Protein 2MF3 (pdb70)

CATH classification: 4.10.40.60

B-factor: mean 38.75, std 22.85, range [0.02, 75.43]

Organism: Segestria florentina (NCBI:txid31925)

Foldseek 3Di:
DDDADAWPAFDDPPPPHDHPADWDWDPDDDPDCVVPVDTGITGDHDD

Nearest PDB structures (foldseek):
  2mf3-assembly1_A  TM=8.995E-01  e=9.543E-08  Segestria florentina
  2mf3-assembly1_A  TM=8.956E-01  e=1.050E-07  Segestria florentina
  2mf3-assembly1_A  TM=9.643E-01  e=2.597E-08  Segestria florentina
  1h59-assembly1_B  TM=5.552E-01  e=4.720E+00  Homo sapiens
  2mf3-assembly1_A  TM=9.183E-01  e=1.464E-07  Segestria florentina

Solvent-accessible surface area: 4614 Å² total; per-residue (Å²): 175,167,167,55,67,108,93,55,60,78,8,146,154,185,87,186,63,120,26,72,23,63,37,120,85,66,147,28,129,112,92,181,51,240,152,148,142,53,63,74,33,67,8,6,104,166,154

Sequence (47 aa):
SKECMTDGTVCYIHNHNDCCGSCLCSNGPIARPWEMMVGNCMCGPKASKECMTDGTVCYIHNHNDCCGSCLCSNGPIARPWEMMVGNCMCGPKASKECMTDGTVCYIHNHNDCCGSCLCSNGPIARPWEMMVGNCMCGPKASKECMTDGTVCYIHNHNDCCGSCLCSNGPIARPWEMMVGNCMCGPKASKECMTDGTVCYIHNHNDCCGSCLCSNGPIARPWEMMVGNCMCGPKASKECMTDGTVCYIHNHNDCCGSCLCSNGPIARPWEMMVGNCMCGPKASKECMTDGTVCYIHNHNDCCGSCLCSNGPIARPWEMMVGNCMCGPKASKECMTDGTVCYIHNHNDCCGSCLCSNGPIARPWEMMVGNCMCGPKASKECMTDGTVCYIHNHNDCCGSCLCSNGPIARPWEMMVGNCMCGPKASKECMTDGTVCYIHNHNDCCGSCLCSNGPIARPWEMMVGNCMCGPKASKECMTDGTVCYIHNHNDCCGSCLCSNGPIARPWEMMVGNCMCGPKASKECMTDGTVCYIHNHNDCCGSCLCSNGPIARPWEMMVGNCMCGPKASKECMTDGTVCYIHNHNDCCGSCLCSNGPIARPWEMMVGNCMCGPKASKECMTDGTVCYIHNHNDCCGSCLCSNGPIARPWEMMVGNCMCGPKASKECMTDGTVCYIHNHNDCCGSCLCSNGPIARPWEMMVGNCMCGPKASKECMTDGTVCYIHNHNDCCGSCLCSNGPIARPWEMMVGNCMCGPKASKECMTDGTVCYIHNHNDCCGSCLCSNGPIARPWEMMVGNCMCGPKASKECMTDGTVCYIHNHNDCCGSCLCSNGPIARPWEMMVGNCMCGPKASKECMTDGTVCYIHNHNDCCGSCLCSNGPIARPWEMMVGNCMCGPKASKECMTDGTVCYIHNHNDCCGSCLCSNGPIARPWEMMVGNCMCGPKA

Structure (mmCIF, N/CA/C/O backbone):
data_2MF3
#
_entry.id   2MF3
#
loop_
_atom_site.group_PDB
_atom_site.id
_atom_site.type_symbol
_atom_site.label_atom_id
_atom_site.label_alt_id
_atom_site.label_comp_id
_atom_site.label_asym_id
_atom_site.label_entity_id
_atom_site.label_seq_id
_atom_site.pdbx_PDB_ins_code
_atom_site.Cartn_x
_atom_site.Cartn_y
_atom_site.Cartn_z
_atom_site.occupancy
_atom_site.B_iso_or_equiv
_atom_site.auth_seq_id
_atom_site.auth_comp_id
_atom_site.auth_asym_id
_atom_site.auth_atom_id
_atom_site.pdbx_PDB_model_num
ATOM 1 N N . SER A 1 1 ? 1.329 0.000 0.000 1.00 22.32 1 SER A N 1
ATOM 2 C CA . SER A 1 1 ? 2.094 0.002 -1.242 1.00 21.11 1 SER A CA 1
ATOM 3 C C . SER A 1 1 ? 2.490 -1.417 -1.638 1.00 33.33 1 SER A C 1
ATOM 4 O O . SER A 1 1 ? 2.487 -2.329 -0.811 1.00 31.44 1 SER A O 1
ATOM 12 N N . LYS A 1 2 ? 2.831 -1.596 -2.909 1.00 51.12 2 LYS A N 1
ATOM 13 C CA . LYS A 1 2 ? 3.232 -2.903 -3.418 1.00 65.42 2 LYS A CA 1
ATOM 14 C C . LYS A 1 2 ? 4.145 -2.758 -4.631 1.00 22.52 2 LYS A C 1
ATOM 15 O O . LYS A 1 2 ? 3.961 -1.861 -5.453 1.00 2.32 2 LYS A O 1
ATOM 34 N N . GLU A 1 3 ? 5.128 -3.647 -4.736 1.00 43.42 3 GLU A N 1
ATOM 35 C CA . GLU A 1 3 ? 6.068 -3.617 -5.850 1.00 42.31 3 GLU A CA 1
ATOM 36 C C . GLU A 1 3 ? 6.174 -4.989 -6.510 1.00 32.55 3 GLU A C 1
ATOM 37 O O . GLU A 1 3 ? 6.647 -5.949 -5.901 1.00 3.34 3 GLU A O 1
ATOM 49 N N . CYS A 1 4 ? 5.729 -5.074 -7.759 1.00 44.43 4 CYS A N 1
ATOM 50 C CA . CYS A 1 4 ? 5.771 -6.327 -8.503 1.00 43.44 4 CYS A CA 1
ATOM 51 C C . CYS A 1 4 ? 6.263 -6.096 -9.929 1.00 13.12 4 CYS A C 1
ATOM 52 O O . CYS A 1 4 ? 6.668 -4.990 -10.286 1.00 11.42 4 CYS A O 1
ATOM 59 N N . MET A 1 5 ? 6.223 -7.148 -10.740 1.00 53.43 5 MET A N 1
ATOM 60 C CA . MET A 1 5 ? 6.663 -7.060 -12.128 1.00 64.25 5 MET A CA 1
ATOM 61 C C . MET A 1 5 ? 5.514 -7.370 -13.083 1.00 74.04 5 MET A C 1
ATOM 62 O O . MET A 1 5 ? 4.491 -7.924 -12.681 1.00 44.04 5 MET A O 1
ATOM 76 N N . THR A 1 6 ? 5.690 -7.008 -14.350 1.00 41.24 6 THR A N 1
ATOM 77 C CA . THR A 1 6 ? 4.668 -7.245 -15.362 1.00 50.54 6 THR A CA 1
ATOM 78 C C . THR A 1 6 ? 4.952 -8.525 -16.140 1.00 3.51 6 THR A C 1
ATOM 79 O O . THR A 1 6 ? 5.960 -9.193 -15.909 1.00 45.04 6 THR A O 1
ATOM 90 N N . ASP A 1 7 ? 4.058 -8.860 -17.063 1.00 50.52 7 ASP A N 1
ATOM 91 C CA . ASP A 1 7 ? 4.213 -10.060 -17.878 1.00 45.45 7 ASP A CA 1
ATOM 92 C C . ASP A 1 7 ? 5.413 -9.931 -18.811 1.00 74.12 7 ASP A C 1
ATOM 93 O O . ASP A 1 7 ? 5.780 -8.830 -19.219 1.00 42.33 7 ASP A O 1
ATOM 102 N N . GLY A 1 8 ? 6.021 -11.065 -19.145 1.00 25.13 8 GLY A N 1
ATOM 103 C CA . GLY A 1 8 ? 7.174 -11.057 -20.027 1.00 32.31 8 GLY A CA 1
ATOM 104 C C . GLY A 1 8 ? 8.472 -11.307 -19.286 1.00 51.44 8 GLY A C 1
ATOM 105 O O . GLY A 1 8 ? 9.479 -11.680 -19.890 1.00 71.21 8 GLY A O 1
ATOM 109 N N . THR A 1 9 ? 8.452 -11.101 -17.973 1.00 2.55 9 THR A N 1
ATOM 110 C CA . THR A 1 9 ? 9.637 -11.303 -17.149 1.00 54.50 9 THR A CA 1
ATOM 111 C C . THR A 1 9 ? 9.641 -12.694 -16.525 1.00 5.11 9 THR A C 1
ATOM 112 O O . THR A 1 9 ? 8.711 -13.067 -15.810 1.00 64.31 9 THR A O 1
ATOM 123 N N . VAL A 1 10 ? 10.694 -13.458 -16.799 1.00 35.44 10 VAL A N 1
ATOM 124 C CA . VAL A 1 10 ? 10.821 -14.807 -16.263 1.00 45.31 10 VAL A CA 1
ATOM 125 C C . VAL A 1 10 ? 10.629 -14.818 -14.750 1.00 44.22 10 VAL A C 1
ATOM 126 O O . VAL A 1 10 ? 11.099 -13.922 -14.048 1.00 62.21 10 VAL A O 1
ATOM 139 N N . CYS A 1 11 ? 9.937 -15.837 -14.254 1.00 12.15 11 CYS A N 1
ATOM 140 C CA . CYS A 1 11 ? 9.683 -15.966 -12.824 1.00 30.32 11 CYS A CA 1
ATOM 141 C C . CYS A 1 11 ? 9.842 -17.415 -12.371 1.00 10.33 11 CYS A C 1
ATOM 142 O O . CYS A 1 11 ? 9.691 -18.344 -13.164 1.00 15.02 11 CYS A O 1
ATOM 149 N N . TYR A 1 12 ? 10.147 -17.598 -11.091 1.00 44.13 12 TYR A N 1
ATOM 150 C CA . TYR A 1 12 ? 10.328 -18.933 -10.533 1.00 0.11 12 TYR A CA 1
ATOM 151 C C . TYR A 1 12 ? 9.483 -19.117 -9.276 1.00 74.21 12 TYR A C 1
ATOM 152 O O . TYR A 1 12 ? 9.556 -18.318 -8.343 1.00 1.51 12 TYR A O 1
ATOM 170 N N . ILE A 1 13 ? 8.681 -20.177 -9.261 1.00 52.31 13 ILE A N 1
ATOM 171 C CA . ILE A 1 13 ? 7.823 -20.468 -8.120 1.00 74.23 13 ILE A CA 1
ATOM 172 C C . ILE A 1 13 ? 8.649 -20.763 -6.872 1.00 32.24 13 ILE A C 1
ATOM 173 O O . ILE A 1 13 ? 8.168 -20.617 -5.747 1.00 73.10 13 ILE A O 1
ATOM 189 N N . HIS A 1 14 ? 9.895 -21.176 -7.078 1.00 72.23 14 HIS A N 1
ATOM 190 C CA . HIS A 1 14 ? 10.790 -21.489 -5.969 1.00 63.03 14 HIS A CA 1
ATOM 191 C C . HIS A 1 14 ? 11.894 -20.443 -5.851 1.00 52.10 14 HIS A C 1
ATOM 192 O O . HIS A 1 14 ? 13.014 -20.752 -5.446 1.00 74.11 14 HIS A O 1
ATOM 206 N N . ASN A 1 15 ? 11.571 -19.204 -6.208 1.00 40.24 15 ASN A N 1
ATOM 207 C CA . ASN A 1 15 ? 12.536 -18.113 -6.143 1.00 62.35 15 ASN A CA 1
ATOM 208 C C . ASN A 1 15 ? 11.958 -16.920 -5.387 1.00 0.52 15 ASN A C 1
ATOM 209 O O . ASN A 1 15 ? 12.441 -15.795 -5.519 1.00 14.32 15 ASN A O 1
ATOM 220 N N . HIS A 1 16 ? 10.921 -17.174 -4.595 1.00 21.53 16 HIS A N 1
ATOM 221 C CA . HIS A 1 16 ? 10.278 -16.121 -3.817 1.00 5.04 16 HIS A CA 1
ATOM 222 C C . HIS A 1 16 ? 9.903 -14.940 -4.707 1.00 15.21 16 HIS A C 1
ATOM 223 O O . HIS A 1 16 ? 9.874 -13.795 -4.256 1.00 64.14 16 HIS A O 1
ATOM 237 N N . ASN A 1 17 ? 9.616 -15.226 -5.973 1.00 3.14 17 ASN A N 1
ATOM 238 C CA . ASN A 1 17 ? 9.244 -14.187 -6.926 1.00 11.04 17 ASN A CA 1
ATOM 239 C C . ASN A 1 17 ? 7.757 -13.862 -6.824 1.00 52.30 17 ASN A C 1
ATOM 240 O O . ASN A 1 17 ? 6.908 -14.740 -6.972 1.00 63.50 17 ASN A O 1
ATOM 251 N N . ASP A 1 18 ? 7.451 -12.595 -6.570 1.00 51.43 18 ASP A N 1
ATOM 252 C CA . ASP A 1 18 ? 6.066 -12.152 -6.449 1.00 64.53 18 ASP A CA 1
ATOM 253 C C . ASP A 1 18 ? 5.663 -11.297 -7.646 1.00 73.24 18 ASP A C 1
ATOM 254 O O . ASP A 1 18 ? 6.099 -10.154 -7.782 1.00 50.11 18 ASP A O 1
ATOM 263 N N . CYS A 1 19 ? 4.827 -11.860 -8.513 1.00 75.22 19 CYS A N 1
ATOM 264 C CA . CYS A 1 19 ? 4.365 -11.151 -9.701 1.00 73.43 19 CYS A CA 1
ATOM 265 C C . CYS A 1 19 ? 2.869 -10.863 -9.615 1.00 20.43 19 CYS A C 1
ATOM 266 O O . CYS A 1 19 ? 2.073 -11.748 -9.302 1.00 74.30 19 CYS A O 1
ATOM 273 N N . CYS A 1 20 ? 2.494 -9.620 -9.895 1.00 50.11 20 CYS A N 1
ATOM 274 C CA . CYS A 1 20 ? 1.095 -9.214 -9.850 1.00 31.34 20 CYS A CA 1
ATOM 275 C C . CYS A 1 20 ? 0.228 -10.156 -10.680 1.00 20.44 20 CYS A C 1
ATOM 276 O O . CYS A 1 20 ? -0.952 -10.348 -10.390 1.00 3.33 20 CYS A O 1
ATOM 283 N N . GLY A 1 21 ? 0.824 -10.743 -11.714 1.00 4.05 21 GLY A N 1
ATOM 284 C CA . GLY A 1 21 ? 0.092 -11.659 -12.570 1.00 14.51 21 GLY A CA 1
ATOM 285 C C . GLY A 1 21 ? 0.398 -13.111 -12.261 1.00 60.30 21 GLY A C 1
ATOM 286 O O . GLY A 1 21 ? 1.250 -13.408 -11.424 1.00 2.41 21 GLY A O 1
ATOM 290 N N . SER A 1 22 ? -0.301 -14.018 -12.937 1.00 34.21 22 SER A N 1
ATOM 291 C CA . SER A 1 22 ? -0.103 -15.447 -12.726 1.00 13.24 22 SER A CA 1
ATOM 292 C C . SER A 1 22 ? 0.847 -16.024 -13.770 1.00 33.30 22 SER A C 1
ATOM 293 O O . SER A 1 22 ? 0.731 -15.733 -14.961 1.00 11.40 22 SER A O 1
ATOM 301 N N . CYS A 1 23 ? 1.789 -16.844 -13.316 1.00 2.02 23 CYS A N 1
ATOM 302 C CA . CYS A 1 23 ? 2.761 -17.463 -14.208 1.00 53.42 23 CYS A CA 1
ATOM 303 C C . CYS A 1 23 ? 2.094 -18.504 -15.103 1.00 53.25 23 CYS A C 1
ATOM 304 O O . CYS A 1 23 ? 1.375 -19.382 -14.623 1.00 73.54 23 CYS A O 1
ATOM 311 N N . LEU A 1 24 ? 2.335 -18.399 -16.405 1.00 23.14 24 LEU A N 1
ATOM 312 C CA . LEU A 1 24 ? 1.758 -19.331 -17.368 1.00 53.44 24 LEU A CA 1
ATOM 313 C C . LEU A 1 24 ? 2.848 -20.146 -18.057 1.00 2.44 24 LEU A C 1
ATOM 314 O O . LEU A 1 24 ? 3.686 -19.600 -18.775 1.00 53.31 24 LEU A O 1
ATOM 330 N N . CYS A 1 25 ? 2.829 -21.456 -17.836 1.00 10.23 25 CYS A N 1
ATOM 331 C CA . CYS A 1 25 ? 3.813 -22.348 -18.436 1.00 73.45 25 CYS A CA 1
ATOM 332 C C . CYS A 1 25 ? 3.350 -22.823 -19.810 1.00 14.21 25 CYS A C 1
ATOM 333 O O . CYS A 1 25 ? 2.229 -23.308 -19.965 1.00 1.11 25 CYS A O 1
ATOM 340 N N . SER A 1 26 ? 4.221 -22.681 -20.804 1.00 61.13 26 SER A N 1
ATOM 341 C CA . SER A 1 26 ? 3.900 -23.093 -22.166 1.00 53.35 26 SER A CA 1
ATOM 342 C C . SER A 1 26 ? 4.348 -24.529 -22.419 1.00 42.00 26 SER A C 1
ATOM 343 O O . SER A 1 26 ? 5.508 -24.876 -22.204 1.00 34.25 26 SER A O 1
ATOM 351 N N . ASN A 1 27 ? 3.418 -25.360 -22.878 1.00 31.55 27 ASN A N 1
ATOM 352 C CA . ASN A 1 27 ? 3.715 -26.760 -23.160 1.00 65.22 27 ASN A CA 1
ATOM 353 C C . ASN A 1 27 ? 3.827 -27.000 -24.663 1.00 62.51 27 ASN A C 1
ATOM 354 O O . ASN A 1 27 ? 3.579 -28.104 -25.146 1.00 34.41 27 ASN A O 1
ATOM 365 N N . GLY A 1 28 ? 4.203 -25.957 -25.397 1.00 2.33 28 GLY A N 1
ATOM 366 C CA . GLY A 1 28 ? 4.342 -26.074 -26.837 1.00 41.52 28 GLY A CA 1
ATOM 367 C C . GLY A 1 28 ? 5.230 -27.235 -27.241 1.00 61.33 28 GLY A C 1
ATOM 368 O O . GLY A 1 28 ? 5.850 -27.890 -26.403 1.00 15.32 28 GLY A O 1
ATOM 372 N N . PRO A 1 29 ? 5.297 -27.504 -28.553 1.00 41.02 29 PRO A N 1
ATOM 373 C CA . PRO A 1 29 ? 6.112 -28.595 -29.096 1.00 51.22 29 PRO A CA 1
ATOM 374 C C . PRO A 1 29 ? 7.607 -28.317 -28.976 1.00 63.10 29 PRO A C 1
ATOM 375 O O . PRO A 1 29 ? 8.052 -27.183 -29.149 1.00 3.53 29 PRO A O 1
ATOM 386 N N . ILE A 1 30 ? 8.375 -29.360 -28.679 1.00 1.03 30 ILE A N 1
ATOM 387 C CA . ILE A 1 30 ? 9.820 -29.227 -28.538 1.00 72.23 30 ILE A CA 1
ATOM 388 C C . ILE A 1 30 ? 10.553 -30.055 -29.589 1.00 24.03 30 ILE A C 1
ATOM 389 O O . ILE A 1 30 ? 10.707 -31.267 -29.442 1.00 12.53 30 ILE A O 1
ATOM 405 N N . ALA A 1 31 ? 11.006 -29.391 -30.647 1.00 23.24 31 ALA A N 1
ATOM 406 C CA . ALA A 1 31 ? 11.727 -30.064 -31.720 1.00 22.04 31 ALA A CA 1
ATOM 407 C C . ALA A 1 31 ? 13.217 -29.749 -31.663 1.00 72.14 31 ALA A C 1
ATOM 408 O O . ALA A 1 31 ? 14.048 -30.552 -32.086 1.00 23.52 31 ALA A O 1
ATOM 415 N N . ARG A 1 32 ? 13.549 -28.574 -31.137 1.00 62.12 32 ARG A N 1
ATOM 416 C CA . ARG A 1 32 ? 14.940 -28.151 -31.027 1.00 71.31 32 ARG A CA 1
ATOM 417 C C . ARG A 1 32 ? 15.189 -27.444 -29.698 1.00 42.31 32 ARG A C 1
ATOM 418 O O . ARG A 1 32 ? 15.344 -26.224 -29.635 1.00 65.23 32 ARG A O 1
ATOM 439 N N . PRO A 1 33 ? 15.228 -28.227 -28.609 1.00 32.23 33 PRO A N 1
ATOM 440 C CA . PRO A 1 33 ? 15.459 -27.697 -27.262 1.00 2.14 33 PRO A CA 1
ATOM 441 C C . PRO A 1 33 ? 16.886 -27.194 -27.072 1.00 14.55 33 PRO A C 1
ATOM 442 O O . PRO A 1 33 ? 17.178 -26.474 -26.118 1.00 74.31 33 PRO A O 1
ATOM 453 N N . TRP A 1 34 ? 17.769 -27.578 -27.986 1.00 33.05 34 TRP A N 1
ATOM 454 C CA . TRP A 1 34 ? 19.166 -27.165 -27.920 1.00 31.33 34 TRP A CA 1
ATOM 455 C C . TRP A 1 34 ? 19.304 -25.668 -28.169 1.00 21.13 34 TRP A C 1
ATOM 456 O O . TRP A 1 34 ? 20.209 -25.023 -27.641 1.00 23.32 34 TRP A O 1
ATOM 477 N N . GLU A 1 35 ? 18.401 -25.121 -28.978 1.00 40.34 35 GLU A N 1
ATOM 478 C CA . GLU A 1 35 ? 18.424 -23.699 -29.297 1.00 41.11 35 GLU A CA 1
ATOM 479 C C . GLU A 1 35 ? 17.224 -22.984 -28.681 1.00 42.14 35 GLU A C 1
ATOM 480 O O . GLU A 1 35 ? 17.341 -21.858 -28.197 1.00 14.04 35 GLU A O 1
ATOM 492 N N . MET A 1 36 ? 16.072 -23.646 -28.706 1.00 33.20 36 MET A N 1
ATOM 493 C CA . MET A 1 36 ? 14.851 -23.074 -28.150 1.00 3.31 36 MET A CA 1
ATOM 494 C C . MET A 1 36 ? 14.161 -24.066 -27.219 1.00 44.42 36 MET A C 1
ATOM 495 O O . MET A 1 36 ? 13.392 -24.917 -27.664 1.00 13.52 36 MET A O 1
ATOM 509 N N . MET A 1 37 ? 14.442 -23.950 -25.925 1.00 71.20 37 MET A N 1
ATOM 510 C CA . MET A 1 37 ? 13.848 -24.837 -24.932 1.00 3.25 37 MET A CA 1
ATOM 511 C C . MET A 1 37 ? 12.493 -24.307 -24.472 1.00 23.34 37 MET A C 1
ATOM 512 O O . MET A 1 37 ? 12.419 -23.338 -23.716 1.00 74.32 37 MET A O 1
ATOM 526 N N . VAL A 1 38 ? 11.424 -24.948 -24.932 1.00 42.54 38 VAL A N 1
ATOM 527 C CA . VAL A 1 38 ? 10.072 -24.541 -24.567 1.00 13.22 38 VAL A CA 1
ATOM 528 C C . VAL A 1 38 ? 9.620 -25.227 -23.283 1.00 44.13 38 VAL A C 1
ATOM 529 O O . VAL A 1 38 ? 8.733 -26.080 -23.300 1.00 72.31 38 VAL A O 1
ATOM 542 N N . GLY A 1 39 ? 10.237 -24.848 -22.167 1.00 31.04 39 GLY A N 1
ATOM 543 C CA . GLY A 1 39 ? 9.884 -25.437 -20.888 1.00 30.31 39 GLY A CA 1
ATOM 544 C C . GLY A 1 39 ? 10.045 -24.463 -19.738 1.00 42.01 39 GLY A C 1
ATOM 545 O O . GLY A 1 39 ? 10.355 -24.862 -18.616 1.00 72.02 39 GLY A O 1
ATOM 549 N N . ASN A 1 40 ? 9.836 -23.180 -20.017 1.00 11.25 40 ASN A N 1
ATOM 550 C CA . ASN A 1 40 ? 9.962 -22.146 -18.997 1.00 54.44 40 ASN A CA 1
ATOM 551 C C . ASN A 1 40 ? 8.625 -21.450 -18.759 1.00 3.04 40 ASN A C 1
ATOM 552 O O . ASN A 1 40 ? 7.740 -21.472 -19.616 1.00 62.31 40 ASN A O 1
ATOM 563 N N . CYS A 1 41 ? 8.485 -20.833 -17.591 1.00 51.42 41 CYS A N 1
ATOM 564 C CA . CYS A 1 41 ? 7.257 -20.130 -17.239 1.00 20.30 41 CYS A CA 1
ATOM 565 C C . CYS A 1 41 ? 7.536 -18.659 -16.948 1.00 31.30 41 CYS A C 1
ATOM 566 O O . CYS A 1 41 ? 8.493 -18.325 -16.251 1.00 40.32 41 CYS A O 1
ATOM 573 N N . MET A 1 42 ? 6.693 -17.784 -17.487 1.00 53.30 42 MET A N 1
ATOM 574 C CA . MET A 1 42 ? 6.849 -16.348 -17.284 1.00 21.52 42 MET A CA 1
ATOM 575 C C . MET A 1 42 ? 5.578 -15.742 -16.698 1.00 20.43 42 MET A C 1
ATOM 576 O O . MET A 1 42 ? 4.528 -16.385 -16.665 1.00 34.13 42 MET A O 1
ATOM 590 N N . CYS A 1 43 ? 5.679 -14.500 -16.236 1.00 74.21 43 CYS A N 1
ATOM 591 C CA . CYS A 1 43 ? 4.539 -13.806 -15.650 1.00 60.30 43 CYS A CA 1
ATOM 592 C C . CYS A 1 43 ? 3.514 -13.442 -16.721 1.00 73.54 43 CYS A C 1
ATOM 593 O O . CYS A 1 43 ? 3.871 -13.141 -17.859 1.00 71.21 43 CYS A O 1
ATOM 600 N N . GLY A 1 44 ? 2.239 -13.471 -16.347 1.00 14.33 44 GLY A N 1
ATOM 601 C CA . GLY A 1 44 ? 1.183 -13.142 -17.286 1.00 44.32 44 GLY A CA 1
ATOM 602 C C . GLY A 1 44 ? -0.068 -12.634 -16.597 1.00 23.01 44 GLY A C 1
ATOM 603 O O . GLY A 1 44 ? -0.236 -12.773 -15.385 1.00 4.13 44 GLY A O 1
ATOM 607 N N . PRO A 1 45 ? -0.974 -12.027 -17.379 1.00 71.13 45 PRO A N 1
ATOM 608 C CA . PRO A 1 45 ? -2.231 -11.483 -16.858 1.00 61.02 45 PRO A CA 1
ATOM 609 C C . PRO A 1 45 ? -3.199 -12.577 -16.419 1.00 2.25 45 PRO A C 1
ATOM 610 O O . PRO A 1 45 ? -3.337 -13.602 -17.086 1.00 13.31 45 PRO A O 1
ATOM 621 N N . LYS A 1 46 ? -3.867 -12.352 -15.293 1.00 25.15 46 LYS A N 1
ATOM 622 C CA . LYS A 1 46 ? -4.824 -13.317 -14.765 1.00 20.42 46 LYS A CA 1
ATOM 623 C C . LYS A 1 46 ? -6.159 -13.215 -15.495 1.00 33.01 46 LYS A C 1
ATOM 624 O O . LYS A 1 46 ? -6.613 -12.121 -15.828 1.00 11.24 46 LYS A O 1
ATOM 643 N N . ALA A 1 47 ? -6.784 -14.362 -15.739 1.00 22.23 47 ALA A N 1
ATOM 644 C CA . ALA A 1 47 ? -8.069 -14.401 -16.426 1.00 31.14 47 ALA A CA 1
ATOM 645 C C . ALA A 1 47 ? -9.220 -14.524 -15.433 1.00 12.32 47 ALA A C 1
ATOM 646 O O . ALA A 1 47 ? -9.298 -15.493 -14.677 1.00 44.13 47 ALA A O 1
ATOM 653 N N . SER A 1 1 ? 1.324 0.064 -3.229 1.00 22.32 1 SER A N 2
ATOM 654 C CA . SER A 1 1 ? 1.900 -0.357 -1.958 1.00 21.11 1 SER A CA 2
ATOM 655 C C . SER A 1 1 ? 3.147 -1.208 -2.182 1.00 33.33 1 SER A C 2
ATOM 656 O O . SER A 1 1 ? 4.250 -0.832 -1.787 1.00 31.44 1 SER A O 2
ATOM 664 N N . LYS A 1 2 ? 2.962 -2.360 -2.819 1.00 51.12 2 LYS A N 2
ATOM 665 C CA . LYS A 1 2 ? 4.069 -3.266 -3.098 1.00 65.42 2 LYS A CA 2
ATOM 666 C C . LYS A 1 2 ? 4.627 -3.030 -4.498 1.00 22.52 2 LYS A C 2
ATOM 667 O O . LYS A 1 2 ? 4.020 -2.328 -5.306 1.00 2.32 2 LYS A O 2
ATOM 686 N N . GLU A 1 3 ? 5.783 -3.622 -4.778 1.00 43.42 3 GLU A N 2
ATOM 687 C CA . GLU A 1 3 ? 6.421 -3.475 -6.081 1.00 42.31 3 GLU A CA 2
ATOM 688 C C . GLU A 1 3 ? 6.566 -4.828 -6.771 1.00 32.55 3 GLU A C 2
ATOM 689 O O . GLU A 1 3 ? 7.398 -5.649 -6.383 1.00 3.34 3 GLU A O 2
ATOM 701 N N . CYS A 1 4 ? 5.753 -5.054 -7.796 1.00 44.43 4 CYS A N 2
ATOM 702 C CA . CYS A 1 4 ? 5.789 -6.306 -8.541 1.00 43.44 4 CYS A CA 2
ATOM 703 C C . CYS A 1 4 ? 6.281 -6.078 -9.968 1.00 13.12 4 CYS A C 2
ATOM 704 O O . CYS A 1 4 ? 6.693 -4.974 -10.323 1.00 11.42 4 CYS A O 2
ATOM 711 N N . MET A 1 5 ? 6.235 -7.129 -10.779 1.00 53.43 5 MET A N 2
ATOM 712 C CA . MET A 1 5 ? 6.675 -7.042 -12.166 1.00 64.25 5 MET A CA 2
ATOM 713 C C . MET A 1 5 ? 5.523 -7.339 -13.122 1.00 74.04 5 MET A C 2
ATOM 714 O O . MET A 1 5 ? 4.494 -7.886 -12.721 1.00 44.04 5 MET A O 2
ATOM 728 N N . THR A 1 6 ? 5.700 -6.977 -14.389 1.00 41.24 6 THR A N 2
ATOM 729 C CA . THR A 1 6 ? 4.676 -7.203 -15.400 1.00 50.54 6 THR A CA 2
ATOM 730 C C . THR A 1 6 ? 4.944 -8.487 -16.176 1.00 3.51 6 THR A C 2
ATOM 731 O O . THR A 1 6 ? 5.945 -9.167 -15.943 1.00 45.04 6 THR A O 2
ATOM 742 N N . ASP A 1 7 ? 4.046 -8.814 -17.098 1.00 50.52 7 ASP A N 2
ATOM 743 C CA . ASP A 1 7 ? 4.188 -10.016 -17.912 1.00 45.45 7 ASP A CA 2
ATOM 744 C C . ASP A 1 7 ? 5.389 -9.904 -18.845 1.00 74.12 7 ASP A C 2
ATOM 745 O O . ASP A 1 7 ? 5.769 -8.807 -19.255 1.00 42.33 7 ASP A O 2
ATOM 754 N N . GLY A 1 8 ? 5.984 -11.046 -19.177 1.00 25.13 8 GLY A N 2
ATOM 755 C CA . GLY A 1 8 ? 7.136 -11.053 -20.059 1.00 32.31 8 GLY A CA 2
ATOM 756 C C . GLY A 1 8 ? 8.432 -11.319 -19.317 1.00 51.44 8 GLY A C 2
ATOM 757 O O . GLY A 1 8 ? 9.433 -11.708 -19.920 1.00 71.21 8 GLY A O 2
ATOM 761 N N . THR A 1 9 ? 8.414 -11.107 -18.005 1.00 2.55 9 THR A N 2
ATOM 762 C CA . THR A 1 9 ? 9.597 -11.323 -17.181 1.00 54.50 9 THR A CA 2
ATOM 763 C C . THR A 1 9 ? 9.577 -12.706 -16.542 1.00 5.11 9 THR A C 2
ATOM 764 O O . THR A 1 9 ? 8.649 -13.049 -15.810 1.00 64.31 9 THR A O 2
ATOM 775 N N . VAL A 1 10 ? 10.607 -13.497 -16.823 1.00 35.44 10 VAL A N 2
ATOM 776 C CA . VAL A 1 10 ? 10.708 -14.844 -16.273 1.00 45.31 10 VAL A CA 2
ATOM 777 C C . VAL A 1 10 ? 10.538 -14.835 -14.759 1.00 44.22 10 VAL A C 2
ATOM 778 O O . VAL A 1 10 ? 10.980 -13.908 -14.079 1.00 62.21 10 VAL A O 2
ATOM 791 N N . CYS A 1 11 ? 9.893 -15.872 -14.234 1.00 12.15 11 CYS A N 2
ATOM 792 C CA . CYS A 1 11 ? 9.665 -15.983 -12.798 1.00 30.32 11 CYS A CA 2
ATOM 793 C C . CYS A 1 11 ? 9.834 -17.427 -12.332 1.00 10.33 11 CYS A C 2
ATOM 794 O O . CYS A 1 11 ? 9.673 -18.366 -13.111 1.00 15.02 11 CYS A O 2
ATOM 801 N N . TYR A 1 12 ? 10.162 -17.595 -11.055 1.00 44.13 12 TYR A N 2
ATOM 802 C CA . TYR A 1 12 ? 10.355 -18.922 -10.485 1.00 0.11 12 TYR A CA 2
ATOM 803 C C . TYR A 1 12 ? 9.509 -19.104 -9.229 1.00 74.21 12 TYR A C 2
ATOM 804 O O . TYR A 1 12 ? 9.556 -18.285 -8.310 1.00 1.51 12 TYR A O 2
ATOM 822 N N . ILE A 1 13 ? 8.736 -20.185 -9.196 1.00 52.31 13 ILE A N 2
ATOM 823 C CA . ILE A 1 13 ? 7.880 -20.476 -8.053 1.00 74.23 13 ILE A CA 2
ATOM 824 C C . ILE A 1 13 ? 8.708 -20.777 -6.808 1.00 32.24 13 ILE A C 2
ATOM 825 O O . ILE A 1 13 ? 8.227 -20.643 -5.682 1.00 73.10 13 ILE A O 2
ATOM 841 N N . HIS A 1 14 ? 9.956 -21.183 -7.018 1.00 72.23 14 HIS A N 2
ATOM 842 C CA . HIS A 1 14 ? 10.853 -21.501 -5.913 1.00 63.03 14 HIS A CA 2
ATOM 843 C C . HIS A 1 14 ? 11.941 -20.440 -5.773 1.00 52.10 14 HIS A C 2
ATOM 844 O O . HIS A 1 14 ? 13.056 -20.733 -5.346 1.00 74.11 14 HIS A O 2
ATOM 858 N N . ASN A 1 15 ? 11.607 -19.206 -6.137 1.00 40.24 15 ASN A N 2
ATOM 859 C CA . ASN A 1 15 ? 12.555 -18.101 -6.054 1.00 62.35 15 ASN A CA 2
ATOM 860 C C . ASN A 1 15 ? 11.947 -16.916 -5.311 1.00 0.52 15 ASN A C 2
ATOM 861 O O . ASN A 1 15 ? 12.416 -15.784 -5.435 1.00 14.32 15 ASN A O 2
ATOM 872 N N . HIS A 1 16 ? 10.899 -17.184 -4.538 1.00 21.53 16 HIS A N 2
ATOM 873 C CA . HIS A 1 16 ? 10.226 -16.140 -3.774 1.00 5.04 16 HIS A CA 2
ATOM 874 C C . HIS A 1 16 ? 9.853 -14.964 -4.671 1.00 15.21 16 HIS A C 2
ATOM 875 O O . HIS A 1 16 ? 9.805 -13.820 -4.223 1.00 64.14 16 HIS A O 2
ATOM 889 N N . ASN A 1 17 ? 9.593 -15.254 -5.942 1.00 3.14 17 ASN A N 2
ATOM 890 C CA . ASN A 1 17 ? 9.227 -14.220 -6.903 1.00 11.04 17 ASN A CA 2
ATOM 891 C C . ASN A 1 17 ? 7.741 -13.888 -6.805 1.00 52.30 17 ASN A C 2
ATOM 892 O O . ASN A 1 17 ? 6.888 -14.761 -6.960 1.00 63.50 17 ASN A O 2
ATOM 903 N N . ASP A 1 18 ? 7.439 -12.620 -6.547 1.00 51.43 18 ASP A N 2
ATOM 904 C CA . ASP A 1 18 ? 6.057 -12.172 -6.431 1.00 64.53 18 ASP A CA 2
ATOM 905 C C . ASP A 1 18 ? 5.663 -11.309 -7.626 1.00 73.24 18 ASP A C 2
ATOM 906 O O . ASP A 1 18 ? 6.105 -10.168 -7.754 1.00 50.11 18 ASP A O 2
ATOM 915 N N . CYS A 1 19 ? 4.828 -11.864 -8.500 1.00 75.22 19 CYS A N 2
ATOM 916 C CA . CYS A 1 19 ? 4.375 -11.148 -9.686 1.00 73.43 19 CYS A CA 2
ATOM 917 C C . CYS A 1 19 ? 2.879 -10.855 -9.605 1.00 20.43 19 CYS A C 2
ATOM 918 O O . CYS A 1 19 ? 2.080 -11.734 -9.281 1.00 74.30 19 CYS A O 2
ATOM 925 N N . CYS A 1 20 ? 2.510 -9.614 -9.903 1.00 50.11 20 CYS A N 2
ATOM 926 C CA . CYS A 1 20 ? 1.111 -9.203 -9.866 1.00 31.34 20 CYS A CA 2
ATOM 927 C C . CYS A 1 20 ? 0.243 -10.150 -10.690 1.00 20.44 20 CYS A C 2
ATOM 928 O O . CYS A 1 20 ? -0.940 -10.330 -10.405 1.00 3.33 20 CYS A O 2
ATOM 935 N N . GLY A 1 21 ? 0.842 -10.752 -11.713 1.00 4.05 21 GLY A N 2
ATOM 936 C CA . GLY A 1 21 ? 0.109 -11.674 -12.563 1.00 14.51 21 GLY A CA 2
ATOM 937 C C . GLY A 1 21 ? 0.418 -13.123 -12.249 1.00 60.30 21 GLY A C 2
ATOM 938 O O . GLY A 1 21 ? 1.273 -13.416 -11.412 1.00 2.41 21 GLY A O 2
ATOM 942 N N . SER A 1 22 ? -0.280 -14.034 -12.919 1.00 34.21 22 SER A N 2
ATOM 943 C CA . SER A 1 22 ? -0.079 -15.463 -12.702 1.00 13.24 22 SER A CA 2
ATOM 944 C C . SER A 1 22 ? 0.872 -16.042 -13.745 1.00 33.30 22 SER A C 2
ATOM 945 O O . SER A 1 22 ? 0.764 -15.744 -14.934 1.00 11.40 22 SER A O 2
ATOM 953 N N . CYS A 1 23 ? 1.804 -16.873 -13.289 1.00 2.02 23 CYS A N 2
ATOM 954 C CA . CYS A 1 23 ? 2.775 -17.495 -14.180 1.00 53.42 23 CYS A CA 2
ATOM 955 C C . CYS A 1 23 ? 2.105 -18.525 -15.083 1.00 53.25 23 CYS A C 2
ATOM 956 O O . CYS A 1 23 ? 1.382 -19.404 -14.611 1.00 73.54 23 CYS A O 2
ATOM 963 N N . LEU A 1 24 ? 2.347 -18.410 -16.385 1.00 23.14 24 LEU A N 2
ATOM 964 C CA . LEU A 1 24 ? 1.766 -19.332 -17.355 1.00 53.44 24 LEU A CA 2
ATOM 965 C C . LEU A 1 24 ? 2.855 -20.114 -18.082 1.00 2.44 24 LEU A C 2
ATOM 966 O O . LEU A 1 24 ? 3.728 -19.532 -18.728 1.00 53.31 24 LEU A O 2
ATOM 982 N N . CYS A 1 25 ? 2.797 -21.437 -17.974 1.00 10.23 25 CYS A N 2
ATOM 983 C CA . CYS A 1 25 ? 3.777 -22.302 -18.622 1.00 73.45 25 CYS A CA 2
ATOM 984 C C . CYS A 1 25 ? 3.312 -22.697 -20.021 1.00 14.21 25 CYS A C 2
ATOM 985 O O . CYS A 1 25 ? 2.189 -23.164 -20.205 1.00 1.11 25 CYS A O 2
ATOM 992 N N . SER A 1 26 ? 4.186 -22.505 -21.004 1.00 61.13 26 SER A N 2
ATOM 993 C CA . SER A 1 26 ? 3.865 -22.837 -22.387 1.00 53.35 26 SER A CA 2
ATOM 994 C C . SER A 1 26 ? 4.206 -24.293 -22.689 1.00 42.00 26 SER A C 2
ATOM 995 O O . SER A 1 26 ? 5.352 -24.717 -22.544 1.00 34.25 26 SER A O 2
ATOM 1003 N N . ASN A 1 27 ? 3.202 -25.056 -23.111 1.00 31.55 27 ASN A N 2
ATOM 1004 C CA . ASN A 1 27 ? 3.395 -26.465 -23.432 1.00 65.22 27 ASN A CA 2
ATOM 1005 C C . ASN A 1 27 ? 2.971 -26.757 -24.869 1.00 62.51 27 ASN A C 2
ATOM 1006 O O . ASN A 1 27 ? 2.567 -27.872 -25.192 1.00 34.41 27 ASN A O 2
ATOM 1017 N N . GLY A 1 28 ? 3.068 -25.745 -25.726 1.00 2.33 28 GLY A N 2
ATOM 1018 C CA . GLY A 1 28 ? 2.692 -25.914 -27.118 1.00 41.52 28 GLY A CA 2
ATOM 1019 C C . GLY A 1 28 ? 3.411 -27.076 -27.776 1.00 61.33 28 GLY A C 2
ATOM 1020 O O . GLY A 1 28 ? 4.252 -27.737 -27.167 1.00 15.32 28 GLY A O 2
ATOM 1024 N N . PRO A 1 29 ? 3.079 -27.338 -29.048 1.00 41.02 29 PRO A N 2
ATOM 1025 C CA . PRO A 1 29 ? 3.685 -28.428 -29.817 1.00 51.22 29 PRO A CA 2
ATOM 1026 C C . PRO A 1 29 ? 5.148 -28.157 -30.152 1.00 63.10 29 PRO A C 2
ATOM 1027 O O . PRO A 1 29 ? 5.494 -27.076 -30.630 1.00 3.53 29 PRO A O 2
ATOM 1038 N N . ILE A 1 30 ? 6.002 -29.144 -29.900 1.00 1.03 30 ILE A N 2
ATOM 1039 C CA . ILE A 1 30 ? 7.427 -29.011 -30.176 1.00 72.23 30 ILE A CA 2
ATOM 1040 C C . ILE A 1 30 ? 7.909 -30.109 -31.118 1.00 24.03 30 ILE A C 2
ATOM 1041 O O . ILE A 1 30 ? 7.841 -31.294 -30.790 1.00 12.53 30 ILE A O 2
ATOM 1057 N N . ALA A 1 31 ? 8.396 -29.708 -32.286 1.00 23.24 31 ALA A N 2
ATOM 1058 C CA . ALA A 1 31 ? 8.894 -30.658 -33.273 1.00 22.04 31 ALA A CA 2
ATOM 1059 C C . ALA A 1 31 ? 10.404 -30.531 -33.447 1.00 72.14 31 ALA A C 2
ATOM 1060 O O . ALA A 1 31 ? 11.077 -31.485 -33.833 1.00 23.52 31 ALA A O 2
ATOM 1067 N N . ARG A 1 32 ? 10.929 -29.344 -33.159 1.00 62.12 32 ARG A N 2
ATOM 1068 C CA . ARG A 1 32 ? 12.360 -29.091 -33.285 1.00 71.31 32 ARG A CA 2
ATOM 1069 C C . ARG A 1 32 ? 12.903 -28.407 -32.034 1.00 42.31 32 ARG A C 2
ATOM 1070 O O . ARG A 1 32 ? 13.209 -27.215 -32.032 1.00 65.23 32 ARG A O 2
ATOM 1091 N N . PRO A 1 33 ? 13.026 -29.178 -30.944 1.00 32.23 33 PRO A N 2
ATOM 1092 C CA . PRO A 1 33 ? 13.532 -28.668 -29.666 1.00 2.14 33 PRO A CA 2
ATOM 1093 C C . PRO A 1 33 ? 15.020 -28.340 -29.722 1.00 14.55 33 PRO A C 2
ATOM 1094 O O . PRO A 1 33 ? 15.545 -27.645 -28.853 1.00 74.31 33 PRO A O 2
ATOM 1105 N N . TRP A 1 34 ? 15.695 -28.845 -30.749 1.00 33.05 34 TRP A N 2
ATOM 1106 C CA . TRP A 1 34 ? 17.123 -28.605 -30.917 1.00 31.33 34 TRP A CA 2
ATOM 1107 C C . TRP A 1 34 ? 17.395 -27.140 -31.241 1.00 21.13 34 TRP A C 2
ATOM 1108 O O . TRP A 1 34 ? 18.476 -26.624 -30.963 1.00 23.32 34 TRP A O 2
ATOM 1129 N N . GLU A 1 35 ? 16.404 -26.475 -31.829 1.00 40.34 35 GLU A N 2
ATOM 1130 C CA . GLU A 1 35 ? 16.539 -25.069 -32.190 1.00 41.11 35 GLU A CA 2
ATOM 1131 C C . GLU A 1 35 ? 15.594 -24.202 -31.362 1.00 42.14 35 GLU A C 2
ATOM 1132 O O . GLU A 1 35 ? 15.928 -23.073 -30.999 1.00 14.04 35 GLU A O 2
ATOM 1144 N N . MET A 1 36 ? 14.414 -24.737 -31.068 1.00 33.20 36 MET A N 2
ATOM 1145 C CA . MET A 1 36 ? 13.421 -24.013 -30.283 1.00 3.31 36 MET A CA 2
ATOM 1146 C C . MET A 1 36 ? 13.008 -24.818 -29.055 1.00 44.42 36 MET A C 2
ATOM 1147 O O . MET A 1 36 ? 12.122 -25.669 -29.128 1.00 13.52 36 MET A O 2
ATOM 1161 N N . MET A 1 37 ? 13.655 -24.543 -27.927 1.00 71.20 37 MET A N 2
ATOM 1162 C CA . MET A 1 37 ? 13.353 -25.241 -26.683 1.00 3.25 37 MET A CA 2
ATOM 1163 C C . MET A 1 37 ? 12.427 -24.408 -25.803 1.00 23.34 37 MET A C 2
ATOM 1164 O O . MET A 1 37 ? 12.829 -23.376 -25.266 1.00 74.32 37 MET A O 2
ATOM 1178 N N . VAL A 1 38 ? 11.186 -24.862 -25.660 1.00 42.54 38 VAL A N 2
ATOM 1179 C CA . VAL A 1 38 ? 10.204 -24.159 -24.845 1.00 13.22 38 VAL A CA 2
ATOM 1180 C C . VAL A 1 38 ? 9.760 -25.011 -23.660 1.00 44.13 38 VAL A C 2
ATOM 1181 O O . VAL A 1 38 ? 9.668 -26.233 -23.762 1.00 72.31 38 VAL A O 2
ATOM 1194 N N . GLY A 1 39 ? 9.488 -24.356 -22.535 1.00 31.04 39 GLY A N 2
ATOM 1195 C CA . GLY A 1 39 ? 9.056 -25.070 -21.348 1.00 30.31 39 GLY A CA 2
ATOM 1196 C C . GLY A 1 39 ? 9.015 -24.181 -20.120 1.00 42.01 39 GLY A C 2
ATOM 1197 O O . GLY A 1 39 ? 8.209 -24.398 -19.217 1.00 72.02 39 GLY A O 2
ATOM 1201 N N . ASN A 1 40 ? 9.888 -23.179 -20.088 1.00 11.25 40 ASN A N 2
ATOM 1202 C CA . ASN A 1 40 ? 9.948 -22.255 -18.961 1.00 54.44 40 ASN A CA 2
ATOM 1203 C C . ASN A 1 40 ? 8.618 -21.531 -18.778 1.00 3.04 40 ASN A C 2
ATOM 1204 O O . ASN A 1 40 ? 7.753 -21.570 -19.653 1.00 62.31 40 ASN A O 2
ATOM 1215 N N . CYS A 1 41 ? 8.462 -20.871 -17.636 1.00 51.42 41 CYS A N 2
ATOM 1216 C CA . CYS A 1 41 ? 7.238 -20.137 -17.337 1.00 20.30 41 CYS A CA 2
ATOM 1217 C C . CYS A 1 41 ? 7.543 -18.676 -17.024 1.00 31.30 41 CYS A C 2
ATOM 1218 O O . CYS A 1 41 ? 8.535 -18.365 -16.365 1.00 40.32 41 CYS A O 2
ATOM 1225 N N . MET A 1 42 ? 6.682 -17.782 -17.501 1.00 53.30 42 MET A N 2
ATOM 1226 C CA . MET A 1 42 ? 6.858 -16.353 -17.270 1.00 21.52 42 MET A CA 2
ATOM 1227 C C . MET A 1 42 ? 5.594 -15.738 -16.680 1.00 20.43 42 MET A C 2
ATOM 1228 O O . MET A 1 42 ? 4.544 -16.379 -16.629 1.00 34.13 42 MET A O 2
ATOM 1242 N N . CYS A 1 43 ? 5.701 -14.491 -16.232 1.00 74.21 43 CYS A N 2
ATOM 1243 C CA . CYS A 1 43 ? 4.567 -13.789 -15.644 1.00 60.30 43 CYS A CA 2
ATOM 1244 C C . CYS A 1 43 ? 3.543 -13.418 -16.712 1.00 73.54 43 CYS A C 2
ATOM 1245 O O . CYS A 1 43 ? 3.899 -13.110 -17.849 1.00 71.21 43 CYS A O 2
ATOM 1252 N N . GLY A 1 44 ? 2.267 -13.449 -16.338 1.00 14.33 44 GLY A N 2
ATOM 1253 C CA . GLY A 1 44 ? 1.211 -13.115 -17.275 1.00 44.32 44 GLY A CA 2
ATOM 1254 C C . GLY A 1 44 ? -0.049 -12.637 -16.582 1.00 23.01 44 GLY A C 2
ATOM 1255 O O . GLY A 1 44 ? -0.219 -12.802 -15.374 1.00 4.13 44 GLY A O 2
ATOM 1259 N N . PRO A 1 45 ? -0.960 -12.027 -17.355 1.00 71.13 45 PRO A N 2
ATOM 1260 C CA . PRO A 1 45 ? -2.227 -11.511 -16.829 1.00 61.02 45 PRO A CA 2
ATOM 1261 C C . PRO A 1 45 ? -3.181 -12.626 -16.415 1.00 2.25 45 PRO A C 2
ATOM 1262 O O . PRO A 1 45 ? -3.296 -13.644 -17.097 1.00 13.31 45 PRO A O 2
ATOM 1273 N N . LYS A 1 46 ? -3.864 -12.428 -15.293 1.00 25.15 46 LYS A N 2
ATOM 1274 C CA . LYS A 1 46 ? -4.811 -13.416 -14.788 1.00 20.42 46 LYS A CA 2
ATOM 1275 C C . LYS A 1 46 ? -6.160 -13.284 -15.488 1.00 33.01 46 LYS A C 2
ATOM 1276 O O . LYS A 1 46 ? -6.568 -12.187 -15.867 1.00 11.24 46 LYS A O 2
ATOM 1295 N N . ALA A 1 47 ? -6.846 -14.409 -15.655 1.00 22.23 47 ALA A N 2
ATOM 1296 C CA . ALA A 1 47 ? -8.151 -14.418 -16.305 1.00 31.14 47 ALA A CA 2
ATOM 1297 C C . ALA A 1 47 ? -9.277 -14.411 -15.278 1.00 12.32 47 ALA A C 2
ATOM 1298 O O . ALA A 1 47 ? -10.195 -15.231 -15.341 1.00 44.13 47 ALA A O 2
ATOM 1305 N N . SER A 1 1 ? 0.949 0.048 -2.868 1.00 22.32 1 SER A N 3
ATOM 1306 C CA . SER A 1 1 ? 2.286 0.329 -3.378 1.00 21.11 1 SER A CA 3
ATOM 1307 C C . SER A 1 1 ? 3.081 -0.959 -3.560 1.00 33.33 1 SER A C 3
ATOM 1308 O O . SER A 1 1 ? 4.305 -0.971 -3.431 1.00 31.44 1 SER A O 3
ATOM 1316 N N . LYS A 1 2 ? 2.376 -2.045 -3.859 1.00 51.12 2 LYS A N 3
ATOM 1317 C CA . LYS A 1 2 ? 3.013 -3.341 -4.060 1.00 65.42 2 LYS A CA 3
ATOM 1318 C C . LYS A 1 2 ? 4.054 -3.268 -5.173 1.00 22.52 2 LYS A C 3
ATOM 1319 O O . LYS A 1 2 ? 3.768 -2.798 -6.273 1.00 2.32 2 LYS A O 3
ATOM 1338 N N . GLU A 1 3 ? 5.262 -3.738 -4.877 1.00 43.42 3 GLU A N 3
ATOM 1339 C CA . GLU A 1 3 ? 6.345 -3.726 -5.853 1.00 42.31 3 GLU A CA 3
ATOM 1340 C C . GLU A 1 3 ? 6.460 -5.075 -6.555 1.00 32.55 3 GLU A C 3
ATOM 1341 O O . GLU A 1 3 ? 7.117 -5.992 -6.061 1.00 3.34 3 GLU A O 3
ATOM 1353 N N . CYS A 1 4 ? 5.816 -5.191 -7.712 1.00 44.43 4 CYS A N 3
ATOM 1354 C CA . CYS A 1 4 ? 5.843 -6.427 -8.483 1.00 43.44 4 CYS A CA 3
ATOM 1355 C C . CYS A 1 4 ? 6.327 -6.170 -9.907 1.00 13.12 4 CYS A C 3
ATOM 1356 O O . CYS A 1 4 ? 6.757 -5.065 -10.237 1.00 11.42 4 CYS A O 3
ATOM 1363 N N . MET A 1 5 ? 6.253 -7.198 -10.746 1.00 53.43 5 MET A N 3
ATOM 1364 C CA . MET A 1 5 ? 6.683 -7.083 -12.135 1.00 64.25 5 MET A CA 3
ATOM 1365 C C . MET A 1 5 ? 5.529 -7.381 -13.087 1.00 74.04 5 MET A C 3
ATOM 1366 O O . MET A 1 5 ? 4.512 -7.949 -12.688 1.00 44.04 5 MET A O 3
ATOM 1380 N N . THR A 1 6 ? 5.694 -6.996 -14.349 1.00 41.24 6 THR A N 3
ATOM 1381 C CA . THR A 1 6 ? 4.667 -7.221 -15.357 1.00 50.54 6 THR A CA 3
ATOM 1382 C C . THR A 1 6 ? 4.929 -8.507 -16.133 1.00 3.51 6 THR A C 3
ATOM 1383 O O . THR A 1 6 ? 5.927 -9.189 -15.902 1.00 45.04 6 THR A O 3
ATOM 1394 N N . ASP A 1 7 ? 4.028 -8.831 -17.054 1.00 50.52 7 ASP A N 3
ATOM 1395 C CA . ASP A 1 7 ? 4.163 -10.035 -17.865 1.00 45.45 7 ASP A CA 3
ATOM 1396 C C . ASP A 1 7 ? 5.351 -9.919 -18.816 1.00 74.12 7 ASP A C 3
ATOM 1397 O O . ASP A 1 7 ? 5.717 -8.821 -19.235 1.00 42.33 7 ASP A O 3
ATOM 1406 N N . GLY A 1 8 ? 5.946 -11.058 -19.154 1.00 25.13 8 GLY A N 3
ATOM 1407 C CA . GLY A 1 8 ? 7.086 -11.061 -20.053 1.00 32.31 8 GLY A CA 3
ATOM 1408 C C . GLY A 1 8 ? 8.394 -11.313 -19.330 1.00 51.44 8 GLY A C 3
ATOM 1409 O O . GLY A 1 8 ? 9.388 -11.701 -19.944 1.00 71.21 8 GLY A O 3
ATOM 1413 N N . THR A 1 9 ? 8.396 -11.091 -18.019 1.00 2.55 9 THR A N 3
ATOM 1414 C CA . THR A 1 9 ? 9.593 -11.293 -17.212 1.00 54.50 9 THR A CA 3
ATOM 1415 C C . THR A 1 9 ? 9.600 -12.679 -16.577 1.00 5.11 9 THR A C 3
ATOM 1416 O O . THR A 1 9 ? 8.675 -13.046 -15.852 1.00 64.31 9 THR A O 3
ATOM 1427 N N . VAL A 1 10 ? 10.650 -13.447 -16.855 1.00 35.44 10 VAL A N 3
ATOM 1428 C CA . VAL A 1 10 ? 10.778 -14.792 -16.310 1.00 45.31 10 VAL A CA 3
ATOM 1429 C C . VAL A 1 10 ? 10.599 -14.791 -14.796 1.00 44.22 10 VAL A C 3
ATOM 1430 O O . VAL A 1 10 ? 11.053 -13.877 -14.107 1.00 62.21 10 VAL A O 3
ATOM 1443 N N . CYS A 1 11 ? 9.936 -15.823 -14.284 1.00 12.15 11 CYS A N 3
ATOM 1444 C CA . CYS A 1 11 ? 9.697 -15.942 -12.851 1.00 30.32 11 CYS A CA 3
ATOM 1445 C C . CYS A 1 11 ? 9.847 -17.390 -12.393 1.00 10.33 11 CYS A C 3
ATOM 1446 O O . CYS A 1 11 ? 9.678 -18.322 -13.181 1.00 15.02 11 CYS A O 3
ATOM 1453 N N . TYR A 1 12 ? 10.164 -17.572 -11.116 1.00 44.13 12 TYR A N 3
ATOM 1454 C CA . TYR A 1 12 ? 10.339 -18.906 -10.553 1.00 0.11 12 TYR A CA 3
ATOM 1455 C C . TYR A 1 12 ? 9.486 -19.084 -9.301 1.00 74.21 12 TYR A C 3
ATOM 1456 O O . TYR A 1 12 ? 9.529 -18.263 -8.385 1.00 1.51 12 TYR A O 3
ATOM 1474 N N . ILE A 1 13 ? 8.713 -20.165 -9.269 1.00 52.31 13 ILE A N 3
ATOM 1475 C CA . ILE A 1 13 ? 7.852 -20.453 -8.128 1.00 74.23 13 ILE A CA 3
ATOM 1476 C C . ILE A 1 13 ? 8.675 -20.759 -6.883 1.00 32.24 13 ILE A C 3
ATOM 1477 O O . ILE A 1 13 ? 8.195 -20.616 -5.757 1.00 73.10 13 ILE A O 3
ATOM 1493 N N . HIS A 1 14 ? 9.919 -21.181 -7.089 1.00 72.23 14 HIS A N 3
ATOM 1494 C CA . HIS A 1 14 ? 10.810 -21.505 -5.981 1.00 63.03 14 HIS A CA 3
ATOM 1495 C C . HIS A 1 14 ? 11.903 -20.451 -5.837 1.00 52.10 14 HIS A C 3
ATOM 1496 O O . HIS A 1 14 ? 13.019 -20.752 -5.416 1.00 74.11 14 HIS A O 3
ATOM 1510 N N . ASN A 1 15 ? 11.574 -19.212 -6.191 1.00 40.24 15 ASN A N 3
ATOM 1511 C CA . ASN A 1 15 ? 12.528 -18.113 -6.102 1.00 62.35 15 ASN A CA 3
ATOM 1512 C C . ASN A 1 15 ? 11.927 -16.931 -5.347 1.00 0.52 15 ASN A C 3
ATOM 1513 O O . ASN A 1 15 ? 12.402 -15.800 -5.464 1.00 14.32 15 ASN A O 3
ATOM 1524 N N . HIS A 1 16 ? 10.880 -17.199 -4.575 1.00 21.53 16 HIS A N 3
ATOM 1525 C CA . HIS A 1 16 ? 10.214 -16.158 -3.800 1.00 5.04 16 HIS A CA 3
ATOM 1526 C C . HIS A 1 16 ? 9.846 -14.972 -4.687 1.00 15.21 16 HIS A C 3
ATOM 1527 O O . HIS A 1 16 ? 9.802 -13.831 -4.229 1.00 64.14 16 HIS A O 3
ATOM 1541 N N . ASN A 1 17 ? 9.581 -15.252 -5.960 1.00 3.14 17 ASN A N 3
ATOM 1542 C CA . ASN A 1 17 ? 9.218 -14.209 -6.912 1.00 11.04 17 ASN A CA 3
ATOM 1543 C C . ASN A 1 17 ? 7.731 -13.878 -6.815 1.00 52.30 17 ASN A C 3
ATOM 1544 O O . ASN A 1 17 ? 6.879 -14.752 -6.969 1.00 63.50 17 ASN A O 3
ATOM 1555 N N . ASP A 1 18 ? 7.429 -12.610 -6.558 1.00 51.43 18 ASP A N 3
ATOM 1556 C CA . ASP A 1 18 ? 6.046 -12.162 -6.442 1.00 64.53 18 ASP A CA 3
ATOM 1557 C C . ASP A 1 18 ? 5.651 -11.301 -7.639 1.00 73.24 18 ASP A C 3
ATOM 1558 O O . ASP A 1 18 ? 6.093 -10.159 -7.768 1.00 50.11 18 ASP A O 3
ATOM 1567 N N . CYS A 1 19 ? 4.818 -11.857 -8.511 1.00 75.22 19 CYS A N 3
ATOM 1568 C CA . CYS A 1 19 ? 4.364 -11.142 -9.698 1.00 73.43 19 CYS A CA 3
ATOM 1569 C C . CYS A 1 19 ? 2.868 -10.851 -9.618 1.00 20.43 19 CYS A C 3
ATOM 1570 O O . CYS A 1 19 ? 2.067 -11.732 -9.307 1.00 74.30 19 CYS A O 3
ATOM 1577 N N . CYS A 1 20 ? 2.498 -9.605 -9.901 1.00 50.11 20 CYS A N 3
ATOM 1578 C CA . CYS A 1 20 ? 1.100 -9.195 -9.862 1.00 31.34 20 CYS A CA 3
ATOM 1579 C C . CYS A 1 20 ? 0.235 -10.133 -10.698 1.00 20.44 20 CYS A C 3
ATOM 1580 O O . CYS A 1 20 ? -0.949 -10.317 -10.418 1.00 3.33 20 CYS A O 3
ATOM 1587 N N . GLY A 1 21 ? 0.834 -10.723 -11.727 1.00 4.05 21 GLY A N 3
ATOM 1588 C CA . GLY A 1 21 ? 0.104 -11.635 -12.588 1.00 14.51 21 GLY A CA 3
ATOM 1589 C C . GLY A 1 21 ? 0.400 -13.089 -12.279 1.00 60.30 21 GLY A C 3
ATOM 1590 O O . GLY A 1 21 ? 1.244 -13.391 -11.435 1.00 2.41 21 GLY A O 3
ATOM 1594 N N . SER A 1 22 ? -0.297 -13.992 -12.960 1.00 34.21 22 SER A N 3
ATOM 1595 C CA . SER A 1 22 ? -0.108 -15.422 -12.749 1.00 13.24 22 SER A CA 3
ATOM 1596 C C . SER A 1 22 ? 0.850 -16.003 -13.785 1.00 33.30 22 SER A C 3
ATOM 1597 O O . SER A 1 22 ? 0.736 -15.723 -14.979 1.00 11.40 22 SER A O 3
ATOM 1605 N N . CYS A 1 23 ? 1.795 -16.812 -13.319 1.00 2.02 23 CYS A N 3
ATOM 1606 C CA . CYS A 1 23 ? 2.775 -17.432 -14.203 1.00 53.42 23 CYS A CA 3
ATOM 1607 C C . CYS A 1 23 ? 2.117 -18.486 -15.090 1.00 53.25 23 CYS A C 3
ATOM 1608 O O . CYS A 1 23 ? 1.408 -19.368 -14.603 1.00 73.54 23 CYS A O 3
ATOM 1615 N N . LEU A 1 24 ? 2.358 -18.389 -16.392 1.00 23.14 24 LEU A N 3
ATOM 1616 C CA . LEU A 1 24 ? 1.790 -19.333 -17.348 1.00 53.44 24 LEU A CA 3
ATOM 1617 C C . LEU A 1 24 ? 2.887 -20.152 -18.021 1.00 2.44 24 LEU A C 3
ATOM 1618 O O . LEU A 1 24 ? 3.735 -19.609 -18.730 1.00 53.31 24 LEU A O 3
ATOM 1634 N N . CYS A 1 25 ? 2.862 -21.461 -17.797 1.00 10.23 25 CYS A N 3
ATOM 1635 C CA . CYS A 1 25 ? 3.853 -22.357 -18.382 1.00 73.45 25 CYS A CA 3
ATOM 1636 C C . CYS A 1 25 ? 3.411 -22.827 -19.765 1.00 14.21 25 CYS A C 3
ATOM 1637 O O . CYS A 1 25 ? 2.290 -23.306 -19.940 1.00 1.11 25 CYS A O 3
ATOM 1644 N N . SER A 1 26 ? 4.299 -22.686 -20.745 1.00 61.13 26 SER A N 3
ATOM 1645 C CA . SER A 1 26 ? 4.000 -23.093 -22.112 1.00 53.35 26 SER A CA 3
ATOM 1646 C C . SER A 1 26 ? 4.219 -24.592 -22.293 1.00 42.00 26 SER A C 3
ATOM 1647 O O . SER A 1 26 ? 5.342 -25.082 -22.191 1.00 34.25 26 SER A O 3
ATOM 1655 N N . ASN A 1 27 ? 3.136 -25.314 -22.564 1.00 31.55 27 ASN A N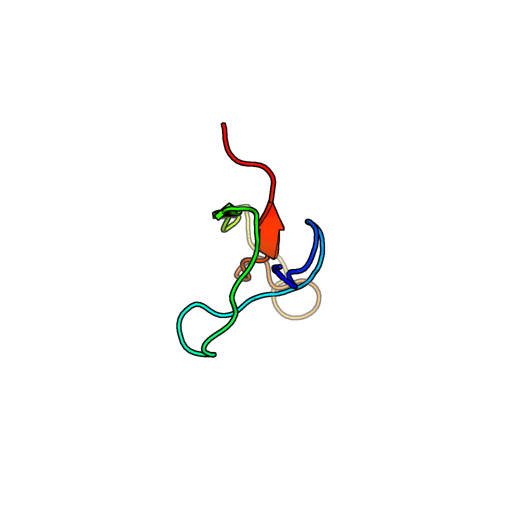 3
ATOM 1656 C CA . ASN A 1 27 ? 3.209 -26.757 -22.760 1.00 65.22 27 ASN A CA 3
ATOM 1657 C C . ASN A 1 27 ? 3.013 -27.117 -24.229 1.00 62.51 27 ASN A C 3
ATOM 1658 O O . ASN A 1 27 ? 2.538 -28.205 -24.554 1.00 34.41 27 ASN A O 3
ATOM 1669 N N . GLY A 1 28 ? 3.383 -26.196 -25.113 1.00 2.33 28 GLY A N 3
ATOM 1670 C CA . GLY A 1 28 ? 3.240 -26.436 -26.538 1.00 41.52 28 GLY A CA 3
ATOM 1671 C C . GLY A 1 28 ? 3.909 -27.723 -26.979 1.00 61.33 28 GLY A C 3
ATOM 1672 O O . GLY A 1 28 ? 4.549 -28.417 -26.189 1.00 15.32 28 GLY A O 3
ATOM 1676 N N . PRO A 1 29 ? 3.760 -28.059 -28.268 1.00 41.02 29 PRO A N 3
ATOM 1677 C CA . PRO A 1 29 ? 4.346 -29.275 -28.842 1.00 51.22 29 PRO A CA 3
ATOM 1678 C C . PRO A 1 29 ? 5.867 -29.197 -28.935 1.00 63.10 29 PRO A C 3
ATOM 1679 O O . PRO A 1 29 ? 6.417 -28.223 -29.450 1.00 3.53 29 PRO A O 3
ATOM 1690 N N . ILE A 1 30 ? 6.539 -30.228 -28.435 1.00 1.03 30 ILE A N 3
ATOM 1691 C CA . ILE A 1 30 ? 7.995 -30.275 -28.464 1.00 72.23 30 ILE A CA 3
ATOM 1692 C C . ILE A 1 30 ? 8.493 -31.170 -29.595 1.00 24.03 30 ILE A C 3
ATOM 1693 O O . ILE A 1 30 ? 8.469 -32.396 -29.488 1.00 12.53 30 ILE A O 3
ATOM 1709 N N . ALA A 1 31 ? 8.946 -30.547 -30.679 1.00 23.24 31 ALA A N 3
ATOM 1710 C CA . ALA A 1 31 ? 9.454 -31.286 -31.828 1.00 22.04 31 ALA A CA 3
ATOM 1711 C C . ALA A 1 31 ? 10.961 -31.102 -31.977 1.00 72.14 31 ALA A C 3
ATOM 1712 O O . ALA A 1 31 ? 11.663 -32.003 -32.433 1.00 23.52 31 ALA A O 3
ATOM 1719 N N . ARG A 1 32 ? 11.449 -29.928 -31.589 1.00 62.12 32 ARG A N 3
ATOM 1720 C CA . ARG A 1 32 ? 12.873 -29.625 -31.682 1.00 71.31 32 ARG A CA 3
ATOM 1721 C C . ARG A 1 32 ? 13.298 -28.666 -30.574 1.00 42.31 32 ARG A C 3
ATOM 1722 O O . ARG A 1 32 ? 13.551 -27.484 -30.805 1.00 65.23 32 ARG A O 3
ATOM 1743 N N . PRO A 1 33 ? 13.377 -29.185 -29.340 1.00 32.23 33 PRO A N 3
ATOM 1744 C CA . PRO A 1 33 ? 13.771 -28.393 -28.171 1.00 2.14 33 PRO A CA 3
ATOM 1745 C C . PRO A 1 33 ? 15.244 -28.000 -28.207 1.00 14.55 33 PRO A C 3
ATOM 1746 O O . PRO A 1 33 ? 15.672 -27.093 -27.492 1.00 74.31 33 PRO A O 3
ATOM 1757 N N . TRP A 1 34 ? 16.014 -28.687 -29.043 1.00 33.05 34 TRP A N 3
ATOM 1758 C CA . TRP A 1 34 ? 17.440 -28.409 -29.172 1.00 31.33 34 TRP A CA 3
ATOM 1759 C C . TRP A 1 34 ? 17.673 -27.045 -29.811 1.00 21.13 34 TRP A C 3
ATOM 1760 O O . TRP A 1 34 ? 18.706 -26.413 -29.588 1.00 23.32 34 TRP A O 3
ATOM 1781 N N . GLU A 1 35 ? 16.707 -26.595 -30.605 1.00 40.34 35 GLU A N 3
ATOM 1782 C CA . GLU A 1 35 ? 16.809 -25.305 -31.278 1.00 41.11 35 GLU A CA 3
ATOM 1783 C C . GLU A 1 35 ? 16.205 -24.197 -30.421 1.00 42.14 35 GLU A C 3
ATOM 1784 O O . GLU A 1 35 ? 16.663 -23.055 -30.451 1.00 14.04 35 GLU A O 3
ATOM 1796 N N . MET A 1 36 ? 15.171 -24.543 -29.660 1.00 33.20 36 MET A N 3
ATOM 1797 C CA . MET A 1 36 ? 14.502 -23.577 -28.795 1.00 3.31 36 MET A CA 3
ATOM 1798 C C . MET A 1 36 ? 13.840 -24.275 -27.611 1.00 44.42 36 MET A C 3
ATOM 1799 O O . MET A 1 36 ? 12.865 -25.007 -27.778 1.00 13.52 36 MET A O 3
ATOM 1813 N N . MET A 1 37 ? 14.376 -24.043 -26.418 1.00 71.20 37 MET A N 3
ATOM 1814 C CA . MET A 1 37 ? 13.835 -24.650 -25.207 1.00 3.25 37 MET A CA 3
ATOM 1815 C C . MET A 1 37 ? 12.675 -23.825 -24.658 1.00 23.34 37 MET A C 3
ATOM 1816 O O . MET A 1 37 ? 12.881 -22.822 -23.975 1.00 74.32 37 MET A O 3
ATOM 1830 N N . VAL A 1 38 ? 11.454 -24.255 -24.960 1.00 42.54 38 VAL A N 3
ATOM 1831 C CA . VAL A 1 38 ? 10.261 -23.557 -24.496 1.00 13.22 38 VAL A CA 3
ATOM 1832 C C . VAL A 1 38 ? 9.678 -24.228 -23.257 1.00 44.13 38 VAL A C 3
ATOM 1833 O O . VAL A 1 38 ? 8.465 -24.401 -23.145 1.00 72.31 38 VAL A O 3
ATOM 1846 N N . GLY A 1 39 ? 10.552 -24.606 -22.329 1.00 31.04 39 GLY A N 3
ATOM 1847 C CA . GLY A 1 39 ? 10.105 -25.254 -21.110 1.00 30.31 39 GLY A CA 3
ATOM 1848 C C . GLY A 1 39 ? 10.255 -24.365 -19.891 1.00 42.01 39 GLY A C 3
ATOM 1849 O O . GLY A 1 39 ? 10.714 -24.811 -18.842 1.00 72.02 39 GLY A O 3
ATOM 1853 N N . ASN A 1 40 ? 9.867 -23.100 -20.032 1.00 11.25 40 ASN A N 3
ATOM 1854 C CA . ASN A 1 40 ? 9.964 -22.145 -18.935 1.00 54.44 40 ASN A CA 3
ATOM 1855 C C . ASN A 1 40 ? 8.624 -21.455 -18.696 1.00 3.04 40 ASN A C 3
ATOM 1856 O O . ASN A 1 40 ? 7.739 -21.481 -19.551 1.00 62.31 40 ASN A O 3
ATOM 1867 N N . CYS A 1 41 ? 8.483 -20.837 -17.528 1.00 51.42 41 CYS A N 3
ATOM 1868 C CA . CYS A 1 41 ? 7.253 -20.138 -17.175 1.00 20.30 41 CYS A CA 3
ATOM 1869 C C . CYS A 1 41 ? 7.529 -18.667 -16.878 1.00 31.30 41 CYS A C 3
ATOM 1870 O O . CYS A 1 41 ? 8.459 -18.335 -16.144 1.00 40.32 41 CYS A O 3
ATOM 1877 N N . MET A 1 42 ? 6.714 -17.790 -17.455 1.00 53.30 42 MET A N 3
ATOM 1878 C CA . MET A 1 42 ? 6.869 -16.355 -17.252 1.00 21.52 42 MET A CA 3
ATOM 1879 C C . MET A 1 42 ? 5.593 -15.745 -16.680 1.00 20.43 42 MET A C 3
ATOM 1880 O O . MET A 1 42 ? 4.539 -16.383 -16.669 1.00 34.13 42 MET A O 3
ATOM 1894 N N . CYS A 1 43 ? 5.693 -14.508 -16.206 1.00 74.21 43 CYS A N 3
ATOM 1895 C CA . CYS A 1 43 ? 4.547 -13.812 -15.633 1.00 60.30 43 CYS A CA 3
ATOM 1896 C C . CYS A 1 43 ? 3.529 -13.459 -16.713 1.00 73.54 43 CYS A C 3
ATOM 1897 O O . CYS A 1 43 ? 3.893 -13.163 -17.850 1.00 71.21 43 CYS A O 3
ATOM 1904 N N . GLY A 1 44 ? 2.251 -13.491 -16.347 1.00 14.33 44 GLY A N 3
ATOM 1905 C CA . GLY A 1 44 ? 1.200 -13.171 -17.295 1.00 44.32 44 GLY A CA 3
ATOM 1906 C C . GLY A 1 44 ? -0.046 -12.633 -16.620 1.00 23.01 44 GLY A C 3
ATOM 1907 O O . GLY A 1 44 ? -0.217 -12.743 -15.407 1.00 4.13 44 GLY A O 3
ATOM 1911 N N . PRO A 1 45 ? -0.943 -12.033 -17.418 1.00 71.13 45 PRO A N 3
ATOM 1912 C CA . PRO A 1 45 ? -2.195 -11.463 -16.911 1.00 61.02 45 PRO A CA 3
ATOM 1913 C C . PRO A 1 45 ? -3.176 -12.536 -16.450 1.00 2.25 45 PRO A C 3
ATOM 1914 O O . PRO A 1 45 ? -3.327 -13.573 -17.096 1.00 13.31 45 PRO A O 3
ATOM 1925 N N . LYS A 1 46 ? -3.842 -12.279 -15.328 1.00 25.15 46 LYS A N 3
ATOM 1926 C CA . LYS A 1 46 ? -4.810 -13.221 -14.780 1.00 20.42 46 LYS A CA 3
ATOM 1927 C C . LYS A 1 46 ? -6.212 -12.926 -15.303 1.00 33.01 46 LYS A C 3
ATOM 1928 O O . LYS A 1 46 ? -6.575 -11.768 -15.513 1.00 11.24 46 LYS A O 3
ATOM 1947 N N . ALA A 1 47 ? -6.996 -13.979 -15.508 1.00 22.23 47 ALA A N 3
ATOM 1948 C CA . ALA A 1 47 ? -8.359 -13.831 -16.002 1.00 31.14 47 ALA A CA 3
ATOM 1949 C C . ALA A 1 47 ? -9.275 -13.259 -14.925 1.00 12.32 47 ALA A C 3
ATOM 1950 O O . ALA A 1 47 ? -9.907 -12.221 -15.122 1.00 44.13 47 ALA A O 3
ATOM 1957 N N . SER A 1 1 ? 0.559 1.043 -4.492 1.00 22.32 1 SER A N 4
ATOM 1958 C CA . SER A 1 1 ? 0.986 0.140 -5.555 1.00 21.11 1 SER A CA 4
ATOM 1959 C C . SER A 1 1 ? 2.004 -0.869 -5.036 1.00 33.33 1 SER A C 4
ATOM 1960 O O . SER A 1 1 ? 2.970 -0.505 -4.364 1.00 31.44 1 SER A O 4
ATOM 1968 N N . LYS A 1 2 ? 1.781 -2.140 -5.350 1.00 51.12 2 LYS A N 4
ATOM 1969 C CA . LYS A 1 2 ? 2.679 -3.205 -4.917 1.00 65.42 2 LYS A CA 4
ATOM 1970 C C . LYS A 1 2 ? 3.928 -3.253 -5.791 1.00 22.52 2 LYS A C 4
ATOM 1971 O O . LYS A 1 2 ? 3.866 -2.987 -6.992 1.00 2.32 2 LYS A O 4
ATOM 1990 N N . GLU A 1 3 ? 5.058 -3.596 -5.183 1.00 43.42 3 GLU A N 4
ATOM 1991 C CA . GLU A 1 3 ? 6.321 -3.679 -5.908 1.00 42.31 3 GLU A CA 4
ATOM 1992 C C . GLU A 1 3 ? 6.460 -5.030 -6.605 1.00 32.55 3 GLU A C 4
ATOM 1993 O O . GLU A 1 3 ? 7.183 -5.911 -6.138 1.00 3.34 3 GLU A O 4
ATOM 2005 N N . CYS A 1 4 ? 5.762 -5.187 -7.723 1.00 44.43 4 CYS A N 4
ATOM 2006 C CA . CYS A 1 4 ? 5.805 -6.429 -8.486 1.00 43.44 4 CYS A CA 4
ATOM 2007 C C . CYS A 1 4 ? 6.290 -6.177 -9.910 1.00 13.12 4 CYS A C 4
ATOM 2008 O O . CYS A 1 4 ? 6.702 -5.068 -10.249 1.00 11.42 4 CYS A O 4
ATOM 2015 N N . MET A 1 5 ? 6.237 -7.214 -10.739 1.00 53.43 5 MET A N 4
ATOM 2016 C CA . MET A 1 5 ? 6.670 -7.105 -12.128 1.00 64.25 5 MET A CA 4
ATOM 2017 C C . MET A 1 5 ? 5.519 -7.408 -13.081 1.00 74.04 5 MET A C 4
ATOM 2018 O O . MET A 1 5 ? 4.499 -7.974 -12.682 1.00 44.04 5 MET A O 4
ATOM 2032 N N . THR A 1 6 ? 5.686 -7.028 -14.345 1.00 41.24 6 THR A N 4
ATOM 2033 C CA . THR A 1 6 ? 4.660 -7.258 -15.354 1.00 50.54 6 THR A CA 4
ATOM 2034 C C . THR A 1 6 ? 4.944 -8.530 -16.146 1.00 3.51 6 THR A C 4
ATOM 2035 O O . THR A 1 6 ? 5.954 -9.198 -15.924 1.00 45.04 6 THR A O 4
ATOM 2046 N N . ASP A 1 7 ? 4.046 -8.858 -17.069 1.00 50.52 7 ASP A N 4
ATOM 2047 C CA . ASP A 1 7 ? 4.202 -10.050 -17.895 1.00 45.45 7 ASP A CA 4
ATOM 2048 C C . ASP A 1 7 ? 5.400 -9.913 -18.828 1.00 74.12 7 ASP A C 4
ATOM 2049 O O . ASP A 1 7 ? 5.767 -8.808 -19.225 1.00 42.33 7 ASP A O 4
ATOM 2058 N N . GLY A 1 8 ? 6.008 -11.044 -19.174 1.00 25.13 8 GLY A N 4
ATOM 2059 C CA . GLY A 1 8 ? 7.160 -11.027 -20.0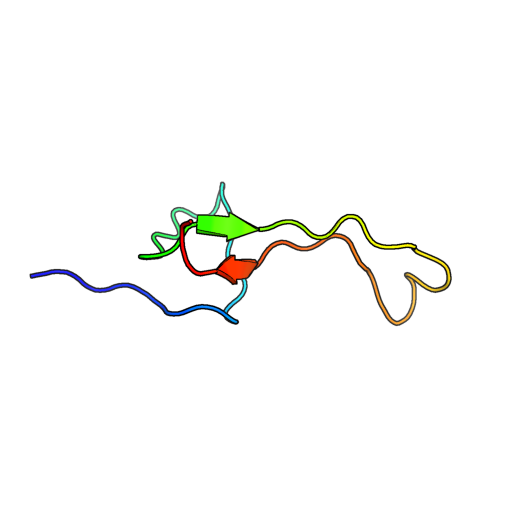56 1.00 32.31 8 GLY A CA 4
ATOM 2060 C C . GLY A 1 8 ? 8.459 -11.287 -19.319 1.00 51.44 8 GLY A C 4
ATOM 2061 O O . GLY A 1 8 ? 9.465 -11.653 -19.928 1.00 71.21 8 GLY A O 4
ATOM 2065 N N . THR A 1 9 ? 8.439 -11.097 -18.004 1.00 2.55 9 THR A N 4
ATOM 2066 C CA . THR A 1 9 ? 9.624 -11.310 -17.184 1.00 54.50 9 THR A CA 4
ATOM 2067 C C . THR A 1 9 ? 9.617 -12.699 -16.556 1.00 5.11 9 THR A C 4
ATOM 2068 O O . THR A 1 9 ? 8.682 -13.065 -15.843 1.00 64.31 9 THR A O 4
ATOM 2079 N N . VAL A 1 10 ? 10.665 -13.471 -16.825 1.00 35.44 10 VAL A N 4
ATOM 2080 C CA . VAL A 1 10 ? 10.779 -14.820 -16.286 1.00 45.31 10 VAL A CA 4
ATOM 2081 C C . VAL A 1 10 ? 10.584 -14.826 -14.773 1.00 44.22 10 VAL A C 4
ATOM 2082 O O . VAL A 1 10 ? 11.004 -13.901 -14.079 1.00 62.21 10 VAL A O 4
ATOM 2095 N N . CYS A 1 11 ? 9.943 -15.876 -14.270 1.00 12.15 11 CYS A N 4
ATOM 2096 C CA . CYS A 1 11 ? 9.691 -16.003 -12.840 1.00 30.32 11 CYS A CA 4
ATOM 2097 C C . CYS A 1 11 ? 9.825 -17.456 -12.391 1.00 10.33 11 CYS A C 4
ATOM 2098 O O . CYS A 1 11 ? 9.731 -18.378 -13.202 1.00 15.02 11 CYS A O 4
ATOM 2105 N N . TYR A 1 12 ? 10.043 -17.652 -11.096 1.00 44.13 12 TYR A N 4
ATOM 2106 C CA . TYR A 1 12 ? 10.192 -18.991 -10.540 1.00 0.11 12 TYR A CA 4
ATOM 2107 C C . TYR A 1 12 ? 9.376 -19.144 -9.259 1.00 74.21 12 TYR A C 4
ATOM 2108 O O . TYR A 1 12 ? 9.512 -18.351 -8.326 1.00 1.51 12 TYR A O 4
ATOM 2126 N N . ILE A 1 13 ? 8.531 -20.167 -9.223 1.00 52.31 13 ILE A N 4
ATOM 2127 C CA . ILE A 1 13 ? 7.693 -20.425 -8.057 1.00 74.23 13 ILE A CA 4
ATOM 2128 C C . ILE A 1 13 ? 8.543 -20.713 -6.824 1.00 32.24 13 ILE A C 4
ATOM 2129 O O . ILE A 1 13 ? 8.086 -20.553 -5.691 1.00 73.10 13 ILE A O 4
ATOM 2145 N N . HIS A 1 14 ? 9.782 -21.136 -7.051 1.00 72.23 14 HIS A N 4
ATOM 2146 C CA . HIS A 1 14 ? 10.698 -21.443 -5.958 1.00 63.03 14 HIS A CA 4
ATOM 2147 C C . HIS A 1 14 ? 11.825 -20.416 -5.887 1.00 52.10 14 HIS A C 4
ATOM 2148 O O . HIS A 1 14 ? 12.954 -20.745 -5.530 1.00 74.11 14 HIS A O 4
ATOM 2162 N N . ASN A 1 15 ? 11.506 -19.172 -6.231 1.00 40.24 15 ASN A N 4
ATOM 2163 C CA . ASN A 1 15 ? 12.492 -18.098 -6.207 1.00 62.35 15 ASN A CA 4
ATOM 2164 C C . ASN A 1 15 ? 11.968 -16.895 -5.428 1.00 0.52 15 ASN A C 4
ATOM 2165 O O . ASN A 1 15 ? 12.475 -15.781 -5.569 1.00 14.32 15 ASN A O 4
ATOM 2176 N N . HIS A 1 16 ? 10.950 -17.127 -4.606 1.00 21.53 16 HIS A N 4
ATOM 2177 C CA . HIS A 1 16 ? 10.357 -16.063 -3.803 1.00 5.04 16 HIS A CA 4
ATOM 2178 C C . HIS A 1 16 ? 9.987 -14.867 -4.675 1.00 15.21 16 HIS A C 4
ATOM 2179 O O . HIS A 1 16 ? 10.000 -13.725 -4.217 1.00 64.14 16 HIS A O 4
ATOM 2193 N N . ASN A 1 17 ? 9.656 -15.139 -5.933 1.00 3.14 17 ASN A N 4
ATOM 2194 C CA . ASN A 1 17 ? 9.284 -14.085 -6.870 1.00 11.04 17 ASN A CA 4
ATOM 2195 C C . ASN A 1 17 ? 7.794 -13.771 -6.772 1.00 52.30 17 ASN A C 4
ATOM 2196 O O . ASN A 1 17 ? 6.952 -14.660 -6.906 1.00 63.50 17 ASN A O 4
ATOM 2207 N N . ASP A 1 18 ? 7.475 -12.504 -6.536 1.00 51.43 18 ASP A N 4
ATOM 2208 C CA . ASP A 1 18 ? 6.086 -12.073 -6.422 1.00 64.53 18 ASP A CA 4
ATOM 2209 C C . ASP A 1 18 ? 5.675 -11.239 -7.632 1.00 73.24 18 ASP A C 4
ATOM 2210 O O . ASP A 1 18 ? 6.102 -10.094 -7.785 1.00 50.11 18 ASP A O 4
ATOM 2219 N N . CYS A 1 19 ? 4.844 -11.821 -8.490 1.00 75.22 19 CYS A N 4
ATOM 2220 C CA . CYS A 1 19 ? 4.375 -11.134 -9.687 1.00 73.43 19 CYS A CA 4
ATOM 2221 C C . CYS A 1 19 ? 2.877 -10.857 -9.604 1.00 20.43 19 CYS A C 4
ATOM 2222 O O . CYS A 1 19 ? 2.087 -11.743 -9.275 1.00 74.30 19 CYS A O 4
ATOM 2229 N N . CYS A 1 20 ? 2.492 -9.620 -9.903 1.00 50.11 20 CYS A N 4
ATOM 2230 C CA . CYS A 1 20 ? 1.090 -9.224 -9.862 1.00 31.34 20 CYS A CA 4
ATOM 2231 C C . CYS A 1 20 ? 0.231 -10.180 -10.686 1.00 20.44 20 CYS A C 4
ATOM 2232 O O . CYS A 1 20 ? -0.953 -10.367 -10.404 1.00 3.33 20 CYS A O 4
ATOM 2239 N N . GLY A 1 21 ? 0.836 -10.782 -11.705 1.00 4.05 21 GLY A N 4
ATOM 2240 C CA . GLY A 1 21 ? 0.112 -11.711 -12.554 1.00 14.51 21 GLY A CA 4
ATOM 2241 C C . GLY A 1 21 ? 0.436 -13.158 -12.240 1.00 60.30 21 GLY A C 4
ATOM 2242 O O . GLY A 1 21 ? 1.295 -13.441 -11.404 1.00 2.41 21 GLY A O 4
ATOM 2246 N N . SER A 1 22 ? -0.254 -14.076 -12.909 1.00 34.21 22 SER A N 4
ATOM 2247 C CA . SER A 1 22 ? -0.038 -15.501 -12.691 1.00 13.24 22 SER A CA 4
ATOM 2248 C C . SER A 1 22 ? 0.915 -16.072 -13.736 1.00 33.30 22 SER A C 4
ATOM 2249 O O . SER A 1 22 ? 0.810 -15.764 -14.925 1.00 11.40 22 SER A O 4
ATOM 2257 N N . CYS A 1 23 ? 1.848 -16.906 -13.286 1.00 2.02 23 CYS A N 4
ATOM 2258 C CA . CYS A 1 23 ? 2.821 -17.521 -14.180 1.00 53.42 23 CYS A CA 4
ATOM 2259 C C . CYS A 1 23 ? 2.152 -18.545 -15.092 1.00 53.25 23 CYS A C 4
ATOM 2260 O O . CYS A 1 23 ? 1.456 -19.448 -14.624 1.00 73.54 23 CYS A O 4
ATOM 2267 N N . LEU A 1 24 ? 2.367 -18.399 -16.394 1.00 23.14 24 LEU A N 4
ATOM 2268 C CA . LEU A 1 24 ? 1.786 -19.311 -17.373 1.00 53.44 24 LEU A CA 4
ATOM 2269 C C . LEU A 1 24 ? 2.872 -20.108 -18.088 1.00 2.44 24 LEU A C 4
ATOM 2270 O O . LEU A 1 24 ? 3.702 -19.544 -18.801 1.00 53.31 24 LEU A O 4
ATOM 2286 N N . CYS A 1 25 ? 2.859 -21.422 -17.893 1.00 10.23 25 CYS A N 4
ATOM 2287 C CA . CYS A 1 25 ? 3.842 -22.299 -18.519 1.00 73.45 25 CYS A CA 4
ATOM 2288 C C . CYS A 1 25 ? 3.390 -22.710 -19.917 1.00 14.21 25 CYS A C 4
ATOM 2289 O O . CYS A 1 25 ? 2.266 -23.176 -20.105 1.00 1.11 25 CYS A O 4
ATOM 2296 N N . SER A 1 26 ? 4.274 -22.536 -20.894 1.00 61.13 26 SER A N 4
ATOM 2297 C CA . SER A 1 26 ? 3.966 -22.885 -22.276 1.00 53.35 26 SER A CA 4
ATOM 2298 C C . SER A 1 26 ? 4.113 -24.388 -22.501 1.00 42.00 26 SER A C 4
ATOM 2299 O O . SER A 1 26 ? 5.173 -24.962 -22.255 1.00 34.25 26 SER A O 4
ATOM 2307 N N . ASN A 1 27 ? 3.041 -25.017 -22.972 1.00 31.55 27 ASN A N 4
ATOM 2308 C CA . ASN A 1 27 ? 3.049 -26.452 -23.231 1.00 65.22 27 ASN A CA 4
ATOM 2309 C C . ASN A 1 27 ? 3.079 -26.734 -24.730 1.00 62.51 27 ASN A C 4
ATOM 2310 O O . ASN A 1 27 ? 2.594 -27.768 -25.188 1.00 34.41 27 ASN A O 4
ATOM 2321 N N . GLY A 1 28 ? 3.652 -25.806 -25.491 1.00 2.33 28 GLY A N 4
ATOM 2322 C CA . GLY A 1 28 ? 3.734 -25.973 -26.929 1.00 41.52 28 GLY A CA 4
ATOM 2323 C C . GLY A 1 28 ? 4.448 -27.251 -27.324 1.00 61.33 28 GLY A C 4
ATOM 2324 O O . GLY A 1 28 ? 4.834 -28.059 -26.480 1.00 15.32 28 GLY A O 4
ATOM 2328 N N . PRO A 1 29 ? 4.633 -27.448 -28.638 1.00 41.02 29 PRO A N 4
ATOM 2329 C CA . PRO A 1 29 ? 5.304 -28.636 -29.174 1.00 51.22 29 PRO A CA 4
ATOM 2330 C C . PRO A 1 29 ? 6.797 -28.646 -28.863 1.00 63.10 29 PRO A C 4
ATOM 2331 O O . PRO A 1 29 ? 7.499 -27.664 -29.108 1.00 3.53 29 PRO A O 4
ATOM 2342 N N . ILE A 1 30 ? 7.276 -29.762 -28.323 1.00 1.03 30 ILE A N 4
ATOM 2343 C CA . ILE A 1 30 ? 8.687 -29.899 -27.982 1.00 72.23 30 ILE A CA 4
ATOM 2344 C C . ILE A 1 30 ? 9.319 -31.074 -28.720 1.00 24.03 30 ILE A C 4
ATOM 2345 O O . ILE A 1 30 ? 9.049 -32.234 -28.410 1.00 12.53 30 ILE A O 4
ATOM 2361 N N . ALA A 1 31 ? 10.164 -30.765 -29.698 1.00 23.24 31 ALA A N 4
ATOM 2362 C CA . ALA A 1 31 ? 10.840 -31.795 -30.478 1.00 22.04 31 ALA A CA 4
ATOM 2363 C C . ALA A 1 31 ? 12.350 -31.729 -30.284 1.00 72.14 31 ALA A C 4
ATOM 2364 O O . ALA A 1 31 ? 13.037 -32.750 -30.333 1.00 23.52 31 ALA A O 4
ATOM 2371 N N . ARG A 1 32 ? 12.862 -30.523 -30.065 1.00 62.12 32 ARG A N 4
ATOM 2372 C CA . ARG A 1 32 ? 14.293 -30.324 -29.865 1.00 71.31 32 ARG A CA 4
ATOM 2373 C C . ARG A 1 32 ? 14.552 -29.297 -28.766 1.00 42.31 32 ARG A C 4
ATOM 2374 O O . ARG A 1 32 ? 14.943 -28.159 -29.024 1.00 65.23 32 ARG A O 4
ATOM 2395 N N . PRO A 1 33 ? 14.327 -29.708 -27.508 1.00 32.23 33 PRO A N 4
ATOM 2396 C CA . PRO A 1 33 ? 14.529 -28.840 -26.345 1.00 2.14 33 PRO A CA 4
ATOM 2397 C C . PRO A 1 33 ? 16.003 -28.545 -26.089 1.00 14.55 33 PRO A C 4
ATOM 2398 O O . PRO A 1 33 ? 16.342 -27.645 -25.322 1.00 74.31 33 PRO A O 4
ATOM 2409 N N . TRP A 1 34 ? 16.874 -29.310 -26.738 1.00 33.05 34 TRP A N 4
ATOM 2410 C CA . TRP A 1 34 ? 18.314 -29.130 -26.582 1.00 31.33 34 TRP A CA 4
ATOM 2411 C C . TRP A 1 34 ? 18.795 -27.903 -27.346 1.00 21.13 34 TRP A C 4
ATOM 2412 O O . TRP A 1 34 ? 19.731 -27.226 -26.924 1.00 23.32 34 TRP A O 4
ATOM 2433 N N . GLU A 1 35 ? 18.149 -27.622 -28.474 1.00 40.34 35 GLU A N 4
ATOM 2434 C CA . GLU A 1 35 ? 18.513 -26.474 -29.297 1.00 41.11 35 GLU A CA 4
ATOM 2435 C C . GLU A 1 35 ? 17.902 -25.190 -28.744 1.00 42.14 35 GLU A C 4
ATOM 2436 O O . GLU A 1 35 ? 18.431 -24.099 -28.950 1.00 14.04 35 GLU A O 4
ATOM 2448 N N . MET A 1 36 ? 16.783 -25.331 -28.039 1.00 33.20 36 MET A N 4
ATOM 2449 C CA . MET A 1 36 ? 16.099 -24.183 -27.455 1.00 3.31 36 MET A CA 4
ATOM 2450 C C . MET A 1 36 ? 15.118 -24.626 -26.374 1.00 44.42 36 MET A C 4
ATOM 2451 O O . MET A 1 36 ? 14.137 -25.313 -26.657 1.00 13.52 36 MET A O 4
ATOM 2465 N N . MET A 1 37 ? 15.392 -24.230 -25.135 1.00 71.20 37 MET A N 4
ATOM 2466 C CA . MET A 1 37 ? 14.532 -24.587 -24.012 1.00 3.25 37 MET A CA 4
ATOM 2467 C C . MET A 1 37 ? 13.219 -23.812 -24.066 1.00 23.34 37 MET A C 4
ATOM 2468 O O . MET A 1 37 ? 13.123 -22.696 -23.555 1.00 74.32 37 MET A O 4
ATOM 2482 N N . VAL A 1 38 ? 12.208 -24.411 -24.687 1.00 42.54 38 VAL A N 4
ATOM 2483 C CA . VAL A 1 38 ? 10.900 -23.778 -24.806 1.00 13.22 38 VAL A CA 4
ATOM 2484 C C . VAL A 1 38 ? 9.923 -24.340 -23.781 1.00 44.13 38 VAL A C 4
ATOM 2485 O O . VAL A 1 38 ? 8.759 -24.593 -24.090 1.00 72.31 38 VAL A O 4
ATOM 2498 N N . GLY A 1 39 ? 10.404 -24.533 -22.555 1.00 31.04 39 GLY A N 4
ATOM 2499 C CA . GLY A 1 39 ? 9.559 -25.062 -21.502 1.00 30.31 39 GLY A CA 4
ATOM 2500 C C . GLY A 1 39 ? 9.656 -24.258 -20.221 1.00 42.01 39 GLY A C 4
ATOM 2501 O O . GLY A 1 39 ? 9.590 -24.813 -19.125 1.00 72.02 39 GLY A O 4
ATOM 2505 N N . ASN A 1 40 ? 9.815 -22.945 -20.359 1.00 11.25 40 ASN A N 4
ATOM 2506 C CA . ASN A 1 40 ? 9.924 -22.063 -19.203 1.00 54.44 40 ASN A CA 4
ATOM 2507 C C . ASN A 1 40 ? 8.591 -21.376 -18.915 1.00 3.04 40 ASN A C 4
ATOM 2508 O O . ASN A 1 40 ? 7.695 -21.357 -19.759 1.00 62.31 40 ASN A O 4
ATOM 2519 N N . CYS A 1 41 ? 8.469 -20.813 -17.718 1.00 51.42 41 CYS A N 4
ATOM 2520 C CA . CYS A 1 41 ? 7.248 -20.124 -17.318 1.00 20.30 41 CYS A CA 4
ATOM 2521 C C . CYS A 1 41 ? 7.533 -18.665 -16.975 1.00 31.30 41 CYS A C 4
ATOM 2522 O O . CYS A 1 41 ? 8.469 -18.362 -16.236 1.00 40.32 41 CYS A O 4
ATOM 2529 N N . MET A 1 42 ? 6.720 -17.765 -17.519 1.00 53.30 42 MET A N 4
ATOM 2530 C CA . MET A 1 42 ? 6.884 -16.338 -17.270 1.00 21.52 42 MET A CA 4
ATOM 2531 C C . MET A 1 42 ? 5.612 -15.740 -16.677 1.00 20.43 42 MET A C 4
ATOM 2532 O O . MET A 1 42 ? 4.567 -16.390 -16.639 1.00 34.13 42 MET A O 4
ATOM 2546 N N . CYS A 1 43 ? 5.707 -14.496 -16.218 1.00 74.21 43 CYS A N 4
ATOM 2547 C CA . CYS A 1 43 ? 4.564 -13.811 -15.627 1.00 60.30 43 CYS A CA 4
ATOM 2548 C C . CYS A 1 43 ? 3.540 -13.440 -16.695 1.00 73.54 43 CYS A C 4
ATOM 2549 O O . CYS A 1 43 ? 3.897 -13.128 -17.831 1.00 71.21 43 CYS A O 4
ATOM 2556 N N . GLY A 1 44 ? 2.264 -13.475 -16.322 1.00 14.33 44 GLY A N 4
ATOM 2557 C CA . GLY A 1 44 ? 1.208 -13.141 -17.260 1.00 44.32 44 GLY A CA 4
ATOM 2558 C C . GLY A 1 44 ? -0.053 -12.664 -16.566 1.00 23.01 44 GLY A C 4
ATOM 2559 O O . GLY A 1 44 ? -0.226 -12.837 -15.360 1.00 4.13 44 GLY A O 4
ATOM 2563 N N . PRO A 1 45 ? -0.960 -12.047 -17.337 1.00 71.13 45 PRO A N 4
ATOM 2564 C CA . PRO A 1 45 ? -2.227 -11.530 -16.811 1.00 61.02 45 PRO A CA 4
ATOM 2565 C C . PRO A 1 45 ? -3.185 -12.645 -16.408 1.00 2.25 45 PRO A C 4
ATOM 2566 O O . PRO A 1 45 ? -3.294 -13.663 -17.093 1.00 13.31 45 PRO A O 4
ATOM 2577 N N . LYS A 1 46 ? -3.879 -12.447 -15.292 1.00 25.15 46 LYS A N 4
ATOM 2578 C CA . LYS A 1 46 ? -4.831 -13.436 -14.798 1.00 20.42 46 LYS A CA 4
ATOM 2579 C C . LYS A 1 46 ? -6.011 -13.580 -15.753 1.00 33.01 46 LYS A C 4
ATOM 2580 O O . LYS A 1 46 ? -6.962 -12.801 -15.703 1.00 11.24 46 LYS A O 4
ATOM 2599 N N . ALA A 1 47 ? -5.943 -14.583 -16.624 1.00 22.23 47 ALA A N 4
ATOM 2600 C CA . ALA A 1 47 ? -7.008 -14.830 -17.587 1.00 31.14 47 ALA A CA 4
ATOM 2601 C C . ALA A 1 47 ? -8.327 -15.130 -16.884 1.00 12.32 47 ALA A C 4
ATOM 2602 O O . ALA A 1 47 ? -9.401 -14.833 -17.407 1.00 44.13 47 ALA A O 4
ATOM 2609 N N . SER A 1 1 ? 0.803 -3.438 -0.217 1.00 22.32 1 SER A N 5
ATOM 2610 C CA . SER A 1 1 ? 1.223 -3.918 -1.529 1.00 21.11 1 SER A CA 5
ATOM 2611 C C . SER A 1 1 ? 2.741 -3.853 -1.670 1.00 33.33 1 SER A C 5
ATOM 2612 O O . SER A 1 1 ? 3.446 -3.444 -0.748 1.00 31.44 1 SER A O 5
ATOM 2620 N N . LYS A 1 2 ? 3.238 -4.261 -2.833 1.00 51.12 2 LYS A N 5
ATOM 2621 C CA . LYS A 1 2 ? 4.672 -4.250 -3.099 1.00 65.42 2 LYS A CA 5
ATOM 2622 C C . LYS A 1 2 ? 4.950 -3.960 -4.571 1.00 22.52 2 LYS A C 5
ATOM 2623 O O . LYS A 1 2 ? 4.030 -3.913 -5.387 1.00 2.32 2 LYS A O 5
ATOM 2642 N N . GLU A 1 3 ? 6.223 -3.769 -4.901 1.00 43.42 3 GLU A N 5
ATOM 2643 C CA . GLU A 1 3 ? 6.621 -3.485 -6.275 1.00 42.31 3 GLU A CA 5
ATOM 2644 C C . GLU A 1 3 ? 6.817 -4.778 -7.062 1.00 32.55 3 GLU A C 5
ATOM 2645 O O . GLU A 1 3 ? 7.927 -5.306 -7.145 1.00 3.34 3 GLU A O 5
ATOM 2657 N N . CYS A 1 4 ? 5.731 -5.284 -7.639 1.00 44.43 4 CYS A N 5
ATOM 2658 C CA . CYS A 1 4 ? 5.783 -6.514 -8.419 1.00 43.44 4 CYS A CA 5
ATOM 2659 C C . CYS A 1 4 ? 6.273 -6.239 -9.838 1.00 13.12 4 CYS A C 5
ATOM 2660 O O . CYS A 1 4 ? 6.670 -5.120 -10.162 1.00 11.42 4 CYS A O 5
ATOM 2667 N N . MET A 1 5 ? 6.241 -7.268 -10.678 1.00 53.43 5 MET A N 5
ATOM 2668 C CA . MET A 1 5 ? 6.681 -7.137 -12.062 1.00 64.25 5 MET A CA 5
ATOM 2669 C C . MET A 1 5 ? 5.546 -7.462 -13.027 1.00 74.04 5 MET A C 5
ATOM 2670 O O . MET A 1 5 ? 4.540 -8.056 -12.640 1.00 44.04 5 MET A O 5
ATOM 2684 N N . THR A 1 6 ? 5.713 -7.068 -14.286 1.00 41.24 6 THR A N 5
ATOM 2685 C CA . THR A 1 6 ? 4.702 -7.316 -15.305 1.00 50.54 6 THR A CA 5
ATOM 2686 C C . THR A 1 6 ? 5.009 -8.589 -16.086 1.00 3.51 6 THR A C 5
ATOM 2687 O O . THR A 1 6 ? 6.024 -9.243 -15.850 1.00 45.04 6 THR A O 5
ATOM 2698 N N . ASP 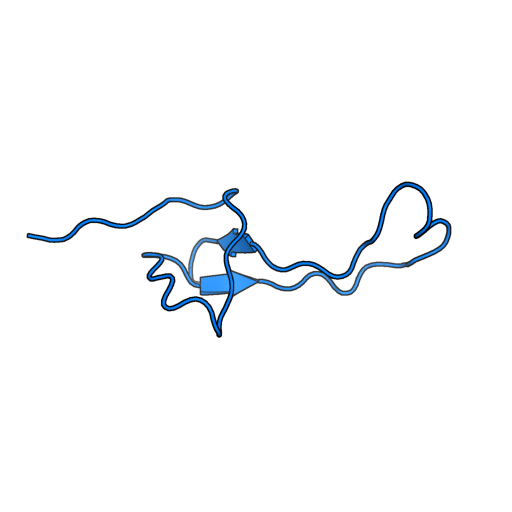A 1 7 ? 4.126 -8.933 -17.017 1.00 50.52 7 ASP A N 5
ATOM 2699 C CA . ASP A 1 7 ? 4.305 -10.128 -17.835 1.00 45.45 7 ASP A CA 5
ATOM 2700 C C . ASP A 1 7 ? 5.501 -9.973 -18.767 1.00 74.12 7 ASP A C 5
ATOM 2701 O O . ASP A 1 7 ? 5.848 -8.864 -19.172 1.00 42.33 7 ASP A O 5
ATOM 2710 N N . GLY A 1 8 ? 6.131 -11.096 -19.104 1.00 25.13 8 GLY A N 5
ATOM 2711 C CA . GLY A 1 8 ? 7.283 -11.063 -19.985 1.00 32.31 8 GLY A CA 5
ATOM 2712 C C . GLY A 1 8 ? 8.586 -11.297 -19.246 1.00 51.44 8 GLY A C 5
ATOM 2713 O O . GLY A 1 8 ? 9.600 -11.647 -19.851 1.00 71.21 8 GLY A O 5
ATOM 2717 N N . THR A 1 9 ? 8.561 -11.101 -17.931 1.00 2.55 9 THR A N 5
ATOM 2718 C CA . THR A 1 9 ? 9.749 -11.289 -17.108 1.00 54.50 9 THR A CA 5
ATOM 2719 C C . THR A 1 9 ? 9.779 -12.686 -16.499 1.00 5.11 9 THR A C 5
ATOM 2720 O O . THR A 1 9 ? 8.840 -13.099 -15.818 1.00 64.31 9 THR A O 5
ATOM 2731 N N . VAL A 1 10 ? 10.865 -13.412 -16.747 1.00 35.44 10 VAL A N 5
ATOM 2732 C CA . VAL A 1 10 ? 11.019 -14.763 -16.221 1.00 45.31 10 VAL A CA 5
ATOM 2733 C C . VAL A 1 10 ? 10.781 -14.797 -14.715 1.00 44.22 10 VAL A C 5
ATOM 2734 O O . VAL A 1 10 ? 11.296 -13.959 -13.975 1.00 62.21 10 VAL A O 5
ATOM 2747 N N . CYS A 1 11 ? 9.997 -15.772 -14.268 1.00 12.15 11 CYS A N 5
ATOM 2748 C CA . CYS A 1 11 ? 9.689 -15.917 -12.851 1.00 30.32 11 CYS A CA 5
ATOM 2749 C C . CYS A 1 11 ? 9.829 -17.372 -12.410 1.00 10.33 11 CYS A C 5
ATOM 2750 O O . CYS A 1 11 ? 9.707 -18.291 -13.219 1.00 15.02 11 CYS A O 5
ATOM 2757 N N . TYR A 1 12 ? 10.086 -17.571 -11.122 1.00 44.13 12 TYR A N 5
ATOM 2758 C CA . TYR A 1 12 ? 10.245 -18.912 -10.573 1.00 0.11 12 TYR A CA 5
ATOM 2759 C C . TYR A 1 12 ? 9.422 -19.081 -9.299 1.00 74.21 12 TYR A C 5
ATOM 2760 O O . TYR A 1 12 ? 9.536 -18.288 -8.363 1.00 1.51 12 TYR A O 5
ATOM 2778 N N . ILE A 1 13 ? 8.593 -20.120 -9.271 1.00 52.31 13 ILE A N 5
ATOM 2779 C CA . ILE A 1 13 ? 7.752 -20.394 -8.113 1.00 74.23 13 ILE A CA 5
ATOM 2780 C C . ILE A 1 13 ? 8.596 -20.691 -6.879 1.00 32.24 13 ILE A C 5
ATOM 2781 O O . ILE A 1 13 ? 8.137 -20.537 -5.747 1.00 73.10 13 ILE A O 5
ATOM 2797 N N . HIS A 1 14 ? 9.835 -21.117 -7.104 1.00 72.23 14 HIS A N 5
ATOM 2798 C CA . HIS A 1 14 ? 10.747 -21.433 -6.010 1.00 63.03 14 HIS A CA 5
ATOM 2799 C C . HIS A 1 14 ? 11.866 -20.400 -5.918 1.00 52.10 14 HIS A C 5
ATOM 2800 O O . HIS A 1 14 ? 12.988 -20.720 -5.531 1.00 74.11 14 HIS A O 5
ATOM 2814 N N . ASN A 1 15 ? 11.551 -19.161 -6.279 1.00 40.24 15 ASN A N 5
ATOM 2815 C CA . ASN A 1 15 ? 12.531 -18.080 -6.239 1.00 62.35 15 ASN A CA 5
ATOM 2816 C C . ASN A 1 15 ? 11.982 -16.875 -5.482 1.00 0.52 15 ASN A C 5
ATOM 2817 O O . ASN A 1 15 ? 12.475 -15.758 -5.632 1.00 14.32 15 ASN A O 5
ATOM 2828 N N . HIS A 1 16 ? 10.957 -17.111 -4.669 1.00 21.53 16 HIS A N 5
ATOM 2829 C CA . HIS A 1 16 ? 10.340 -16.044 -3.887 1.00 5.04 16 HIS A CA 5
ATOM 2830 C C . HIS A 1 16 ? 9.955 -14.869 -4.780 1.00 15.21 16 HIS A C 5
ATOM 2831 O O . HIS A 1 16 ? 9.939 -13.721 -4.339 1.00 64.14 16 HIS A O 5
ATOM 2845 N N . ASN A 1 17 ? 9.645 -15.166 -6.038 1.00 3.14 17 ASN A N 5
ATOM 2846 C CA . ASN A 1 17 ? 9.260 -14.134 -6.994 1.00 11.04 17 ASN A CA 5
ATOM 2847 C C . ASN A 1 17 ? 7.772 -13.814 -6.881 1.00 52.30 17 ASN A C 5
ATOM 2848 O O . ASN A 1 17 ? 6.925 -14.697 -7.017 1.00 63.50 17 ASN A O 5
ATOM 2859 N N . ASP A 1 18 ? 7.463 -12.547 -6.631 1.00 51.43 18 ASP A N 5
ATOM 2860 C CA . ASP A 1 18 ? 6.077 -12.109 -6.501 1.00 64.53 18 ASP A CA 5
ATOM 2861 C C . ASP A 1 18 ? 5.659 -11.264 -7.699 1.00 73.24 18 ASP A C 5
ATOM 2862 O O . ASP A 1 18 ? 6.090 -10.119 -7.845 1.00 50.11 18 ASP A O 5
ATOM 2871 N N . CYS A 1 19 ? 4.819 -11.834 -8.556 1.00 75.22 19 CYS A N 5
ATOM 2872 C CA . CYS A 1 19 ? 4.344 -11.135 -9.743 1.00 73.43 19 CYS A CA 5
ATOM 2873 C C . CYS A 1 19 ? 2.847 -10.854 -9.646 1.00 20.43 19 CYS A C 5
ATOM 2874 O O . CYS A 1 19 ? 2.057 -11.741 -9.322 1.00 74.30 19 CYS A O 5
ATOM 2881 N N . CYS A 1 20 ? 2.464 -9.613 -9.929 1.00 50.11 20 CYS A N 5
ATOM 2882 C CA . CYS A 1 20 ? 1.063 -9.214 -9.874 1.00 31.34 20 CYS A CA 5
ATOM 2883 C C . CYS A 1 20 ? 0.194 -10.165 -10.692 1.00 20.44 20 CYS A C 5
ATOM 2884 O O . CYS A 1 20 ? -0.984 -10.360 -10.392 1.00 3.33 20 CYS A O 5
ATOM 2891 N N . GLY A 1 21 ? 0.783 -10.754 -11.728 1.00 4.05 21 GLY A N 5
ATOM 2892 C CA . GLY A 1 21 ? 0.049 -11.678 -12.573 1.00 14.51 21 GLY A CA 5
ATOM 2893 C C . GLY A 1 21 ? 0.368 -13.127 -12.263 1.00 60.30 21 GLY A C 5
ATOM 2894 O O . GLY A 1 21 ? 1.231 -13.416 -11.434 1.00 2.41 21 GLY A O 5
ATOM 2898 N N . SER A 1 22 ? -0.330 -14.041 -12.929 1.00 34.21 22 SER A N 5
ATOM 2899 C CA . SER A 1 22 ? -0.120 -15.468 -12.717 1.00 13.24 22 SER A CA 5
ATOM 2900 C C . SER A 1 22 ? 0.826 -16.041 -13.768 1.00 33.30 22 SER A C 5
ATOM 2901 O O . SER A 1 22 ? 0.696 -15.754 -14.958 1.00 11.40 22 SER A O 5
ATOM 2909 N N . CYS A 1 23 ? 1.779 -16.850 -13.319 1.00 2.02 23 CYS A N 5
ATOM 2910 C CA . CYS A 1 23 ? 2.748 -17.463 -14.220 1.00 53.42 23 CYS A CA 5
ATOM 2911 C C . CYS A 1 23 ? 2.082 -18.513 -15.104 1.00 53.25 23 CYS A C 5
ATOM 2912 O O . CYS A 1 23 ? 1.378 -19.397 -14.614 1.00 73.54 23 CYS A O 5
ATOM 2919 N N . LEU A 1 24 ? 2.307 -18.408 -16.409 1.00 23.14 24 LEU A N 5
ATOM 2920 C CA . LEU A 1 24 ? 1.729 -19.348 -17.363 1.00 53.44 24 LEU A CA 5
ATOM 2921 C C . LEU A 1 24 ? 2.818 -20.171 -18.046 1.00 2.44 24 LEU A C 5
ATOM 2922 O O . LEU A 1 24 ? 3.643 -19.634 -18.785 1.00 53.31 24 LEU A O 5
ATOM 2938 N N . CYS A 1 25 ? 2.812 -21.476 -17.795 1.00 10.23 25 CYS A N 5
ATOM 2939 C CA . CYS A 1 25 ? 3.797 -22.373 -18.387 1.00 73.45 25 CYS A CA 5
ATOM 2940 C C . CYS A 1 25 ? 3.323 -22.881 -19.745 1.00 14.21 25 CYS A C 5
ATOM 2941 O O . CYS A 1 25 ? 2.204 -23.376 -19.878 1.00 1.11 25 CYS A O 5
ATOM 2948 N N . SER A 1 26 ? 4.184 -22.755 -20.750 1.00 61.13 26 SER A N 5
ATOM 2949 C CA . SER A 1 26 ? 3.853 -23.198 -22.099 1.00 53.35 26 SER A CA 5
ATOM 2950 C C . SER A 1 26 ? 4.377 -24.608 -22.352 1.00 42.00 26 SER A C 5
ATOM 2951 O O . SER A 1 26 ? 5.516 -24.929 -22.012 1.00 34.25 26 SER A O 5
ATOM 2959 N N . ASN A 1 27 ? 3.538 -25.446 -22.952 1.00 31.55 27 ASN A N 5
ATOM 2960 C CA . ASN A 1 27 ? 3.916 -26.824 -23.251 1.00 65.22 27 ASN A CA 5
ATOM 2961 C C . ASN A 1 27 ? 3.786 -27.112 -24.743 1.00 62.51 27 ASN A C 5
ATOM 2962 O O . ASN A 1 27 ? 3.583 -28.254 -25.150 1.00 34.41 27 ASN A O 5
ATOM 2973 N N . GLY A 1 28 ? 3.904 -26.066 -25.556 1.00 2.33 28 GLY A N 5
ATOM 2974 C CA . GLY A 1 28 ? 3.798 -26.227 -26.994 1.00 41.52 28 GLY A CA 5
ATOM 2975 C C . GLY A 1 28 ? 4.722 -27.305 -27.526 1.00 61.33 28 GLY A C 5
ATOM 2976 O O . GLY A 1 28 ? 5.624 -27.776 -26.834 1.00 15.32 28 GLY A O 5
ATOM 2980 N N . PRO A 1 29 ? 4.499 -27.711 -28.785 1.00 41.02 29 PRO A N 5
ATOM 2981 C CA . PRO A 1 29 ? 5.308 -28.745 -29.438 1.00 51.22 29 PRO A CA 5
ATOM 2982 C C . PRO A 1 29 ? 6.725 -28.269 -29.738 1.00 63.10 29 PRO A C 5
ATOM 2983 O O . PRO A 1 29 ? 6.920 -27.208 -30.332 1.00 3.53 29 PRO A O 5
ATOM 2994 N N . ILE A 1 30 ? 7.710 -29.059 -29.325 1.00 1.03 30 ILE A N 5
ATOM 2995 C CA . ILE A 1 30 ? 9.108 -28.719 -29.551 1.00 72.23 30 ILE A CA 5
ATOM 2996 C C . ILE A 1 30 ? 9.703 -29.556 -30.678 1.00 24.03 30 ILE A C 5
ATOM 2997 O O . ILE A 1 30 ? 9.927 -30.756 -30.522 1.00 12.53 30 ILE A O 5
ATOM 3013 N N . ALA A 1 31 ? 9.957 -28.914 -31.815 1.00 23.24 31 ALA A N 5
ATOM 3014 C CA . ALA A 1 31 ? 10.528 -29.600 -32.968 1.00 22.04 31 ALA A CA 5
ATOM 3015 C C . ALA A 1 31 ? 12.030 -29.801 -32.797 1.00 72.14 31 ALA A C 5
ATOM 3016 O O . ALA A 1 31 ? 12.595 -30.777 -33.290 1.00 23.52 31 ALA A O 5
ATOM 3023 N N . ARG A 1 32 ? 12.672 -28.870 -32.097 1.00 62.12 32 ARG A N 5
ATOM 3024 C CA . ARG A 1 32 ? 14.109 -28.945 -31.864 1.00 71.31 32 ARG A CA 5
ATOM 3025 C C . ARG A 1 32 ? 14.440 -28.626 -30.409 1.00 42.31 32 ARG A C 5
ATOM 3026 O O . ARG A 1 32 ? 14.958 -27.557 -30.084 1.00 65.23 32 ARG A O 5
ATOM 3047 N N . PRO A 1 33 ? 14.135 -29.574 -29.510 1.00 32.23 33 PRO A N 5
ATOM 3048 C CA . PRO A 1 33 ? 14.393 -29.417 -28.075 1.00 2.14 33 PRO A CA 5
ATOM 3049 C C . PRO A 1 33 ? 15.882 -29.445 -27.747 1.00 14.55 33 PRO A C 5
ATOM 3050 O O . PRO A 1 33 ? 16.295 -29.033 -26.663 1.00 74.31 33 PRO A O 5
ATOM 3061 N N . TRP A 1 34 ? 16.681 -29.932 -28.688 1.00 33.05 34 TRP A N 5
ATOM 3062 C CA . TRP A 1 34 ? 18.125 -30.015 -28.498 1.00 31.33 34 TRP A CA 5
ATOM 3063 C C . TRP A 1 34 ? 18.757 -28.627 -28.523 1.00 21.13 34 TRP A C 5
ATOM 3064 O O . TRP A 1 34 ? 19.760 -28.381 -27.855 1.00 23.32 34 TRP A O 5
ATOM 3085 N N . GLU A 1 35 ? 18.161 -27.724 -29.296 1.00 40.34 35 GLU A N 5
ATOM 3086 C CA . GLU A 1 35 ? 18.668 -26.361 -29.407 1.00 41.11 35 GLU A CA 5
ATOM 3087 C C . GLU A 1 35 ? 17.741 -25.377 -28.699 1.00 42.14 35 GLU A C 5
ATOM 3088 O O . GLU A 1 35 ? 18.197 -24.430 -28.058 1.00 14.04 35 GLU A O 5
ATOM 3100 N N . MET A 1 36 ? 16.438 -25.608 -28.820 1.00 33.20 36 MET A N 5
ATOM 3101 C CA . MET A 1 36 ? 15.447 -24.743 -28.192 1.00 3.31 36 MET A CA 5
ATOM 3102 C C . MET A 1 36 ? 14.555 -25.537 -27.243 1.00 44.42 36 MET A C 5
ATOM 3103 O O . MET A 1 36 ? 13.562 -26.132 -27.662 1.00 13.52 36 MET A O 5
ATOM 3117 N N . MET A 1 37 ? 14.917 -25.543 -25.964 1.00 71.20 37 MET A N 5
ATOM 3118 C CA . MET A 1 37 ? 14.148 -26.264 -24.956 1.00 3.25 37 MET A CA 5
ATOM 3119 C C . MET A 1 37 ? 13.073 -25.369 -24.347 1.00 23.34 37 MET A C 5
ATOM 3120 O O . MET A 1 37 ? 13.373 -24.472 -23.558 1.00 74.32 37 MET A O 5
ATOM 3134 N N . VAL A 1 38 ? 11.821 -25.616 -24.718 1.00 42.54 38 VAL A N 5
ATOM 3135 C CA . VAL A 1 38 ? 10.704 -24.833 -24.208 1.00 13.22 38 VAL A CA 5
ATOM 3136 C C . VAL A 1 38 ? 10.122 -25.461 -22.946 1.00 44.13 38 VAL A C 5
ATOM 3137 O O . VAL A 1 38 ? 9.291 -26.365 -23.018 1.00 72.31 38 VAL A O 5
ATOM 3150 N N . GLY A 1 39 ? 10.565 -24.974 -21.792 1.00 31.04 39 GLY A N 5
ATOM 3151 C CA . GLY A 1 39 ? 10.077 -25.500 -20.529 1.00 30.31 39 GLY A CA 5
ATOM 3152 C C . GLY A 1 39 ? 10.180 -24.492 -19.403 1.00 42.01 39 GLY A C 5
ATOM 3153 O O . GLY A 1 39 ? 10.465 -24.853 -18.262 1.00 72.02 39 GLY A O 5
ATOM 3157 N N . ASN A 1 40 ? 9.950 -23.223 -19.723 1.00 11.25 40 ASN A N 5
ATOM 3158 C CA . ASN A 1 40 ? 10.021 -22.157 -18.729 1.00 54.44 40 ASN A CA 5
ATOM 3159 C C . ASN A 1 40 ? 8.668 -21.470 -18.572 1.00 3.04 40 ASN A C 5
ATOM 3160 O O . ASN A 1 40 ? 7.816 -21.540 -19.458 1.00 62.31 40 ASN A O 5
ATOM 3171 N N . CYS A 1 41 ? 8.478 -20.804 -17.437 1.00 51.42 41 CYS A N 5
ATOM 3172 C CA . CYS A 1 41 ? 7.230 -20.102 -17.162 1.00 20.30 41 CYS A CA 5
ATOM 3173 C C . CYS A 1 41 ? 7.484 -18.619 -16.912 1.00 31.30 41 CYS A C 5
ATOM 3174 O O . CYS A 1 41 ? 8.410 -18.250 -16.190 1.00 40.32 41 CYS A O 5
ATOM 3181 N N . MET A 1 42 ? 6.654 -17.773 -17.512 1.00 53.30 42 MET A N 5
ATOM 3182 C CA . MET A 1 42 ? 6.787 -16.329 -17.353 1.00 21.52 42 MET A CA 5
ATOM 3183 C C . MET A 1 42 ? 5.520 -15.729 -16.752 1.00 20.43 42 MET A C 5
ATOM 3184 O O . MET A 1 42 ? 4.476 -16.380 -16.703 1.00 34.13 42 MET A O 5
ATOM 3198 N N . CYS A 1 43 ? 5.619 -14.485 -16.295 1.00 74.21 43 CYS A N 5
ATOM 3199 C CA . CYS A 1 43 ? 4.482 -13.797 -15.696 1.00 60.30 43 CYS A CA 5
ATOM 3200 C C . CYS A 1 43 ? 3.447 -13.431 -16.756 1.00 73.54 43 CYS A C 5
ATOM 3201 O O . CYS A 1 43 ? 3.792 -13.135 -17.899 1.00 71.21 43 CYS A O 5
ATOM 3208 N N . GLY A 1 44 ? 2.176 -13.456 -16.367 1.00 14.33 44 GLY A N 5
ATOM 3209 C CA . GLY A 1 44 ? 1.109 -13.126 -17.296 1.00 44.32 44 GLY A CA 5
ATOM 3210 C C . GLY A 1 44 ? -0.143 -12.642 -16.591 1.00 23.01 44 GLY A C 5
ATOM 3211 O O . GLY A 1 44 ? -0.301 -12.802 -15.381 1.00 4.13 44 GLY A O 5
ATOM 3215 N N . PRO A 1 45 ? -1.060 -12.036 -17.359 1.00 71.13 45 PRO A N 5
ATOM 3216 C CA . PRO A 1 45 ? -2.321 -11.514 -16.822 1.00 61.02 45 PRO A CA 5
ATOM 3217 C C . PRO A 1 45 ? -3.272 -12.626 -16.394 1.00 2.25 45 PRO A C 5
ATOM 3218 O O . PRO A 1 45 ? -3.383 -13.655 -17.061 1.00 13.31 45 PRO A O 5
ATOM 3229 N N . LYS A 1 46 ? -3.958 -12.414 -15.276 1.00 25.15 46 LYS A N 5
ATOM 3230 C CA . LYS A 1 46 ? -4.903 -13.396 -14.758 1.00 20.42 46 LYS A CA 5
ATOM 3231 C C . LYS A 1 46 ? -6.148 -13.470 -15.637 1.00 33.01 46 LYS A C 5
ATOM 3232 O O . LYS A 1 46 ? -6.874 -12.488 -15.782 1.00 11.24 46 LYS A O 5
ATOM 3251 N N . ALA A 1 47 ? -6.387 -14.640 -16.218 1.00 22.23 47 ALA A N 5
ATOM 3252 C CA . ALA A 1 47 ? -7.545 -14.843 -17.079 1.00 31.14 47 ALA A CA 5
ATOM 3253 C C . ALA A 1 47 ? -8.810 -15.060 -16.255 1.00 12.32 47 ALA A C 5
ATOM 3254 O O . ALA A 1 47 ? -8.990 -16.112 -15.641 1.00 44.13 47 ALA A O 5
ATOM 3261 N N . SER A 1 1 ? 5.128 -0.069 0.448 1.00 22.32 1 SER A N 6
ATOM 3262 C CA . SER A 1 1 ? 4.465 -0.781 -0.639 1.00 21.11 1 SER A CA 6
ATOM 3263 C C . SER A 1 1 ? 5.481 -1.524 -1.499 1.00 33.33 1 SER A C 6
ATOM 3264 O O . SER A 1 1 ? 6.622 -1.086 -1.653 1.00 31.44 1 SER A O 6
ATOM 3272 N N . LYS A 1 2 ? 5.058 -2.652 -2.061 1.00 51.12 2 LYS A N 6
ATOM 3273 C CA . LYS A 1 2 ? 5.929 -3.458 -2.908 1.00 65.42 2 LYS A CA 6
ATOM 3274 C C . LYS A 1 2 ? 5.671 -3.172 -4.383 1.00 22.52 2 LYS A C 6
ATOM 3275 O O . LYS A 1 2 ? 4.564 -2.792 -4.766 1.00 2.32 2 LYS A O 6
ATOM 3294 N N . GLU A 1 3 ? 6.697 -3.357 -5.207 1.00 43.42 3 GLU A N 6
ATOM 3295 C CA . GLU A 1 3 ? 6.580 -3.117 -6.641 1.00 42.31 3 GLU A CA 6
ATOM 3296 C C . GLU A 1 3 ? 6.787 -4.409 -7.426 1.00 32.55 3 GLU A C 6
ATOM 3297 O O . GLU A 1 3 ? 7.917 -4.777 -7.752 1.00 3.34 3 GLU A O 6
ATOM 3309 N N . CYS A 1 4 ? 5.690 -5.095 -7.728 1.00 44.43 4 CYS A N 6
ATOM 3310 C CA . CYS A 1 4 ? 5.749 -6.345 -8.474 1.00 43.44 4 CYS A CA 6
ATOM 3311 C C . CYS A 1 4 ? 6.243 -6.106 -9.899 1.00 13.12 4 CYS A C 6
ATOM 3312 O O . CYS A 1 4 ? 6.638 -4.995 -10.251 1.00 11.42 4 CYS A O 6
ATOM 3319 N N . MET A 1 5 ? 6.218 -7.156 -10.712 1.00 53.43 5 MET A N 6
ATOM 3320 C CA . MET A 1 5 ? 6.663 -7.060 -12.097 1.00 64.25 5 MET A CA 6
ATOM 3321 C C . MET A 1 5 ? 5.514 -7.355 -13.057 1.00 74.04 5 MET A C 6
ATOM 3322 O O . MET A 1 5 ? 4.486 -7.905 -12.663 1.00 44.04 5 MET A O 6
ATOM 3336 N N . THR A 1 6 ? 5.695 -6.984 -14.321 1.00 41.24 6 THR A N 6
ATOM 3337 C CA . THR A 1 6 ? 4.675 -7.206 -15.338 1.00 50.54 6 THR A CA 6
ATOM 3338 C C . THR A 1 6 ? 4.936 -8.498 -16.105 1.00 3.51 6 THR A C 6
ATOM 3339 O O . THR A 1 6 ? 5.928 -9.185 -15.863 1.00 45.04 6 THR A O 6
ATOM 3350 N N . ASP A 1 7 ? 4.041 -8.820 -17.032 1.00 50.52 7 ASP A N 6
ATOM 3351 C CA . ASP A 1 7 ? 4.175 -10.028 -17.837 1.00 45.45 7 ASP A CA 6
ATOM 3352 C C . ASP A 1 7 ? 5.360 -9.916 -18.793 1.00 74.12 7 ASP A C 6
ATOM 3353 O O . ASP A 1 7 ? 5.725 -8.821 -19.217 1.00 42.33 7 ASP A O 6
ATOM 3362 N N . GLY A 1 8 ? 5.956 -11.057 -19.125 1.00 25.13 8 GLY A N 6
ATOM 3363 C CA . GLY A 1 8 ? 7.094 -11.063 -20.027 1.00 32.31 8 GLY A CA 6
ATOM 3364 C C . GLY A 1 8 ? 8.405 -11.300 -19.304 1.00 51.44 8 GLY A C 6
ATOM 3365 O O . GLY A 1 8 ? 9.401 -11.684 -19.918 1.00 71.21 8 GLY A O 6
ATOM 3369 N N . THR A 1 9 ? 8.407 -11.068 -17.995 1.00 2.55 9 THR A N 6
ATOM 3370 C CA . THR A 1 9 ? 9.606 -11.255 -17.188 1.00 54.50 9 THR A CA 6
ATOM 3371 C C . THR A 1 9 ? 9.643 -12.650 -16.572 1.00 5.11 9 THR A C 6
ATOM 3372 O O . THR A 1 9 ? 8.716 -13.054 -15.870 1.00 64.31 9 THR A O 6
ATOM 3383 N N . VAL A 1 10 ? 10.720 -13.381 -16.840 1.00 35.44 10 VAL A N 6
ATOM 3384 C CA . VAL A 1 10 ? 10.878 -14.730 -16.310 1.00 45.31 10 VAL A CA 6
ATOM 3385 C C . VAL A 1 10 ? 10.671 -14.755 -14.800 1.00 44.22 10 VAL A C 6
ATOM 3386 O O . VAL A 1 10 ? 11.085 -13.839 -14.089 1.00 62.21 10 VAL A O 6
ATOM 3399 N N . CYS A 1 11 ? 10.027 -15.812 -14.314 1.00 12.15 11 CYS A N 6
ATOM 3400 C CA . CYS A 1 11 ? 9.764 -15.959 -12.888 1.00 30.32 11 CYS A CA 6
ATOM 3401 C C . CYS A 1 11 ? 9.894 -17.417 -12.458 1.00 10.33 11 CYS A C 6
ATOM 3402 O O . CYS A 1 11 ? 9.921 -18.322 -13.293 1.00 15.02 11 CYS A O 6
ATOM 3409 N N . TYR A 1 12 ? 9.973 -17.638 -11.150 1.00 44.13 12 TYR A N 6
ATOM 3410 C CA . TYR A 1 12 ? 10.102 -18.985 -10.609 1.00 0.11 12 TYR A CA 6
ATOM 3411 C C . TYR A 1 12 ? 9.299 -19.134 -9.320 1.00 74.21 12 TYR A C 6
ATOM 3412 O O . TYR A 1 12 ? 9.458 -18.352 -8.383 1.00 1.51 12 TYR A O 6
ATOM 3430 N N . ILE A 1 13 ? 8.436 -20.143 -9.282 1.00 52.31 13 ILE A N 6
ATOM 3431 C CA . ILE A 1 13 ? 7.609 -20.396 -8.108 1.00 74.23 13 ILE A CA 6
ATOM 3432 C C . ILE A 1 13 ? 8.467 -20.706 -6.887 1.00 32.24 13 ILE A C 6
ATOM 3433 O O . ILE A 1 13 ? 8.028 -20.544 -5.748 1.00 73.10 13 ILE A O 6
ATOM 3449 N N . HIS A 1 14 ? 9.696 -21.151 -7.132 1.00 72.23 14 HIS A N 6
ATOM 3450 C CA . HIS A 1 14 ? 10.619 -21.480 -6.051 1.00 63.03 14 HIS A CA 6
ATOM 3451 C C . HIS A 1 14 ? 11.762 -20.473 -5.986 1.00 52.10 14 HIS A C 6
ATOM 3452 O O . HIS A 1 14 ? 12.890 -20.821 -5.642 1.00 74.11 14 HIS A O 6
ATOM 3466 N N . ASN A 1 15 ? 11.461 -19.222 -6.319 1.00 40.24 15 ASN A N 6
ATOM 3467 C CA . ASN A 1 15 ? 12.465 -18.163 -6.300 1.00 62.35 15 ASN A CA 6
ATOM 3468 C C . ASN A 1 15 ? 11.968 -16.956 -5.510 1.00 0.52 15 ASN A C 6
ATOM 3469 O O . ASN A 1 15 ? 12.486 -15.849 -5.654 1.00 14.32 15 ASN A O 6
ATOM 3480 N N . HIS A 1 16 ? 10.959 -17.179 -4.672 1.00 21.53 16 HIS A N 6
ATOM 3481 C CA . HIS A 1 16 ? 10.392 -16.110 -3.857 1.00 5.04 16 HIS A CA 6
ATOM 3482 C C . HIS A 1 16 ? 10.024 -14.906 -4.720 1.00 15.21 16 HIS A C 6
ATOM 3483 O O . HIS A 1 16 ? 10.061 -13.767 -4.259 1.00 64.14 16 HIS A O 6
ATOM 3497 N N . ASN A 1 17 ? 9.669 -15.169 -5.973 1.00 3.14 17 ASN A N 6
ATOM 3498 C CA . ASN A 1 17 ? 9.295 -14.107 -6.900 1.00 11.04 17 ASN A CA 6
ATOM 3499 C C . ASN A 1 17 ? 7.805 -13.794 -6.796 1.00 52.30 17 ASN A C 6
ATOM 3500 O O . ASN A 1 17 ? 6.963 -14.682 -6.932 1.00 63.50 17 ASN A O 6
ATOM 3511 N N . ASP A 1 18 ? 7.488 -12.527 -6.555 1.00 51.43 18 ASP A N 6
ATOM 3512 C CA . ASP A 1 18 ? 6.100 -12.096 -6.435 1.00 64.53 18 ASP A CA 6
ATOM 3513 C C . ASP A 1 18 ? 5.686 -11.257 -7.640 1.00 73.24 18 ASP A C 6
ATOM 3514 O O . ASP A 1 18 ? 6.111 -10.111 -7.788 1.00 50.11 18 ASP A O 6
ATOM 3523 N N . CYS A 1 19 ? 4.853 -11.835 -8.499 1.00 75.22 19 CYS A N 6
ATOM 3524 C CA . CYS A 1 19 ? 4.381 -11.142 -9.692 1.00 73.43 19 CYS A CA 6
ATOM 3525 C C . CYS A 1 19 ? 2.882 -10.866 -9.604 1.00 20.43 19 CYS A C 6
ATOM 3526 O O . CYS A 1 19 ? 2.095 -11.756 -9.281 1.00 74.30 19 CYS A O 6
ATOM 3533 N N . CYS A 1 20 ? 2.496 -9.629 -9.894 1.00 50.11 20 CYS A N 6
ATOM 3534 C CA . CYS A 1 20 ? 1.094 -9.235 -9.848 1.00 31.34 20 CYS A CA 6
ATOM 3535 C C . CYS A 1 20 ? 0.234 -10.185 -10.680 1.00 20.44 20 CYS A C 6
ATOM 3536 O O . CYS A 1 20 ? -0.948 -10.375 -10.398 1.00 3.33 20 CYS A O 6
ATOM 3543 N N . GLY A 1 21 ? 0.839 -10.778 -11.703 1.00 4.05 21 GLY A N 6
ATOM 3544 C CA . GLY A 1 21 ? 0.116 -11.700 -12.559 1.00 14.51 21 GLY A CA 6
ATOM 3545 C C . GLY A 1 21 ? 0.436 -13.149 -12.251 1.00 60.30 21 GLY A C 6
ATOM 3546 O O . GLY A 1 21 ? 1.291 -13.438 -11.415 1.00 2.41 21 GLY A O 6
ATOM 3550 N N . SER A 1 22 ? -0.254 -14.062 -12.928 1.00 34.21 22 SER A N 6
ATOM 3551 C CA . SER A 1 22 ? -0.043 -15.490 -12.718 1.00 13.24 22 SER A CA 6
ATOM 3552 C C . SER A 1 22 ? 0.914 -16.057 -13.762 1.00 33.30 22 SER A C 6
ATOM 3553 O O . SER A 1 22 ? 0.793 -15.768 -14.953 1.00 11.40 22 SER A O 6
ATOM 3561 N N . CYS A 1 23 ? 1.865 -16.865 -13.308 1.00 2.02 23 CYS A N 6
ATOM 3562 C CA . CYS A 1 23 ? 2.843 -17.474 -14.200 1.00 53.42 23 CYS A CA 6
ATOM 3563 C C . CYS A 1 23 ? 2.187 -18.524 -15.092 1.00 53.25 23 CYS A C 6
ATOM 3564 O O . CYS A 1 23 ? 1.504 -19.427 -14.607 1.00 73.54 23 CYS A O 6
ATOM 3571 N N . LEU A 1 24 ? 2.400 -18.400 -16.397 1.00 23.14 24 LEU A N 6
ATOM 3572 C CA . LEU A 1 24 ? 1.830 -19.338 -17.358 1.00 53.44 24 LEU A CA 6
ATOM 3573 C C . LEU A 1 24 ? 2.924 -20.167 -18.025 1.00 2.44 24 LEU A C 6
ATOM 3574 O O . LEU A 1 24 ? 3.767 -19.634 -18.748 1.00 53.31 24 LEU A O 6
ATOM 3590 N N . CYS A 1 25 ? 2.903 -21.472 -17.779 1.00 10.23 25 CYS A N 6
ATOM 3591 C CA . CYS A 1 25 ? 3.891 -22.376 -18.357 1.00 73.45 25 CYS A CA 6
ATOM 3592 C C . CYS A 1 25 ? 3.450 -22.853 -19.736 1.00 14.21 25 CYS A C 6
ATOM 3593 O O . CYS A 1 25 ? 2.328 -23.330 -19.911 1.00 1.11 25 CYS A O 6
ATOM 3600 N N . SER A 1 26 ? 4.340 -22.724 -20.715 1.00 61.13 26 SER A N 6
ATOM 3601 C CA . SER A 1 26 ? 4.042 -23.139 -22.080 1.00 53.35 26 SER A CA 6
ATOM 3602 C C . SER A 1 26 ? 4.318 -24.628 -22.267 1.00 42.00 26 SER A C 6
ATOM 3603 O O . SER A 1 26 ? 5.464 -25.071 -22.206 1.00 34.25 26 SER A O 6
ATOM 3611 N N . ASN A 1 27 ? 3.256 -25.395 -22.497 1.00 31.55 27 ASN A N 6
ATOM 3612 C CA . ASN A 1 27 ? 3.382 -26.834 -22.693 1.00 65.22 27 ASN A CA 6
ATOM 3613 C C . ASN A 1 27 ? 2.991 -27.227 -24.114 1.00 62.51 27 ASN A C 6
ATOM 3614 O O . ASN A 1 27 ? 2.542 -28.345 -24.361 1.00 34.41 27 ASN A O 6
ATOM 3625 N N . GLY A 1 28 ? 3.167 -26.296 -25.049 1.00 2.33 28 GLY A N 6
ATOM 3626 C CA . GLY A 1 28 ? 2.830 -26.564 -26.435 1.00 41.52 28 GLY A CA 6
ATOM 3627 C C . GLY A 1 28 ? 3.470 -27.836 -26.953 1.00 61.33 28 GLY A C 6
ATOM 3628 O O . GLY A 1 28 ? 4.347 -28.419 -26.315 1.00 15.32 28 GLY A O 6
ATOM 3632 N N . PRO A 1 29 ? 3.028 -28.286 -28.137 1.00 41.02 29 PRO A N 6
ATOM 3633 C CA . PRO A 1 29 ? 3.549 -29.502 -28.766 1.00 51.22 29 PRO A CA 6
ATOM 3634 C C . PRO A 1 29 ? 4.983 -29.333 -29.256 1.00 63.10 29 PRO A C 6
ATOM 3635 O O . PRO A 1 29 ? 5.327 -28.314 -29.856 1.00 3.53 29 PRO A O 6
ATOM 3646 N N . ILE A 1 30 ? 5.815 -30.337 -28.996 1.00 1.03 30 ILE A N 6
ATOM 3647 C CA . ILE A 1 30 ? 7.212 -30.298 -29.413 1.00 72.23 30 ILE A CA 6
ATOM 3648 C C . ILE A 1 30 ? 7.556 -31.495 -30.293 1.00 24.03 30 ILE A C 6
ATOM 3649 O O . ILE A 1 30 ? 7.466 -32.643 -29.860 1.00 12.53 30 ILE A O 6
ATOM 3665 N N . ALA A 1 31 ? 7.953 -31.217 -31.530 1.00 23.24 31 ALA A N 6
ATOM 3666 C CA . ALA A 1 31 ? 8.316 -32.270 -32.471 1.00 22.04 31 ALA A CA 6
ATOM 3667 C C . ALA A 1 31 ? 9.826 -32.468 -32.519 1.00 72.14 31 ALA A C 6
ATOM 3668 O O . ALA A 1 31 ? 10.311 -33.577 -32.746 1.00 23.52 31 ALA A O 6
ATOM 3675 N N . ARG A 1 32 ? 10.567 -31.385 -32.303 1.00 62.12 32 ARG A N 6
ATOM 3676 C CA . ARG A 1 32 ? 12.024 -31.439 -32.323 1.00 71.31 32 ARG A CA 6
ATOM 3677 C C . ARG A 1 32 ? 12.610 -30.798 -31.070 1.00 42.31 32 ARG A C 6
ATOM 3678 O O . ARG A 1 32 ? 13.158 -29.696 -31.104 1.00 65.23 32 ARG A O 6
ATOM 3699 N N . PRO A 1 33 ? 12.492 -31.502 -29.934 1.00 32.23 33 PRO A N 6
ATOM 3700 C CA . PRO A 1 33 ? 13.003 -31.020 -28.648 1.00 2.14 33 PRO A CA 6
ATOM 3701 C C . PRO A 1 33 ? 14.527 -31.009 -28.597 1.00 14.55 33 PRO A C 6
ATOM 3702 O O . PRO A 1 33 ? 15.124 -30.364 -27.735 1.00 74.31 33 PRO A O 6
ATOM 3713 N N . TRP A 1 34 ? 15.151 -31.725 -29.526 1.00 33.05 34 TRP A N 6
ATOM 3714 C CA . TRP A 1 34 ? 16.606 -31.795 -29.587 1.00 31.33 34 TRP A CA 6
ATOM 3715 C C . TRP A 1 34 ? 17.196 -30.472 -30.059 1.00 21.13 34 TRP A C 6
ATOM 3716 O O . TRP A 1 34 ? 18.293 -30.091 -29.651 1.00 23.32 34 TRP A O 6
ATOM 3737 N N . GLU A 1 35 ? 16.462 -29.773 -30.919 1.00 40.34 35 GLU A N 6
ATOM 3738 C CA . GLU A 1 35 ? 16.914 -28.491 -31.446 1.00 41.11 35 GLU A CA 6
ATOM 3739 C C . GLU A 1 35 ? 16.185 -27.336 -30.767 1.00 42.14 35 GLU A C 6
ATOM 3740 O O . GLU A 1 35 ? 16.754 -26.265 -30.562 1.00 14.04 35 GLU A O 6
ATOM 3752 N N . MET A 1 36 ? 14.922 -27.563 -30.421 1.00 33.20 36 MET A N 6
ATOM 3753 C CA . MET A 1 36 ? 14.115 -26.542 -29.765 1.00 3.31 36 MET A CA 6
ATOM 3754 C C . MET A 1 36 ? 13.485 -27.085 -28.486 1.00 44.42 36 MET A C 6
ATOM 3755 O O . MET A 1 36 ? 12.418 -27.696 -28.520 1.00 13.52 36 MET A O 6
ATOM 3769 N N . MET A 1 37 ? 14.153 -26.857 -27.359 1.00 71.20 37 MET A N 6
ATOM 3770 C CA . MET A 1 37 ? 13.657 -27.324 -26.070 1.00 3.25 37 MET A CA 6
ATOM 3771 C C . MET A 1 37 ? 13.175 -26.154 -25.218 1.00 23.34 37 MET A C 6
ATOM 3772 O O . MET A 1 37 ? 13.973 -25.334 -24.762 1.00 74.32 37 MET A O 6
ATOM 3786 N N . VAL A 1 38 ? 11.864 -26.083 -25.006 1.00 42.54 38 VAL A N 6
ATOM 3787 C CA . VAL A 1 38 ? 11.277 -25.015 -24.207 1.00 13.22 38 VAL A CA 6
ATOM 3788 C C . VAL A 1 38 ? 10.374 -25.577 -23.114 1.00 44.13 38 VAL A C 6
ATOM 3789 O O . VAL A 1 38 ? 9.643 -26.541 -23.334 1.00 72.31 38 VAL A O 6
ATOM 3802 N N . GLY A 1 39 ? 10.432 -24.967 -21.934 1.00 31.04 39 GLY A N 6
ATOM 3803 C CA . GLY A 1 39 ? 9.616 -25.421 -20.823 1.00 30.31 39 GLY A CA 6
ATOM 3804 C C . GLY A 1 39 ? 9.710 -24.503 -19.621 1.00 42.01 39 GLY A C 6
ATOM 3805 O O . GLY A 1 39 ? 9.697 -24.961 -18.480 1.00 72.02 39 GLY A O 6
ATOM 3809 N N . ASN A 1 40 ? 9.806 -23.203 -19.878 1.00 11.25 40 ASN A N 6
ATOM 3810 C CA . ASN A 1 40 ? 9.905 -22.217 -18.807 1.00 54.44 40 ASN A CA 6
ATOM 3811 C C . ASN A 1 40 ? 8.557 -21.548 -18.557 1.00 3.04 40 ASN A C 6
ATOM 3812 O O . ASN A 1 40 ? 7.634 -21.666 -19.363 1.00 62.31 40 ASN A O 6
ATOM 3823 N N . CYS A 1 41 ? 8.452 -20.845 -17.435 1.00 51.42 41 CYS A N 6
ATOM 3824 C CA . CYS A 1 41 ? 7.217 -20.155 -17.077 1.00 20.30 41 CYS A CA 6
ATOM 3825 C C . CYS A 1 41 ? 7.482 -18.680 -16.790 1.00 31.30 41 CYS A C 6
ATOM 3826 O O . CYS A 1 41 ? 8.341 -18.339 -15.978 1.00 40.32 41 CYS A O 6
ATOM 3833 N N . MET A 1 42 ? 6.736 -17.809 -17.463 1.00 53.30 42 MET A N 6
ATOM 3834 C CA . MET A 1 42 ? 6.889 -16.370 -17.280 1.00 21.52 42 MET A CA 6
ATOM 3835 C C . MET A 1 42 ? 5.619 -15.759 -16.697 1.00 20.43 42 MET A C 6
ATOM 3836 O O . MET A 1 42 ? 4.562 -16.391 -16.687 1.00 34.13 42 MET A O 6
ATOM 3850 N N . CYS A 1 43 ? 5.730 -14.527 -16.211 1.00 74.21 43 CYS A N 6
ATOM 3851 C CA . CYS A 1 43 ? 4.591 -13.831 -15.625 1.00 60.30 43 CYS A CA 6
ATOM 3852 C C . CYS A 1 43 ? 3.569 -13.463 -16.697 1.00 73.54 43 CYS A C 6
ATOM 3853 O O . CYS A 1 43 ? 3.928 -13.128 -17.825 1.00 71.21 43 CYS A O 6
ATOM 3860 N N . GLY A 1 44 ? 2.291 -13.526 -16.334 1.00 14.33 44 GLY A N 6
ATOM 3861 C CA . GLY A 1 44 ? 1.236 -13.196 -17.275 1.00 44.32 44 GLY A CA 6
ATOM 3862 C C . GLY A 1 44 ? -0.014 -12.682 -16.588 1.00 23.01 44 GLY A C 6
ATOM 3863 O O . GLY A 1 44 ? -0.184 -12.821 -15.377 1.00 4.13 44 GLY A O 6
ATOM 3867 N N . PRO A 1 45 ? -0.915 -12.070 -17.371 1.00 71.13 45 PRO A N 6
ATOM 3868 C CA . PRO A 1 45 ? -2.170 -11.520 -16.852 1.00 61.02 45 PRO A CA 6
ATOM 3869 C C . PRO A 1 45 ? -3.144 -12.608 -16.415 1.00 2.25 45 PRO A C 6
ATOM 3870 O O . PRO A 1 45 ? -3.281 -13.636 -17.079 1.00 13.31 45 PRO A O 6
ATOM 3881 N N . LYS A 1 46 ? -3.820 -12.377 -15.295 1.00 25.15 46 LYS A N 6
ATOM 3882 C CA . LYS A 1 46 ? -4.783 -13.337 -14.769 1.00 20.42 46 LYS A CA 6
ATOM 3883 C C . LYS A 1 46 ? -6.147 -13.155 -15.428 1.00 33.01 46 LYS A C 6
ATOM 3884 O O . LYS A 1 46 ? -6.544 -12.037 -15.756 1.00 11.24 46 LYS A O 6
ATOM 3903 N N . ALA A 1 47 ? -6.860 -14.261 -15.617 1.00 22.23 47 ALA A N 6
ATOM 3904 C CA . ALA A 1 47 ? -8.180 -14.222 -16.233 1.00 31.14 47 ALA A CA 6
ATOM 3905 C C . ALA A 1 47 ? -9.247 -13.821 -15.221 1.00 12.32 47 ALA A C 6
ATOM 3906 O O . ALA A 1 47 ? -10.111 -12.992 -15.510 1.00 44.13 47 ALA A O 6
ATOM 3913 N N . SER A 1 1 ? -1.272 -3.219 -2.675 1.00 22.32 1 SER A N 7
ATOM 3914 C CA . SER A 1 1 ? -0.364 -3.828 -3.640 1.00 21.11 1 SER A CA 7
ATOM 3915 C C . SER A 1 1 ? 1.088 -3.655 -3.203 1.00 33.33 1 SER A C 7
ATOM 3916 O O . SER A 1 1 ? 1.365 -3.146 -2.117 1.00 31.44 1 SER A O 7
ATOM 3924 N N . LYS A 1 2 ? 2.011 -4.083 -4.058 1.00 51.12 2 LYS A N 7
ATOM 3925 C CA . LYS A 1 2 ? 3.435 -3.977 -3.763 1.00 65.42 2 LYS A CA 7
ATOM 3926 C C . LYS A 1 2 ? 4.251 -3.875 -5.048 1.00 22.52 2 LYS A C 7
ATOM 3927 O O . LYS A 1 2 ? 3.714 -4.016 -6.146 1.00 2.32 2 LYS A O 7
ATOM 3946 N N . GLU A 1 3 ? 5.550 -3.632 -4.902 1.00 43.42 3 GLU A N 7
ATOM 3947 C CA . GLU A 1 3 ? 6.437 -3.513 -6.052 1.00 42.31 3 GLU A CA 7
ATOM 3948 C C . GLU A 1 3 ? 6.600 -4.857 -6.756 1.00 32.55 3 GLU A C 7
ATOM 3949 O O . GLU A 1 3 ? 7.487 -5.643 -6.422 1.00 3.34 3 GLU A O 7
ATOM 3961 N N . CYS A 1 4 ? 5.736 -5.115 -7.732 1.00 44.43 4 CYS A N 7
ATOM 3962 C CA . CYS A 1 4 ? 5.781 -6.364 -8.484 1.00 43.44 4 CYS A CA 7
ATOM 3963 C C . CYS A 1 4 ? 6.276 -6.124 -9.907 1.00 13.12 4 CYS A C 7
ATOM 3964 O O . CYS A 1 4 ? 6.683 -5.017 -10.255 1.00 11.42 4 CYS A O 7
ATOM 3971 N N . MET A 1 5 ? 6.237 -7.172 -10.725 1.00 53.43 5 MET A N 7
ATOM 3972 C CA . MET A 1 5 ? 6.678 -7.076 -12.111 1.00 64.25 5 MET A CA 7
ATOM 3973 C C . MET A 1 5 ? 5.528 -7.362 -13.070 1.00 74.04 5 MET A C 7
ATOM 3974 O O . MET A 1 5 ? 4.498 -7.908 -12.675 1.00 44.04 5 MET A O 7
ATOM 3988 N N . THR A 1 6 ? 5.709 -6.988 -14.333 1.00 41.24 6 THR A N 7
ATOM 3989 C CA . THR A 1 6 ? 4.686 -7.203 -15.348 1.00 50.54 6 THR A CA 7
ATOM 3990 C C . THR A 1 6 ? 4.939 -8.493 -16.120 1.00 3.51 6 THR A C 7
ATOM 3991 O O . THR A 1 6 ? 5.929 -9.186 -15.882 1.00 45.04 6 THR A O 7
ATOM 4002 N N . ASP A 1 7 ? 4.041 -8.809 -17.046 1.00 50.52 7 ASP A N 7
ATOM 4003 C CA . ASP A 1 7 ? 4.168 -10.017 -17.854 1.00 45.45 7 ASP A CA 7
ATOM 4004 C C . ASP A 1 7 ? 5.355 -9.909 -18.807 1.00 74.12 7 ASP A C 7
ATOM 4005 O O . ASP A 1 7 ? 5.730 -8.815 -19.227 1.00 42.33 7 ASP A O 7
ATOM 4014 N N . GLY A 1 8 ? 5.945 -11.053 -19.142 1.00 25.13 8 GLY A N 7
ATOM 4015 C CA . GLY A 1 8 ? 7.083 -11.065 -20.041 1.00 32.31 8 GLY A CA 7
ATOM 4016 C C . GLY A 1 8 ? 8.391 -11.315 -19.316 1.00 51.44 8 GLY A C 7
ATOM 4017 O O . GLY A 1 8 ? 9.386 -11.706 -19.929 1.00 71.21 8 GLY A O 7
ATOM 4021 N N . THR A 1 9 ? 8.394 -11.086 -18.007 1.00 2.55 9 THR A N 7
ATOM 4022 C CA . THR A 1 9 ? 9.589 -11.285 -17.197 1.00 54.50 9 THR A CA 7
ATOM 4023 C C . THR A 1 9 ? 9.600 -12.673 -16.565 1.00 5.11 9 THR A C 7
ATOM 4024 O O . THR A 1 9 ? 8.667 -13.051 -15.857 1.00 64.31 9 THR A O 7
ATOM 4035 N N . VAL A 1 10 ? 10.663 -13.428 -16.824 1.00 35.44 10 VAL A N 7
ATOM 4036 C CA . VAL A 1 10 ? 10.797 -14.773 -16.278 1.00 45.31 10 VAL A CA 7
ATOM 4037 C C . VAL A 1 10 ? 10.590 -14.776 -14.768 1.00 44.22 10 VAL A C 7
ATOM 4038 O O . VAL A 1 10 ? 10.978 -13.835 -14.075 1.00 62.21 10 VAL A O 7
ATOM 4051 N N . CYS A 1 11 ? 9.977 -15.841 -14.262 1.00 12.15 11 CYS A N 7
ATOM 4052 C CA . CYS A 1 11 ? 9.718 -15.968 -12.833 1.00 30.32 11 CYS A CA 7
ATOM 4053 C C . CYS A 1 11 ? 9.864 -17.418 -12.381 1.00 10.33 11 CYS A C 7
ATOM 4054 O O . CYS A 1 11 ? 9.708 -18.346 -13.175 1.00 15.02 11 CYS A O 7
ATOM 4061 N N . TYR A 1 12 ? 10.163 -17.606 -11.100 1.00 44.13 12 TYR A N 7
ATOM 4062 C CA . TYR A 1 12 ? 10.332 -18.941 -10.542 1.00 0.11 12 TYR A CA 7
ATOM 4063 C C . TYR A 1 12 ? 9.486 -19.119 -9.285 1.00 74.21 12 TYR A C 7
ATOM 4064 O O . TYR A 1 12 ? 9.572 -18.323 -8.349 1.00 1.51 12 TYR A O 7
ATOM 4082 N N . ILE A 1 13 ? 8.670 -20.167 -9.272 1.00 52.31 13 ILE A N 7
ATOM 4083 C CA . ILE A 1 13 ? 7.809 -20.449 -8.131 1.00 74.23 13 ILE A CA 7
ATOM 4084 C C . ILE A 1 13 ? 8.632 -20.747 -6.881 1.00 32.24 13 ILE A C 7
ATOM 4085 O O . ILE A 1 13 ? 8.153 -20.588 -5.758 1.00 73.10 13 ILE A O 7
ATOM 4101 N N . HIS A 1 14 ? 9.873 -21.176 -7.086 1.00 72.23 14 HIS A N 7
ATOM 4102 C CA . HIS A 1 14 ? 10.765 -21.492 -5.975 1.00 63.03 14 HIS A CA 7
ATOM 4103 C C . HIS A 1 14 ? 11.874 -20.451 -5.856 1.00 52.10 14 HIS A C 7
ATOM 4104 O O . HIS A 1 14 ? 12.993 -20.766 -5.453 1.00 74.11 14 HIS A O 7
ATOM 4118 N N . ASN A 1 15 ? 11.556 -19.211 -6.210 1.00 40.24 15 ASN A N 7
ATOM 4119 C CA . ASN A 1 15 ? 12.526 -18.124 -6.144 1.00 62.35 15 ASN A CA 7
ATOM 4120 C C . ASN A 1 15 ? 11.954 -16.930 -5.386 1.00 0.52 15 ASN A C 7
ATOM 4121 O O . ASN A 1 15 ? 12.442 -15.806 -5.517 1.00 14.32 15 ASN A O 7
ATOM 4132 N N . HIS A 1 16 ? 10.917 -17.181 -4.592 1.00 21.53 16 HIS A N 7
ATOM 4133 C CA . HIS A 1 16 ? 10.281 -16.127 -3.811 1.00 5.04 16 HIS A CA 7
ATOM 4134 C C . HIS A 1 16 ? 9.908 -14.943 -4.699 1.00 15.21 16 HIS A C 7
ATOM 4135 O O . HIS A 1 16 ? 9.887 -13.798 -4.247 1.00 64.14 16 HIS A O 7
ATOM 4149 N N . ASN A 1 17 ? 9.616 -15.226 -5.964 1.00 3.14 17 ASN A N 7
ATOM 4150 C CA . ASN A 1 17 ? 9.247 -14.185 -6.915 1.00 11.04 17 ASN A CA 7
ATOM 4151 C C . ASN A 1 17 ? 7.759 -13.859 -6.813 1.00 52.30 17 ASN A C 7
ATOM 4152 O O . ASN A 1 17 ? 6.909 -14.738 -6.959 1.00 63.50 17 ASN A O 7
ATOM 4163 N N . ASP A 1 18 ? 7.453 -12.590 -6.564 1.00 51.43 18 ASP A N 7
ATOM 4164 C CA . ASP A 1 18 ? 6.068 -12.147 -6.446 1.00 64.53 18 ASP A CA 7
ATOM 4165 C C . ASP A 1 18 ? 5.665 -11.296 -7.646 1.00 73.24 18 ASP A C 7
ATOM 4166 O O . ASP A 1 18 ? 6.103 -10.154 -7.785 1.00 50.11 18 ASP A O 7
ATOM 4175 N N . CYS A 1 19 ? 4.830 -11.861 -8.511 1.00 75.22 19 CYS A N 7
ATOM 4176 C CA . CYS A 1 19 ? 4.368 -11.156 -9.700 1.00 73.43 19 CYS A CA 7
ATOM 4177 C C . CYS A 1 19 ? 2.873 -10.867 -9.615 1.00 20.43 19 CYS A C 7
ATOM 4178 O O . CYS A 1 19 ? 2.075 -11.751 -9.298 1.00 74.30 19 CYS A O 7
ATOM 4185 N N . CYS A 1 20 ? 2.499 -9.624 -9.901 1.00 50.11 20 CYS A N 7
ATOM 4186 C CA . CYS A 1 20 ? 1.099 -9.217 -9.857 1.00 31.34 20 CYS A CA 7
ATOM 4187 C C . CYS A 1 20 ? 0.233 -10.157 -10.692 1.00 20.44 20 CYS A C 7
ATOM 4188 O O . CYS A 1 20 ? -0.950 -10.342 -10.409 1.00 3.33 20 CYS A O 7
ATOM 4195 N N . GLY A 1 21 ? 0.832 -10.747 -11.721 1.00 4.05 21 GLY A N 7
ATOM 4196 C CA . GLY A 1 21 ? 0.101 -11.660 -12.580 1.00 14.51 21 GLY A CA 7
ATOM 4197 C C . GLY A 1 21 ? 0.408 -13.114 -12.276 1.00 60.30 21 GLY A C 7
ATOM 4198 O O . GLY A 1 21 ? 1.259 -13.413 -11.439 1.00 2.41 21 GLY A O 7
ATOM 4202 N N . SER A 1 22 ? -0.289 -14.018 -12.957 1.00 34.21 22 SER A N 7
ATOM 4203 C CA . SER A 1 22 ? -0.091 -15.448 -12.751 1.00 13.24 22 SER A CA 7
ATOM 4204 C C . SER A 1 22 ? 0.862 -16.021 -13.796 1.00 33.30 22 SER A C 7
ATOM 4205 O O . SER A 1 22 ? 0.741 -15.733 -14.987 1.00 11.40 22 SER A O 7
ATOM 4213 N N . CYS A 1 23 ? 1.811 -16.832 -13.340 1.00 2.02 23 CYS A N 7
ATOM 4214 C CA . CYS A 1 23 ? 2.786 -17.445 -14.233 1.00 53.42 23 CYS A CA 7
ATOM 4215 C C . CYS A 1 23 ? 2.125 -18.494 -15.124 1.00 53.25 23 CYS A C 7
ATOM 4216 O O . CYS A 1 23 ? 1.420 -19.380 -14.639 1.00 73.54 23 CYS A O 7
ATOM 4223 N N . LEU A 1 24 ? 2.358 -18.387 -16.427 1.00 23.14 24 LEU A N 7
ATOM 4224 C CA . LEU A 1 24 ? 1.785 -19.326 -17.386 1.00 53.44 24 LEU A CA 7
ATOM 4225 C C . LEU A 1 24 ? 2.877 -20.156 -18.052 1.00 2.44 24 LEU A C 7
ATOM 4226 O O . LEU A 1 24 ? 3.724 -19.626 -18.772 1.00 53.31 24 LEU A O 7
ATOM 4242 N N . CYS A 1 25 ? 2.850 -21.462 -17.811 1.00 10.23 25 CYS A N 7
ATOM 4243 C CA . CYS A 1 25 ? 3.836 -22.368 -18.389 1.00 73.45 25 CYS A CA 7
ATOM 4244 C C . CYS A 1 25 ? 3.392 -22.847 -19.769 1.00 14.21 25 CYS A C 7
ATOM 4245 O O . CYS A 1 25 ? 2.269 -23.322 -19.941 1.00 1.11 25 CYS A O 7
ATOM 4252 N N . SER A 1 26 ? 4.281 -22.720 -20.748 1.00 61.13 26 SER A N 7
ATOM 4253 C CA . SER A 1 26 ? 3.979 -23.136 -22.113 1.00 53.35 26 SER A CA 7
ATOM 4254 C C . SER A 1 26 ? 4.332 -24.606 -22.323 1.00 42.00 26 SER A C 7
ATOM 4255 O O . SER A 1 26 ? 5.504 -24.978 -22.336 1.00 34.25 26 SER A O 7
ATOM 4263 N N . ASN A 1 27 ? 3.307 -25.436 -22.486 1.00 31.55 27 ASN A N 7
ATOM 4264 C CA . ASN A 1 27 ? 3.506 -26.866 -22.695 1.00 65.22 27 ASN A CA 7
ATOM 4265 C C . ASN A 1 27 ? 3.090 -27.273 -24.105 1.00 62.51 27 ASN A C 7
ATOM 4266 O O . ASN A 1 27 ? 2.699 -28.415 -24.342 1.00 34.41 27 ASN A O 7
ATOM 4277 N N . GLY A 1 28 ? 3.178 -26.330 -25.038 1.00 2.33 28 GLY A N 7
ATOM 4278 C CA . GLY A 1 28 ? 2.808 -26.610 -26.413 1.00 41.52 28 GLY A CA 7
ATOM 4279 C C . GLY A 1 28 ? 3.548 -27.804 -26.981 1.00 61.33 28 GLY A C 7
ATOM 4280 O O . GLY A 1 28 ? 4.421 -28.385 -26.335 1.00 15.32 28 GLY A O 7
ATOM 4284 N N . PRO A 1 29 ? 3.200 -28.188 -28.218 1.00 41.02 29 PRO A N 7
ATOM 4285 C CA . PRO A 1 29 ? 3.825 -29.325 -28.900 1.00 51.22 29 PRO A CA 7
ATOM 4286 C C . PRO A 1 29 ? 5.271 -29.043 -29.290 1.00 63.10 29 PRO A C 7
ATOM 4287 O O . PRO A 1 29 ? 5.704 -27.890 -29.314 1.00 3.53 29 PRO A O 7
ATOM 4298 N N . ILE A 1 30 ? 6.015 -30.102 -29.594 1.00 1.03 30 ILE A N 7
ATOM 4299 C CA . ILE A 1 30 ? 7.412 -29.966 -29.985 1.00 72.23 30 ILE A CA 7
ATOM 4300 C C . ILE A 1 30 ? 7.663 -30.585 -31.356 1.00 24.03 30 ILE A C 7
ATOM 4301 O O . ILE A 1 30 ? 7.477 -31.787 -31.549 1.00 12.53 30 ILE A O 7
ATOM 4317 N N . ALA A 1 31 ? 8.086 -29.757 -32.305 1.00 23.24 31 ALA A N 7
ATOM 4318 C CA . ALA A 1 31 ? 8.366 -30.223 -33.657 1.00 22.04 31 ALA A CA 7
ATOM 4319 C C . ALA A 1 31 ? 9.867 -30.356 -33.892 1.00 72.14 31 ALA A C 7
ATOM 4320 O O . ALA A 1 31 ? 10.306 -31.143 -34.731 1.00 23.52 31 ALA A O 7
ATOM 4327 N N . ARG A 1 32 ? 10.649 -29.579 -33.149 1.00 62.12 32 ARG A N 7
ATOM 4328 C CA . ARG A 1 32 ? 12.100 -29.608 -33.279 1.00 71.31 32 ARG A CA 7
ATOM 4329 C C . ARG A 1 32 ? 12.770 -29.098 -32.007 1.00 42.31 32 ARG A C 7
ATOM 4330 O O . ARG A 1 32 ? 13.389 -28.034 -31.986 1.00 65.23 32 ARG A O 7
ATOM 4351 N N . PRO A 1 33 ? 12.645 -29.873 -30.920 1.00 32.23 33 PRO A N 7
ATOM 4352 C CA . PRO A 1 33 ? 13.231 -29.519 -29.623 1.00 2.14 33 PRO A CA 7
ATOM 4353 C C . PRO A 1 33 ? 14.754 -29.610 -29.631 1.00 14.55 33 PRO A C 7
ATOM 4354 O O . PRO A 1 33 ? 15.419 -29.110 -28.725 1.00 74.31 33 PRO A O 7
ATOM 4365 N N . TRP A 1 34 ? 15.298 -30.249 -30.660 1.00 33.05 34 TRP A N 7
ATOM 4366 C CA . TRP A 1 34 ? 16.743 -30.404 -30.787 1.00 31.33 34 TRP A CA 7
ATOM 4367 C C . TRP A 1 34 ? 17.413 -29.060 -31.049 1.00 21.13 34 TRP A C 7
ATOM 4368 O O . TRP A 1 34 ? 18.581 -28.864 -30.714 1.00 23.32 34 TRP A O 7
ATOM 4389 N N . GLU A 1 35 ? 16.666 -28.137 -31.649 1.00 40.34 35 GLU A N 7
ATOM 4390 C CA . GLU A 1 35 ? 17.191 -26.812 -31.955 1.00 41.11 35 GLU A CA 7
ATOM 4391 C C . GLU A 1 35 ? 16.844 -25.819 -30.849 1.00 42.14 35 GLU A C 7
ATOM 4392 O O . GLU A 1 35 ? 17.552 -24.835 -30.639 1.00 14.04 35 GLU A O 7
ATOM 4404 N N . MET A 1 36 ? 15.748 -26.087 -30.146 1.00 33.20 36 MET A N 7
ATOM 4405 C CA . MET A 1 36 ? 15.307 -25.217 -29.060 1.00 3.31 36 MET A CA 7
ATOM 4406 C C . MET A 1 36 ? 14.096 -25.811 -28.347 1.00 44.42 36 MET A C 7
ATOM 4407 O O . MET A 1 36 ? 13.047 -26.019 -28.955 1.00 13.52 36 MET A O 7
ATOM 4421 N N . MET A 1 37 ? 14.250 -26.081 -27.056 1.00 71.20 37 MET A N 7
ATOM 4422 C CA . MET A 1 37 ? 13.168 -26.650 -26.260 1.00 3.25 37 MET A CA 7
ATOM 4423 C C . MET A 1 37 ? 12.623 -25.624 -25.272 1.00 23.34 37 MET A C 7
ATOM 4424 O O . MET A 1 37 ? 13.329 -25.189 -24.361 1.00 74.32 37 MET A O 7
ATOM 4438 N N . VAL A 1 38 ? 11.363 -25.242 -25.456 1.00 42.54 38 VAL A N 7
ATOM 4439 C CA . VAL A 1 38 ? 10.724 -24.268 -24.579 1.00 13.22 38 VAL A CA 7
ATOM 4440 C C . VAL A 1 38 ? 9.990 -24.958 -23.434 1.00 44.13 38 VAL A C 7
ATOM 4441 O O . VAL A 1 38 ? 9.030 -25.695 -23.653 1.00 72.31 38 VAL A O 7
ATOM 4454 N N . GLY A 1 39 ? 10.450 -24.712 -22.211 1.00 31.04 39 GLY A N 7
ATOM 4455 C CA . GLY A 1 39 ? 9.826 -25.317 -21.049 1.00 30.31 39 GLY A CA 7
ATOM 4456 C C . GLY A 1 39 ? 9.941 -24.449 -19.811 1.00 42.01 39 GLY A C 7
ATOM 4457 O O . GLY A 1 39 ? 10.156 -24.952 -18.710 1.00 72.02 39 GLY A O 7
ATOM 4461 N N . ASN A 1 40 ? 9.798 -23.140 -19.994 1.00 11.25 40 ASN A N 7
ATOM 4462 C CA . ASN A 1 40 ? 9.890 -22.199 -18.883 1.00 54.44 40 ASN A CA 7
ATOM 4463 C C . ASN A 1 40 ? 8.548 -21.517 -18.635 1.00 3.04 40 ASN A C 7
ATOM 4464 O O . ASN A 1 40 ? 7.639 -21.593 -19.462 1.00 62.31 40 ASN A O 7
ATOM 4475 N N . CYS A 1 41 ? 8.431 -20.852 -17.491 1.00 51.42 41 CYS A N 7
ATOM 4476 C CA . CYS A 1 41 ? 7.202 -20.156 -17.133 1.00 20.30 41 CYS A CA 7
ATOM 4477 C C . CYS A 1 41 ? 7.474 -18.682 -16.845 1.00 31.30 41 CYS A C 7
ATOM 4478 O O . CYS A 1 41 ? 8.363 -18.346 -16.063 1.00 40.32 41 CYS A O 7
ATOM 4485 N N . MET A 1 42 ? 6.703 -17.808 -17.484 1.00 53.30 42 MET A N 7
ATOM 4486 C CA . MET A 1 42 ? 6.860 -16.370 -17.295 1.00 21.52 42 MET A CA 7
ATOM 4487 C C . MET A 1 42 ? 5.590 -15.756 -16.715 1.00 20.43 42 MET A C 7
ATOM 4488 O O . MET A 1 42 ? 4.532 -16.385 -16.707 1.00 34.13 42 MET A O 7
ATOM 4502 N N . CYS A 1 43 ? 5.702 -14.524 -16.229 1.00 74.21 43 CYS A N 7
ATOM 4503 C CA . CYS A 1 43 ? 4.564 -13.825 -15.646 1.00 60.30 43 CYS A CA 7
ATOM 4504 C C . CYS A 1 43 ? 3.546 -13.452 -16.719 1.00 73.54 43 CYS A C 7
ATOM 4505 O O . CYS A 1 43 ? 3.909 -13.130 -17.849 1.00 71.21 43 CYS A O 7
ATOM 4512 N N . GLY A 1 44 ? 2.267 -13.500 -16.357 1.00 14.33 44 GLY A N 7
ATOM 4513 C CA . GLY A 1 44 ? 1.216 -13.165 -17.300 1.00 44.32 44 GLY A CA 7
ATOM 4514 C C . GLY A 1 44 ? -0.030 -12.639 -16.616 1.00 23.01 44 GLY A C 7
ATOM 4515 O O . GLY A 1 44 ? -0.200 -12.770 -15.403 1.00 4.13 44 GLY A O 7
ATOM 4519 N N . PRO A 1 45 ? -0.926 -12.025 -17.402 1.00 71.13 45 PRO A N 7
ATOM 4520 C CA . PRO A 1 45 ? -2.177 -11.462 -16.886 1.00 61.02 45 PRO A CA 7
ATOM 4521 C C . PRO A 1 45 ? -3.160 -12.541 -16.443 1.00 2.25 45 PRO A C 7
ATOM 4522 O O . PRO A 1 45 ? -3.274 -13.590 -17.079 1.00 13.31 45 PRO A O 7
ATOM 4533 N N . LYS A 1 46 ? -3.868 -12.279 -15.350 1.00 25.15 46 LYS A N 7
ATOM 4534 C CA . LYS A 1 46 ? -4.842 -13.227 -14.823 1.00 20.42 46 LYS A CA 7
ATOM 4535 C C . LYS A 1 46 ? -6.096 -13.257 -15.689 1.00 33.01 46 LYS A C 7
ATOM 4536 O O . LYS A 1 46 ? -6.446 -12.263 -16.325 1.00 11.24 46 LYS A O 7
ATOM 4555 N N . ALA A 1 47 ? -6.770 -14.403 -15.707 1.00 22.23 47 ALA A N 7
ATOM 4556 C CA . ALA A 1 47 ? -7.988 -14.560 -16.493 1.00 31.14 47 ALA A CA 7
ATOM 4557 C C . ALA A 1 47 ? -9.227 -14.348 -15.632 1.00 12.32 47 ALA A C 7
ATOM 4558 O O . ALA A 1 47 ? -10.311 -14.065 -16.145 1.00 44.13 47 ALA A O 7
ATOM 4565 N N . SER A 1 1 ? 0.971 0.777 -2.693 1.00 22.32 1 SER A N 8
ATOM 4566 C CA . SER A 1 1 ? 1.122 0.011 -3.924 1.00 21.11 1 SER A CA 8
ATOM 4567 C C . SER A 1 1 ? 2.020 -1.202 -3.703 1.00 33.33 1 SER A C 8
ATOM 4568 O O . SER A 1 1 ? 2.805 -1.244 -2.755 1.00 31.44 1 SER A O 8
ATOM 4576 N N . LYS A 1 2 ? 1.897 -2.189 -4.583 1.00 51.12 2 LYS A N 8
ATOM 4577 C CA . LYS A 1 2 ? 2.697 -3.404 -4.487 1.00 65.42 2 LYS A CA 8
ATOM 4578 C C . LYS A 1 2 ? 3.863 -3.368 -5.471 1.00 22.52 2 LYS A C 8
ATOM 4579 O O . LYS A 1 2 ? 3.696 -2.993 -6.630 1.00 2.32 2 LYS A O 8
ATOM 4598 N N . GLU A 1 3 ? 5.042 -3.761 -4.998 1.00 43.42 3 GLU A N 8
ATOM 4599 C CA . GLU A 1 3 ? 6.235 -3.773 -5.838 1.00 42.31 3 GLU A CA 8
ATOM 4600 C C . GLU A 1 3 ? 6.361 -5.099 -6.583 1.00 32.55 3 GLU A C 8
ATOM 4601 O O . GLU A 1 3 ? 7.137 -5.972 -6.193 1.00 3.34 3 GLU A O 8
ATOM 4613 N N . CYS A 1 4 ? 5.593 -5.242 -7.658 1.00 44.43 4 CYS A N 8
ATOM 4614 C CA . CYS A 1 4 ? 5.617 -6.461 -8.459 1.00 43.44 4 CYS A CA 8
ATOM 4615 C C . CYS A 1 4 ? 6.175 -6.184 -9.852 1.00 13.12 4 CYS A C 8
ATOM 4616 O O . CYS A 1 4 ? 6.538 -5.053 -10.174 1.00 11.42 4 CYS A O 8
ATOM 4623 N N . MET A 1 5 ? 6.239 -7.225 -10.675 1.00 53.43 5 MET A N 8
ATOM 4624 C CA . MET A 1 5 ? 6.750 -7.095 -12.035 1.00 64.25 5 MET A CA 8
ATOM 4625 C C . MET A 1 5 ? 5.650 -7.364 -13.057 1.00 74.04 5 MET A C 8
ATOM 4626 O O . MET A 1 5 ? 4.619 -7.953 -12.735 1.00 44.04 5 MET A O 8
ATOM 4640 N N . THR A 1 6 ? 5.877 -6.927 -14.292 1.00 41.24 6 THR A N 8
ATOM 4641 C CA . THR A 1 6 ? 4.905 -7.118 -15.361 1.00 50.54 6 THR A CA 8
ATOM 4642 C C . THR A 1 6 ? 5.135 -8.442 -16.082 1.00 3.51 6 THR A C 8
ATOM 4643 O O . THR A 1 6 ? 6.070 -9.177 -15.766 1.00 45.04 6 THR A O 8
ATOM 4654 N N . ASP A 1 7 ? 4.277 -8.739 -17.051 1.00 50.52 7 ASP A N 8
ATOM 4655 C CA . ASP A 1 7 ? 4.387 -9.974 -17.818 1.00 45.45 7 ASP A CA 8
ATOM 4656 C C . ASP A 1 7 ? 5.616 -9.944 -18.722 1.00 74.12 7 ASP A C 8
ATOM 4657 O O . ASP A 1 7 ? 6.050 -8.880 -19.161 1.00 42.33 7 ASP A O 8
ATOM 4666 N N . GLY A 1 8 ? 6.171 -11.120 -18.997 1.00 25.13 8 GLY A N 8
ATOM 4667 C CA . GLY A 1 8 ? 7.345 -11.206 -19.846 1.00 32.31 8 GLY A CA 8
ATOM 4668 C C . GLY A 1 8 ? 8.614 -11.462 -19.057 1.00 51.44 8 GLY A C 8
ATOM 4669 O O . GLY A 1 8 ? 9.619 -11.910 -19.611 1.00 71.21 8 GLY A O 8
ATOM 4673 N N . THR A 1 9 ? 8.571 -11.175 -17.760 1.00 2.55 9 THR A N 8
ATOM 4674 C CA . THR A 1 9 ? 9.727 -11.373 -16.894 1.00 54.50 9 THR A CA 8
ATOM 4675 C C . THR A 1 9 ? 9.810 -12.817 -16.411 1.00 5.11 9 THR A C 8
ATOM 4676 O O . THR A 1 9 ? 8.890 -13.322 -15.769 1.00 64.31 9 THR A O 8
ATOM 4687 N N . VAL A 1 10 ? 10.920 -13.477 -16.726 1.00 35.44 10 VAL A N 8
ATOM 4688 C CA . VAL A 1 10 ? 11.125 -14.864 -16.323 1.00 45.31 10 VAL A CA 8
ATOM 4689 C C . VAL A 1 10 ? 10.898 -15.040 -14.825 1.00 44.22 10 VAL A C 8
ATOM 4690 O O . VAL A 1 10 ? 11.593 -14.440 -14.006 1.00 62.21 10 VAL A O 8
ATOM 4703 N N . CYS A 1 11 ? 9.919 -15.867 -14.475 1.00 12.15 11 CYS A N 8
ATOM 4704 C CA . CYS A 1 11 ? 9.598 -16.124 -13.076 1.00 30.32 11 CYS A CA 8
ATOM 4705 C C . CYS A 1 11 ? 9.659 -17.617 -12.769 1.00 10.33 11 CYS A C 8
ATOM 4706 O O . CYS A 1 11 ? 9.492 -18.451 -13.658 1.00 15.02 11 CYS A O 8
ATOM 4713 N N . TYR A 1 12 ? 9.898 -17.945 -11.504 1.00 44.13 12 TYR A N 8
ATOM 4714 C CA . TYR A 1 12 ? 9.984 -19.338 -11.079 1.00 0.11 12 TYR A CA 8
ATOM 4715 C C . TYR A 1 12 ? 9.236 -19.554 -9.767 1.00 74.21 12 TYR A C 8
ATOM 4716 O O . TYR A 1 12 ? 9.292 -18.720 -8.863 1.00 1.51 12 TYR A O 8
ATOM 4734 N N . ILE A 1 13 ? 8.535 -20.679 -9.672 1.00 52.31 13 ILE A N 8
ATOM 4735 C CA . ILE A 1 13 ? 7.776 -21.007 -8.471 1.00 74.23 13 ILE A CA 8
ATOM 4736 C C . ILE A 1 13 ? 8.687 -21.084 -7.250 1.00 32.24 13 ILE A C 8
ATOM 4737 O O . ILE A 1 13 ? 8.238 -20.914 -6.116 1.00 73.10 13 ILE A O 8
ATOM 4753 N N . HIS A 1 14 ? 9.970 -21.340 -7.490 1.00 72.23 14 HIS A N 8
ATOM 4754 C CA . HIS A 1 14 ? 10.945 -21.438 -6.409 1.00 63.03 14 HIS A CA 8
ATOM 4755 C C . HIS A 1 14 ? 11.865 -20.222 -6.397 1.00 52.10 14 HIS A C 8
ATOM 4756 O O . HIS A 1 14 ? 13.034 -20.318 -6.027 1.00 74.11 14 HIS A O 8
ATOM 4770 N N . ASN A 1 15 ? 11.328 -19.076 -6.805 1.00 40.24 15 ASN A N 8
ATOM 4771 C CA . ASN A 1 15 ? 12.101 -17.840 -6.842 1.00 62.35 15 ASN A CA 8
ATOM 4772 C C . ASN A 1 15 ? 11.649 -16.882 -5.743 1.00 0.52 15 ASN A C 8
ATOM 4773 O O . ASN A 1 15 ? 12.350 -15.925 -5.412 1.00 14.32 15 ASN A O 8
ATOM 4784 N N . HIS A 1 16 ? 10.473 -17.146 -5.182 1.00 21.53 16 HIS A N 8
ATOM 4785 C CA . HIS A 1 16 ? 9.928 -16.308 -4.121 1.00 5.04 16 HIS A CA 8
ATOM 4786 C C . HIS A 1 16 ? 9.651 -14.897 -4.629 1.00 15.21 16 HIS A C 8
ATOM 4787 O O . HIS A 1 16 ? 9.648 -13.939 -3.858 1.00 64.14 16 HIS A O 8
ATOM 4801 N N . ASN A 1 17 ? 9.420 -14.778 -5.933 1.00 3.14 17 ASN A N 8
ATOM 4802 C CA . ASN A 1 17 ? 9.144 -13.484 -6.545 1.00 11.04 17 ASN A CA 8
ATOM 4803 C C . ASN A 1 17 ? 7.652 -13.166 -6.498 1.00 52.30 17 ASN A C 8
ATOM 4804 O O . ASN A 1 17 ? 6.814 -14.065 -6.560 1.00 63.50 17 ASN A O 8
ATOM 4815 N N . ASP A 1 18 ? 7.330 -11.882 -6.388 1.00 51.43 18 ASP A N 8
ATOM 4816 C CA . ASP A 1 18 ? 5.940 -11.445 -6.334 1.00 64.53 18 ASP A CA 8
ATOM 4817 C C . ASP A 1 18 ? 5.544 -10.732 -7.623 1.00 73.24 18 ASP A C 8
ATOM 4818 O O . ASP A 1 18 ? 5.970 -9.605 -7.877 1.00 50.11 18 ASP A O 8
ATOM 4827 N N . CYS A 1 19 ? 4.727 -11.396 -8.434 1.00 75.22 19 CYS A N 8
ATOM 4828 C CA . CYS A 1 19 ? 4.275 -10.827 -9.697 1.00 73.43 19 CYS A CA 8
ATOM 4829 C C . CYS A 1 19 ? 2.773 -10.551 -9.663 1.00 20.43 19 CYS A C 8
ATOM 4830 O O . CYS A 1 19 ? 1.986 -11.394 -9.231 1.00 74.30 19 CYS A O 8
ATOM 4837 N N . CYS A 1 20 ? 2.385 -9.366 -10.121 1.00 50.11 20 CYS A N 8
ATOM 4838 C CA . CYS A 1 20 ? 0.981 -8.977 -10.143 1.00 31.34 20 CYS A CA 8
ATOM 4839 C C . CYS A 1 20 ? 0.141 -10.017 -10.881 1.00 20.44 20 CYS A C 8
ATOM 4840 O O . CYS A 1 20 ? -1.055 -10.158 -10.626 1.00 3.33 20 CYS A O 8
ATOM 4847 N N . GLY A 1 21 ? 0.775 -10.741 -11.797 1.00 4.05 21 GLY A N 8
ATOM 4848 C CA . GLY A 1 21 ? 0.072 -11.758 -12.556 1.00 14.51 21 GLY A CA 8
ATOM 4849 C C . GLY A 1 21 ? 0.470 -13.163 -12.151 1.00 60.30 21 GLY A C 8
ATOM 4850 O O . GLY A 1 21 ? 1.365 -13.349 -11.327 1.00 2.41 21 GLY A O 8
ATOM 4854 N N . SER A 1 22 ? -0.197 -14.156 -12.731 1.00 34.21 22 SER A N 8
ATOM 4855 C CA . SER A 1 22 ? 0.088 -15.552 -12.422 1.00 13.24 22 SER A CA 8
ATOM 4856 C C . SER A 1 22 ? 1.032 -16.155 -13.457 1.00 33.30 22 SER A C 8
ATOM 4857 O O . SER A 1 22 ? 0.970 -15.823 -14.642 1.00 11.40 22 SER A O 8
ATOM 4865 N N . CYS A 1 23 ? 1.909 -17.046 -13.003 1.00 2.02 23 CYS A N 8
ATOM 4866 C CA . CYS A 1 23 ? 2.867 -17.696 -13.887 1.00 53.42 23 CYS A CA 8
ATOM 4867 C C . CYS A 1 23 ? 2.164 -18.668 -14.831 1.00 53.25 23 CYS A C 8
ATOM 4868 O O . CYS A 1 23 ? 1.399 -19.529 -14.396 1.00 73.54 23 CYS A O 8
ATOM 4875 N N . LEU A 1 24 ? 2.430 -18.523 -16.125 1.00 23.14 24 LEU A N 8
ATOM 4876 C CA . LEU A 1 24 ? 1.823 -19.387 -17.131 1.00 53.44 24 LEU A CA 8
ATOM 4877 C C . LEU A 1 24 ? 2.891 -20.159 -17.900 1.00 2.44 24 LEU A C 8
ATOM 4878 O O . LEU A 1 24 ? 3.643 -19.584 -18.687 1.00 53.31 24 LEU A O 8
ATOM 4894 N N . CYS A 1 25 ? 2.950 -21.466 -17.669 1.00 10.23 25 CYS A N 8
ATOM 4895 C CA . CYS A 1 25 ? 3.924 -22.319 -18.341 1.00 73.45 25 CYS A CA 8
ATOM 4896 C C . CYS A 1 25 ? 3.433 -22.715 -19.730 1.00 14.21 25 CYS A C 8
ATOM 4897 O O . CYS A 1 25 ? 2.309 -23.192 -19.890 1.00 1.11 25 CYS A O 8
ATOM 4904 N N . SER A 1 26 ? 4.283 -22.513 -20.731 1.00 61.13 26 SER A N 8
ATOM 4905 C CA . SER A 1 26 ? 3.935 -22.846 -22.108 1.00 53.35 26 SER A CA 8
ATOM 4906 C C . SER A 1 26 ? 4.163 -24.329 -22.384 1.00 42.00 26 SER A C 8
ATOM 4907 O O . SER A 1 26 ? 5.253 -24.852 -22.158 1.00 34.25 26 SER A O 8
ATOM 4915 N N . ASN A 1 27 ? 3.125 -24.999 -22.873 1.00 31.55 27 ASN A N 8
ATOM 4916 C CA . ASN A 1 27 ? 3.212 -26.423 -23.179 1.00 65.22 27 ASN A CA 8
ATOM 4917 C C . ASN A 1 27 ? 3.110 -26.663 -24.681 1.00 62.51 27 ASN A C 8
ATOM 4918 O O . ASN A 1 27 ? 2.657 -27.719 -25.122 1.00 34.41 27 ASN A O 8
ATOM 4929 N N . GLY A 1 28 ? 3.534 -25.675 -25.464 1.00 2.33 28 GLY A N 8
ATOM 4930 C CA . GLY A 1 28 ? 3.483 -25.799 -26.909 1.00 41.52 28 GLY A CA 8
ATOM 4931 C C . GLY A 1 28 ? 4.177 -27.050 -27.408 1.00 61.33 28 GLY A C 8
ATOM 4932 O O . GLY A 1 28 ? 4.768 -27.808 -26.639 1.00 15.32 28 GLY A O 8
ATOM 4936 N N . PRO A 1 29 ? 4.110 -27.282 -28.728 1.00 41.02 29 PRO A N 8
ATOM 4937 C CA . PRO A 1 29 ? 4.730 -28.451 -29.359 1.00 51.22 29 PRO A CA 8
ATOM 4938 C C . PRO A 1 29 ? 6.254 -28.372 -29.352 1.00 63.10 29 PRO A C 8
ATOM 4939 O O . PRO A 1 29 ? 6.831 -27.316 -29.606 1.00 3.53 29 PRO A O 8
ATOM 4950 N N . ILE A 1 30 ? 6.898 -29.498 -29.059 1.00 1.03 30 ILE A N 8
ATOM 4951 C CA . ILE A 1 30 ? 8.353 -29.557 -29.020 1.00 72.23 30 ILE A CA 8
ATOM 4952 C C . ILE A 1 30 ? 8.886 -30.619 -29.975 1.00 24.03 30 ILE A C 8
ATOM 4953 O O . ILE A 1 30 ? 8.645 -31.811 -29.791 1.00 12.53 30 ILE A O 8
ATOM 4969 N N . ALA A 1 31 ? 9.613 -30.178 -30.997 1.00 23.24 31 ALA A N 8
ATOM 4970 C CA . ALA A 1 31 ? 10.185 -31.091 -31.979 1.00 22.04 31 ALA A CA 8
ATOM 4971 C C . ALA A 1 31 ? 11.664 -31.336 -31.705 1.00 72.14 31 ALA A C 8
ATOM 4972 O O . ALA A 1 31 ? 12.187 -32.416 -31.985 1.00 23.52 31 ALA A O 8
ATOM 4979 N N . ARG A 1 32 ? 12.335 -30.329 -31.156 1.00 62.12 32 ARG A N 8
ATOM 4980 C CA . ARG A 1 32 ? 13.756 -30.435 -30.846 1.00 71.31 32 ARG A CA 8
ATOM 4981 C C . ARG A 1 32 ? 14.037 -29.971 -29.420 1.00 42.31 32 ARG A C 8
ATOM 4982 O O . ARG A 1 32 ? 14.572 -28.887 -29.188 1.00 65.23 32 ARG A O 8
ATOM 5003 N N . PRO A 1 33 ? 13.670 -30.811 -28.441 1.00 32.23 33 PRO A N 8
ATOM 5004 C CA . PRO A 1 33 ? 13.872 -30.508 -27.021 1.00 2.14 33 PRO A CA 8
ATOM 5005 C C . PRO A 1 33 ? 15.345 -30.539 -26.627 1.00 14.55 33 PRO A C 8
ATOM 5006 O O . PRO A 1 33 ? 15.707 -30.156 -25.514 1.00 74.31 33 PRO A O 8
ATOM 5017 N N . TRP A 1 34 ? 16.189 -30.995 -27.545 1.00 33.05 34 TRP A N 8
ATOM 5018 C CA . TRP A 1 34 ? 17.624 -31.074 -27.293 1.00 31.33 34 TRP A CA 8
ATOM 5019 C C . TRP A 1 34 ? 18.314 -29.765 -27.661 1.00 21.13 34 TRP A C 8
ATOM 5020 O O . TRP A 1 34 ? 19.336 -29.408 -27.078 1.00 23.32 34 TRP A O 8
ATOM 5041 N N . GLU A 1 35 ? 17.748 -29.056 -28.633 1.00 40.34 35 GLU A N 8
ATOM 5042 C CA . GLU A 1 35 ? 18.312 -27.787 -29.078 1.00 41.11 35 GLU A CA 8
ATOM 5043 C C . GLU A 1 35 ? 17.514 -26.612 -28.521 1.00 42.14 35 GLU A C 8
ATOM 5044 O O . GLU A 1 35 ? 18.071 -25.559 -28.214 1.00 14.04 35 GLU A O 8
ATOM 5056 N N . MET A 1 36 ? 16.204 -26.800 -28.395 1.00 33.20 36 MET A N 8
ATOM 5057 C CA . MET A 1 36 ? 15.329 -25.757 -27.875 1.00 3.31 36 MET A CA 8
ATOM 5058 C C . MET A 1 36 ? 14.405 -26.310 -26.795 1.00 44.42 36 MET A C 8
ATOM 5059 O O . MET A 1 36 ? 13.386 -26.933 -27.097 1.00 13.52 36 MET A O 8
ATOM 5073 N N . MET A 1 37 ? 14.766 -26.079 -25.538 1.00 71.20 37 MET A N 8
ATOM 5074 C CA . MET A 1 37 ? 13.968 -26.554 -24.414 1.00 3.25 37 MET A CA 8
ATOM 5075 C C . MET A 1 37 ? 12.830 -25.586 -24.107 1.00 23.34 37 MET A C 8
ATOM 5076 O O . MET A 1 37 ? 13.049 -24.512 -23.547 1.00 74.32 37 MET A O 8
ATOM 5090 N N . VAL A 1 38 ? 11.613 -25.972 -24.478 1.00 42.54 38 VAL A N 8
ATOM 5091 C CA . VAL A 1 38 ? 10.440 -25.139 -24.241 1.00 13.22 38 VAL A CA 8
ATOM 5092 C C . VAL A 1 38 ? 9.753 -25.515 -22.934 1.00 44.13 38 VAL A C 8
ATOM 5093 O O . VAL A 1 38 ? 8.654 -26.066 -22.933 1.00 72.31 38 VAL A O 8
ATOM 5106 N N . GLY A 1 39 ? 10.411 -25.212 -21.818 1.00 31.04 39 GLY A N 8
ATOM 5107 C CA . GLY A 1 39 ? 9.848 -25.524 -20.517 1.00 30.31 39 GLY A CA 8
ATOM 5108 C C . GLY A 1 39 ? 10.081 -24.421 -19.504 1.00 42.01 39 GLY A C 8
ATOM 5109 O O . GLY A 1 39 ? 10.471 -24.685 -18.368 1.00 72.02 39 GLY A O 8
ATOM 5113 N N . ASN A 1 40 ? 9.844 -23.180 -19.917 1.00 11.25 40 ASN A N 8
ATOM 5114 C CA . ASN A 1 40 ? 10.032 -22.032 -19.038 1.00 54.44 40 ASN A CA 8
ATOM 5115 C C . ASN A 1 40 ? 8.699 -21.358 -18.729 1.00 3.04 40 ASN A C 8
ATOM 5116 O O . ASN A 1 40 ? 7.788 -21.350 -19.557 1.00 62.31 40 ASN A O 8
ATOM 5127 N N . CYS A 1 41 ? 8.592 -20.793 -17.531 1.00 51.42 41 CYS A N 8
ATOM 5128 C CA . CYS A 1 41 ? 7.370 -20.116 -17.111 1.00 20.30 41 CYS A CA 8
ATOM 5129 C C . CYS A 1 41 ? 7.645 -18.650 -16.787 1.00 31.30 41 CYS A C 8
ATOM 5130 O O . CYS A 1 41 ? 8.616 -18.327 -16.103 1.00 40.32 41 CYS A O 8
ATOM 5137 N N . MET A 1 42 ? 6.783 -17.769 -17.283 1.00 53.30 42 MET A N 8
ATOM 5138 C CA . MET A 1 42 ? 6.932 -16.338 -17.045 1.00 21.52 42 MET A CA 8
ATOM 5139 C C . MET A 1 42 ? 5.659 -15.751 -16.443 1.00 20.43 42 MET A C 8
ATOM 5140 O O . MET A 1 42 ? 4.650 -16.444 -16.303 1.00 34.13 42 MET A O 8
ATOM 5154 N N . CYS A 1 43 ? 5.713 -14.473 -16.087 1.00 74.21 43 CYS A N 8
ATOM 5155 C CA . CYS A 1 43 ? 4.565 -13.793 -15.497 1.00 60.30 43 CYS A CA 8
ATOM 5156 C C . CYS A 1 43 ? 3.543 -13.424 -16.570 1.00 73.54 43 CYS A C 8
ATOM 5157 O O . CYS A 1 43 ? 3.901 -13.141 -17.712 1.00 71.21 43 CYS A O 8
ATOM 5164 N N . GLY A 1 44 ? 2.269 -13.429 -16.190 1.00 14.33 44 GLY A N 8
ATOM 5165 C CA . GLY A 1 44 ? 1.214 -13.092 -17.129 1.00 44.32 44 GLY A CA 8
ATOM 5166 C C . GLY A 1 44 ? -0.103 -12.795 -16.441 1.00 23.01 44 GLY A C 8
ATOM 5167 O O . GLY A 1 44 ? -0.293 -13.097 -15.262 1.00 4.13 44 GLY A O 8
ATOM 5171 N N . PRO A 1 45 ? -1.039 -12.187 -17.183 1.00 71.13 45 PRO A N 8
ATOM 5172 C CA . PRO A 1 45 ? -2.361 -11.834 -16.657 1.00 61.02 45 PRO A CA 8
ATOM 5173 C C . PRO A 1 45 ? -3.227 -13.062 -16.394 1.00 2.25 45 PRO A C 8
ATOM 5174 O O . PRO A 1 45 ? -3.297 -13.973 -17.219 1.00 13.31 45 PRO A O 8
ATOM 5185 N N . LYS A 1 46 ? -3.886 -13.080 -15.240 1.00 25.15 46 LYS A N 8
ATOM 5186 C CA . LYS A 1 46 ? -4.748 -14.195 -14.869 1.00 20.42 46 LYS A CA 8
ATOM 5187 C C . LYS A 1 46 ? -6.037 -14.180 -15.684 1.00 33.01 46 LYS A C 8
ATOM 5188 O O . LYS A 1 46 ? -6.559 -13.117 -16.019 1.00 11.24 46 LYS A O 8
ATOM 5207 N N . ALA A 1 47 ? -6.546 -15.366 -15.999 1.00 22.23 47 ALA A N 8
ATOM 5208 C CA . ALA A 1 47 ? -7.776 -15.490 -16.773 1.00 31.14 47 ALA A CA 8
ATOM 5209 C C . ALA A 1 47 ? -8.997 -15.526 -15.860 1.00 12.32 47 ALA A C 8
ATOM 5210 O O . ALA A 1 47 ? -10.087 -15.103 -16.248 1.00 44.13 47 ALA A O 8
ATOM 5217 N N . SER A 1 1 ? -0.879 0.391 -3.650 1.00 22.32 1 SER A N 9
ATOM 5218 C CA . SER A 1 1 ? 0.376 0.278 -4.384 1.00 21.11 1 SER A CA 9
ATOM 5219 C C . SER A 1 1 ? 1.111 -1.005 -4.006 1.00 33.33 1 SER A C 9
ATOM 5220 O O . SER A 1 1 ? 1.034 -1.467 -2.868 1.00 31.44 1 SER A O 9
ATOM 5228 N N . LYS A 1 2 ? 1.827 -1.574 -4.970 1.00 51.12 2 LYS A N 9
ATOM 5229 C CA . LYS A 1 2 ? 2.580 -2.802 -4.741 1.00 65.42 2 LYS A CA 9
ATOM 5230 C C . LYS A 1 2 ? 3.837 -2.839 -5.604 1.00 22.52 2 LYS A C 9
ATOM 5231 O O . LYS A 1 2 ? 3.890 -2.217 -6.665 1.00 2.32 2 LYS A O 9
ATOM 5250 N N . GLU A 1 3 ? 4.845 -3.572 -5.143 1.00 43.42 3 GLU A N 9
ATOM 5251 C CA . GLU A 1 3 ? 6.101 -3.690 -5.874 1.00 42.31 3 GLU A CA 9
ATOM 5252 C C . GLU A 1 3 ? 6.210 -5.052 -6.553 1.00 32.55 3 GLU A C 9
ATOM 5253 O O . GLU A 1 3 ? 6.774 -5.993 -5.994 1.00 3.34 3 GLU A O 9
ATOM 5265 N N . CYS A 1 4 ? 5.666 -5.149 -7.761 1.00 44.43 4 CYS A N 9
ATOM 5266 C CA . CYS A 1 4 ? 5.700 -6.396 -8.517 1.00 43.44 4 CYS A CA 9
ATOM 5267 C C . CYS A 1 4 ? 6.222 -6.160 -9.932 1.00 13.12 4 CYS A C 9
ATOM 5268 O O . CYS A 1 4 ? 6.635 -5.052 -10.275 1.00 11.42 4 CYS A O 9
ATOM 5275 N N . MET A 1 5 ? 6.199 -7.208 -10.748 1.00 53.43 5 MET A N 9
ATOM 5276 C CA . MET A 1 5 ? 6.669 -7.115 -12.125 1.00 64.25 5 MET A CA 9
ATOM 5277 C C . MET A 1 5 ? 5.552 -7.462 -13.104 1.00 74.04 5 MET A C 9
ATOM 5278 O O . MET A 1 5 ? 4.569 -8.106 -12.738 1.00 44.04 5 MET A O 9
ATOM 5292 N N . THR A 1 6 ? 5.710 -7.031 -14.352 1.00 41.24 6 THR A N 9
ATOM 5293 C CA . THR A 1 6 ? 4.715 -7.295 -15.384 1.00 50.54 6 THR A CA 9
ATOM 5294 C C . THR A 1 6 ? 5.042 -8.572 -16.150 1.00 3.51 6 THR A C 9
ATOM 5295 O O . THR A 1 6 ? 6.059 -9.217 -15.894 1.00 45.04 6 THR A O 9
ATOM 5306 N N . ASP A 1 7 ? 4.175 -8.931 -17.089 1.00 50.52 7 ASP A N 9
ATOM 5307 C CA . ASP A 1 7 ? 4.373 -10.130 -17.894 1.00 45.45 7 ASP A CA 9
ATOM 5308 C C . ASP A 1 7 ? 5.597 -9.987 -18.793 1.00 74.12 7 ASP A C 9
ATOM 5309 O O . ASP A 1 7 ? 5.958 -8.881 -19.194 1.00 42.33 7 ASP A O 9
ATOM 5318 N N . GLY A 1 8 ? 6.233 -11.112 -19.104 1.00 25.13 8 GLY A N 9
ATOM 5319 C CA . GLY A 1 8 ? 7.410 -11.089 -19.951 1.00 32.31 8 GLY A CA 9
ATOM 5320 C C . GLY A 1 8 ? 8.688 -11.339 -19.175 1.00 51.44 8 GLY A C 9
ATOM 5321 O O . GLY A 1 8 ? 9.715 -11.700 -19.752 1.00 71.21 8 GLY A O 9
ATOM 5325 N N . THR A 1 9 ? 8.628 -11.143 -17.862 1.00 2.55 9 THR A N 9
ATOM 5326 C CA . THR A 1 9 ? 9.791 -11.346 -17.005 1.00 54.50 9 THR A CA 9
ATOM 5327 C C . THR A 1 9 ? 9.845 -12.777 -16.482 1.00 5.11 9 THR A C 9
ATOM 5328 O O . THR A 1 9 ? 8.900 -13.256 -15.854 1.00 64.31 9 THR A O 9
ATOM 5339 N N . VAL A 1 10 ? 10.957 -13.456 -16.744 1.00 35.44 10 VAL A N 9
ATOM 5340 C CA . VAL A 1 10 ? 11.136 -14.833 -16.297 1.00 45.31 10 VAL A CA 9
ATOM 5341 C C . VAL A 1 10 ? 10.859 -14.967 -14.805 1.00 44.22 10 VAL A C 9
ATOM 5342 O O . VAL A 1 10 ? 11.449 -14.262 -13.987 1.00 62.21 10 VAL A O 9
ATOM 5355 N N . CYS A 1 11 ? 9.956 -15.877 -14.455 1.00 12.15 11 CYS A N 9
ATOM 5356 C CA . CYS A 1 11 ? 9.599 -16.105 -13.060 1.00 30.32 11 CYS A CA 9
ATOM 5357 C C . CYS A 1 11 ? 9.664 -17.591 -12.718 1.00 10.33 11 CYS A C 9
ATOM 5358 O O . CYS A 1 11 ? 9.527 -18.447 -13.593 1.00 15.02 11 CYS A O 9
ATOM 5365 N N . TYR A 1 12 ? 9.872 -17.890 -11.440 1.00 44.13 12 TYR A N 9
ATOM 5366 C CA . TYR A 1 12 ? 9.956 -19.271 -10.983 1.00 0.11 12 TYR A CA 9
ATOM 5367 C C . TYR A 1 12 ? 9.184 -19.462 -9.681 1.00 74.21 12 TYR A C 9
ATOM 5368 O O . TYR A 1 12 ? 9.157 -18.575 -8.827 1.00 1.51 12 TYR A O 9
ATOM 5386 N N . ILE A 1 13 ? 8.559 -20.625 -9.536 1.00 52.31 13 ILE A N 9
ATOM 5387 C CA . ILE A 1 13 ? 7.788 -20.934 -8.339 1.00 74.23 13 ILE A CA 9
ATOM 5388 C C . ILE A 1 13 ? 8.692 -21.049 -7.117 1.00 32.24 13 ILE A C 9
ATOM 5389 O O . ILE A 1 13 ? 8.247 -20.872 -5.983 1.00 73.10 13 ILE A O 9
ATOM 5405 N N . HIS A 1 14 ? 9.966 -21.344 -7.356 1.00 72.23 14 HIS A N 9
ATOM 5406 C CA . HIS A 1 14 ? 10.935 -21.479 -6.275 1.00 63.03 14 HIS A CA 9
ATOM 5407 C C . HIS A 1 14 ? 11.907 -20.303 -6.265 1.00 52.10 14 HIS A C 9
ATOM 5408 O O . HIS A 1 14 ? 13.080 -20.456 -5.927 1.00 74.11 14 HIS A O 9
ATOM 5422 N N . ASN A 1 15 ? 11.410 -19.128 -6.639 1.00 40.24 15 ASN A N 9
ATOM 5423 C CA . ASN A 1 15 ? 12.234 -17.925 -6.673 1.00 62.35 15 ASN A CA 9
ATOM 5424 C C . ASN A 1 15 ? 11.767 -16.915 -5.631 1.00 0.52 15 ASN A C 9
ATOM 5425 O O . ASN A 1 15 ? 12.455 -15.932 -5.352 1.00 14.32 15 ASN A O 9
ATOM 5436 N N . HIS A 1 16 ? 10.594 -17.164 -5.057 1.00 21.53 16 HIS A N 9
ATOM 5437 C CA . HIS A 1 16 ? 10.036 -16.276 -4.042 1.00 5.04 16 HIS A CA 9
ATOM 5438 C C . HIS A 1 16 ? 9.743 -14.898 -4.628 1.00 15.21 16 HIS A C 9
ATOM 5439 O O . HIS A 1 16 ? 9.772 -13.893 -3.920 1.00 64.14 16 HIS A O 9
ATOM 5453 N N . ASN A 1 17 ? 9.460 -14.860 -5.927 1.00 3.14 17 ASN A N 9
ATOM 5454 C CA . ASN A 1 17 ? 9.163 -13.605 -6.609 1.00 11.04 17 ASN A CA 9
ATOM 5455 C C . ASN A 1 17 ? 7.671 -13.293 -6.547 1.00 52.30 17 ASN A C 9
ATOM 5456 O O . ASN A 1 17 ? 6.834 -14.191 -6.648 1.00 63.50 17 ASN A O 9
ATOM 5467 N N . ASP A 1 18 ? 7.346 -12.016 -6.382 1.00 51.43 18 ASP A N 9
ATOM 5468 C CA . ASP A 1 18 ? 5.955 -11.584 -6.310 1.00 64.53 18 ASP A CA 9
ATOM 5469 C C . ASP A 1 18 ? 5.549 -10.841 -7.579 1.00 73.24 18 ASP A C 9
ATOM 5470 O O . ASP A 1 18 ? 5.971 -9.708 -7.808 1.00 50.11 18 ASP A O 9
ATOM 5479 N N . CYS A 1 19 ? 4.729 -11.488 -8.400 1.00 75.22 19 CYS A N 9
ATOM 5480 C CA . CYS A 1 19 ? 4.267 -10.890 -9.647 1.00 73.43 19 CYS A CA 9
ATOM 5481 C C . CYS A 1 19 ? 2.767 -10.619 -9.597 1.00 20.43 19 CYS A C 9
ATOM 5482 O O . CYS A 1 19 ? 1.982 -11.477 -9.187 1.00 74.30 19 CYS A O 9
ATOM 5489 N N . CYS A 1 20 ? 2.372 -9.422 -10.017 1.00 50.11 20 CYS A N 9
ATOM 5490 C CA . CYS A 1 20 ? 0.966 -9.037 -10.021 1.00 31.34 20 CYS A CA 9
ATOM 5491 C C . CYS A 1 20 ? 0.125 -10.052 -10.788 1.00 20.44 20 CYS A C 9
ATOM 5492 O O . CYS A 1 20 ? -1.068 -10.206 -10.532 1.00 3.33 20 CYS A O 9
ATOM 5499 N N . GLY A 1 21 ? 0.758 -10.746 -11.730 1.00 4.05 21 GLY A N 9
ATOM 5500 C CA . GLY A 1 21 ? 0.055 -11.739 -12.520 1.00 14.51 21 GLY A CA 9
ATOM 5501 C C . GLY A 1 21 ? 0.436 -13.156 -12.143 1.00 60.30 21 GLY A C 9
ATOM 5502 O O . GLY A 1 21 ? 1.321 -13.369 -11.314 1.00 2.41 21 GLY A O 9
ATOM 5506 N N . SER A 1 22 ? -0.234 -14.130 -12.752 1.00 34.21 22 SER A N 9
ATOM 5507 C CA . SER A 1 22 ? 0.036 -15.536 -12.471 1.00 13.24 22 SER A CA 9
ATOM 5508 C C . SER A 1 22 ? 0.985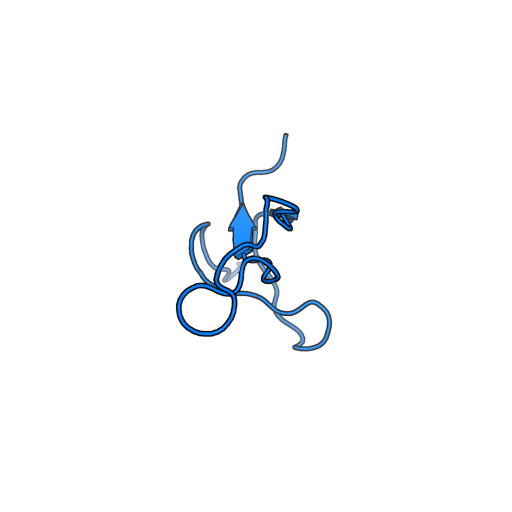 -16.124 -13.511 1.00 33.30 22 SER A C 9
ATOM 5509 O O . SER A 1 22 ? 0.919 -15.784 -14.693 1.00 11.40 22 SER A O 9
ATOM 5517 N N . CYS A 1 23 ? 1.868 -17.010 -13.062 1.00 2.02 23 CYS A N 9
ATOM 5518 C CA . CYS A 1 23 ? 2.831 -17.647 -13.952 1.00 53.42 23 CYS A CA 9
ATOM 5519 C C . CYS A 1 23 ? 2.136 -18.618 -14.902 1.00 53.25 23 CYS A C 9
ATOM 5520 O O . CYS A 1 23 ? 1.371 -19.484 -14.474 1.00 73.54 23 CYS A O 9
ATOM 5527 N N . LEU A 1 24 ? 2.406 -18.467 -16.194 1.00 23.14 24 LEU A N 9
ATOM 5528 C CA . LEU A 1 24 ? 1.807 -19.331 -17.206 1.00 53.44 24 LEU A CA 9
ATOM 5529 C C . LEU A 1 24 ? 2.879 -20.107 -17.964 1.00 2.44 24 LEU A C 9
ATOM 5530 O O . LEU A 1 24 ? 3.643 -19.533 -18.741 1.00 53.31 24 LEU A O 9
ATOM 5546 N N . CYS A 1 25 ? 2.929 -21.415 -17.735 1.00 10.23 25 CYS A N 9
ATOM 5547 C CA . CYS A 1 25 ? 3.906 -22.270 -18.397 1.00 73.45 25 CYS A CA 9
ATOM 5548 C C . CYS A 1 25 ? 3.429 -22.663 -19.792 1.00 14.21 25 CYS A C 9
ATOM 5549 O O . CYS A 1 25 ? 2.305 -23.135 -19.965 1.00 1.11 25 CYS A O 9
ATOM 5556 N N . SER A 1 26 ? 4.291 -22.463 -20.784 1.00 61.13 26 SER A N 9
ATOM 5557 C CA . SER A 1 26 ? 3.958 -22.792 -22.165 1.00 53.35 26 SER A CA 9
ATOM 5558 C C . SER A 1 26 ? 4.220 -24.268 -22.450 1.00 42.00 26 SER A C 9
ATOM 5559 O O . SER A 1 26 ? 5.248 -24.815 -22.052 1.00 34.25 26 SER A O 9
ATOM 5567 N N . ASN A 1 27 ? 3.283 -24.906 -23.143 1.00 31.55 27 ASN A N 9
ATOM 5568 C CA . ASN A 1 27 ? 3.412 -26.319 -23.482 1.00 65.22 27 ASN A CA 9
ATOM 5569 C C . ASN A 1 27 ? 3.332 -26.525 -24.992 1.00 62.51 27 ASN A C 9
ATOM 5570 O O . ASN A 1 27 ? 2.914 -27.581 -25.463 1.00 34.41 27 ASN A O 9
ATOM 5581 N N . GLY A 1 28 ? 3.735 -25.507 -25.746 1.00 2.33 28 GLY A N 9
ATOM 5582 C CA . GLY A 1 28 ? 3.702 -25.596 -27.194 1.00 41.52 28 GLY A CA 9
ATOM 5583 C C . GLY A 1 28 ? 4.402 -26.835 -27.714 1.00 61.33 28 GLY A C 9
ATOM 5584 O O . GLY A 1 28 ? 5.046 -27.571 -26.966 1.00 15.32 28 GLY A O 9
ATOM 5588 N N . PRO A 1 29 ? 4.278 -27.083 -29.026 1.00 41.02 29 PRO A N 9
ATOM 5589 C CA . PRO A 1 29 ? 4.896 -28.243 -29.675 1.00 51.22 29 PRO A CA 9
ATOM 5590 C C . PRO A 1 29 ? 6.415 -28.130 -29.741 1.00 63.10 29 PRO A C 9
ATOM 5591 O O . PRO A 1 29 ? 6.954 -27.080 -30.093 1.00 3.53 29 PRO A O 9
ATOM 5602 N N . ILE A 1 30 ? 7.100 -29.216 -29.399 1.00 1.03 30 ILE A N 9
ATOM 5603 C CA . ILE A 1 30 ? 8.557 -29.237 -29.420 1.00 72.23 30 ILE A CA 9
ATOM 5604 C C . ILE A 1 30 ? 9.078 -30.353 -30.320 1.00 24.03 30 ILE A C 9
ATOM 5605 O O . ILE A 1 30 ? 8.827 -31.531 -30.073 1.00 12.53 30 ILE A O 9
ATOM 5621 N N . ALA A 1 31 ? 9.804 -29.971 -31.365 1.00 23.24 31 ALA A N 9
ATOM 5622 C CA . ALA A 1 31 ? 10.363 -30.940 -32.301 1.00 22.04 31 ALA A CA 9
ATOM 5623 C C . ALA A 1 31 ? 11.862 -31.115 -32.079 1.00 72.14 31 ALA A C 9
ATOM 5624 O O . ALA A 1 31 ? 12.415 -32.184 -32.334 1.00 23.52 31 ALA A O 9
ATOM 5631 N N . ARG A 1 32 ? 12.512 -30.058 -31.605 1.00 62.12 32 ARG A N 9
ATOM 5632 C CA . ARG A 1 32 ? 13.948 -30.095 -31.351 1.00 71.31 32 ARG A CA 9
ATOM 5633 C C . ARG A 1 32 ? 14.263 -29.613 -29.938 1.00 42.31 32 ARG A C 9
ATOM 5634 O O . ARG A 1 32 ? 14.767 -28.509 -29.730 1.00 65.23 32 ARG A O 9
ATOM 5655 N N . PRO A 1 33 ? 13.958 -30.459 -28.942 1.00 32.23 33 PRO A N 9
ATOM 5656 C CA . PRO A 1 33 ? 14.200 -30.141 -27.531 1.00 2.14 33 PRO A CA 9
ATOM 5657 C C . PRO A 1 33 ? 15.686 -30.117 -27.189 1.00 14.55 33 PRO A C 9
ATOM 5658 O O . PRO A 1 33 ? 16.083 -29.610 -26.140 1.00 74.31 33 PRO A O 9
ATOM 5669 N N . TRP A 1 34 ? 16.503 -30.669 -28.079 1.00 33.05 34 TRP A N 9
ATOM 5670 C CA . TRP A 1 34 ? 17.945 -30.711 -27.870 1.00 31.33 34 TRP A CA 9
ATOM 5671 C C . TRP A 1 34 ? 18.569 -29.340 -28.109 1.00 21.13 34 TRP A C 9
ATOM 5672 O O . TRP A 1 34 ? 19.557 -28.980 -27.470 1.00 23.32 34 TRP A O 9
ATOM 5693 N N . GLU A 1 35 ? 17.986 -28.582 -29.031 1.00 40.34 35 GLU A N 9
ATOM 5694 C CA . GLU A 1 35 ? 18.488 -27.250 -29.353 1.00 41.11 35 GLU A CA 9
ATOM 5695 C C . GLU A 1 35 ? 17.591 -26.172 -28.754 1.00 42.14 35 GLU A C 9
ATOM 5696 O O . GLU A 1 35 ? 18.069 -25.130 -28.307 1.00 14.04 35 GLU A O 9
ATOM 5708 N N . MET A 1 36 ? 16.287 -26.429 -28.748 1.00 33.20 36 MET A N 9
ATOM 5709 C CA . MET A 1 36 ? 15.323 -25.481 -28.204 1.00 3.31 36 MET A CA 9
ATOM 5710 C C . MET A 1 36 ? 14.337 -26.182 -27.274 1.00 44.42 36 MET A C 9
ATOM 5711 O O . MET A 1 36 ? 13.284 -26.647 -27.708 1.00 13.52 36 MET A O 9
ATOM 5725 N N . MET A 1 37 ? 14.686 -26.253 -25.994 1.00 71.20 37 MET A N 9
ATOM 5726 C CA . MET A 1 37 ? 13.831 -26.896 -25.003 1.00 3.25 37 MET A CA 9
ATOM 5727 C C . MET A 1 37 ? 12.838 -25.900 -24.413 1.00 23.34 37 MET A C 9
ATOM 5728 O O . MET A 1 37 ? 13.206 -25.044 -23.610 1.00 74.32 37 MET A O 9
ATOM 5742 N N . VAL A 1 38 ? 11.577 -26.019 -24.817 1.00 42.54 38 VAL A N 9
ATOM 5743 C CA . VAL A 1 38 ? 10.530 -25.130 -24.327 1.00 13.22 38 VAL A CA 9
ATOM 5744 C C . VAL A 1 38 ? 9.935 -25.647 -23.024 1.00 44.13 38 VAL A C 9
ATOM 5745 O O . VAL A 1 38 ? 9.121 -26.570 -23.024 1.00 72.31 38 VAL A O 9
ATOM 5758 N N . GLY A 1 39 ? 10.345 -25.045 -21.911 1.00 31.04 39 GLY A N 9
ATOM 5759 C CA . GLY A 1 39 ? 9.841 -25.459 -20.615 1.00 30.31 39 GLY A CA 9
ATOM 5760 C C . GLY A 1 39 ? 10.033 -24.396 -19.552 1.00 42.01 39 GLY A C 9
ATOM 5761 O O . GLY A 1 39 ? 10.313 -24.709 -18.395 1.00 72.02 39 GLY A O 9
ATOM 5765 N N . ASN A 1 40 ? 9.883 -23.135 -19.944 1.00 11.25 40 ASN A N 9
ATOM 5766 C CA . ASN A 1 40 ? 10.045 -22.021 -19.017 1.00 54.44 40 ASN A CA 9
ATOM 5767 C C . ASN A 1 40 ? 8.708 -21.337 -18.750 1.00 3.04 40 ASN A C 9
ATOM 5768 O O . ASN A 1 40 ? 7.824 -21.322 -19.607 1.00 62.31 40 ASN A O 9
ATOM 5779 N N . CYS A 1 41 ? 8.566 -20.772 -17.556 1.00 51.42 41 CYS A N 9
ATOM 5780 C CA . CYS A 1 41 ? 7.338 -20.086 -17.174 1.00 20.30 41 CYS A CA 9
ATOM 5781 C C . CYS A 1 41 ? 7.616 -18.627 -16.826 1.00 31.30 41 CYS A C 9
ATOM 5782 O O . CYS A 1 41 ? 8.571 -18.319 -16.114 1.00 40.32 41 CYS A O 9
ATOM 5789 N N . MET A 1 42 ? 6.772 -17.733 -17.331 1.00 53.30 42 MET A N 9
ATOM 5790 C CA . MET A 1 42 ? 6.926 -16.306 -17.071 1.00 21.52 42 MET A CA 9
ATOM 5791 C C . MET A 1 42 ? 5.652 -15.723 -16.469 1.00 20.43 42 MET A C 9
ATOM 5792 O O . MET A 1 42 ? 4.638 -16.411 -16.350 1.00 34.13 42 MET A O 9
ATOM 5806 N N . CYS A 1 43 ? 5.710 -14.450 -16.091 1.00 74.21 43 CYS A N 9
ATOM 5807 C CA . CYS A 1 43 ? 4.561 -13.773 -15.501 1.00 60.30 43 CYS A CA 9
ATOM 5808 C C . CYS A 1 43 ? 3.542 -13.398 -16.572 1.00 73.54 43 CYS A C 9
ATOM 5809 O O . CYS A 1 43 ? 3.901 -13.115 -17.714 1.00 71.21 43 CYS A O 9
ATOM 5816 N N . GLY A 1 44 ? 2.267 -13.396 -16.194 1.00 14.33 44 GLY A N 9
ATOM 5817 C CA . GLY A 1 44 ? 1.215 -13.052 -17.133 1.00 44.32 44 GLY A CA 9
ATOM 5818 C C . GLY A 1 44 ? -0.095 -12.728 -16.443 1.00 23.01 44 GLY A C 9
ATOM 5819 O O . GLY A 1 44 ? -0.287 -13.016 -15.261 1.00 4.13 44 GLY A O 9
ATOM 5823 N N . PRO A 1 45 ? -1.024 -12.113 -17.189 1.00 71.13 45 PRO A N 9
ATOM 5824 C CA . PRO A 1 45 ? -2.339 -11.735 -16.662 1.00 61.02 45 PRO A CA 9
ATOM 5825 C C . PRO A 1 45 ? -3.223 -12.946 -16.384 1.00 2.25 45 PRO A C 9
ATOM 5826 O O . PRO A 1 45 ? -3.284 -13.880 -17.183 1.00 13.31 45 PRO A O 9
ATOM 5837 N N . LYS A 1 46 ? -3.908 -12.924 -15.246 1.00 25.15 46 LYS A N 9
ATOM 5838 C CA . LYS A 1 46 ? -4.790 -14.019 -14.862 1.00 20.42 46 LYS A CA 9
ATOM 5839 C C . LYS A 1 46 ? -6.055 -14.024 -15.715 1.00 33.01 46 LYS A C 9
ATOM 5840 O O . LYS A 1 46 ? -6.550 -12.969 -16.112 1.00 11.24 46 LYS A O 9
ATOM 5859 N N . ALA A 1 47 ? -6.573 -15.216 -15.991 1.00 22.23 47 ALA A N 9
ATOM 5860 C CA . ALA A 1 47 ? -7.782 -15.356 -16.794 1.00 31.14 47 ALA A CA 9
ATOM 5861 C C . ALA A 1 47 ? -8.566 -16.601 -16.392 1.00 12.32 47 ALA A C 9
ATOM 5862 O O . ALA A 1 47 ? -8.008 -17.542 -15.827 1.00 44.13 47 ALA A O 9
ATOM 5869 N N . SER A 1 1 ? 6.018 -1.560 1.278 1.00 22.32 1 SER A N 10
ATOM 5870 C CA . SER A 1 1 ? 6.404 -0.885 0.045 1.00 21.11 1 SER A CA 10
ATOM 5871 C C . SER A 1 1 ? 7.120 -1.845 -0.901 1.00 33.33 1 SER A C 10
ATOM 5872 O O . SER A 1 1 ? 8.262 -2.236 -0.660 1.00 31.44 1 SER A O 10
ATOM 5880 N N . LYS A 1 2 ? 6.438 -2.221 -1.978 1.00 51.12 2 LYS A N 10
ATOM 5881 C CA . LYS A 1 2 ? 7.006 -3.135 -2.962 1.00 65.42 2 LYS A CA 10
ATOM 5882 C C . LYS A 1 2 ? 6.349 -2.944 -4.325 1.00 22.52 2 LYS A C 10
ATOM 5883 O O . LYS A 1 2 ? 5.182 -2.564 -4.413 1.00 2.32 2 LYS A O 10
ATOM 5902 N N . GLU A 1 3 ? 7.107 -3.211 -5.384 1.00 43.42 3 GLU A N 10
ATOM 5903 C CA . GLU A 1 3 ? 6.597 -3.068 -6.743 1.00 42.31 3 GLU A CA 10
ATOM 5904 C C . GLU A 1 3 ? 6.796 -4.355 -7.537 1.00 32.55 3 GLU A C 10
ATOM 5905 O O . GLU A 1 3 ? 7.918 -4.697 -7.913 1.00 3.34 3 GLU A O 10
ATOM 5917 N N . CYS A 1 4 ? 5.702 -5.065 -7.790 1.00 44.43 4 CYS A N 10
ATOM 5918 C CA . CYS A 1 4 ? 5.756 -6.314 -8.538 1.00 43.44 4 CYS A CA 10
ATOM 5919 C C . CYS A 1 4 ? 6.262 -6.077 -9.958 1.00 13.12 4 CYS A C 10
ATOM 5920 O O . CYS A 1 4 ? 6.674 -4.970 -10.304 1.00 11.42 4 CYS A O 10
ATOM 5927 N N . MET A 1 5 ? 6.227 -7.123 -10.776 1.00 53.43 5 MET A N 10
ATOM 5928 C CA . MET A 1 5 ? 6.680 -7.029 -12.159 1.00 64.25 5 MET A CA 10
ATOM 5929 C C . MET A 1 5 ? 5.540 -7.326 -13.127 1.00 74.04 5 MET A C 10
ATOM 5930 O O . MET A 1 5 ? 4.510 -7.880 -12.739 1.00 44.04 5 MET A O 10
ATOM 5944 N N . THR A 1 6 ? 5.729 -6.956 -14.389 1.00 41.24 6 THR A N 10
ATOM 5945 C CA . THR A 1 6 ? 4.717 -7.182 -15.413 1.00 50.54 6 THR A CA 10
ATOM 5946 C C . THR A 1 6 ? 4.978 -8.480 -16.167 1.00 3.51 6 THR A C 10
ATOM 5947 O O . THR A 1 6 ? 5.965 -9.170 -15.911 1.00 45.04 6 THR A O 10
ATOM 5958 N N . ASP A 1 7 ? 4.089 -8.806 -17.099 1.00 50.52 7 ASP A N 10
ATOM 5959 C CA . ASP A 1 7 ? 4.225 -10.022 -17.893 1.00 45.45 7 ASP A CA 10
ATOM 5960 C C . ASP A 1 7 ? 5.429 -9.931 -18.825 1.00 74.12 7 ASP A C 10
ATOM 5961 O O . ASP A 1 7 ? 5.817 -8.843 -19.249 1.00 42.33 7 ASP A O 10
ATOM 5970 N N . GLY A 1 8 ? 6.017 -11.081 -19.138 1.00 25.13 8 GLY A N 10
ATOM 5971 C CA . GLY A 1 8 ? 7.173 -11.109 -20.015 1.00 32.31 8 GLY A CA 10
ATOM 5972 C C . GLY A 1 8 ? 8.465 -11.367 -19.266 1.00 51.44 8 GLY A C 10
ATOM 5973 O O . GLY A 1 8 ? 9.467 -11.767 -19.859 1.00 71.21 8 GLY A O 10
ATOM 5977 N N . THR A 1 9 ? 8.444 -11.137 -17.957 1.00 2.55 9 THR A N 10
ATOM 5978 C CA . THR A 1 9 ? 9.623 -11.345 -17.125 1.00 54.50 9 THR A CA 10
ATOM 5979 C C . THR A 1 9 ? 9.616 -12.736 -16.500 1.00 5.11 9 THR A C 10
ATOM 5980 O O . THR A 1 9 ? 8.698 -13.091 -15.761 1.00 64.31 9 THR A O 10
ATOM 5991 N N . VAL A 1 10 ? 10.647 -13.519 -16.800 1.00 35.44 10 VAL A N 10
ATOM 5992 C CA . VAL A 1 10 ? 10.761 -14.871 -16.265 1.00 45.31 10 VAL A CA 10
ATOM 5993 C C . VAL A 1 10 ? 10.608 -14.876 -14.748 1.00 44.22 10 VAL A C 10
ATOM 5994 O O . VAL A 1 10 ? 11.144 -14.010 -14.056 1.00 62.21 10 VAL A O 10
ATOM 6007 N N . CYS A 1 11 ? 9.875 -15.860 -14.237 1.00 12.15 11 CYS A N 10
ATOM 6008 C CA . CYS A 1 11 ? 9.651 -15.980 -12.802 1.00 30.32 11 CYS A CA 10
ATOM 6009 C C . CYS A 1 11 ? 9.836 -17.423 -12.341 1.00 10.33 11 CYS A C 10
ATOM 6010 O O . CYS A 1 11 ? 9.679 -18.360 -13.124 1.00 15.02 11 CYS A O 10
ATOM 6017 N N . TYR A 1 12 ? 10.167 -17.593 -11.066 1.00 44.13 12 TYR A N 10
ATOM 6018 C CA . TYR A 1 12 ? 10.375 -18.922 -10.502 1.00 0.11 12 TYR A CA 10
ATOM 6019 C C . TYR A 1 12 ? 9.543 -19.112 -9.237 1.00 74.21 12 TYR A C 10
ATOM 6020 O O . TYR A 1 12 ? 9.611 -18.305 -8.309 1.00 1.51 12 TYR A O 10
ATOM 6038 N N . ILE A 1 13 ? 8.760 -20.185 -9.208 1.00 52.31 13 ILE A N 10
ATOM 6039 C CA . ILE A 1 13 ? 7.916 -20.483 -8.058 1.00 74.23 13 ILE A CA 10
ATOM 6040 C C . ILE A 1 13 ? 8.758 -20.791 -6.825 1.00 32.24 13 ILE A C 10
ATOM 6041 O O . ILE A 1 13 ? 8.286 -20.673 -5.692 1.00 73.10 13 ILE A O 10
ATOM 6057 N N . HIS A 1 14 ? 10.006 -21.186 -7.050 1.00 72.23 14 HIS A N 10
ATOM 6058 C CA . HIS A 1 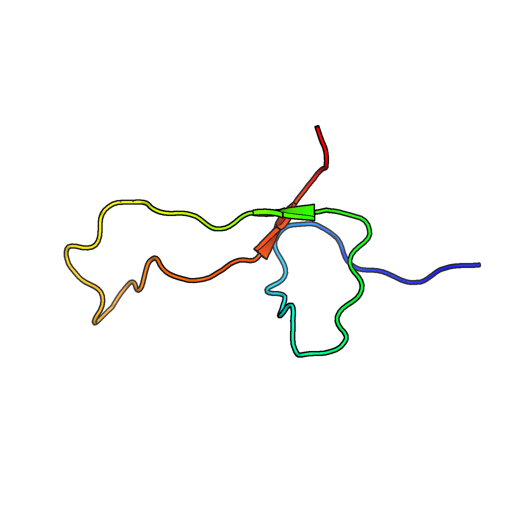14 ? 10.916 -21.509 -5.956 1.00 63.03 14 HIS A CA 10
ATOM 6059 C C . HIS A 1 14 ? 11.997 -20.441 -5.815 1.00 52.10 14 HIS A C 10
ATOM 6060 O O . HIS A 1 14 ? 13.117 -20.731 -5.397 1.00 74.11 14 HIS A O 10
ATOM 6074 N N . ASN A 1 15 ? 11.653 -19.207 -6.167 1.00 40.24 15 ASN A N 10
ATOM 6075 C CA . ASN A 1 15 ? 12.594 -18.097 -6.081 1.00 62.35 15 ASN A CA 10
ATOM 6076 C C . ASN A 1 15 ? 11.982 -16.922 -5.326 1.00 0.52 15 ASN A C 10
ATOM 6077 O O . ASN A 1 15 ? 12.462 -15.791 -5.419 1.00 14.32 15 ASN A O 10
ATOM 6088 N N . HIS A 1 16 ? 10.919 -17.196 -4.577 1.00 21.53 16 HIS A N 10
ATOM 6089 C CA . HIS A 1 16 ? 10.241 -16.162 -3.803 1.00 5.04 16 HIS A CA 10
ATOM 6090 C C . HIS A 1 16 ? 9.896 -14.964 -4.683 1.00 15.21 16 HIS A C 10
ATOM 6091 O O . HIS A 1 16 ? 9.959 -13.818 -4.240 1.00 64.14 16 HIS A O 10
ATOM 6105 N N . ASN A 1 17 ? 9.533 -15.238 -5.932 1.00 3.14 17 ASN A N 10
ATOM 6106 C CA . ASN A 1 17 ? 9.179 -14.183 -6.873 1.00 11.04 17 ASN A CA 10
ATOM 6107 C C . ASN A 1 17 ? 7.693 -13.850 -6.786 1.00 52.30 17 ASN A C 10
ATOM 6108 O O . ASN A 1 17 ? 6.840 -14.725 -6.945 1.00 63.50 17 ASN A O 10
ATOM 6119 N N . ASP A 1 18 ? 7.390 -12.582 -6.533 1.00 51.43 18 ASP A N 10
ATOM 6120 C CA . ASP A 1 18 ? 6.006 -12.133 -6.425 1.00 64.53 18 ASP A CA 10
ATOM 6121 C C . ASP A 1 18 ? 5.620 -11.274 -7.625 1.00 73.24 18 ASP A C 10
ATOM 6122 O O . ASP A 1 18 ? 6.063 -10.131 -7.753 1.00 50.11 18 ASP A O 10
ATOM 6131 N N . CYS A 1 19 ? 4.791 -11.828 -8.502 1.00 75.22 19 CYS A N 10
ATOM 6132 C CA . CYS A 1 19 ? 4.346 -11.114 -9.692 1.00 73.43 19 CYS A CA 10
ATOM 6133 C C . CYS A 1 19 ? 2.850 -10.820 -9.622 1.00 20.43 19 CYS A C 10
ATOM 6134 O O . CYS A 1 19 ? 2.049 -11.694 -9.290 1.00 74.30 19 CYS A O 10
ATOM 6141 N N . CYS A 1 20 ? 2.480 -9.584 -9.938 1.00 50.11 20 CYS A N 10
ATOM 6142 C CA . CYS A 1 20 ? 1.081 -9.172 -9.911 1.00 31.34 20 CYS A CA 10
ATOM 6143 C C . CYS A 1 20 ? 0.217 -10.129 -10.727 1.00 20.44 20 CYS A C 10
ATOM 6144 O O . CYS A 1 20 ? -0.967 -10.306 -10.446 1.00 3.33 20 CYS A O 10
ATOM 6151 N N . GLY A 1 21 ? 0.821 -10.746 -11.739 1.00 4.05 21 GLY A N 10
ATOM 6152 C CA . GLY A 1 21 ? 0.092 -11.677 -12.581 1.00 14.51 21 GLY A CA 10
ATOM 6153 C C . GLY A 1 21 ? 0.407 -13.123 -12.253 1.00 60.30 21 GLY A C 10
ATOM 6154 O O . GLY A 1 21 ? 1.262 -13.404 -11.413 1.00 2.41 21 GLY A O 10
ATOM 6158 N N . SER A 1 22 ? -0.287 -14.044 -12.916 1.00 34.21 22 SER A N 10
ATOM 6159 C CA . SER A 1 22 ? -0.080 -15.468 -12.686 1.00 13.24 22 SER A CA 10
ATOM 6160 C C . SER A 1 22 ? 0.876 -16.052 -13.722 1.00 33.30 22 SER A C 10
ATOM 6161 O O . SER A 1 22 ? 0.780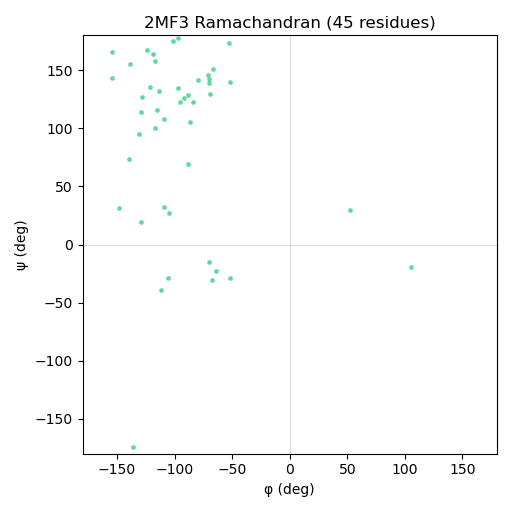 -15.751 -14.912 1.00 11.40 22 SER A O 10
ATOM 6169 N N . CYS A 1 23 ? 1.798 -16.891 -13.261 1.00 2.02 23 CYS A N 10
ATOM 6170 C CA . CYS A 1 23 ? 2.772 -17.518 -14.144 1.00 53.42 23 CYS A CA 10
ATOM 6171 C C . CYS A 1 23 ? 2.101 -18.542 -15.055 1.00 53.25 23 CYS A C 10
ATOM 6172 O O . CYS A 1 23 ? 1.383 -19.427 -14.589 1.00 73.54 23 CYS A O 10
ATOM 6179 N N . LEU A 1 24 ? 2.340 -18.415 -16.356 1.00 23.14 24 LEU A N 10
ATOM 6180 C CA . LEU A 1 24 ? 1.759 -19.329 -17.333 1.00 53.44 24 LEU A CA 10
ATOM 6181 C C . LEU A 1 24 ? 2.848 -20.100 -18.072 1.00 2.44 24 LEU A C 10
ATOM 6182 O O . LEU A 1 24 ? 3.731 -19.507 -18.693 1.00 53.31 24 LEU A O 10
ATOM 6198 N N . CYS A 1 25 ? 2.777 -21.425 -18.003 1.00 10.23 25 CYS A N 10
ATOM 6199 C CA . CYS A 1 25 ? 3.755 -22.279 -18.667 1.00 73.45 25 CYS A CA 10
ATOM 6200 C C . CYS A 1 25 ? 3.306 -22.620 -20.085 1.00 14.21 25 CYS A C 10
ATOM 6201 O O . CYS A 1 25 ? 2.180 -23.067 -20.300 1.00 1.11 25 CYS A O 10
ATOM 6208 N N . SER A 1 26 ? 4.196 -22.404 -21.050 1.00 61.13 26 SER A N 10
ATOM 6209 C CA . SER A 1 26 ? 3.891 -22.686 -22.447 1.00 53.35 26 SER A CA 10
ATOM 6210 C C . SER A 1 26 ? 3.917 -24.187 -22.718 1.00 42.00 26 SER A C 10
ATOM 6211 O O . SER A 1 26 ? 4.956 -24.833 -22.596 1.00 34.25 26 SER A O 10
ATOM 6219 N N . ASN A 1 27 ? 2.763 -24.735 -23.086 1.00 31.55 27 ASN A N 10
ATOM 6220 C CA . ASN A 1 27 ? 2.652 -26.161 -23.373 1.00 65.22 27 ASN A CA 10
ATOM 6221 C C . ASN A 1 27 ? 2.136 -26.391 -24.790 1.00 62.51 27 ASN A C 10
ATOM 6222 O O . ASN A 1 27 ? 1.510 -27.411 -25.076 1.00 34.41 27 ASN A O 10
ATOM 6233 N N . GLY A 1 28 ? 2.405 -25.436 -25.675 1.00 2.33 28 GLY A N 10
ATOM 6234 C CA . GLY A 1 28 ? 1.962 -25.554 -27.052 1.00 41.52 28 GLY A CA 10
ATOM 6235 C C . GLY A 1 28 ? 2.529 -26.779 -27.741 1.00 61.33 28 GLY A C 10
ATOM 6236 O O . GLY A 1 28 ? 3.114 -27.658 -27.108 1.00 15.32 28 GLY A O 10
ATOM 6240 N N . PRO A 1 29 ? 2.357 -26.848 -29.069 1.00 41.02 29 PRO A N 10
ATOM 6241 C CA . PRO A 1 29 ? 2.848 -27.971 -29.873 1.00 51.22 29 PRO A CA 10
ATOM 6242 C C . PRO A 1 29 ? 4.370 -27.993 -29.971 1.00 63.10 29 PRO A C 10
ATOM 6243 O O . PRO A 1 29 ? 4.998 -26.969 -30.243 1.00 3.53 29 PRO A O 10
ATOM 6254 N N . ILE A 1 30 ? 4.956 -29.164 -29.749 1.00 1.03 30 ILE A N 10
ATOM 6255 C CA . ILE A 1 30 ? 6.404 -29.317 -29.814 1.00 72.23 30 ILE A CA 10
ATOM 6256 C C . ILE A 1 30 ? 6.799 -30.383 -30.831 1.00 24.03 30 ILE A C 10
ATOM 6257 O O . ILE A 1 30 ? 6.445 -31.552 -30.688 1.00 12.53 30 ILE A O 10
ATOM 6273 N N . ALA A 1 31 ? 7.537 -29.970 -31.856 1.00 23.24 31 ALA A N 10
ATOM 6274 C CA . ALA A 1 31 ? 7.984 -30.889 -32.896 1.00 22.04 31 ALA A CA 10
ATOM 6275 C C . ALA A 1 31 ? 9.452 -31.256 -32.709 1.00 72.14 31 ALA A C 10
ATOM 6276 O O . ALA A 1 31 ? 9.867 -32.371 -33.024 1.00 23.52 31 ALA A O 10
ATOM 6283 N N . ARG A 1 32 ? 10.233 -30.311 -32.196 1.00 62.12 32 ARG A N 10
ATOM 6284 C CA . ARG A 1 32 ? 11.656 -30.534 -31.970 1.00 71.31 32 ARG A CA 10
ATOM 6285 C C . ARG A 1 32 ? 12.096 -29.935 -30.638 1.00 42.31 32 ARG A C 10
ATOM 6286 O O . ARG A 1 32 ? 12.772 -28.907 -30.586 1.00 65.23 32 ARG A O 10
ATOM 6307 N N . PRO A 1 33 ? 11.703 -30.589 -29.535 1.00 32.23 33 PRO A N 10
ATOM 6308 C CA . PRO A 1 33 ? 12.045 -30.138 -28.183 1.00 2.14 33 PRO A CA 10
ATOM 6309 C C . PRO A 1 33 ? 13.528 -30.307 -27.874 1.00 14.55 33 PRO A C 10
ATOM 6310 O O . PRO A 1 33 ? 14.045 -29.718 -26.925 1.00 74.31 33 PRO A O 10
ATOM 6321 N N . TRP A 1 34 ? 14.208 -31.114 -28.680 1.00 33.05 34 TRP A N 10
ATOM 6322 C CA . TRP A 1 34 ? 15.634 -31.361 -28.492 1.00 31.33 34 TRP A CA 10
ATOM 6323 C C . TRP A 1 34 ? 16.446 -30.105 -28.787 1.00 21.13 34 TRP A C 10
ATOM 6324 O O . TRP A 1 34 ? 17.536 -29.920 -28.246 1.00 23.32 34 TRP A O 10
ATOM 6345 N N . GLU A 1 35 ? 15.908 -29.245 -29.647 1.00 40.34 35 GLU A N 10
ATOM 6346 C CA . GLU A 1 35 ? 16.586 -28.007 -30.012 1.00 41.11 35 GLU A CA 10
ATOM 6347 C C . GLU A 1 35 ? 15.775 -26.792 -29.570 1.00 42.14 35 GLU A C 10
ATOM 6348 O O . GLU A 1 35 ? 16.335 -25.771 -29.171 1.00 14.04 35 GLU A O 10
ATOM 6360 N N . MET A 1 36 ? 14.454 -26.911 -29.644 1.00 33.20 36 MET A N 10
ATOM 6361 C CA . MET A 1 36 ? 13.566 -25.823 -29.249 1.00 3.31 36 MET A CA 10
ATOM 6362 C C . MET A 1 36 ? 13.023 -26.047 -27.842 1.00 44.42 36 MET A C 10
ATOM 6363 O O . MET A 1 36 ? 11.812 -26.054 -27.628 1.00 13.52 36 MET A O 10
ATOM 6377 N N . MET A 1 37 ? 13.928 -26.229 -26.886 1.00 71.20 37 MET A N 10
ATOM 6378 C CA . MET A 1 37 ? 13.539 -26.451 -25.498 1.00 3.25 37 MET A CA 10
ATOM 6379 C C . MET A 1 37 ? 13.092 -25.148 -24.843 1.00 23.34 37 MET A C 10
ATOM 6380 O O . MET A 1 37 ? 13.886 -24.460 -24.201 1.00 74.32 37 MET A O 10
ATOM 6394 N N . VAL A 1 38 ? 11.815 -24.816 -25.008 1.00 42.54 38 VAL A N 10
ATOM 6395 C CA . VAL A 1 38 ? 11.263 -23.595 -24.432 1.00 13.22 38 VAL A CA 10
ATOM 6396 C C . VAL A 1 38 ? 10.329 -23.911 -23.270 1.00 44.13 38 VAL A C 10
ATOM 6397 O O . VAL A 1 38 ? 9.314 -23.242 -23.076 1.00 72.31 38 VAL A O 10
ATOM 6410 N N . GLY A 1 39 ? 10.679 -24.935 -22.497 1.00 31.04 39 GLY A N 10
ATOM 6411 C CA . GLY A 1 39 ? 9.861 -25.321 -21.361 1.00 30.31 39 GLY A CA 10
ATOM 6412 C C . GLY A 1 39 ? 10.082 -24.427 -20.158 1.00 42.01 39 GLY A C 10
ATOM 6413 O O . GLY A 1 39 ? 10.684 -24.845 -19.169 1.00 72.02 39 GLY A O 10
ATOM 6417 N N . ASN A 1 40 ? 9.594 -23.194 -20.241 1.00 11.25 40 ASN A N 10
ATOM 6418 C CA . ASN A 1 40 ? 9.744 -22.238 -19.149 1.00 54.44 40 ASN A CA 10
ATOM 6419 C C . ASN A 1 40 ? 8.421 -21.533 -18.859 1.00 3.04 40 ASN A C 10
ATOM 6420 O O . ASN A 1 40 ? 7.485 -21.593 -19.656 1.00 62.31 40 ASN A O 10
ATOM 6431 N N . CYS A 1 41 ? 8.353 -20.867 -17.711 1.00 51.42 41 CYS A N 10
ATOM 6432 C CA . CYS A 1 41 ? 7.146 -20.151 -17.314 1.00 20.30 41 CYS A CA 10
ATOM 6433 C C . CYS A 1 41 ? 7.464 -18.697 -16.975 1.00 31.30 41 CYS A C 10
ATOM 6434 O O . CYS A 1 41 ? 8.422 -18.411 -16.258 1.00 40.32 41 CYS A O 10
ATOM 6441 N N . MET A 1 42 ? 6.651 -17.783 -17.494 1.00 53.30 42 MET A N 10
ATOM 6442 C CA . MET A 1 42 ? 6.845 -16.359 -17.246 1.00 21.52 42 MET A CA 10
ATOM 6443 C C . MET A 1 42 ? 5.584 -15.734 -16.656 1.00 20.43 42 MET A C 10
ATOM 6444 O O . MET A 1 42 ? 4.532 -16.372 -16.596 1.00 34.13 42 MET A O 10
ATOM 6458 N N . CYS A 1 43 ? 5.696 -14.483 -16.223 1.00 74.21 43 CYS A N 10
ATOM 6459 C CA . CYS A 1 43 ? 4.566 -13.772 -15.638 1.00 60.30 43 CYS A CA 10
ATOM 6460 C C . CYS A 1 43 ? 3.543 -13.400 -16.708 1.00 73.54 43 CYS A C 10
ATOM 6461 O O . CYS A 1 43 ? 3.902 -13.081 -17.840 1.00 71.21 43 CYS A O 10
ATOM 6468 N N . GLY A 1 44 ? 2.266 -13.445 -16.340 1.00 14.33 44 GLY A N 10
ATOM 6469 C CA . GLY A 1 44 ? 1.211 -13.112 -17.279 1.00 44.32 44 GLY A CA 10
ATOM 6470 C C . GLY A 1 44 ? -0.057 -12.654 -16.586 1.00 23.01 44 GLY A C 10
ATOM 6471 O O . GLY A 1 44 ? -0.232 -12.834 -15.381 1.00 4.13 44 GLY A O 10
ATOM 6475 N N . PRO A 1 45 ? -0.970 -12.044 -17.359 1.00 71.13 45 PRO A N 10
ATOM 6476 C CA . PRO A 1 45 ? -2.244 -11.546 -16.833 1.00 61.02 45 PRO A CA 10
ATOM 6477 C C . PRO A 1 45 ? -3.189 -12.675 -16.437 1.00 2.25 45 PRO A C 10
ATOM 6478 O O . PRO A 1 45 ? -3.324 -13.667 -17.153 1.00 13.31 45 PRO A O 10
ATOM 6489 N N . LYS A 1 46 ? -3.844 -12.518 -15.291 1.00 25.15 46 LYS A N 10
ATOM 6490 C CA . LYS A 1 46 ? -4.778 -13.523 -14.799 1.00 20.42 46 LYS A CA 10
ATOM 6491 C C . LYS A 1 46 ? -6.208 -13.181 -15.205 1.00 33.01 46 LYS A C 10
ATOM 6492 O O . LYS A 1 46 ? -6.510 -12.039 -15.550 1.00 11.24 46 LYS A O 10
ATOM 6511 N N . ALA A 1 47 ? -7.086 -14.177 -15.159 1.00 22.23 47 ALA A N 10
ATOM 6512 C CA . ALA A 1 47 ? -8.485 -13.981 -15.518 1.00 31.14 47 ALA A CA 10
ATOM 6513 C C . ALA A 1 47 ? -9.395 -14.173 -14.310 1.00 12.32 47 ALA A C 10
ATOM 6514 O O . ALA A 1 47 ? -10.369 -13.440 -14.131 1.00 44.13 47 ALA A O 10
ATOM 6521 N N . SER A 1 1 ? 2.730 -3.687 -0.002 1.00 22.32 1 SER A N 11
ATO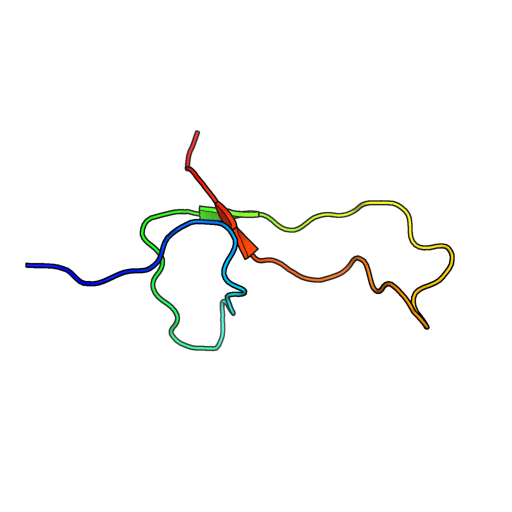M 6522 C CA . SER A 1 1 ? 2.788 -2.929 -1.246 1.00 21.11 1 SER A CA 11
ATOM 6523 C C . SER A 1 1 ? 4.172 -3.033 -1.881 1.00 33.33 1 SER A C 11
ATOM 6524 O O . SER A 1 1 ? 4.956 -2.084 -1.849 1.00 31.44 1 SER A O 11
ATOM 6532 N N . LYS A 1 2 ? 4.466 -4.193 -2.458 1.00 51.12 2 LYS A N 11
ATOM 6533 C CA . LYS A 1 2 ? 5.753 -4.424 -3.102 1.00 65.42 2 LYS A CA 11
ATOM 6534 C C . LYS A 1 2 ? 5.655 -4.204 -4.609 1.00 22.52 2 LYS A C 11
ATOM 6535 O O . LYS A 1 2 ? 4.686 -4.619 -5.243 1.00 2.32 2 LYS A O 11
ATOM 6554 N N . GLU A 1 3 ? 6.665 -3.551 -5.173 1.00 43.42 3 GLU A N 11
ATOM 6555 C CA . GLU A 1 3 ? 6.691 -3.277 -6.606 1.00 42.31 3 GLU A CA 11
ATOM 6556 C C . GLU A 1 3 ? 6.853 -4.568 -7.403 1.00 32.55 3 GLU A C 11
ATOM 6557 O O . GLU A 1 3 ? 7.971 -5.002 -7.684 1.00 3.34 3 GLU A O 11
ATOM 6569 N N . CYS A 1 4 ? 5.730 -5.178 -7.765 1.00 44.43 4 CYS A N 11
ATOM 6570 C CA . CYS A 1 4 ? 5.745 -6.420 -8.529 1.00 43.44 4 CYS A CA 11
ATOM 6571 C C . CYS A 1 4 ? 6.267 -6.182 -9.942 1.00 13.12 4 CYS A C 11
ATOM 6572 O O . CYS A 1 4 ? 6.696 -5.080 -10.279 1.00 11.42 4 CYS A O 11
ATOM 6579 N N . MET A 1 5 ? 6.229 -7.226 -10.764 1.00 53.43 5 MET A N 11
ATOM 6580 C CA . MET A 1 5 ? 6.698 -7.130 -12.142 1.00 64.25 5 MET A CA 11
ATOM 6581 C C . MET A 1 5 ? 5.574 -7.453 -13.122 1.00 74.04 5 MET A C 11
ATOM 6582 O O . MET A 1 5 ? 4.564 -8.050 -12.749 1.00 44.04 5 MET A O 11
ATOM 6596 N N . THR A 1 6 ? 5.757 -7.053 -14.377 1.00 41.24 6 THR A N 11
ATOM 6597 C CA . THR A 1 6 ? 4.758 -7.299 -15.410 1.00 50.54 6 THR A CA 11
ATOM 6598 C C . THR A 1 6 ? 5.061 -8.582 -16.174 1.00 3.51 6 THR A C 11
ATOM 6599 O O . THR A 1 6 ? 6.065 -9.247 -15.916 1.00 45.04 6 THR A O 11
ATOM 6610 N N . ASP A 1 7 ? 4.189 -8.926 -17.116 1.00 50.52 7 ASP A N 11
ATOM 6611 C CA . ASP A 1 7 ? 4.365 -10.130 -17.919 1.00 45.45 7 ASP A CA 11
ATOM 6612 C C . ASP A 1 7 ? 5.578 -10.000 -18.834 1.00 74.12 7 ASP A C 11
ATOM 6613 O O . ASP A 1 7 ? 5.943 -8.899 -19.245 1.00 42.33 7 ASP A O 11
ATOM 6622 N N . GLY A 1 8 ? 6.199 -11.132 -19.150 1.00 25.13 8 GLY A N 11
ATOM 6623 C CA . GLY A 1 8 ? 7.366 -11.123 -20.013 1.00 32.31 8 GLY A CA 11
ATOM 6624 C C . GLY A 1 8 ? 8.654 -11.364 -19.251 1.00 51.44 8 GLY A C 11
ATOM 6625 O O . GLY A 1 8 ? 9.672 -11.733 -19.837 1.00 71.21 8 GLY A O 11
ATOM 6629 N N . THR A 1 9 ? 8.610 -11.155 -17.938 1.00 2.55 9 THR A N 11
ATOM 6630 C CA . THR A 1 9 ? 9.783 -11.348 -17.095 1.00 54.50 9 THR A CA 11
ATOM 6631 C C . THR A 1 9 ? 9.840 -12.771 -16.552 1.00 5.11 9 THR A C 11
ATOM 6632 O O . THR A 1 9 ? 8.891 -13.247 -15.927 1.00 64.31 9 THR A O 11
ATOM 6643 N N . VAL A 1 10 ? 10.959 -13.449 -16.793 1.00 35.44 10 VAL A N 11
ATOM 6644 C CA . VAL A 1 10 ? 11.140 -14.817 -16.326 1.00 45.31 10 VAL A CA 11
ATOM 6645 C C . VAL A 1 10 ? 10.848 -14.932 -14.833 1.00 44.22 10 VAL A C 11
ATOM 6646 O O . VAL A 1 10 ? 11.404 -14.191 -14.022 1.00 62.21 10 VAL A O 11
ATOM 6659 N N . CYS A 1 11 ? 9.972 -15.866 -14.477 1.00 12.15 11 CYS A N 11
ATOM 6660 C CA . CYS A 1 11 ? 9.605 -16.079 -13.083 1.00 30.32 11 CYS A CA 11
ATOM 6661 C C . CYS A 1 11 ? 9.791 -17.541 -12.689 1.00 10.33 11 CYS A C 11
ATOM 6662 O O . CYS A 1 11 ? 9.751 -18.434 -13.536 1.00 15.02 11 CYS A O 11
ATOM 6669 N N . TYR A 1 12 ? 9.995 -17.779 -11.398 1.00 44.13 12 TYR A N 11
ATOM 6670 C CA . TYR A 1 12 ? 10.191 -19.132 -10.891 1.00 0.11 12 TYR A CA 11
ATOM 6671 C C . TYR A 1 12 ? 9.402 -19.350 -9.603 1.00 74.21 12 TYR A C 11
ATOM 6672 O O . TYR A 1 12 ? 9.389 -18.494 -8.718 1.00 1.51 12 TYR A O 11
ATOM 6690 N N . ILE A 1 13 ? 8.747 -20.502 -9.505 1.00 52.31 13 ILE A N 11
ATOM 6691 C CA . ILE A 1 13 ? 7.958 -20.835 -8.326 1.00 74.23 13 ILE A CA 11
ATOM 6692 C C . ILE A 1 13 ? 8.848 -21.005 -7.100 1.00 32.24 13 ILE A C 11
ATOM 6693 O O . ILE A 1 13 ? 8.398 -20.844 -5.965 1.00 73.10 13 ILE A O 11
ATOM 6709 N N . HIS A 1 14 ? 10.116 -21.331 -7.335 1.00 72.23 14 HIS A N 11
ATOM 6710 C CA . HIS A 1 14 ? 11.071 -21.522 -6.250 1.00 63.03 14 HIS A CA 11
ATOM 6711 C C . HIS A 1 14 ? 11.990 -20.311 -6.116 1.00 52.10 14 HIS A C 11
ATOM 6712 O O . HIS A 1 14 ? 13.111 -20.423 -5.623 1.00 74.11 14 HIS A O 11
ATOM 6726 N N . ASN A 1 15 ? 11.507 -19.155 -6.561 1.00 40.24 15 ASN A N 11
ATOM 6727 C CA . ASN A 1 15 ? 12.285 -17.924 -6.492 1.00 62.35 15 ASN A CA 11
ATOM 6728 C C . ASN A 1 15 ? 11.695 -16.964 -5.466 1.00 0.52 15 ASN A C 11
ATOM 6729 O O . ASN A 1 15 ? 12.319 -15.967 -5.100 1.00 14.32 15 ASN A O 11
ATOM 6740 N N . HIS A 1 16 ? 10.487 -17.270 -5.002 1.00 21.53 16 HIS A N 11
ATOM 6741 C CA . HIS A 1 16 ? 9.812 -16.434 -4.016 1.00 5.04 16 HIS A CA 11
ATOM 6742 C C . HIS A 1 16 ? 9.521 -15.049 -4.585 1.00 15.21 16 HIS A C 11
ATOM 6743 O O . HIS A 1 16 ? 9.426 -14.071 -3.845 1.00 64.14 16 HIS A O 11
ATOM 6757 N N . ASN A 1 17 ? 9.382 -14.975 -5.905 1.00 3.14 17 ASN A N 11
ATOM 6758 C CA . ASN A 1 17 ? 9.103 -13.708 -6.574 1.00 11.04 17 ASN A CA 11
ATOM 6759 C C . ASN A 1 17 ? 7.615 -13.379 -6.518 1.00 52.30 17 ASN A C 11
ATOM 6760 O O . ASN A 1 17 ? 6.768 -14.268 -6.609 1.00 63.50 17 ASN A O 11
ATOM 6771 N N . ASP A 1 18 ? 7.303 -12.096 -6.366 1.00 51.43 18 ASP A N 11
ATOM 6772 C CA . ASP A 1 18 ? 5.917 -11.649 -6.299 1.00 64.53 18 ASP A CA 11
ATOM 6773 C C . ASP A 1 18 ? 5.529 -10.890 -7.564 1.00 73.24 18 ASP A C 11
ATOM 6774 O O . ASP A 1 18 ? 5.965 -9.759 -7.781 1.00 50.11 18 ASP A O 11
ATOM 6783 N N . CYS A 1 19 ? 4.707 -11.520 -8.397 1.00 75.22 19 CYS A N 11
ATOM 6784 C CA . CYS A 1 19 ? 4.261 -10.908 -9.641 1.00 73.43 19 CYS A CA 11
ATOM 6785 C C . CYS A 1 19 ? 2.763 -10.619 -9.599 1.00 20.43 19 CYS A C 11
ATOM 6786 O O . CYS A 1 19 ? 1.968 -11.465 -9.189 1.00 74.30 19 CYS A O 11
ATOM 6793 N N . CYS A 1 20 ? 2.385 -9.419 -10.027 1.00 50.11 20 CYS A N 11
ATOM 6794 C CA . CYS A 1 20 ? 0.983 -9.017 -10.039 1.00 31.34 20 CYS A CA 11
ATOM 6795 C C . CYS A 1 20 ? 0.135 -10.026 -10.808 1.00 20.44 20 CYS A C 11
ATOM 6796 O O . CYS A 1 20 ? -1.062 -10.162 -10.562 1.00 3.33 20 CYS A O 11
ATOM 6803 N N . GLY A 1 21 ? 0.766 -10.731 -11.744 1.00 4.05 21 GLY A N 11
ATOM 6804 C CA . GLY A 1 21 ? 0.054 -11.717 -12.535 1.00 14.51 21 GLY A CA 11
ATOM 6805 C C . GLY A 1 21 ? 0.423 -13.138 -12.158 1.00 60.30 21 GLY A C 11
ATOM 6806 O O . GLY A 1 21 ? 1.304 -13.358 -11.326 1.00 2.41 21 GLY A O 11
ATOM 6810 N N . SER A 1 22 ? -0.254 -14.106 -12.768 1.00 34.21 22 SER A N 11
ATOM 6811 C CA . SER A 1 22 ? 0.004 -15.513 -12.487 1.00 13.24 22 SER A CA 11
ATOM 6812 C C . SER A 1 22 ? 0.951 -16.109 -13.524 1.00 33.30 22 SER A C 11
ATOM 6813 O O . SER A 1 22 ? 0.891 -15.769 -14.706 1.00 11.40 22 SER A O 11
ATOM 6821 N N . CYS A 1 23 ? 1.825 -17.002 -13.073 1.00 2.02 23 CYS A N 11
ATOM 6822 C CA . CYS A 1 23 ? 2.787 -17.647 -13.959 1.00 53.42 23 CYS A CA 11
ATOM 6823 C C . CYS A 1 23 ? 2.086 -18.612 -14.912 1.00 53.25 23 CYS A C 11
ATOM 6824 O O . CYS A 1 23 ? 1.316 -19.473 -14.486 1.00 73.54 23 CYS A O 11
ATOM 6831 N N . LEU A 1 24 ? 2.359 -18.461 -16.203 1.00 23.14 24 LEU A N 11
ATOM 6832 C CA . LEU A 1 24 ? 1.756 -19.319 -17.218 1.00 53.44 24 LEU A CA 11
ATOM 6833 C C . LEU A 1 24 ? 2.824 -20.097 -17.978 1.00 2.44 24 LEU A C 11
ATOM 6834 O O . LEU A 1 24 ? 3.588 -19.525 -18.757 1.00 53.31 24 LEU A O 11
ATOM 6850 N N . CYS A 1 25 ? 2.872 -21.405 -17.749 1.00 10.23 25 CYS A N 11
ATOM 6851 C CA . CYS A 1 25 ? 3.846 -22.263 -18.414 1.00 73.45 25 CYS A CA 11
ATOM 6852 C C . CYS A 1 25 ? 3.347 -22.685 -19.793 1.00 14.21 25 CYS A C 11
ATOM 6853 O O . CYS A 1 25 ? 2.226 -23.172 -19.937 1.00 1.11 25 CYS A O 11
ATOM 6860 N N . SER A 1 26 ? 4.188 -22.495 -20.805 1.00 61.13 26 SER A N 11
ATOM 6861 C CA . SER A 1 26 ? 3.832 -22.852 -22.173 1.00 53.35 26 SER A CA 11
ATOM 6862 C C . SER A 1 26 ? 4.861 -23.807 -22.769 1.00 42.00 26 SER A C 11
ATOM 6863 O O . SER A 1 26 ? 6.033 -23.463 -22.915 1.00 34.25 26 SER A O 11
ATOM 6871 N N . ASN A 1 27 ? 4.412 -25.010 -23.114 1.00 31.55 27 ASN A N 11
ATOM 6872 C CA . ASN A 1 27 ? 5.292 -26.017 -23.695 1.00 65.22 27 ASN A CA 11
ATOM 6873 C C . ASN A 1 27 ? 5.484 -25.775 -25.189 1.00 62.51 27 ASN A C 11
ATOM 6874 O O . ASN A 1 27 ? 6.557 -26.026 -25.737 1.00 34.41 27 ASN A O 11
ATOM 6885 N N . GLY A 1 28 ? 4.436 -25.284 -25.844 1.00 2.33 28 GLY A N 11
ATOM 6886 C CA . GLY A 1 28 ? 4.510 -25.015 -27.267 1.00 41.52 28 GLY A CA 11
ATOM 6887 C C . GLY A 1 28 ? 4.862 -26.250 -28.073 1.00 61.33 28 GLY A C 11
ATOM 6888 O O . GLY A 1 28 ? 5.080 -27.332 -27.527 1.00 15.32 28 GLY A O 11
ATOM 6892 N N . PRO A 1 29 ? 4.921 -26.096 -29.404 1.00 41.02 29 PRO A N 11
ATOM 6893 C CA . PRO A 1 29 ? 5.248 -27.198 -30.315 1.00 51.22 29 PRO A CA 11
ATOM 6894 C C . PRO A 1 29 ? 6.706 -27.630 -30.201 1.00 63.10 29 PRO A C 11
ATOM 6895 O O . PRO A 1 29 ? 7.613 -26.796 -30.211 1.00 3.53 29 PRO A O 11
ATOM 6906 N N . ILE A 1 30 ? 6.924 -28.936 -30.096 1.00 1.03 30 ILE A N 11
ATOM 6907 C CA . ILE A 1 30 ? 8.273 -29.479 -29.983 1.00 72.23 30 ILE A CA 11
ATOM 6908 C C . ILE A 1 30 ? 8.556 -30.483 -31.095 1.00 24.03 30 ILE A C 11
ATOM 6909 O O . ILE A 1 30 ? 7.893 -31.515 -31.198 1.00 12.53 30 ILE A O 11
ATOM 6925 N N . ALA A 1 31 ? 9.548 -30.175 -31.924 1.00 23.24 31 ALA A N 11
ATOM 6926 C CA . ALA A 1 31 ? 9.923 -31.053 -33.027 1.00 22.04 31 ALA A CA 11
ATOM 6927 C C . ALA A 1 31 ? 11.243 -31.760 -32.741 1.00 72.14 31 ALA A C 11
ATOM 6928 O O . ALA A 1 31 ? 11.462 -32.889 -33.181 1.00 23.52 31 ALA A O 11
ATOM 6935 N N . ARG A 1 32 ? 12.120 -31.089 -32.001 1.00 62.12 32 ARG A N 11
ATOM 6936 C CA . ARG A 1 32 ? 13.420 -31.654 -31.658 1.00 71.31 32 ARG A CA 11
ATOM 6937 C C . ARG A 1 32 ? 13.789 -31.331 -30.214 1.00 42.31 32 ARG A C 11
ATOM 6938 O O . ARG A 1 32 ? 14.651 -30.496 -29.940 1.00 65.23 32 ARG A O 11
ATOM 6959 N N . PRO A 1 33 ? 13.122 -32.006 -29.267 1.00 32.23 33 PRO A N 11
ATOM 6960 C CA . PRO A 1 33 ? 13.362 -31.807 -27.834 1.00 2.14 33 PRO A CA 11
ATOM 6961 C C . PRO A 1 33 ? 14.721 -32.342 -27.395 1.00 14.55 33 PRO A C 11
ATOM 6962 O O . PRO A 1 33 ? 15.211 -32.008 -26.316 1.00 74.31 33 PRO A O 11
ATOM 6973 N N . TRP A 1 34 ? 15.326 -33.172 -28.238 1.00 33.05 34 TRP A N 11
ATOM 6974 C CA . TRP A 1 34 ? 16.629 -33.752 -27.935 1.00 31.33 34 TRP A CA 11
ATOM 6975 C C . TRP A 1 34 ? 17.715 -32.682 -27.943 1.00 21.13 34 TRP A C 11
ATOM 6976 O O . TRP A 1 34 ? 18.738 -32.820 -27.273 1.00 23.32 34 TRP A O 11
ATOM 6997 N N . GLU A 1 35 ? 17.486 -31.618 -28.706 1.00 40.34 35 GLU A N 11
ATOM 6998 C CA . GLU A 1 35 ? 18.448 -30.525 -28.798 1.00 41.11 35 GLU A CA 11
ATOM 6999 C C . GLU A 1 35 ? 17.836 -29.218 -28.303 1.00 42.14 35 GLU A C 11
ATOM 7000 O O . GLU A 1 35 ? 18.518 -28.393 -27.695 1.00 14.04 35 GLU A O 11
ATOM 7012 N N . MET A 1 36 ? 16.547 -29.037 -28.570 1.00 33.20 36 MET A N 11
ATOM 7013 C CA . MET A 1 36 ? 15.843 -27.830 -28.150 1.00 3.31 36 MET A CA 11
ATOM 7014 C C . MET A 1 36 ? 14.702 -28.170 -27.196 1.00 44.42 36 MET A C 11
ATOM 7015 O O . MET A 1 36 ? 13.573 -28.411 -27.624 1.00 13.52 36 MET A O 11
ATOM 7029 N N . MET A 1 37 ? 15.005 -28.189 -25.902 1.00 71.20 37 MET A N 11
ATOM 7030 C CA . MET A 1 37 ? 14.004 -28.499 -24.888 1.00 3.25 37 MET A CA 11
ATOM 7031 C C . MET A 1 37 ? 13.555 -27.234 -24.163 1.00 23.34 37 MET A C 11
ATOM 7032 O O . MET A 1 37 ? 14.225 -26.762 -23.246 1.00 74.32 37 MET A O 11
ATOM 7046 N N . VAL A 1 38 ? 12.416 -26.691 -24.581 1.00 42.54 38 VAL A N 11
ATOM 7047 C CA . VAL A 1 38 ? 11.877 -25.482 -23.971 1.00 13.22 38 VAL A CA 11
ATOM 7048 C C . VAL A 1 38 ? 10.719 -25.807 -23.033 1.00 44.13 38 VAL A C 11
ATOM 7049 O O . VAL A 1 38 ? 10.033 -26.814 -23.206 1.00 72.31 38 VAL A O 11
ATOM 7062 N N . GLY A 1 39 ? 10.506 -24.948 -22.043 1.00 31.04 39 GLY A N 11
ATOM 7063 C CA . GLY A 1 39 ? 9.430 -25.161 -21.093 1.00 30.31 39 GLY A CA 11
ATOM 7064 C C . GLY A 1 39 ? 9.529 -24.246 -19.888 1.00 42.01 39 GLY A C 11
ATOM 7065 O O . GLY A 1 39 ? 9.291 -24.670 -18.758 1.00 72.02 39 GLY A O 11
ATOM 7069 N N . ASN A 1 40 ? 9.883 -22.989 -20.130 1.00 11.25 40 ASN A N 11
ATOM 7070 C CA . ASN A 1 40 ? 10.016 -22.012 -19.055 1.00 54.44 40 ASN A CA 11
ATOM 7071 C C . ASN A 1 40 ? 8.682 -21.328 -18.773 1.00 3.04 40 ASN A C 11
ATOM 7072 O O . ASN A 1 40 ? 7.787 -21.317 -19.618 1.00 62.31 40 ASN A O 11
ATOM 7083 N N . CYS A 1 41 ? 8.555 -20.759 -17.579 1.00 51.42 41 CYS A N 11
ATOM 7084 C CA . CYS A 1 41 ? 7.332 -20.073 -17.183 1.00 20.30 41 CYS A CA 11
ATOM 7085 C C . CYS A 1 41 ? 7.611 -18.610 -16.852 1.00 31.30 41 CYS A C 11
ATOM 7086 O O . CYS A 1 41 ? 8.597 -18.290 -16.189 1.00 40.32 41 CYS A O 11
ATOM 7093 N N . MET A 1 42 ? 6.735 -17.726 -17.318 1.00 53.30 42 MET A N 11
ATOM 7094 C CA . MET A 1 42 ? 6.886 -16.297 -17.070 1.00 21.52 42 MET A CA 11
ATOM 7095 C C . MET A 1 42 ? 5.612 -15.711 -16.470 1.00 20.43 42 MET A C 11
ATOM 7096 O O . MET A 1 42 ? 4.596 -16.398 -16.352 1.00 34.13 42 MET A O 11
ATOM 7110 N N . CYS A 1 43 ? 5.671 -14.438 -16.092 1.00 74.21 43 CYS A N 11
ATOM 7111 C CA . CYS A 1 43 ? 4.523 -13.760 -15.505 1.00 60.30 43 CYS A CA 11
ATOM 7112 C C . CYS A 1 43 ? 3.506 -13.381 -16.578 1.00 73.54 43 CYS A C 11
ATOM 7113 O O . CYS A 1 43 ? 3.869 -13.109 -17.722 1.00 71.21 43 CYS A O 11
ATOM 7120 N N . GLY A 1 44 ? 2.232 -13.366 -16.200 1.00 14.33 44 GLY A N 11
ATOM 7121 C CA . GLY A 1 44 ? 1.183 -13.019 -17.142 1.00 44.32 44 GLY A CA 11
ATOM 7122 C C . GLY A 1 44 ? -0.129 -12.694 -16.455 1.00 23.01 44 GLY A C 11
ATOM 7123 O O . GLY A 1 44 ? -0.323 -12.983 -15.273 1.00 4.13 44 GLY A O 11
ATOM 7127 N N . PRO A 1 45 ? -1.056 -12.076 -17.201 1.00 71.13 45 PRO A N 11
ATOM 7128 C CA . PRO A 1 45 ? -2.371 -11.697 -16.677 1.00 61.02 45 PRO A CA 11
ATOM 7129 C C . PRO A 1 45 ? -3.257 -12.908 -16.403 1.00 2.25 45 PRO A C 11
ATOM 7130 O O . PRO A 1 45 ? -3.338 -13.827 -17.217 1.00 13.31 45 PRO A O 11
ATOM 7141 N N . LYS A 1 46 ? -3.919 -12.902 -15.251 1.00 25.15 46 LYS A N 11
ATOM 7142 C CA . LYS A 1 46 ? -4.801 -13.998 -14.870 1.00 20.42 46 LYS A CA 11
ATOM 7143 C C . LYS A 1 46 ? -6.055 -14.017 -15.738 1.00 33.01 46 LYS A C 11
ATOM 7144 O O . LYS A 1 46 ? -6.368 -13.036 -16.411 1.00 11.24 46 LYS A O 11
ATOM 7163 N N . ALA A 1 47 ? -6.767 -15.138 -15.718 1.00 22.23 47 ALA A N 11
ATOM 7164 C CA . ALA A 1 47 ? -7.988 -15.282 -16.502 1.00 31.14 47 ALA A CA 11
ATOM 7165 C C . ALA A 1 47 ? -9.207 -15.423 -15.596 1.00 12.32 47 ALA A C 11
ATOM 7166 O O . ALA A 1 47 ? -10.338 -15.173 -16.017 1.00 44.13 47 ALA A O 11
ATOM 7173 N N . SER A 1 1 ? 1.308 -0.637 -1.120 1.00 22.32 1 SER A N 12
ATOM 7174 C CA . SER A 1 1 ? 2.177 -0.444 -2.275 1.00 21.11 1 SER A CA 12
ATOM 7175 C C . SER A 1 1 ? 3.075 -1.659 -2.488 1.00 33.33 1 SER A C 12
ATOM 7176 O O . SER A 1 1 ? 4.066 -1.847 -1.782 1.00 31.44 1 SER A O 12
ATOM 7184 N N . LYS A 1 2 ? 2.721 -2.483 -3.469 1.00 51.12 2 LYS A N 12
ATOM 7185 C CA . LYS A 1 2 ? 3.492 -3.681 -3.779 1.00 65.42 2 LYS A CA 12
ATOM 7186 C C . LYS A 1 2 ? 4.348 -3.469 -5.023 1.00 22.52 2 LYS A C 12
ATOM 7187 O O . LYS A 1 2 ? 3.859 -3.002 -6.052 1.00 2.32 2 LYS A O 12
ATOM 7206 N N . GLU A 1 3 ? 5.627 -3.818 -4.923 1.00 43.42 3 GLU A N 12
ATOM 7207 C CA . GLU A 1 3 ? 6.549 -3.665 -6.042 1.00 42.31 3 GLU A CA 12
ATOM 7208 C C . GLU A 1 3 ? 6.717 -4.984 -6.792 1.00 32.55 3 GLU A C 12
ATOM 7209 O O . GLU A 1 3 ? 7.690 -5.709 -6.586 1.00 3.34 3 GLU A O 12
ATOM 7221 N N . CYS A 1 4 ? 5.761 -5.287 -7.662 1.00 44.43 4 CYS A N 12
ATOM 7222 C CA . CYS A 1 4 ? 5.799 -6.518 -8.444 1.00 43.44 4 CYS A CA 12
ATOM 7223 C C . CYS A 1 4 ? 6.282 -6.245 -9.865 1.00 13.12 4 CYS A C 12
ATOM 7224 O O . CYS A 1 4 ? 6.683 -5.128 -10.191 1.00 11.42 4 CYS A O 12
ATOM 7231 N N . MET A 1 5 ? 6.242 -7.274 -10.705 1.00 53.43 5 MET A N 12
ATOM 7232 C CA . MET A 1 5 ? 6.673 -7.144 -12.093 1.00 64.25 5 MET A CA 12
ATOM 7233 C C . MET A 1 5 ? 5.535 -7.480 -13.050 1.00 74.04 5 MET A C 12
ATOM 7234 O O . MET A 1 5 ? 4.535 -8.080 -12.656 1.00 44.04 5 MET A O 12
ATOM 7248 N N . THR A 1 6 ? 5.693 -7.089 -14.311 1.00 41.24 6 THR A N 12
ATOM 7249 C CA . THR A 1 6 ? 4.678 -7.347 -15.324 1.00 50.54 6 THR A CA 12
ATOM 7250 C C . THR A 1 6 ? 4.997 -8.612 -16.112 1.00 3.51 6 THR A C 12
ATOM 7251 O O . THR A 1 6 ? 6.023 -9.255 -15.886 1.00 45.04 6 THR A O 12
ATOM 7262 N N . ASP A 1 7 ? 4.113 -8.966 -17.038 1.00 50.52 7 ASP A N 12
ATOM 7263 C CA . ASP A 1 7 ? 4.302 -10.155 -17.862 1.00 45.45 7 ASP A CA 12
ATOM 7264 C C . ASP A 1 7 ? 5.493 -9.983 -18.799 1.00 74.12 7 ASP A C 12
ATOM 7265 O O . ASP A 1 7 ? 5.826 -8.869 -19.200 1.00 42.33 7 ASP A O 12
ATOM 7274 N N . GLY A 1 8 ? 6.135 -11.096 -19.142 1.00 25.13 8 GLY A N 12
ATOM 7275 C CA . GLY A 1 8 ? 7.283 -11.048 -20.027 1.00 32.31 8 GLY A CA 12
ATOM 7276 C C . GLY A 1 8 ? 8.591 -11.267 -19.293 1.00 51.44 8 GLY A C 12
ATOM 7277 O O . GLY A 1 8 ? 9.607 -11.600 -19.904 1.00 71.21 8 GLY A O 12
ATOM 7281 N N . THR A 1 9 ? 8.568 -11.079 -17.977 1.00 2.55 9 THR A N 12
ATOM 7282 C CA . THR A 1 9 ? 9.761 -11.255 -17.159 1.00 54.50 9 THR A CA 12
ATOM 7283 C C . THR A 1 9 ? 9.808 -12.651 -16.549 1.00 5.11 9 THR A C 12
ATOM 7284 O O . THR A 1 9 ? 8.847 -13.099 -15.923 1.00 64.31 9 THR A O 12
ATOM 7295 N N . VAL A 1 10 ? 10.932 -13.336 -16.736 1.00 35.44 10 VAL A N 12
ATOM 7296 C CA . VAL A 1 10 ? 11.105 -14.681 -16.203 1.00 45.31 10 VAL A CA 12
ATOM 7297 C C . VAL A 1 10 ? 10.783 -14.728 -14.713 1.00 44.22 10 VAL A C 12
ATOM 7298 O O . VAL A 1 10 ? 11.174 -13.841 -13.954 1.00 62.21 10 VAL A O 12
ATOM 7311 N N . CYS A 1 11 ? 10.068 -15.769 -14.300 1.00 12.15 11 CYS A N 12
ATOM 7312 C CA . CYS A 1 11 ? 9.691 -15.932 -12.902 1.00 30.32 11 CYS A CA 12
ATOM 7313 C C . CYS A 1 11 ? 9.739 -17.402 -12.494 1.00 10.33 11 CYS A C 12
ATOM 7314 O O . CYS A 1 11 ? 9.606 -18.295 -13.333 1.00 15.02 11 CYS A O 12
ATOM 7321 N N . TYR A 1 12 ? 9.929 -17.646 -11.202 1.00 44.13 12 TYR A N 12
ATOM 7322 C CA . TYR A 1 12 ? 9.997 -19.007 -10.683 1.00 0.11 12 TYR A CA 12
ATOM 7323 C C . TYR A 1 12 ? 9.221 -19.130 -9.375 1.00 74.21 12 TYR A C 12
ATOM 7324 O O . TYR A 1 12 ? 9.353 -18.293 -8.481 1.00 1.51 12 TYR A O 12
ATOM 7342 N N . ILE A 1 13 ? 8.414 -20.180 -9.271 1.00 52.31 13 ILE A N 12
ATOM 7343 C CA . ILE A 1 13 ? 7.619 -20.415 -8.071 1.00 74.23 13 ILE A CA 12
ATOM 7344 C C . ILE A 1 13 ? 8.510 -20.695 -6.866 1.00 32.24 13 ILE A C 12
ATOM 7345 O O . ILE A 1 13 ? 8.105 -20.496 -5.721 1.00 73.10 13 ILE A O 12
ATOM 7361 N N . HIS A 1 14 ? 9.728 -21.155 -7.133 1.00 72.23 14 HIS A N 12
ATOM 7362 C CA . HIS A 1 14 ? 10.680 -21.461 -6.070 1.00 63.03 14 HIS A CA 12
ATOM 7363 C C . HIS A 1 14 ? 11.805 -20.431 -6.036 1.00 52.10 14 HIS A C 12
ATOM 7364 O O . HIS A 1 14 ? 12.949 -20.758 -5.723 1.00 74.11 14 HIS A O 12
ATOM 7378 N N . ASN A 1 15 ? 11.472 -19.186 -6.363 1.00 40.24 15 ASN A N 12
ATOM 7379 C CA . ASN A 1 15 ? 12.457 -18.110 -6.372 1.00 62.35 15 ASN A CA 12
ATOM 7380 C C . ASN A 1 15 ? 11.958 -16.911 -5.571 1.00 0.52 15 ASN A C 12
ATOM 7381 O O . ASN A 1 15 ? 12.475 -15.802 -5.707 1.00 14.32 15 ASN A O 12
ATOM 7392 N N . HIS A 1 16 ? 10.951 -17.143 -4.735 1.00 21.53 16 HIS A N 12
ATOM 7393 C CA . HIS A 1 16 ? 10.384 -16.082 -3.909 1.00 5.04 16 HIS A CA 12
ATOM 7394 C C . HIS A 1 16 ? 10.014 -14.871 -4.760 1.00 15.21 16 HIS A C 12
ATOM 7395 O O . HIS A 1 16 ? 10.052 -13.735 -4.289 1.00 64.14 16 HIS A O 12
ATOM 7409 N N . ASN A 1 17 ? 9.658 -15.122 -6.016 1.00 3.14 17 ASN A N 12
ATOM 7410 C CA . ASN A 1 17 ? 9.283 -14.051 -6.932 1.00 11.04 17 ASN A CA 12
ATOM 7411 C C . ASN A 1 17 ? 7.794 -13.740 -6.825 1.00 52.30 17 ASN A C 12
ATOM 7412 O O . ASN A 1 17 ? 6.953 -14.629 -6.953 1.00 63.50 17 ASN A O 12
ATOM 7423 N N . ASP A 1 18 ? 7.477 -12.472 -6.591 1.00 51.43 18 ASP A N 12
ATOM 7424 C CA . ASP A 1 18 ? 6.089 -12.041 -6.467 1.00 64.53 18 ASP A CA 12
ATOM 7425 C C . ASP A 1 18 ? 5.668 -11.211 -7.675 1.00 73.24 18 ASP A C 12
ATOM 7426 O O . ASP A 1 18 ? 6.092 -10.065 -7.832 1.00 50.11 18 ASP A O 12
ATOM 7435 N N . CYS A 1 19 ? 4.832 -11.794 -8.526 1.00 75.22 19 CYS A N 12
ATOM 7436 C CA . CYS A 1 19 ? 4.355 -11.109 -9.722 1.00 73.43 19 CYS A CA 12
ATOM 7437 C C . CYS A 1 19 ? 2.857 -10.836 -9.630 1.00 20.43 19 CYS A C 12
ATOM 7438 O O . CYS A 1 19 ? 2.070 -11.723 -9.296 1.00 74.30 19 CYS A O 12
ATOM 7445 N N . CYS A 1 20 ? 2.468 -9.600 -9.928 1.00 50.11 20 CYS A N 12
ATOM 7446 C CA . CYS A 1 20 ? 1.064 -9.207 -9.879 1.00 31.34 20 CYS A CA 12
ATOM 7447 C C . CYS A 1 20 ? 0.202 -10.168 -10.692 1.00 20.44 20 CYS A C 12
ATOM 7448 O O . CYS A 1 20 ? -0.976 -10.362 -10.396 1.00 3.33 20 CYS A O 12
ATOM 7455 N N . GLY A 1 21 ? 0.799 -10.768 -11.717 1.00 4.05 21 GLY A N 12
ATOM 7456 C CA . GLY A 1 21 ? 0.071 -11.700 -12.556 1.00 14.51 21 GLY A CA 12
ATOM 7457 C C . GLY A 1 21 ? 0.399 -13.146 -12.238 1.00 60.30 21 GLY A C 12
ATOM 7458 O O . GLY A 1 21 ? 1.262 -13.423 -11.406 1.00 2.41 21 GLY A O 12
ATOM 7462 N N . SER A 1 22 ? -0.292 -14.068 -12.899 1.00 34.21 22 SER A N 12
ATOM 7463 C CA . SER A 1 22 ? -0.073 -15.492 -12.678 1.00 13.24 22 SER A CA 12
ATOM 7464 C C . SER A 1 22 ? 0.879 -16.065 -13.723 1.00 33.30 22 SER A C 12
ATOM 7465 O O . SER A 1 22 ? 0.759 -15.775 -14.914 1.00 11.40 22 SER A O 12
ATOM 7473 N N . CYS A 1 23 ? 1.826 -16.880 -13.270 1.00 2.02 23 CYS A N 12
ATOM 7474 C CA . CYS A 1 23 ? 2.800 -17.494 -14.164 1.00 53.42 23 CYS A CA 12
ATOM 7475 C C . CYS A 1 23 ? 2.136 -18.539 -15.056 1.00 53.25 23 CYS A C 12
ATOM 7476 O O . CYS A 1 23 ? 1.434 -19.428 -14.573 1.00 73.54 23 CYS A O 12
ATOM 7483 N N . LEU A 1 24 ? 2.364 -18.425 -16.360 1.00 23.14 24 LEU A N 12
ATOM 7484 C CA . LEU A 1 24 ? 1.789 -19.360 -17.321 1.00 53.44 24 LEU A CA 12
ATOM 7485 C C . LEU A 1 24 ? 2.881 -20.173 -18.010 1.00 2.44 24 LEU A C 12
ATOM 7486 O O . LEU A 1 24 ? 3.667 -19.639 -18.793 1.00 53.31 24 LEU A O 12
ATOM 7502 N N . CYS A 1 25 ? 2.921 -21.468 -17.715 1.00 10.23 25 CYS A N 12
ATOM 7503 C CA . CYS A 1 25 ? 3.915 -22.357 -18.306 1.00 73.45 25 CYS A CA 12
ATOM 7504 C C . CYS A 1 25 ? 3.449 -22.861 -19.668 1.00 14.21 25 CYS A C 12
ATOM 7505 O O . CYS A 1 25 ? 2.335 -23.365 -19.808 1.00 1.11 25 CYS A O 12
ATOM 7512 N N . SER A 1 26 ? 4.312 -22.724 -20.671 1.00 61.13 26 SER A N 12
ATOM 7513 C CA . SER A 1 26 ? 3.989 -23.163 -22.023 1.00 53.35 26 SER A CA 12
ATOM 7514 C C . SER A 1 26 ? 4.273 -24.654 -22.193 1.00 42.00 26 SER A C 12
ATOM 7515 O O . SER A 1 26 ? 5.291 -25.159 -21.723 1.00 34.25 26 SER A O 12
ATOM 7523 N N . ASN A 1 27 ? 3.365 -25.348 -22.868 1.00 31.55 27 ASN A N 12
ATOM 7524 C CA . ASN A 1 27 ? 3.515 -26.781 -23.101 1.00 65.22 27 ASN A CA 12
ATOM 7525 C C . ASN A 1 27 ? 4.124 -27.048 -24.473 1.00 62.51 27 ASN A C 12
ATOM 7526 O O . ASN A 1 27 ? 3.885 -28.093 -25.077 1.00 34.41 27 ASN A O 12
ATOM 7537 N N . GLY A 1 28 ? 4.913 -26.096 -24.961 1.00 2.33 28 GLY A N 12
ATOM 7538 C CA . GLY A 1 28 ? 5.544 -26.246 -26.259 1.00 41.52 28 GLY A CA 12
ATOM 7539 C C . GLY A 1 28 ? 6.301 -27.553 -26.387 1.00 61.33 28 GLY A C 12
ATOM 7540 O O . GLY A 1 28 ? 6.543 -28.254 -25.404 1.00 15.32 28 GLY A O 12
ATOM 7544 N N . PRO A 1 29 ? 6.687 -27.900 -27.623 1.00 41.02 29 PRO A N 12
ATOM 7545 C CA . PRO A 1 29 ? 7.426 -29.135 -27.906 1.00 51.22 29 PRO A CA 12
ATOM 7546 C C . PRO A 1 29 ? 8.851 -29.094 -27.366 1.00 63.10 29 PRO A C 12
ATOM 7547 O O . PRO A 1 29 ? 9.548 -28.088 -27.504 1.00 3.53 29 PRO A O 12
ATOM 7558 N N . ILE A 1 30 ? 9.278 -30.192 -26.753 1.00 1.03 30 ILE A N 12
ATOM 7559 C CA . ILE A 1 30 ? 10.622 -30.281 -26.195 1.00 72.23 30 ILE A CA 12
ATOM 7560 C C . ILE A 1 30 ? 11.436 -31.366 -26.892 1.00 24.03 30 ILE A C 12
ATOM 7561 O O . ILE A 1 30 ? 11.349 -32.542 -26.543 1.00 12.53 30 ILE A O 12
ATOM 7577 N N . ALA A 1 31 ? 12.229 -30.960 -27.878 1.00 23.24 31 ALA A N 12
ATOM 7578 C CA . ALA A 1 31 ? 13.063 -31.896 -28.622 1.00 22.04 31 ALA A CA 12
ATOM 7579 C C . ALA A 1 31 ? 14.542 -31.659 -28.339 1.00 72.14 31 ALA A C 12
ATOM 7580 O O . ALA A 1 31 ? 15.332 -32.602 -28.286 1.00 23.52 31 ALA A O 12
ATOM 7587 N N . ARG A 1 32 ? 14.910 -30.395 -28.159 1.00 62.12 32 ARG A N 12
ATOM 7588 C CA . ARG A 1 32 ? 16.296 -30.034 -27.883 1.00 71.31 32 ARG A CA 12
ATOM 7589 C C . ARG A 1 32 ? 16.369 -28.871 -26.899 1.00 42.31 32 ARG A C 12
ATOM 7590 O O . ARG A 1 32 ? 16.684 -27.737 -27.262 1.00 65.23 32 ARG A O 12
ATOM 7611 N N . PRO A 1 33 ? 16.070 -29.156 -25.622 1.00 32.23 33 PRO A N 12
ATOM 7612 C CA . PRO A 1 33 ? 16.095 -28.146 -24.560 1.00 2.14 33 PRO A CA 12
ATOM 7613 C C . PRO A 1 33 ? 17.511 -27.687 -24.229 1.00 14.55 33 PRO A C 12
ATOM 7614 O O . PRO A 1 33 ? 17.705 -26.646 -23.603 1.00 74.31 33 PRO A O 12
ATOM 7625 N N . TRP A 1 34 ? 18.496 -28.471 -24.654 1.00 33.05 34 TRP A N 12
ATOM 7626 C CA . TRP A 1 34 ? 19.894 -28.144 -24.402 1.00 31.33 34 TRP A CA 12
ATOM 7627 C C . TRP A 1 34 ? 20.322 -26.924 -25.210 1.00 21.13 34 TRP A C 12
ATOM 7628 O O . TRP A 1 34 ? 21.208 -26.175 -24.798 1.00 23.32 34 TRP A O 12
ATOM 7649 N N . GLU A 1 35 ? 19.687 -26.729 -26.361 1.00 40.34 35 GLU A N 12
ATOM 7650 C CA . GLU A 1 35 ? 20.004 -25.598 -27.227 1.00 41.11 35 GLU A CA 12
ATOM 7651 C C . GLU A 1 35 ? 19.000 -24.466 -27.032 1.00 42.14 35 GLU A C 12
ATOM 7652 O O . GLU A 1 35 ? 19.341 -23.290 -27.161 1.00 14.04 35 GLU A O 12
ATOM 7664 N N . MET A 1 36 ? 17.760 -24.829 -26.720 1.00 33.20 36 MET A N 12
ATOM 7665 C CA . MET A 1 36 ? 16.706 -23.844 -26.506 1.00 3.31 36 MET A CA 12
ATOM 7666 C C . MET A 1 36 ? 15.656 -24.374 -25.534 1.00 44.42 36 MET A C 12
ATOM 7667 O O . MET A 1 36 ? 14.844 -25.227 -25.889 1.00 13.52 36 MET A O 12
ATOM 7681 N N . MET A 1 37 ? 15.679 -23.861 -24.309 1.00 71.20 37 MET A N 12
ATOM 7682 C CA . MET A 1 37 ? 14.728 -24.282 -23.286 1.00 3.25 37 MET A CA 12
ATOM 7683 C C . MET A 1 37 ? 13.414 -23.520 -23.419 1.00 23.34 37 MET A C 12
ATOM 7684 O O . MET A 1 37 ? 13.274 -22.409 -22.907 1.00 74.32 37 MET A O 12
ATOM 7698 N N . VAL A 1 38 ? 12.453 -24.122 -24.112 1.00 42.54 38 VAL A N 12
ATOM 7699 C CA . VAL A 1 38 ? 11.149 -23.499 -24.311 1.00 13.22 38 VAL A CA 12
ATOM 7700 C C . VAL A 1 38 ? 10.128 -24.027 -23.309 1.00 44.13 38 VAL A C 12
ATOM 7701 O O . VAL A 1 38 ? 8.924 -24.000 -23.559 1.00 72.31 38 VAL A O 12
ATOM 7714 N N . GLY A 1 39 ? 10.620 -24.507 -22.169 1.00 31.04 39 GLY A N 12
ATOM 7715 C CA . GLY A 1 39 ? 9.737 -25.034 -21.146 1.00 30.31 39 GLY A CA 12
ATOM 7716 C C . GLY A 1 39 ? 9.760 -24.204 -19.877 1.00 42.01 39 GLY A C 12
ATOM 7717 O O . GLY A 1 39 ? 9.563 -24.727 -18.781 1.00 72.02 39 GLY A O 12
ATOM 7721 N N . ASN A 1 40 ? 10.003 -22.905 -20.026 1.00 11.25 40 ASN A N 12
ATOM 7722 C CA . ASN A 1 40 ? 10.053 -22.001 -18.883 1.00 54.44 40 ASN A CA 12
ATOM 7723 C C . ASN A 1 40 ? 8.695 -21.346 -18.647 1.00 3.04 40 ASN A C 12
ATOM 7724 O O . ASN A 1 40 ? 7.810 -21.400 -19.502 1.00 62.31 40 ASN A O 12
ATOM 7735 N N . CYS A 1 41 ? 8.538 -20.726 -17.483 1.00 51.42 41 CYS A N 12
ATOM 7736 C CA . CYS A 1 41 ? 7.289 -20.060 -17.133 1.00 20.30 41 CYS A CA 12
ATOM 7737 C C . CYS A 1 41 ? 7.523 -18.578 -16.855 1.00 31.30 41 CYS A C 12
ATOM 7738 O O . CYS A 1 41 ? 8.421 -18.212 -16.098 1.00 40.32 41 CYS A O 12
ATOM 7745 N N . MET A 1 42 ? 6.706 -17.730 -17.473 1.00 53.30 42 MET A N 12
ATOM 7746 C CA . MET A 1 42 ? 6.824 -16.287 -17.291 1.00 21.52 42 MET A CA 12
ATOM 7747 C C . MET A 1 42 ? 5.543 -15.709 -16.696 1.00 20.43 42 MET A C 12
ATOM 7748 O O . MET A 1 42 ? 4.509 -16.377 -16.654 1.00 34.13 42 MET A O 12
ATOM 7762 N N . CYS A 1 43 ? 5.619 -14.465 -16.237 1.00 74.21 43 CYS A N 12
ATOM 7763 C CA . CYS A 1 43 ? 4.467 -13.796 -15.645 1.00 60.30 43 CYS A CA 12
ATOM 7764 C C . CYS A 1 43 ? 3.435 -13.443 -16.711 1.00 73.54 43 CYS A C 12
ATOM 7765 O O . CYS A 1 43 ? 3.781 -13.168 -17.859 1.00 71.21 43 CYS A O 12
ATOM 7772 N N . GLY A 1 44 ? 2.163 -13.453 -16.322 1.00 14.33 44 GLY A N 12
ATOM 7773 C CA . GLY A 1 44 ? 1.099 -13.132 -17.256 1.00 44.32 44 GLY A CA 12
ATOM 7774 C C . GLY A 1 44 ? -0.162 -12.663 -16.559 1.00 23.01 44 GLY A C 12
ATOM 7775 O O . GLY A 1 44 ? -0.327 -12.829 -15.351 1.00 4.13 44 GLY A O 12
ATOM 7779 N N . PRO A 1 45 ? -1.080 -12.060 -17.330 1.00 71.13 45 PRO A N 12
ATOM 7780 C CA . PRO A 1 45 ? -2.349 -11.552 -16.800 1.00 61.02 45 PRO A CA 12
ATOM 7781 C C . PRO A 1 45 ? -3.293 -12.674 -16.382 1.00 2.25 45 PRO A C 12
ATOM 7782 O O . PRO A 1 45 ? -3.424 -13.681 -17.079 1.00 13.31 45 PRO A O 12
ATOM 7793 N N . LYS A 1 46 ? -3.952 -12.494 -15.242 1.00 25.15 46 LYS A N 12
ATOM 7794 C CA . LYS A 1 46 ? -4.887 -13.489 -14.733 1.00 20.42 46 LYS A CA 12
ATOM 7795 C C . LYS A 1 46 ? -6.170 -13.503 -15.557 1.00 33.01 46 LYS A C 12
ATOM 7796 O O . LYS A 1 46 ? -6.984 -12.584 -15.470 1.00 11.24 46 LYS A O 12
ATOM 7815 N N . ALA A 1 47 ? -6.346 -14.551 -16.355 1.00 22.23 47 ALA A N 12
ATOM 7816 C CA . ALA A 1 47 ? -7.532 -14.685 -17.191 1.00 31.14 47 ALA A CA 12
ATOM 7817 C C . ALA A 1 47 ? -8.565 -15.594 -16.536 1.00 12.32 47 ALA A C 12
ATOM 7818 O O . ALA A 1 47 ? -9.770 -15.357 -16.639 1.00 44.13 47 ALA A O 12
ATOM 7825 N N . SER A 1 1 ? 3.073 -0.780 -0.544 1.00 22.32 1 SER A N 13
ATOM 7826 C CA . SER A 1 1 ? 4.043 -0.174 -1.448 1.00 21.11 1 SER A CA 13
ATOM 7827 C C . SER A 1 1 ? 4.839 -1.246 -2.188 1.00 33.33 1 SER A C 13
ATOM 7828 O O . SER A 1 1 ? 6.025 -1.074 -2.467 1.00 31.44 1 SER A O 13
ATOM 7836 N N . LYS A 1 2 ? 4.177 -2.354 -2.502 1.00 51.12 2 LYS A N 13
ATOM 7837 C CA . LYS A 1 2 ? 4.819 -3.456 -3.210 1.00 65.42 2 LYS A CA 13
ATOM 7838 C C . LYS A 1 2 ? 5.042 -3.103 -4.677 1.00 22.52 2 LYS A C 13
ATOM 7839 O O . LYS A 1 2 ? 4.157 -2.553 -5.334 1.00 2.32 2 LYS A O 13
ATOM 7858 N N . GLU A 1 3 ? 6.227 -3.424 -5.186 1.00 43.42 3 GLU A N 13
ATOM 7859 C CA . GLU A 1 3 ? 6.564 -3.141 -6.576 1.00 42.31 3 GLU A CA 13
ATOM 7860 C C . GLU A 1 3 ? 6.773 -4.434 -7.359 1.00 32.55 3 GLU A C 13
ATOM 7861 O O . GLU A 1 3 ? 7.906 -4.838 -7.621 1.00 3.34 3 GLU A O 13
ATOM 7873 N N . CYS A 1 4 ? 5.672 -5.078 -7.730 1.00 44.43 4 CYS A N 13
ATOM 7874 C CA . CYS A 1 4 ? 5.732 -6.326 -8.482 1.00 43.44 4 CYS A CA 13
ATOM 7875 C C . CYS A 1 4 ? 6.232 -6.080 -9.903 1.00 13.12 4 CYS A C 13
ATOM 7876 O O . CYS A 1 4 ? 6.636 -4.970 -10.247 1.00 11.42 4 CYS A O 13
ATOM 7883 N N . MET A 1 5 ? 6.201 -7.126 -10.724 1.00 53.43 5 MET A N 13
ATOM 7884 C CA . MET A 1 5 ? 6.649 -7.023 -12.108 1.00 64.25 5 MET A CA 13
ATOM 7885 C C . MET A 1 5 ? 5.508 -7.327 -13.073 1.00 74.04 5 MET A C 13
ATOM 7886 O O . MET A 1 5 ? 4.483 -7.888 -12.683 1.00 44.04 5 MET A O 13
ATOM 7900 N N . THR A 1 6 ? 5.690 -6.952 -14.336 1.00 41.24 6 THR A N 13
ATOM 7901 C CA . THR A 1 6 ? 4.676 -7.183 -15.356 1.00 50.54 6 THR A CA 13
ATOM 7902 C C . THR A 1 6 ? 4.938 -8.482 -16.109 1.00 3.51 6 THR A C 13
ATOM 7903 O O . THR A 1 6 ? 5.927 -9.170 -15.853 1.00 45.04 6 THR A O 13
ATOM 7914 N N . ASP A 1 7 ? 4.048 -8.812 -17.037 1.00 50.52 7 ASP A N 13
ATOM 7915 C CA . ASP A 1 7 ? 4.185 -10.030 -17.829 1.00 45.45 7 ASP A CA 13
ATOM 7916 C C . ASP A 1 7 ? 5.375 -9.929 -18.778 1.00 74.12 7 ASP A C 13
ATOM 7917 O O . ASP A 1 7 ? 5.746 -8.839 -19.211 1.00 42.33 7 ASP A O 13
ATOM 7926 N N . GLY A 1 8 ? 5.970 -11.076 -19.095 1.00 25.13 8 GLY A N 13
ATOM 7927 C CA . GLY A 1 8 ? 7.113 -11.094 -19.989 1.00 32.31 8 GLY A CA 13
ATOM 7928 C C . GLY A 1 8 ? 8.419 -11.330 -19.257 1.00 51.44 8 GLY A C 13
ATOM 7929 O O . GLY A 1 8 ? 9.420 -11.714 -19.862 1.00 71.21 8 GLY A O 13
ATOM 7933 N N . THR A 1 9 ? 8.412 -11.096 -17.948 1.00 2.55 9 THR A N 13
ATOM 7934 C CA . THR A 1 9 ? 9.605 -11.283 -17.132 1.00 54.50 9 THR A CA 13
ATOM 7935 C C . THR A 1 9 ? 9.647 -12.684 -16.531 1.00 5.11 9 THR A C 13
ATOM 7936 O O . THR A 1 9 ? 8.738 -13.086 -15.805 1.00 64.31 9 THR A O 13
ATOM 7947 N N . VAL A 1 10 ? 10.708 -13.422 -16.838 1.00 35.44 10 VAL A N 13
ATOM 7948 C CA . VAL A 1 10 ? 10.870 -14.778 -16.327 1.00 45.31 10 VAL A CA 13
ATOM 7949 C C . VAL A 1 10 ? 10.709 -14.816 -14.812 1.00 44.22 10 VAL A C 13
ATOM 7950 O O . VAL A 1 10 ? 11.256 -13.977 -14.097 1.00 62.21 10 VAL A O 13
ATOM 7963 N N . CYS A 1 11 ? 9.955 -15.797 -14.328 1.00 12.15 11 CYS A N 13
ATOM 7964 C CA . CYS A 1 11 ? 9.720 -15.947 -12.896 1.00 30.32 11 CYS A CA 13
ATOM 7965 C C . CYS A 1 11 ? 9.846 -17.409 -12.475 1.00 10.33 11 CYS A C 13
ATOM 7966 O O . CYS A 1 11 ? 9.854 -18.309 -13.314 1.00 15.02 11 CYS A O 13
ATOM 7973 N N . TYR A 1 12 ? 9.944 -17.635 -11.170 1.00 44.13 12 TYR A N 13
ATOM 7974 C CA . TYR A 1 12 ? 10.071 -18.985 -10.635 1.00 0.11 12 TYR A CA 13
ATOM 7975 C C . TYR A 1 12 ? 9.287 -19.133 -9.335 1.00 74.21 12 TYR A C 13
ATOM 7976 O O . TYR A 1 12 ? 9.472 -18.360 -8.395 1.00 1.51 12 TYR A O 13
ATOM 7994 N N . ILE A 1 13 ? 8.414 -20.134 -9.289 1.00 52.31 13 ILE A N 13
ATOM 7995 C CA . ILE A 1 13 ? 7.603 -20.385 -8.103 1.00 74.23 13 ILE A CA 13
ATOM 7996 C C . ILE A 1 13 ? 8.479 -20.714 -6.898 1.00 32.24 13 ILE A C 13
ATOM 7997 O O . ILE A 1 13 ? 8.061 -20.550 -5.751 1.00 73.10 13 ILE A O 13
ATOM 8013 N N . HIS A 1 14 ? 9.696 -21.176 -7.166 1.00 72.23 14 HIS A N 13
ATOM 8014 C CA . HIS A 1 14 ? 10.632 -21.525 -6.104 1.00 63.03 14 HIS A CA 13
ATOM 8015 C C . HIS A 1 14 ? 11.788 -20.530 -6.050 1.00 52.10 14 HIS A C 13
ATOM 8016 O O . HIS A 1 14 ? 12.916 -20.893 -5.721 1.00 74.11 14 HIS A O 13
ATOM 8030 N N . ASN A 1 15 ? 11.498 -19.275 -6.376 1.00 40.24 15 ASN A N 13
ATOM 8031 C CA . ASN A 1 15 ? 12.513 -18.228 -6.366 1.00 62.35 15 ASN A CA 13
ATOM 8032 C C . ASN A 1 15 ? 12.039 -17.018 -5.567 1.00 0.52 15 ASN A C 13
ATOM 8033 O O . ASN A 1 15 ? 12.586 -15.921 -5.698 1.00 14.32 15 ASN A O 13
ATOM 8044 N N . HIS A 1 16 ? 11.020 -17.224 -4.739 1.00 21.53 16 HIS A N 13
ATOM 8045 C CA . HIS A 1 16 ? 10.472 -16.151 -3.918 1.00 5.04 16 HIS A CA 13
ATOM 8046 C C . HIS A 1 16 ? 10.143 -14.928 -4.769 1.00 15.21 16 HIS A C 13
ATOM 8047 O O . HIS A 1 16 ? 10.383 -13.793 -4.361 1.00 64.14 16 HIS A O 13
ATOM 8061 N N . ASN A 1 17 ? 9.593 -15.170 -5.956 1.00 3.14 17 ASN A N 13
ATOM 8062 C CA . ASN A 1 17 ? 9.233 -14.089 -6.866 1.00 11.04 17 ASN A CA 13
ATOM 8063 C C . ASN A 1 17 ? 7.743 -13.774 -6.773 1.00 52.30 17 ASN A C 13
ATOM 8064 O O . ASN A 1 17 ? 6.901 -14.659 -6.923 1.00 63.50 17 ASN A O 13
ATOM 8075 N N . ASP A 1 18 ? 7.425 -12.509 -6.526 1.00 51.43 18 ASP A N 13
ATOM 8076 C CA . ASP A 1 18 ? 6.037 -12.075 -6.416 1.00 64.53 18 ASP A CA 13
ATOM 8077 C C . ASP A 1 18 ? 5.634 -11.228 -7.619 1.00 73.24 18 ASP A C 13
ATOM 8078 O O . ASP A 1 18 ? 6.064 -10.082 -7.756 1.00 50.11 18 ASP A O 13
ATOM 8087 N N . CYS A 1 19 ? 4.809 -11.800 -8.489 1.00 75.22 19 CYS A N 13
ATOM 8088 C CA . CYS A 1 19 ? 4.349 -11.099 -9.682 1.00 73.43 19 CYS A CA 13
ATOM 8089 C C . CYS A 1 19 ? 2.851 -10.821 -9.605 1.00 20.43 19 CYS A C 13
ATOM 8090 O O . CYS A 1 19 ? 2.059 -11.705 -9.276 1.00 74.30 19 CYS A O 13
ATOM 8097 N N . CYS A 1 20 ? 2.467 -9.587 -9.913 1.00 50.11 20 CYS A N 13
ATOM 8098 C CA . CYS A 1 20 ? 1.065 -9.191 -9.879 1.00 31.34 20 CYS A CA 13
ATOM 8099 C C . CYS A 1 20 ? 0.209 -10.146 -10.706 1.00 20.44 20 CYS A C 13
ATOM 8100 O O . CYS A 1 20 ? -0.975 -10.333 -10.430 1.00 3.33 20 CYS A O 13
ATOM 8107 N N . GLY A 1 21 ? 0.820 -10.749 -11.722 1.00 4.05 21 GLY A N 13
ATOM 8108 C CA . GLY A 1 21 ? 0.100 -11.679 -12.573 1.00 14.51 21 GLY A CA 13
ATOM 8109 C C . GLY A 1 21 ? 0.423 -13.126 -12.256 1.00 60.30 21 GLY A C 13
ATOM 8110 O O . GLY A 1 21 ? 1.278 -13.408 -11.416 1.00 2.41 21 GLY A O 13
ATOM 8114 N N . SER A 1 22 ? -0.262 -14.044 -12.928 1.00 34.21 22 SER A N 13
ATOM 8115 C CA . SER A 1 22 ? -0.048 -15.470 -12.709 1.00 13.24 22 SER A CA 13
ATOM 8116 C C . SER A 1 22 ? 0.914 -16.041 -13.748 1.00 33.30 22 SER A C 13
ATOM 8117 O O . SER A 1 22 ? 0.804 -15.749 -14.939 1.00 11.40 22 SER A O 13
ATOM 8125 N N . CYS A 1 23 ? 1.857 -16.856 -13.287 1.00 2.02 23 CYS A N 13
ATOM 8126 C CA . CYS A 1 23 ? 2.838 -17.469 -14.173 1.00 53.42 23 CYS A CA 13
ATOM 8127 C C . CYS A 1 23 ? 2.183 -18.512 -15.074 1.00 53.25 23 CYS A C 13
ATOM 8128 O O . CYS A 1 23 ? 1.501 -19.419 -14.596 1.00 73.54 23 CYS A O 13
ATOM 8135 N N . LEU A 1 24 ? 2.395 -18.376 -16.378 1.00 23.14 24 LEU A N 13
ATOM 8136 C CA . LEU A 1 24 ? 1.825 -19.307 -17.346 1.00 53.44 24 LEU A CA 13
ATOM 8137 C C . LEU A 1 24 ? 2.917 -20.143 -18.006 1.00 2.44 24 LEU A C 13
ATOM 8138 O O . LEU A 1 24 ? 3.761 -19.620 -18.734 1.00 53.31 24 LEU A O 13
ATOM 8154 N N . CYS A 1 25 ? 2.895 -21.447 -17.746 1.00 10.23 25 CYS A N 13
ATOM 8155 C CA . CYS A 1 25 ? 3.882 -22.357 -18.315 1.00 73.45 25 CYS A CA 13
ATOM 8156 C C . CYS A 1 25 ? 3.434 -22.858 -19.685 1.00 14.21 25 CYS A C 13
ATOM 8157 O O . CYS A 1 25 ? 2.313 -23.339 -19.845 1.00 1.11 25 CYS A O 13
ATOM 8164 N N . SER A 1 26 ? 4.319 -22.741 -20.670 1.00 61.13 26 SER A N 13
ATOM 8165 C CA . SER A 1 26 ? 4.013 -23.178 -22.027 1.00 53.35 26 SER A CA 13
ATOM 8166 C C . SER A 1 26 ? 4.356 -24.653 -22.213 1.00 42.00 26 SER A C 13
ATOM 8167 O O . SER A 1 26 ? 5.527 -25.029 -22.252 1.00 34.25 26 SER A O 13
ATOM 8175 N N . ASN A 1 27 ? 3.324 -25.485 -22.325 1.00 31.55 27 ASN A N 13
ATOM 8176 C CA . ASN A 1 27 ? 3.516 -26.919 -22.505 1.00 65.22 27 ASN A CA 13
ATOM 8177 C C . ASN A 1 27 ? 2.948 -27.379 -23.845 1.00 62.51 27 ASN A C 13
ATOM 8178 O O . ASN A 1 27 ? 2.548 -28.533 -23.998 1.00 34.41 27 ASN A O 13
ATOM 8189 N N . GLY A 1 28 ? 2.917 -26.468 -24.812 1.00 2.33 28 GLY A N 13
ATOM 8190 C CA . GLY A 1 28 ? 2.397 -26.800 -26.126 1.00 41.52 28 GLY A CA 13
ATOM 8191 C C . GLY A 1 28 ? 3.053 -28.032 -26.716 1.00 61.33 28 GLY A C 13
ATOM 8192 O O . GLY A 1 28 ? 4.005 -28.581 -26.159 1.00 15.32 28 GLY A O 13
ATOM 8196 N N . PRO A 1 29 ? 2.540 -28.486 -27.869 1.00 41.02 29 PRO A N 13
ATOM 8197 C CA . PRO A 1 29 ? 3.067 -29.667 -28.558 1.00 51.22 29 PRO A CA 13
ATOM 8198 C C . PRO A 1 29 ? 4.448 -29.421 -29.157 1.00 63.10 29 PRO A C 13
ATOM 8199 O O . PRO A 1 29 ? 4.818 -28.282 -29.439 1.00 3.53 29 PRO A O 13
ATOM 8210 N N . ILE A 1 30 ? 5.205 -30.497 -29.347 1.00 1.03 30 ILE A N 13
ATOM 8211 C CA . ILE A 1 30 ? 6.544 -30.397 -29.912 1.00 72.23 30 ILE A CA 13
ATOM 8212 C C . ILE A 1 30 ? 6.676 -31.253 -31.168 1.00 24.03 30 ILE A C 13
ATOM 8213 O O . ILE A 1 30 ? 6.526 -32.473 -31.119 1.00 12.53 30 ILE A O 13
ATOM 8229 N N . ALA A 1 31 ? 6.959 -30.603 -32.292 1.00 23.24 31 ALA A N 13
ATOM 8230 C CA . ALA A 1 31 ? 7.115 -31.304 -33.561 1.00 22.04 31 ALA A CA 13
ATOM 8231 C C . ALA A 1 31 ? 8.587 -31.438 -33.937 1.00 72.14 31 ALA A C 13
ATOM 8232 O O . ALA A 1 31 ? 8.981 -32.390 -34.611 1.00 23.52 31 ALA A O 13
ATOM 8239 N N . ARG A 1 32 ? 9.395 -30.478 -33.497 1.00 62.12 32 ARG A N 13
ATOM 8240 C CA . ARG A 1 32 ? 10.823 -30.489 -33.789 1.00 71.31 32 ARG A CA 13
ATOM 8241 C C . ARG A 1 32 ? 11.611 -29.804 -32.677 1.00 42.31 32 ARG A C 13
ATOM 8242 O O . ARG A 1 32 ? 12.124 -28.696 -32.838 1.00 65.23 32 ARG A O 13
ATOM 8263 N N . PRO A 1 33 ? 11.710 -30.477 -31.520 1.00 32.23 33 PRO A N 13
ATOM 8264 C CA . PRO A 1 33 ? 12.433 -29.952 -30.359 1.00 2.14 33 PRO A CA 13
ATOM 8265 C C . PRO A 1 33 ? 13.941 -29.918 -30.582 1.00 14.55 33 PRO A C 13
ATOM 8266 O O . PRO A 1 33 ? 14.682 -29.339 -29.788 1.00 74.31 33 PRO A O 13
ATOM 8277 N N . TRP A 1 34 ? 14.388 -30.543 -31.666 1.00 33.05 34 TRP A N 13
ATOM 8278 C CA . TRP A 1 34 ? 15.809 -30.583 -31.992 1.00 31.33 34 TRP A CA 13
ATOM 8279 C C . TRP A 1 34 ? 16.321 -29.198 -32.371 1.00 21.13 34 TRP A C 13
ATOM 8280 O O . TRP A 1 34 ? 17.502 -28.897 -32.208 1.00 23.32 34 TRP A O 13
ATOM 8301 N N . GLU A 1 35 ? 15.423 -28.358 -32.877 1.00 40.34 35 GLU A N 13
ATOM 8302 C CA . GLU A 1 35 ? 15.785 -27.005 -33.279 1.00 41.11 35 GLU A CA 13
ATOM 8303 C C . GLU A 1 35 ? 15.763 -26.057 -32.084 1.00 42.14 35 GLU A C 13
ATOM 8304 O O . GLU A 1 35 ? 16.539 -25.103 -32.019 1.00 14.04 35 GLU A O 13
ATOM 8316 N N . MET A 1 36 ? 14.869 -26.327 -31.139 1.00 33.20 36 MET A N 13
ATOM 8317 C CA . MET A 1 36 ? 14.746 -25.499 -29.944 1.00 3.31 36 MET A CA 13
ATOM 8318 C C . MET A 1 36 ? 13.718 -26.086 -28.980 1.00 44.42 36 MET A C 13
ATOM 8319 O O . MET A 1 36 ? 12.539 -26.203 -29.311 1.00 13.52 36 MET A O 13
ATOM 8333 N N . MET A 1 37 ? 14.175 -26.452 -27.787 1.00 71.20 37 MET A N 13
ATOM 8334 C CA . MET A 1 37 ? 13.295 -27.024 -26.776 1.00 3.25 37 MET A CA 13
ATOM 8335 C C . MET A 1 37 ? 13.093 -26.053 -25.617 1.00 23.34 37 MET A C 13
ATOM 8336 O O . MET A 1 37 ? 14.016 -25.792 -24.845 1.00 74.32 37 MET A O 13
ATOM 8350 N N . VAL A 1 38 ? 11.881 -25.519 -25.501 1.00 42.54 38 VAL A N 13
ATOM 8351 C CA . VAL A 1 38 ? 11.559 -24.577 -24.437 1.00 13.22 38 VAL A CA 13
ATOM 8352 C C . VAL A 1 38 ? 10.743 -25.248 -23.338 1.00 44.13 38 VAL A C 13
ATOM 8353 O O . VAL A 1 38 ? 10.058 -26.242 -23.577 1.00 72.31 38 VAL A O 13
ATOM 8366 N N . GLY A 1 39 ? 10.821 -24.698 -22.130 1.00 31.04 39 GLY A N 13
ATOM 8367 C CA . GLY A 1 39 ? 10.084 -25.256 -21.011 1.00 30.31 39 GLY A CA 13
ATOM 8368 C C . GLY A 1 39 ? 10.193 -24.404 -19.762 1.00 42.01 39 GLY A C 13
ATOM 8369 O O . GLY A 1 39 ? 10.514 -24.906 -18.686 1.00 72.02 39 GLY A O 13
ATOM 8373 N N . ASN A 1 40 ? 9.927 -23.109 -19.906 1.00 11.25 40 ASN A N 13
ATOM 8374 C CA . ASN A 1 40 ? 9.999 -22.185 -18.781 1.00 54.44 40 ASN A CA 13
ATOM 8375 C C . ASN A 1 40 ? 8.656 -21.496 -18.556 1.00 3.04 40 ASN A C 13
ATOM 8376 O O . ASN A 1 40 ? 7.766 -21.553 -19.406 1.00 62.31 40 ASN A O 13
ATOM 8387 N N . CYS A 1 41 ? 8.518 -20.843 -17.407 1.00 51.42 41 CYS A N 13
ATOM 8388 C CA . CYS A 1 41 ? 7.284 -20.143 -17.070 1.00 20.30 41 CYS A CA 13
ATOM 8389 C C . CYS A 1 41 ? 7.556 -18.667 -16.788 1.00 31.30 41 CYS A C 13
ATOM 8390 O O . CYS A 1 41 ? 8.459 -18.327 -16.026 1.00 40.32 41 CYS A O 13
ATOM 8397 N N . MET A 1 42 ? 6.769 -17.797 -17.412 1.00 53.30 42 MET A N 13
ATOM 8398 C CA . MET A 1 42 ? 6.923 -16.358 -17.228 1.00 21.52 42 MET A CA 13
ATOM 8399 C C . MET A 1 42 ? 5.652 -15.743 -16.653 1.00 20.43 42 MET A C 13
ATOM 8400 O O . MET A 1 42 ? 4.597 -16.380 -16.630 1.00 34.13 42 MET A O 13
ATOM 8414 N N . CYS A 1 43 ? 5.757 -14.503 -16.188 1.00 74.21 43 CYS A N 13
ATOM 8415 C CA . CYS A 1 43 ? 4.616 -13.803 -15.612 1.00 60.30 43 CYS A CA 13
ATOM 8416 C C . CYS A 1 43 ? 3.596 -13.446 -16.688 1.00 73.54 43 CYS A C 13
ATOM 8417 O O . CYS A 1 43 ? 3.959 -13.104 -17.813 1.00 71.21 43 CYS A O 13
ATOM 8424 N N . GLY A 1 44 ? 2.317 -13.531 -16.335 1.00 14.33 44 GLY A N 13
ATOM 8425 C CA . GLY A 1 44 ? 1.263 -13.214 -17.282 1.00 44.32 44 GLY A CA 13
ATOM 8426 C C . GLY A 1 44 ? 0.005 -12.711 -16.602 1.00 23.01 44 GLY A C 13
ATOM 8427 O O . GLY A 1 44 ? -0.158 -12.825 -15.387 1.00 4.13 44 GLY A O 13
ATOM 8431 N N . PRO A 1 45 ? -0.912 -12.137 -17.396 1.00 71.13 45 PRO A N 13
ATOM 8432 C CA . PRO A 1 45 ? -2.178 -11.602 -16.885 1.00 61.02 45 PRO A CA 13
ATOM 8433 C C . PRO A 1 45 ? -3.126 -12.702 -16.419 1.00 2.25 45 PRO A C 13
ATOM 8434 O O . PRO A 1 45 ? -3.306 -13.711 -17.101 1.00 13.31 45 PRO A O 13
ATOM 8445 N N . LYS A 1 46 ? -3.730 -12.501 -15.254 1.00 25.15 46 LYS A N 13
ATOM 8446 C CA . LYS A 1 46 ? -4.663 -13.474 -14.696 1.00 20.42 46 LYS A CA 13
ATOM 8447 C C . LYS A 1 46 ? -6.105 -13.012 -14.878 1.00 33.01 46 LYS A C 13
ATOM 8448 O O . LYS A 1 46 ? -6.392 -11.816 -14.850 1.00 11.24 46 LYS A O 13
ATOM 8467 N N . ALA A 1 47 ? -7.009 -13.969 -15.065 1.00 22.23 47 ALA A N 13
ATOM 8468 C CA . ALA A 1 47 ? -8.421 -13.660 -15.248 1.00 31.14 47 ALA A CA 13
ATOM 8469 C C . ALA A 1 47 ? -9.040 -13.137 -13.957 1.00 12.32 47 ALA A C 13
ATOM 8470 O O . ALA A 1 47 ? -10.209 -12.750 -13.931 1.00 44.13 47 ALA A O 13
ATOM 8477 N N . SER A 1 1 ? 1.971 -2.428 0.039 1.00 22.32 1 SER A N 14
ATOM 8478 C CA . SER A 1 1 ? 2.090 -3.117 -1.241 1.00 21.11 1 SER A CA 14
ATOM 8479 C C . SER A 1 1 ? 3.555 -3.284 -1.634 1.00 33.33 1 SER A C 14
ATOM 8480 O O . SER A 1 1 ? 4.426 -2.558 -1.156 1.00 31.44 1 SER A O 14
ATOM 8488 N N . LYS A 1 2 ? 3.820 -4.247 -2.511 1.00 51.12 2 LYS A N 14
ATOM 8489 C CA . LYS A 1 2 ? 5.177 -4.512 -2.971 1.00 65.42 2 LYS A CA 14
ATOM 8490 C C . LYS A 1 2 ? 5.308 -4.239 -4.466 1.00 22.52 2 LYS A C 14
ATOM 8491 O O . LYS A 1 2 ? 4.347 -4.391 -5.219 1.00 2.32 2 LYS A O 14
ATOM 8510 N N . GLU A 1 3 ? 6.503 -3.838 -4.888 1.00 43.42 3 GLU A N 14
ATOM 8511 C CA . GLU A 1 3 ? 6.757 -3.546 -6.294 1.00 42.31 3 GLU A CA 14
ATOM 8512 C C . GLU A 1 3 ? 6.930 -4.833 -7.094 1.00 32.55 3 GLU A C 14
ATOM 8513 O O . GLU A 1 3 ? 8.033 -5.372 -7.195 1.00 3.34 3 GLU A O 14
ATOM 8525 N N . CYS A 1 4 ? 5.832 -5.321 -7.662 1.00 44.43 4 CYS A N 14
ATOM 8526 C CA . CYS A 1 4 ? 5.860 -6.546 -8.453 1.00 43.44 4 CYS A CA 14
ATOM 8527 C C . CYS A 1 4 ? 6.343 -6.265 -9.873 1.00 13.12 4 CYS A C 14
ATOM 8528 O O . CYS A 1 4 ? 6.770 -5.154 -10.186 1.00 11.42 4 CYS A O 14
ATOM 8535 N N . MET A 1 5 ? 6.272 -7.281 -10.727 1.00 53.43 5 MET A N 14
ATOM 8536 C CA . MET A 1 5 ? 6.702 -7.143 -12.115 1.00 64.25 5 MET A CA 14
ATOM 8537 C C . MET A 1 5 ? 5.549 -7.430 -13.071 1.00 74.04 5 MET A C 14
ATOM 8538 O O . MET A 1 5 ? 4.532 -8.005 -12.680 1.00 44.04 5 MET A O 14
ATOM 8552 N N . THR A 1 6 ? 5.713 -7.025 -14.327 1.00 41.24 6 THR A N 14
ATOM 8553 C CA . THR A 1 6 ? 4.686 -7.237 -15.339 1.00 50.54 6 THR A CA 14
ATOM 8554 C C . THR A 1 6 ? 4.947 -8.515 -16.128 1.00 3.51 6 THR A C 14
ATOM 8555 O O . THR A 1 6 ? 5.943 -9.202 -15.902 1.00 45.04 6 THR A O 14
ATOM 8566 N N . ASP A 1 7 ? 4.046 -8.828 -17.053 1.00 50.52 7 ASP A N 14
ATOM 8567 C CA . ASP A 1 7 ? 4.180 -10.023 -17.876 1.00 45.45 7 ASP A CA 14
ATOM 8568 C C . ASP A 1 7 ? 5.368 -9.898 -18.826 1.00 74.12 7 ASP A C 14
ATOM 8569 O O . ASP A 1 7 ? 5.738 -8.797 -19.232 1.00 42.33 7 ASP A O 14
ATOM 8578 N N . GLY A 1 8 ? 5.962 -11.035 -19.176 1.00 25.13 8 GLY A N 14
ATOM 8579 C CA . GLY A 1 8 ? 7.102 -11.030 -20.075 1.00 32.31 8 GLY A CA 14
ATOM 8580 C C . GLY A 1 8 ? 8.410 -11.285 -19.352 1.00 51.44 8 GLY A C 14
ATOM 8581 O O . GLY A 1 8 ? 9.408 -11.655 -19.971 1.00 71.21 8 GLY A O 14
ATOM 8585 N N . THR A 1 9 ? 8.407 -11.085 -18.038 1.00 2.55 9 THR A N 14
ATOM 8586 C CA . THR A 1 9 ? 9.603 -11.292 -17.231 1.00 54.50 9 THR A CA 14
ATOM 8587 C C . THR A 1 9 ? 9.609 -12.680 -16.602 1.00 5.11 9 THR A C 14
ATOM 8588 O O . THR A 1 9 ? 8.670 -13.058 -15.900 1.00 64.31 9 THR A O 14
ATOM 8599 N N . VAL A 1 10 ? 10.671 -13.437 -16.857 1.00 35.44 10 VAL A N 14
ATOM 8600 C CA . VAL A 1 10 ? 10.799 -14.783 -16.314 1.00 45.31 10 VAL A CA 14
ATOM 8601 C C . VAL A 1 10 ? 10.584 -14.790 -14.804 1.00 44.22 10 VAL A C 14
ATOM 8602 O O . VAL A 1 10 ? 10.956 -13.844 -14.109 1.00 62.21 10 VAL A O 14
ATOM 8615 N N . CYS A 1 11 ? 9.981 -15.863 -14.302 1.00 12.15 11 CYS A N 14
ATOM 8616 C CA . CYS A 1 11 ? 9.717 -15.994 -12.875 1.00 30.32 11 CYS A CA 14
ATOM 8617 C C . CYS A 1 11 ? 9.840 -17.449 -12.430 1.00 10.33 11 CYS A C 14
ATOM 8618 O O . CYS A 1 11 ? 9.789 -18.365 -13.250 1.00 15.02 11 CYS A O 14
ATOM 8625 N N . TYR A 1 12 ? 10.001 -17.652 -11.127 1.00 44.13 12 TYR A N 14
ATOM 8626 C CA . TYR A 1 12 ? 10.134 -18.994 -10.573 1.00 0.11 12 TYR A CA 14
ATOM 8627 C C . TYR A 1 12 ? 9.325 -19.134 -9.287 1.00 74.21 12 TYR A C 14
ATOM 8628 O O . TYR A 1 12 ? 9.448 -18.320 -8.372 1.00 1.51 12 TYR A O 14
ATOM 8646 N N . ILE A 1 13 ? 8.499 -20.174 -9.227 1.00 52.31 13 ILE A N 14
ATOM 8647 C CA . ILE A 1 13 ? 7.672 -20.423 -8.053 1.00 74.23 13 ILE A CA 14
ATOM 8648 C C . ILE A 1 13 ? 8.530 -20.730 -6.830 1.00 32.24 13 ILE A C 14
ATOM 8649 O O . ILE A 1 13 ? 8.072 -20.615 -5.693 1.00 73.10 13 ILE A O 14
ATOM 8665 N N . HIS A 1 14 ? 9.778 -21.119 -7.072 1.00 72.23 14 HIS A N 14
ATOM 8666 C CA . HIS A 1 14 ? 10.701 -21.441 -5.990 1.00 63.03 14 HIS A CA 14
ATOM 8667 C C . HIS A 1 14 ? 11.823 -20.410 -5.910 1.00 52.10 14 HIS A C 14
ATOM 8668 O O . HIS A 1 14 ? 12.954 -20.735 -5.553 1.00 74.11 14 HIS A O 14
ATOM 8682 N N . ASN A 1 15 ? 11.500 -19.164 -6.244 1.00 40.24 15 ASN A N 14
ATOM 8683 C CA . ASN A 1 15 ? 12.482 -18.086 -6.211 1.00 62.35 15 ASN A CA 14
ATOM 8684 C C . ASN A 1 15 ? 11.951 -16.891 -5.423 1.00 0.52 15 ASN A C 14
ATOM 8685 O O . ASN A 1 15 ? 12.457 -15.775 -5.550 1.00 14.32 15 ASN A O 14
ATOM 8696 N N . HIS A 1 16 ? 10.927 -17.133 -4.611 1.00 21.53 16 HIS A N 14
ATOM 8697 C CA . HIS A 1 16 ? 10.328 -16.078 -3.802 1.00 5.04 16 HIS A CA 14
ATOM 8698 C C . HIS A 1 16 ? 9.964 -14.873 -4.664 1.00 15.21 16 HIS A C 14
ATOM 8699 O O . HIS A 1 16 ? 9.974 -13.736 -4.195 1.00 64.14 16 HIS A O 14
ATOM 8713 N N . ASN A 1 17 ? 9.642 -15.130 -5.927 1.00 3.14 17 ASN A N 14
ATOM 8714 C CA . ASN A 1 17 ? 9.275 -14.067 -6.856 1.00 11.04 17 ASN A CA 14
ATOM 8715 C C . ASN A 1 17 ? 7.785 -13.755 -6.765 1.00 52.30 17 ASN A C 14
ATOM 8716 O O . ASN A 1 17 ? 6.944 -14.645 -6.900 1.00 63.50 17 ASN A O 14
ATOM 8727 N N . ASP A 1 18 ? 7.464 -12.486 -6.536 1.00 51.43 18 ASP A N 14
ATOM 8728 C CA . ASP A 1 18 ? 6.075 -12.056 -6.428 1.00 64.53 18 ASP A CA 14
ATOM 8729 C C . ASP A 1 18 ? 5.668 -11.226 -7.642 1.00 73.24 18 ASP A C 14
ATOM 8730 O O . ASP A 1 18 ? 6.095 -10.081 -7.797 1.00 50.11 18 ASP A O 14
ATOM 8739 N N . CYS A 1 19 ? 4.840 -11.811 -8.502 1.00 75.22 19 CYS A N 14
ATOM 8740 C CA . CYS A 1 19 ? 4.376 -11.127 -9.703 1.00 73.43 19 CYS A CA 14
ATOM 8741 C C . CYS A 1 19 ? 2.877 -10.849 -9.625 1.00 20.43 19 CYS A C 14
ATOM 8742 O O . CYS A 1 19 ? 2.086 -11.735 -9.303 1.00 74.30 19 CYS A O 14
ATOM 8749 N N . CYS A 1 20 ? 2.496 -9.611 -9.923 1.00 50.11 20 CYS A N 14
ATOM 8750 C CA . CYS A 1 20 ? 1.094 -9.213 -9.888 1.00 31.34 20 CYS A CA 14
ATOM 8751 C C . CYS A 1 20 ? 0.235 -10.172 -10.708 1.00 20.44 20 CYS A C 14
ATOM 8752 O O . CYS A 1 20 ? -0.946 -10.362 -10.424 1.00 3.33 20 CYS A O 14
ATOM 8759 N N . GLY A 1 21 ? 0.840 -10.773 -11.729 1.00 4.05 21 GLY A N 14
ATOM 8760 C CA . GLY A 1 21 ? 0.118 -11.703 -12.576 1.00 14.51 21 GLY A CA 14
ATOM 8761 C C . GLY A 1 21 ? 0.439 -13.150 -12.254 1.00 60.30 21 GLY A C 14
ATOM 8762 O O . GLY A 1 21 ? 1.295 -13.430 -11.416 1.00 2.41 21 GLY A O 14
ATOM 8766 N N . SER A 1 22 ? -0.249 -14.069 -12.922 1.00 34.21 22 SER A N 14
ATOM 8767 C CA . SER A 1 22 ? -0.036 -15.494 -12.699 1.00 13.24 22 SER A CA 14
ATOM 8768 C C . SER A 1 22 ? 0.920 -16.070 -13.739 1.00 33.30 22 SER A C 14
ATOM 8769 O O . SER A 1 22 ? 0.814 -15.772 -14.929 1.00 11.40 22 SER A O 14
ATOM 8777 N N . CYS A 1 23 ? 1.854 -16.897 -13.281 1.00 2.02 23 CYS A N 14
ATOM 8778 C CA . CYS A 1 23 ? 2.830 -17.516 -14.170 1.00 53.42 23 CYS A CA 14
ATOM 8779 C C . CYS A 1 23 ? 2.165 -18.549 -15.074 1.00 53.25 23 CYS A C 14
ATOM 8780 O O . CYS A 1 23 ? 1.470 -19.448 -14.601 1.00 73.54 23 CYS A O 14
ATOM 8787 N N . LEU A 1 24 ? 2.384 -18.414 -16.378 1.00 23.14 24 LEU A N 14
ATOM 8788 C CA . LEU A 1 24 ? 1.805 -19.336 -17.350 1.00 53.44 24 LEU A CA 14
ATOM 8789 C C . LEU A 1 24 ? 2.895 -20.133 -18.059 1.00 2.44 24 LEU A C 14
ATOM 8790 O O . LEU A 1 24 ? 3.723 -19.572 -18.778 1.00 53.31 24 LEU A O 14
ATOM 8806 N N . CYS A 1 25 ? 2.890 -21.446 -17.853 1.00 10.23 25 CYS A N 14
ATOM 8807 C CA . CYS A 1 25 ? 3.876 -22.322 -18.474 1.00 73.45 25 CYS A CA 14
ATOM 8808 C C . CYS A 1 25 ? 3.426 -22.747 -19.867 1.00 14.21 25 CYS A C 14
ATOM 8809 O O . CYS A 1 25 ? 2.304 -23.220 -20.052 1.00 1.11 25 CYS A O 14
ATOM 8816 N N . SER A 1 26 ? 4.309 -22.575 -20.846 1.00 61.13 26 SER A N 14
ATOM 8817 C CA . SER A 1 26 ? 4.001 -22.938 -22.225 1.00 53.35 26 SER A CA 14
ATOM 8818 C C . SER A 1 26 ? 4.117 -24.445 -22.430 1.00 42.00 26 SER A C 14
ATOM 8819 O O . SER A 1 26 ? 5.206 -25.012 -22.343 1.00 34.25 26 SER A O 14
ATOM 8827 N N . ASN A 1 27 ? 2.987 -25.088 -22.701 1.00 31.55 27 ASN A N 14
ATOM 8828 C CA . ASN A 1 27 ? 2.960 -26.530 -22.918 1.00 65.22 27 ASN A CA 14
ATOM 8829 C C . ASN A 1 27 ? 3.018 -26.858 -24.407 1.00 62.51 27 ASN A C 14
ATOM 8830 O O . ASN A 1 27 ? 2.519 -27.893 -24.846 1.00 34.41 27 ASN A O 14
ATOM 8841 N N . GLY A 1 28 ? 3.633 -25.967 -25.180 1.00 2.33 28 GLY A N 14
ATOM 8842 C CA . GLY A 1 28 ? 3.746 -26.180 -26.611 1.00 41.52 28 GLY A CA 14
ATOM 8843 C C . GLY A 1 28 ? 4.342 -27.532 -26.951 1.00 61.33 28 GLY A C 14
ATOM 8844 O O . GLY A 1 28 ? 4.781 -28.278 -26.076 1.00 15.32 28 GLY A O 14
ATOM 8848 N N . PRO A 1 29 ? 4.362 -27.864 -28.251 1.00 41.02 29 PRO A N 14
ATOM 8849 C CA . PRO A 1 29 ? 4.905 -29.136 -28.734 1.00 51.22 29 PRO A CA 14
ATOM 8850 C C . PRO A 1 29 ? 6.421 -29.211 -28.591 1.00 63.10 29 PRO A C 14
ATOM 8851 O O . PRO A 1 29 ? 7.137 -28.291 -28.987 1.00 3.53 29 PRO A O 14
ATOM 8862 N N . ILE A 1 30 ? 6.904 -30.312 -28.024 1.00 1.03 30 ILE A N 14
ATOM 8863 C CA . ILE A 1 30 ? 8.336 -30.506 -27.831 1.00 72.23 30 ILE A CA 14
ATOM 8864 C C . ILE A 1 30 ? 8.813 -31.789 -28.503 1.00 24.03 30 ILE A C 14
ATOM 8865 O O . ILE A 1 30 ? 8.364 -32.883 -28.164 1.00 12.53 30 ILE A O 14
ATOM 8881 N N . ALA A 1 31 ? 9.725 -31.645 -29.459 1.00 23.24 31 ALA A N 14
ATOM 8882 C CA . ALA A 1 31 ? 10.266 -32.793 -30.177 1.00 22.04 31 ALA A CA 14
ATOM 8883 C C . ALA A 1 31 ? 11.652 -33.161 -29.658 1.00 72.14 31 ALA A C 14
ATOM 8884 O O . ALA A 1 31 ? 12.045 -34.328 -29.687 1.00 23.52 31 ALA A O 14
ATOM 8891 N N . ARG A 1 32 ? 12.388 -32.160 -29.187 1.00 62.12 32 ARG A N 14
ATOM 8892 C CA . ARG A 1 32 ? 13.731 -32.380 -28.664 1.00 71.31 32 ARG A CA 14
ATOM 8893 C C . ARG A 1 32 ? 14.101 -31.305 -27.646 1.00 42.31 32 ARG A C 14
ATOM 8894 O O . ARG A 1 32 ? 14.900 -30.409 -27.914 1.00 65.23 32 ARG A O 14
ATOM 8915 N N . PRO A 1 33 ? 13.504 -31.395 -26.448 1.00 32.23 33 PRO A N 14
ATOM 8916 C CA . PRO A 1 33 ? 13.754 -30.440 -25.365 1.00 2.14 33 PRO A CA 14
ATOM 8917 C C . PRO A 1 33 ? 15.157 -30.576 -24.784 1.00 14.55 33 PRO A C 14
ATOM 8918 O O . PRO A 1 33 ? 15.624 -29.703 -24.053 1.00 74.31 33 PRO A O 14
ATOM 8929 N N . TRP A 1 34 ? 15.826 -31.674 -25.117 1.00 33.05 34 TRP A N 14
ATOM 8930 C CA . TRP A 1 34 ? 17.178 -31.924 -24.628 1.00 31.33 34 TRP A CA 14
ATOM 8931 C C . TRP A 1 34 ? 18.166 -30.933 -25.236 1.00 21.13 34 TRP A C 14
ATOM 8932 O O . TRP A 1 34 ? 19.210 -30.648 -24.649 1.00 23.32 34 TRP A O 14
ATOM 8953 N N . GLU A 1 35 ? 17.830 -30.413 -26.412 1.00 40.34 35 GLU A N 14
ATOM 8954 C CA . GLU A 1 35 ? 18.690 -29.455 -27.096 1.00 41.11 35 GLU A CA 14
ATOM 8955 C C . GLU A 1 35 ? 18.173 -28.032 -26.914 1.00 42.14 35 GLU A C 14
ATOM 8956 O O . GLU A 1 35 ? 18.952 -27.087 -26.801 1.00 14.04 35 GLU A O 14
ATOM 8968 N N . MET A 1 36 ? 16.851 -27.888 -26.888 1.00 33.20 36 MET A N 14
ATOM 8969 C CA . MET A 1 36 ? 16.229 -26.580 -26.720 1.00 3.31 36 MET A CA 14
ATOM 8970 C C . MET A 1 36 ? 15.134 -26.632 -25.658 1.00 44.42 36 MET A C 14
ATOM 8971 O O . MET A 1 36 ? 13.945 -26.605 -25.978 1.00 13.52 36 MET A O 14
ATOM 8985 N N . MET A 1 37 ? 15.543 -26.707 -24.396 1.00 71.20 37 MET A N 14
ATOM 8986 C CA . MET A 1 37 ? 14.595 -26.761 -23.288 1.00 3.25 37 MET A CA 14
ATOM 8987 C C . MET A 1 37 ? 13.652 -25.565 -23.321 1.00 23.34 37 MET A C 14
ATOM 8988 O O . MET A 1 37 ? 14.016 -24.462 -22.911 1.00 74.32 37 MET A O 14
ATOM 9002 N N . VAL A 1 38 ? 12.437 -25.788 -23.811 1.00 42.54 38 VAL A N 14
ATOM 9003 C CA . VAL A 1 38 ? 11.440 -24.727 -23.896 1.00 13.22 38 VAL A CA 14
ATOM 9004 C C . VAL A 1 38 ? 10.354 -24.908 -22.842 1.00 44.13 38 VAL A C 14
ATOM 9005 O O . VAL A 1 38 ? 9.173 -24.685 -23.107 1.00 72.31 38 VAL A O 14
ATOM 9018 N N . GLY A 1 39 ? 10.762 -25.312 -21.643 1.00 31.04 39 GLY A N 14
ATOM 9019 C CA . GLY A 1 39 ? 9.812 -25.515 -20.565 1.00 30.31 39 GLY A CA 14
ATOM 9020 C C . GLY A 1 39 ? 9.938 -24.468 -19.476 1.00 42.01 39 GLY A C 14
ATOM 9021 O O . GLY A 1 39 ? 10.032 -24.798 -18.295 1.00 72.02 39 GLY A O 14
ATOM 9025 N N . ASN A 1 40 ? 9.941 -23.200 -19.874 1.00 11.25 40 ASN A N 14
ATOM 9026 C CA . ASN A 1 40 ? 10.058 -22.100 -18.924 1.00 54.44 40 ASN A CA 14
ATOM 9027 C C . ASN A 1 40 ? 8.715 -21.403 -18.729 1.00 3.04 40 ASN A C 14
ATOM 9028 O O . ASN A 1 40 ? 7.868 -21.403 -19.624 1.00 62.31 40 ASN A O 14
ATOM 9039 N N . CYS A 1 41 ? 8.528 -20.809 -17.556 1.00 51.42 41 CYS A N 14
ATOM 9040 C CA . CYS A 1 41 ? 7.288 -20.108 -17.242 1.00 20.30 41 CYS A CA 14
ATOM 9041 C C . CYS A 1 41 ? 7.558 -18.640 -16.929 1.00 31.30 41 CYS A C 14
ATOM 9042 O O . CYS A 1 41 ? 8.496 -18.311 -16.202 1.00 40.32 41 CYS A O 14
ATOM 9049 N N . MET A 1 42 ? 6.731 -17.760 -17.484 1.00 53.30 42 MET A N 14
ATOM 9050 C CA . MET A 1 42 ? 6.879 -16.326 -17.261 1.00 21.52 42 MET A CA 14
ATOM 9051 C C . MET A 1 42 ? 5.603 -15.732 -16.675 1.00 20.43 42 MET A C 14
ATOM 9052 O O . MET A 1 42 ? 4.559 -16.384 -16.646 1.00 34.13 42 MET A O 14
ATOM 9066 N N . CYS A 1 43 ? 5.693 -14.490 -16.208 1.00 74.21 43 CYS A N 14
ATOM 9067 C CA . CYS A 1 43 ? 4.547 -13.808 -15.622 1.00 60.30 43 CYS A CA 14
ATOM 9068 C C . CYS A 1 43 ? 3.527 -13.438 -16.694 1.00 73.54 43 CYS A C 14
ATOM 9069 O O . CYS A 1 43 ? 3.887 -13.129 -17.829 1.00 71.21 43 CYS A O 14
ATOM 9076 N N . GLY A 1 44 ? 2.249 -13.472 -16.326 1.00 14.33 44 GLY A N 14
ATOM 9077 C CA . GLY A 1 44 ? 1.196 -13.138 -17.268 1.00 44.32 44 GLY A CA 14
ATOM 9078 C C . GLY A 1 44 ? -0.066 -12.660 -16.579 1.00 23.01 44 GLY A C 14
ATOM 9079 O O . GLY A 1 44 ? -0.245 -12.832 -15.373 1.00 4.13 44 GLY A O 14
ATOM 9083 N N . PRO A 1 45 ? -0.970 -12.043 -17.354 1.00 71.13 45 PRO A N 14
ATOM 9084 C CA . PRO A 1 45 ? -2.239 -11.525 -16.832 1.00 61.02 45 PRO A CA 14
ATOM 9085 C C . PRO A 1 45 ? -3.199 -12.639 -16.432 1.00 2.25 45 PRO A C 14
ATOM 9086 O O . PRO A 1 45 ? -3.319 -13.649 -17.126 1.00 13.31 45 PRO A O 14
ATOM 9097 N N . LYS A 1 46 ? -3.882 -12.449 -15.309 1.00 25.15 46 LYS A N 14
ATOM 9098 C CA . LYS A 1 46 ? -4.834 -13.438 -14.816 1.00 20.42 46 LYS A CA 14
ATOM 9099 C C . LYS A 1 46 ? -6.142 -13.371 -15.598 1.00 33.01 46 LYS A C 14
ATOM 9100 O O . LYS A 1 46 ? -6.687 -12.292 -15.824 1.00 11.24 46 LYS A O 14
ATOM 9119 N N . ALA A 1 47 ? -6.641 -14.533 -16.008 1.00 22.23 47 ALA A N 14
ATOM 9120 C CA . ALA A 1 47 ? -7.885 -14.607 -16.763 1.00 31.14 47 ALA A CA 14
ATOM 9121 C C . ALA A 1 47 ? -8.599 -15.931 -16.517 1.00 12.32 47 ALA A C 14
ATOM 9122 O O . ALA A 1 47 ? -7.974 -16.923 -16.137 1.00 44.13 47 ALA A O 14
ATOM 9129 N N . SER A 1 1 ? 1.204 -0.435 -0.043 1.00 22.32 1 SER A N 15
ATOM 9130 C CA . SER A 1 1 ? 1.686 -0.488 -1.418 1.00 21.11 1 SER A CA 15
ATOM 9131 C C . SER A 1 1 ? 2.557 -1.720 -1.642 1.00 33.33 1 SER A C 15
ATOM 9132 O O . SER A 1 1 ? 3.035 -2.338 -0.691 1.00 31.44 1 SER A O 15
ATOM 9140 N N . LYS A 1 2 ? 2.760 -2.071 -2.907 1.00 51.12 2 LYS A N 15
ATOM 9141 C CA . LYS A 1 2 ? 3.574 -3.228 -3.259 1.00 65.42 2 LYS A CA 15
ATOM 9142 C C . LYS A 1 2 ? 4.359 -2.971 -4.542 1.00 22.52 2 LYS A C 15
ATOM 9143 O O . LYS A 1 2 ? 4.014 -2.085 -5.324 1.00 2.32 2 LYS A O 15
ATOM 9162 N N . GLU A 1 3 ? 5.414 -3.752 -4.751 1.00 43.42 3 GLU A N 15
ATOM 9163 C CA . GLU A 1 3 ? 6.246 -3.608 -5.940 1.00 42.31 3 GLU A CA 15
ATOM 9164 C C . GLU A 1 3 ? 6.423 -4.949 -6.646 1.00 32.55 3 GLU A C 15
ATOM 9165 O O . GLU A 1 3 ? 7.214 -5.789 -6.219 1.00 3.34 3 GLU A O 15
ATOM 9177 N N . CYS A 1 4 ? 5.679 -5.142 -7.731 1.00 44.43 4 CYS A N 15
ATOM 9178 C CA . CYS A 1 4 ? 5.751 -6.380 -8.497 1.00 43.44 4 CYS A CA 15
ATOM 9179 C C . CYS A 1 4 ? 6.253 -6.115 -9.913 1.00 13.12 4 CYS A C 15
ATOM 9180 O O . CYS A 1 4 ? 6.656 -4.999 -10.240 1.00 11.42 4 CYS A O 15
ATOM 9187 N N . MET A 1 5 ? 6.225 -7.148 -10.749 1.00 53.43 5 MET A N 15
ATOM 9188 C CA . MET A 1 5 ? 6.676 -7.026 -12.129 1.00 64.25 5 MET A CA 15
ATOM 9189 C C . MET A 1 5 ? 5.538 -7.320 -13.102 1.00 74.04 5 MET A C 15
ATOM 9190 O O . MET A 1 5 ? 4.515 -7.889 -12.722 1.00 44.04 5 MET A O 15
ATOM 9204 N N . THR A 1 6 ? 5.722 -6.925 -14.358 1.00 41.24 6 THR A N 15
ATOM 9205 C CA . THR A 1 6 ? 4.710 -7.144 -15.383 1.00 50.54 6 THR A CA 15
ATOM 9206 C C . THR A 1 6 ? 4.969 -8.440 -16.144 1.00 3.51 6 THR A C 15
ATOM 9207 O O . THR A 1 6 ? 5.954 -9.134 -15.889 1.00 45.04 6 THR A O 15
ATOM 9218 N N . ASP A 1 7 ? 4.081 -8.759 -17.079 1.00 50.52 7 ASP A N 15
ATOM 9219 C CA . ASP A 1 7 ? 4.215 -9.972 -17.879 1.00 45.45 7 ASP A CA 15
ATOM 9220 C C . ASP A 1 7 ? 5.420 -9.877 -18.810 1.00 74.12 7 ASP A C 15
ATOM 9221 O O . ASP A 1 7 ? 5.808 -8.788 -19.230 1.00 42.33 7 ASP A O 15
ATOM 9230 N N . GLY A 1 8 ? 6.006 -11.028 -19.129 1.00 25.13 8 GLY A N 15
ATOM 9231 C CA . GLY A 1 8 ? 7.162 -11.052 -20.007 1.00 32.31 8 GLY A CA 15
ATOM 9232 C C . GLY A 1 8 ? 8.453 -11.317 -19.260 1.00 51.44 8 GLY A C 15
ATOM 9233 O O . GLY A 1 8 ? 9.452 -11.722 -19.854 1.00 71.21 8 GLY A O 15
ATOM 9237 N N . THR A 1 9 ? 8.435 -11.087 -17.951 1.00 2.55 9 THR A N 15
ATOM 9238 C CA . THR A 1 9 ? 9.614 -11.301 -17.121 1.00 54.50 9 THR A CA 15
ATOM 9239 C C . THR A 1 9 ? 9.619 -12.702 -16.522 1.00 5.11 9 THR A C 15
ATOM 9240 O O . THR A 1 9 ? 8.680 -13.096 -15.830 1.00 64.31 9 THR A O 15
ATOM 9251 N N . VAL A 1 10 ? 10.682 -13.453 -16.791 1.00 35.44 10 VAL A N 15
ATOM 9252 C CA . VAL A 1 10 ? 10.809 -14.812 -16.277 1.00 45.31 10 VAL A CA 15
ATOM 9253 C C . VAL A 1 10 ? 10.592 -14.850 -14.769 1.00 44.22 10 VAL A C 15
ATOM 9254 O O . VAL A 1 10 ? 11.011 -13.946 -14.046 1.00 62.21 10 VAL A O 15
ATOM 9267 N N . CYS A 1 11 ? 9.934 -15.905 -14.299 1.00 12.15 11 CYS A N 15
ATOM 9268 C CA . CYS A 1 11 ? 9.659 -16.064 -12.875 1.00 30.32 11 CYS A CA 15
ATOM 9269 C C . CYS A 1 11 ? 9.745 -17.531 -12.465 1.00 10.33 11 CYS A C 15
ATOM 9270 O O . CYS A 1 11 ? 9.558 -18.428 -13.288 1.00 15.02 11 CYS A O 15
ATOM 9277 N N . TYR A 1 12 ? 10.027 -17.767 -11.190 1.00 44.13 12 TYR A N 15
ATOM 9278 C CA . TYR A 1 12 ? 10.139 -19.125 -10.671 1.00 0.11 12 TYR A CA 15
ATOM 9279 C C . TYR A 1 12 ? 9.340 -19.283 -9.380 1.00 74.21 12 TYR A C 15
ATOM 9280 O O . TYR A 1 12 ? 9.464 -18.478 -8.457 1.00 1.51 12 TYR A O 15
ATOM 9298 N N . ILE A 1 13 ? 8.519 -20.326 -9.324 1.00 52.31 13 ILE A N 15
ATOM 9299 C CA . ILE A 1 13 ? 7.700 -20.592 -8.148 1.00 74.23 13 ILE A CA 15
ATOM 9300 C C . ILE A 1 13 ? 8.567 -20.827 -6.916 1.00 32.24 13 ILE A C 15
ATOM 9301 O O . ILE A 1 13 ? 8.113 -20.666 -5.784 1.00 73.10 13 ILE A O 15
ATOM 9317 N N . HIS A 1 14 ? 9.820 -21.208 -7.146 1.00 72.23 14 HIS A N 15
ATOM 9318 C CA . HIS A 1 14 ? 10.753 -21.464 -6.054 1.00 63.03 14 HIS A CA 15
ATOM 9319 C C . HIS A 1 14 ? 11.845 -20.398 -6.012 1.00 52.10 14 HIS A C 15
ATOM 9320 O O . HIS A 1 14 ? 12.990 -20.684 -5.665 1.00 74.11 14 HIS A O 15
ATOM 9334 N N . ASN A 1 15 ? 11.481 -19.170 -6.369 1.00 40.24 15 ASN A N 15
ATOM 9335 C CA . ASN A 1 15 ? 12.431 -18.064 -6.374 1.00 62.35 15 ASN A CA 15
ATOM 9336 C C . ASN A 1 15 ? 11.912 -16.899 -5.536 1.00 0.52 15 ASN A C 15
ATOM 9337 O O . ASN A 1 15 ? 12.429 -15.784 -5.616 1.00 14.32 15 ASN A O 15
ATOM 9348 N N . HIS A 1 16 ? 10.886 -17.165 -4.733 1.00 21.53 16 HIS A N 15
ATOM 9349 C CA . HIS A 1 16 ? 10.298 -16.139 -3.879 1.00 5.04 16 HIS A CA 15
ATOM 9350 C C . HIS A 1 16 ? 9.947 -14.894 -4.688 1.00 15.21 16 HIS A C 15
ATOM 9351 O O . HIS A 1 16 ? 9.972 -13.779 -4.171 1.00 64.14 16 HIS A O 15
ATOM 9365 N N . ASN A 1 17 ? 9.620 -15.095 -5.961 1.00 3.14 17 ASN A N 15
ATOM 9366 C CA . ASN A 1 17 ? 9.265 -13.988 -6.842 1.00 11.04 17 ASN A CA 15
ATOM 9367 C C . ASN A 1 17 ? 7.773 -13.680 -6.755 1.00 52.30 17 ASN A C 15
ATOM 9368 O O . ASN A 1 17 ? 6.935 -14.572 -6.890 1.00 63.50 17 ASN A O 15
ATOM 9379 N N . ASP A 1 18 ? 7.449 -12.412 -6.528 1.00 51.43 18 ASP A N 15
ATOM 9380 C CA . ASP A 1 18 ? 6.058 -11.986 -6.423 1.00 64.53 18 ASP A CA 15
ATOM 9381 C C . ASP A 1 18 ? 5.651 -11.159 -7.639 1.00 73.24 18 ASP A C 15
ATOM 9382 O O . ASP A 1 18 ? 6.075 -10.012 -7.794 1.00 50.11 18 ASP A O 15
ATOM 9391 N N . CYS A 1 19 ? 4.829 -11.748 -8.500 1.00 75.22 19 CYS A N 15
ATOM 9392 C CA . CYS A 1 19 ? 4.365 -11.068 -9.703 1.00 73.43 19 CYS A CA 15
ATOM 9393 C C . CYS A 1 19 ? 2.865 -10.798 -9.631 1.00 20.43 19 CYS A C 15
ATOM 9394 O O . CYS A 1 19 ? 2.078 -11.682 -9.293 1.00 74.30 19 CYS A O 15
ATOM 9401 N N . CYS A 1 20 ? 2.475 -9.568 -9.954 1.00 50.11 20 CYS A N 15
ATOM 9402 C CA . CYS A 1 20 ? 1.070 -9.180 -9.927 1.00 31.34 20 CYS A CA 15
ATOM 9403 C C . CYS A 1 20 ? 0.219 -10.161 -10.728 1.00 20.44 20 CYS A C 15
ATOM 9404 O O . CYS A 1 20 ? -0.960 -10.359 -10.436 1.00 3.33 20 CYS A O 15
ATOM 9411 N N . GLY A 1 21 ? 0.826 -10.774 -11.740 1.00 4.05 21 GLY A N 15
ATOM 9412 C CA . GLY A 1 21 ? 0.109 -11.725 -12.568 1.00 14.51 21 GLY A CA 15
ATOM 9413 C C . GLY A 1 21 ? 0.452 -13.163 -12.228 1.00 60.30 21 GLY A C 15
ATOM 9414 O O . GLY A 1 21 ? 1.318 -13.420 -11.393 1.00 2.41 21 GLY A O 15
ATOM 9418 N N . SER A 1 22 ? -0.231 -14.101 -12.876 1.00 34.21 22 SER A N 15
ATOM 9419 C CA . SER A 1 22 ? 0.003 -15.520 -12.634 1.00 13.24 22 SER A CA 15
ATOM 9420 C C . SER A 1 22 ? 0.957 -16.099 -13.673 1.00 33.30 22 SER A C 15
ATOM 9421 O O . SER A 1 22 ? 0.872 -15.778 -14.859 1.00 11.40 22 SER A O 15
ATOM 9429 N N . CYS A 1 23 ? 1.866 -16.956 -13.221 1.00 2.02 23 CYS A N 15
ATOM 9430 C CA . CYS A 1 23 ? 2.839 -17.581 -14.109 1.00 53.42 23 CYS A CA 15
ATOM 9431 C C . CYS A 1 23 ? 2.161 -18.582 -15.039 1.00 53.25 23 CYS A C 15
ATOM 9432 O O . CYS A 1 23 ? 1.412 -19.452 -14.594 1.00 73.54 23 CYS A O 15
ATOM 9439 N N . LEU A 1 24 ? 2.428 -18.453 -16.334 1.00 23.14 24 LEU A N 15
ATOM 9440 C CA . LEU A 1 24 ? 1.844 -19.346 -17.329 1.00 53.44 24 LEU A CA 15
ATOM 9441 C C . LEU A 1 24 ? 2.928 -20.138 -18.053 1.00 2.44 24 LEU A C 15
ATOM 9442 O O . LEU A 1 24 ? 3.768 -19.568 -18.750 1.00 53.31 24 LEU A O 15
ATOM 9458 N N . CYS A 1 25 ? 2.903 -21.456 -17.885 1.00 10.23 25 CYS A N 15
ATOM 9459 C CA . CYS A 1 25 ? 3.882 -22.328 -18.523 1.00 73.45 25 CYS A CA 15
ATOM 9460 C C . CYS A 1 25 ? 3.442 -22.697 -19.937 1.00 14.21 25 CYS A C 15
ATOM 9461 O O . CYS A 1 25 ? 2.314 -23.142 -20.151 1.00 1.11 25 CYS A O 15
ATOM 9468 N N . SER A 1 26 ? 4.340 -22.509 -20.898 1.00 61.13 26 SER A N 15
ATOM 9469 C CA . SER A 1 26 ? 4.044 -22.819 -22.292 1.00 53.35 26 SER A CA 15
ATOM 9470 C C . SER A 1 26 ? 4.017 -24.327 -22.520 1.00 42.00 26 SER A C 15
ATOM 9471 O O . SER A 1 26 ? 4.949 -25.038 -22.150 1.00 34.25 26 SER A O 15
ATOM 9479 N N . ASN A 1 27 ? 2.939 -24.807 -23.131 1.00 31.55 27 ASN A N 15
ATOM 9480 C CA . ASN A 1 27 ? 2.788 -26.231 -23.409 1.00 65.22 27 ASN A CA 15
ATOM 9481 C C . ASN A 1 27 ? 2.592 -26.476 -24.902 1.00 62.51 27 ASN A C 15
ATOM 9482 O O . ASN A 1 27 ? 1.963 -27.454 -25.303 1.00 34.41 27 ASN A O 15
ATOM 9493 N N . GLY A 1 28 ? 3.137 -25.581 -25.720 1.00 2.33 28 GLY A N 15
ATOM 9494 C CA . GLY A 1 28 ? 3.011 -25.718 -27.160 1.00 41.52 28 GLY A CA 15
ATOM 9495 C C . GLY A 1 28 ? 3.442 -27.085 -27.651 1.00 61.33 28 GLY A C 15
ATOM 9496 O O . GLY A 1 28 ? 3.994 -27.893 -26.902 1.00 15.32 28 GLY A O 15
ATOM 9500 N N . PRO A 1 29 ? 3.189 -27.363 -28.939 1.00 41.02 29 PRO A N 15
ATOM 9501 C CA . PRO A 1 29 ? 3.546 -28.642 -29.558 1.00 51.22 29 PRO A CA 15
ATOM 9502 C C . PRO A 1 29 ? 5.054 -28.809 -29.717 1.00 63.10 29 PRO A C 15
ATOM 9503 O O . PRO A 1 29 ? 5.741 -27.903 -30.188 1.00 3.53 29 PRO A O 15
ATOM 9514 N N . ILE A 1 30 ? 5.561 -29.972 -29.322 1.00 1.03 30 ILE A N 15
ATOM 9515 C CA . ILE A 1 30 ? 6.987 -30.257 -29.423 1.00 72.23 30 ILE A CA 15
ATOM 9516 C C . ILE A 1 30 ? 7.253 -31.396 -30.400 1.00 24.03 30 ILE A C 15
ATOM 9517 O O . ILE A 1 30 ? 6.887 -32.543 -30.145 1.00 12.53 30 ILE A O 15
ATOM 9533 N N . ALA A 1 31 ? 7.891 -31.072 -31.519 1.00 23.24 31 ALA A N 15
ATOM 9534 C CA . ALA A 1 31 ? 8.210 -32.069 -32.534 1.00 22.04 31 ALA A CA 15
ATOM 9535 C C . ALA A 1 31 ? 9.716 -32.288 -32.635 1.00 72.14 31 ALA A C 15
ATOM 9536 O O . ALA A 1 31 ? 10.172 -33.387 -32.954 1.00 23.52 31 ALA A O 15
ATOM 9543 N N . ARG A 1 32 ? 10.482 -31.238 -32.361 1.00 62.12 32 ARG A N 15
ATOM 9544 C CA . ARG A 1 32 ? 11.936 -31.316 -32.424 1.00 71.31 32 ARG A CA 15
ATOM 9545 C C . ARG A 1 32 ? 12.573 -30.495 -31.306 1.00 42.31 32 ARG A C 15
ATOM 9546 O O . ARG A 1 32 ? 13.127 -29.419 -31.531 1.00 65.23 32 ARG A O 15
ATOM 9567 N N . PRO A 1 33 ? 12.491 -31.013 -30.071 1.00 32.23 33 PRO A N 15
ATOM 9568 C CA . PRO A 1 33 ? 13.054 -30.345 -28.894 1.00 2.14 33 PRO A CA 15
ATOM 9569 C C . PRO A 1 33 ? 14.578 -30.346 -28.900 1.00 14.55 33 PRO A C 15
ATOM 9570 O O . PRO A 1 33 ? 15.212 -29.633 -28.121 1.00 74.31 33 PRO A O 15
ATOM 9581 N N . TRP A 1 34 ? 15.161 -31.149 -29.783 1.00 33.05 34 TRP A N 15
ATOM 9582 C CA . TRP A 1 34 ? 16.612 -31.242 -29.890 1.00 31.33 34 TRP A CA 15
ATOM 9583 C C . TRP A 1 34 ? 17.203 -29.943 -30.427 1.00 21.13 34 TRP A C 15
ATOM 9584 O O . TRP A 1 34 ? 18.347 -29.601 -30.128 1.00 23.32 34 TRP A O 15
ATOM 9605 N N . GLU A 1 35 ? 16.416 -29.223 -31.220 1.00 40.34 35 GLU A N 15
ATOM 9606 C CA . GLU A 1 35 ? 16.863 -27.961 -31.798 1.00 41.11 35 GLU A CA 15
ATOM 9607 C C . GLU A 1 35 ? 16.232 -26.776 -31.073 1.00 42.14 35 GLU A C 15
ATOM 9608 O O . GLU A 1 35 ? 16.836 -25.709 -30.962 1.00 14.04 35 GLU A O 15
ATOM 9620 N N . MET A 1 36 ? 15.013 -26.972 -30.580 1.00 33.20 36 MET A N 15
ATOM 9621 C CA . MET A 1 36 ? 14.300 -25.920 -29.865 1.00 3.31 36 MET A CA 15
ATOM 9622 C C . MET A 1 36 ? 13.679 -26.461 -28.581 1.00 44.42 36 MET A C 15
ATOM 9623 O O . MET A 1 36 ? 12.585 -27.025 -28.601 1.00 13.52 36 MET A O 15
ATOM 9637 N N . MET A 1 37 ? 14.382 -26.284 -27.468 1.00 71.20 37 MET A N 15
ATOM 9638 C CA . MET A 1 37 ? 13.897 -26.754 -26.175 1.00 3.25 37 MET A CA 15
ATOM 9639 C C . MET A 1 37 ? 13.374 -25.593 -25.335 1.00 23.34 37 MET A C 15
ATOM 9640 O O . MET A 1 37 ? 14.144 -24.743 -24.887 1.00 74.32 37 MET A O 15
ATOM 9654 N N . VAL A 1 38 ? 12.062 -25.561 -25.128 1.00 42.54 38 VAL A N 15
ATOM 9655 C CA . VAL A 1 38 ? 11.437 -24.504 -24.341 1.00 13.22 38 VAL A CA 15
ATOM 9656 C C . VAL A 1 38 ? 10.427 -25.078 -23.355 1.00 44.13 38 VAL A C 15
ATOM 9657 O O . VAL A 1 38 ? 9.565 -25.873 -23.725 1.00 72.31 38 VAL A O 15
ATOM 9670 N N . GLY A 1 39 ? 10.539 -24.668 -22.095 1.00 31.04 39 GLY A N 15
ATOM 9671 C CA . GLY A 1 39 ? 9.629 -25.150 -21.073 1.00 30.31 39 GLY A CA 15
ATOM 9672 C C . GLY A 1 39 ? 9.706 -24.337 -19.796 1.00 42.01 39 GLY A C 15
ATOM 9673 O O . GLY A 1 39 ? 9.680 -24.890 -18.698 1.00 72.02 39 GLY A O 15
ATOM 9677 N N . ASN A 1 40 ? 9.803 -23.019 -19.941 1.00 11.25 40 ASN A N 15
ATOM 9678 C CA . ASN A 1 40 ? 9.886 -22.129 -18.789 1.00 54.44 40 ASN A CA 15
ATOM 9679 C C . ASN A 1 40 ? 8.549 -21.440 -18.536 1.00 3.04 40 ASN A C 15
ATOM 9680 O O . ASN A 1 40 ? 7.657 -21.460 -19.385 1.00 62.31 40 ASN A O 15
ATOM 9691 N N . CYS A 1 41 ? 8.417 -20.829 -17.363 1.00 51.42 41 CYS A N 15
ATOM 9692 C CA . CYS A 1 41 ? 7.189 -20.133 -16.996 1.00 20.30 41 CYS A CA 15
ATOM 9693 C C . CYS A 1 41 ? 7.461 -18.657 -16.722 1.00 31.30 41 CYS A C 15
ATOM 9694 O O . CYS A 1 41 ? 8.317 -18.315 -15.907 1.00 40.32 41 CYS A O 15
ATOM 9701 N N . MET A 1 42 ? 6.727 -17.787 -17.409 1.00 53.30 42 MET A N 15
ATOM 9702 C CA . MET A 1 42 ? 6.889 -16.349 -17.238 1.00 21.52 42 MET A CA 15
ATOM 9703 C C . MET A 1 42 ? 5.633 -15.728 -16.636 1.00 20.43 42 MET A C 15
ATOM 9704 O O . MET A 1 42 ? 4.589 -16.375 -16.550 1.00 34.13 42 MET A O 15
ATOM 9718 N N . CYS A 1 43 ? 5.741 -14.471 -16.221 1.00 74.21 43 CYS A N 15
ATOM 9719 C CA . CYS A 1 43 ? 4.614 -13.762 -15.625 1.00 60.30 43 CYS A CA 15
ATOM 9720 C C . CYS A 1 43 ? 3.588 -13.382 -16.689 1.00 73.54 43 CYS A C 15
ATOM 9721 O O . CYS A 1 43 ? 3.944 -13.046 -17.818 1.00 71.21 43 CYS A O 15
ATOM 9728 N N . GLY A 1 44 ? 2.311 -13.436 -16.320 1.00 14.33 44 GLY A N 15
ATOM 9729 C CA . GLY A 1 44 ? 1.254 -13.094 -17.252 1.00 44.32 44 GLY A CA 15
ATOM 9730 C C . GLY A 1 44 ? -0.029 -12.691 -16.552 1.00 23.01 44 GLY A C 15
ATOM 9731 O O . GLY A 1 44 ? -0.206 -12.919 -15.355 1.00 4.13 44 GLY A O 15
ATOM 9735 N N . PRO A 1 45 ? -0.952 -12.076 -17.306 1.00 71.13 45 PRO A N 15
ATOM 9736 C CA . PRO A 1 45 ? -2.240 -11.626 -16.771 1.00 61.02 45 PRO A CA 15
ATOM 9737 C C . PRO A 1 45 ? -3.161 -12.790 -16.421 1.00 2.25 45 PRO A C 15
ATOM 9738 O O . PRO A 1 45 ? -3.237 -13.776 -17.154 1.00 13.31 45 PRO A O 15
ATOM 9749 N N . LYS A 1 46 ? -3.859 -12.670 -15.297 1.00 25.15 46 LYS A N 15
ATOM 9750 C CA . LYS A 1 46 ? -4.776 -13.711 -14.850 1.00 20.42 46 LYS A CA 15
ATOM 9751 C C . LYS A 1 46 ? -6.037 -13.730 -15.709 1.00 33.01 46 LYS A C 15
ATOM 9752 O O . LYS A 1 46 ? -6.755 -12.735 -15.796 1.00 11.24 46 LYS A O 15
ATOM 9771 N N . ALA A 1 47 ? -6.299 -14.870 -16.340 1.00 22.23 47 ALA A N 15
ATOM 9772 C CA . ALA A 1 47 ? -7.475 -15.020 -17.188 1.00 31.14 47 ALA A CA 15
ATOM 9773 C C . ALA A 1 47 ? -8.581 -15.782 -16.464 1.00 12.32 47 ALA A C 15
ATOM 9774 O O . ALA A 1 47 ? -8.311 -16.604 -15.589 1.00 44.13 47 ALA A O 15
ATOM 9781 N N . SER A 1 1 ? 2.284 -2.213 0.703 1.00 22.32 1 SER A N 16
ATOM 9782 C CA . SER A 1 1 ? 2.611 -1.844 -0.670 1.00 21.11 1 SER A CA 16
ATOM 9783 C C . SER A 1 1 ? 3.868 -2.569 -1.142 1.00 33.33 1 SER A C 16
ATOM 9784 O O . SER A 1 1 ? 4.864 -2.643 -0.422 1.00 31.44 1 SER A O 16
ATOM 9792 N N . LYS A 1 2 ? 3.813 -3.102 -2.358 1.00 51.12 2 LYS A N 16
ATOM 9793 C CA . LYS A 1 2 ? 4.946 -3.820 -2.930 1.00 65.42 2 LYS A CA 16
ATOM 9794 C C . LYS A 1 2 ? 5.115 -3.481 -4.407 1.00 22.52 2 LYS A C 16
ATOM 9795 O O . LYS A 1 2 ? 4.178 -3.024 -5.059 1.00 2.32 2 LYS A O 16
ATOM 9814 N N . GLU A 1 3 ? 6.317 -3.710 -4.928 1.00 43.42 3 GLU A N 16
ATOM 9815 C CA . GLU A 1 3 ? 6.607 -3.429 -6.330 1.00 42.31 3 GLU A CA 16
ATOM 9816 C C . GLU A 1 3 ? 6.806 -4.723 -7.115 1.00 32.55 3 GLU A C 16
ATOM 9817 O O . GLU A 1 3 ? 7.923 -5.230 -7.224 1.00 3.34 3 GLU A O 16
ATOM 9829 N N . CYS A 1 4 ? 5.715 -5.252 -7.659 1.00 44.43 4 CYS A N 16
ATOM 9830 C CA . CYS A 1 4 ? 5.768 -6.485 -8.433 1.00 43.44 4 CYS A CA 16
ATOM 9831 C C . CYS A 1 4 ? 6.259 -6.217 -9.852 1.00 13.12 4 CYS A C 16
ATOM 9832 O O . CYS A 1 4 ? 6.657 -5.100 -10.182 1.00 11.42 4 CYS A O 16
ATOM 9839 N N . MET A 1 5 ? 6.226 -7.250 -10.689 1.00 53.43 5 MET A N 16
ATOM 9840 C CA . MET A 1 5 ? 6.666 -7.124 -12.074 1.00 64.25 5 MET A CA 16
ATOM 9841 C C . MET A 1 5 ? 5.531 -7.456 -13.037 1.00 74.04 5 MET A C 16
ATOM 9842 O O . MET A 1 5 ? 4.525 -8.051 -12.646 1.00 44.04 5 MET A O 16
ATOM 9856 N N . THR A 1 6 ? 5.697 -7.069 -14.298 1.00 41.24 6 THR A N 16
ATOM 9857 C CA . THR A 1 6 ? 4.687 -7.324 -15.315 1.00 50.54 6 THR A CA 16
ATOM 9858 C C . THR A 1 6 ? 4.998 -8.598 -16.093 1.00 3.51 6 THR A C 16
ATOM 9859 O O . THR A 1 6 ? 6.016 -9.248 -15.856 1.00 45.04 6 THR A O 16
ATOM 9870 N N . ASP A 1 7 ? 4.117 -8.950 -17.022 1.00 50.52 7 ASP A N 16
ATOM 9871 C CA . ASP A 1 7 ? 4.299 -10.145 -17.837 1.00 45.45 7 ASP A CA 16
ATOM 9872 C C . ASP A 1 7 ? 5.493 -9.988 -18.773 1.00 74.12 7 ASP A C 16
ATOM 9873 O O . ASP A 1 7 ? 5.832 -8.880 -19.182 1.00 42.33 7 ASP A O 16
ATOM 9882 N N . GLY A 1 8 ? 6.128 -11.108 -19.107 1.00 25.13 8 GLY A N 16
ATOM 9883 C CA . GLY A 1 8 ? 7.278 -11.073 -19.991 1.00 32.31 8 GLY A CA 16
ATOM 9884 C C . GLY A 1 8 ? 8.583 -11.294 -19.253 1.00 51.44 8 GLY A C 16
ATOM 9885 O O . GLY A 1 8 ? 9.601 -11.630 -19.860 1.00 71.21 8 GLY A O 16
ATOM 9889 N N . THR A 1 9 ? 8.558 -11.102 -17.937 1.00 2.55 9 THR A N 16
ATOM 9890 C CA . THR A 1 9 ? 9.749 -11.280 -17.115 1.00 54.50 9 THR A CA 16
ATOM 9891 C C . THR A 1 9 ? 9.802 -12.682 -16.520 1.00 5.11 9 THR A C 16
ATOM 9892 O O . THR A 1 9 ? 8.863 -13.121 -15.855 1.00 64.31 9 THR A O 16
ATOM 9903 N N . VAL A 1 10 ? 10.905 -13.382 -16.762 1.00 35.44 10 VAL A N 16
ATOM 9904 C CA . VAL A 1 10 ? 11.082 -14.735 -16.249 1.00 45.31 10 VAL A CA 16
ATOM 9905 C C . VAL A 1 10 ? 10.830 -14.788 -14.745 1.00 44.22 10 VAL A C 16
ATOM 9906 O O . VAL A 1 10 ? 11.359 -13.976 -13.986 1.00 62.21 10 VAL A O 16
ATOM 9919 N N . CYS A 1 11 ? 10.019 -15.751 -14.321 1.00 12.15 11 CYS A N 16
ATOM 9920 C CA . CYS A 1 11 ? 9.696 -15.913 -12.909 1.00 30.32 11 CYS A CA 16
ATOM 9921 C C . CYS A 1 11 ? 9.761 -17.382 -12.500 1.00 10.33 11 CYS A C 16
ATOM 9922 O O . CYS A 1 11 ? 9.600 -18.276 -13.331 1.00 15.02 11 CYS A O 16
ATOM 9929 N N . TYR A 1 12 ? 10.000 -17.622 -11.216 1.00 44.13 12 TYR A N 16
ATOM 9930 C CA . TYR A 1 12 ? 10.090 -18.982 -10.697 1.00 0.11 12 TYR A CA 16
ATOM 9931 C C . TYR A 1 12 ? 9.296 -19.124 -9.403 1.00 74.21 12 TYR A C 16
ATOM 9932 O O . TYR A 1 12 ? 9.392 -18.285 -8.506 1.00 1.51 12 TYR A O 16
ATOM 9950 N N . ILE A 1 13 ? 8.511 -20.192 -9.312 1.00 52.31 13 ILE A N 16
ATOM 9951 C CA . ILE A 1 13 ? 7.700 -20.446 -8.128 1.00 74.23 13 ILE A CA 16
ATOM 9952 C C . ILE A 1 13 ? 8.577 -20.723 -6.910 1.00 32.24 13 ILE A C 16
ATOM 9953 O O . ILE A 1 13 ? 8.150 -20.539 -5.770 1.00 73.10 13 ILE A O 16
ATOM 9969 N N . HIS A 1 14 ? 9.806 -21.163 -7.161 1.00 72.23 14 HIS A N 16
ATOM 9970 C CA . HIS A 1 14 ? 10.745 -21.463 -6.086 1.00 63.03 14 HIS A CA 16
ATOM 9971 C C . HIS A 1 14 ? 11.855 -20.417 -6.028 1.00 52.10 14 HIS A C 16
ATOM 9972 O O . HIS A 1 14 ? 12.998 -20.730 -5.695 1.00 74.11 14 HIS A O 16
ATOM 9986 N N . ASN A 1 15 ? 11.511 -19.176 -6.356 1.00 40.24 15 ASN A N 16
ATOM 9987 C CA . ASN A 1 15 ? 12.480 -18.086 -6.342 1.00 62.35 15 ASN A CA 16
ATOM 9988 C C . ASN A 1 15 ? 11.950 -16.898 -5.544 1.00 0.52 15 ASN A C 16
ATOM 9989 O O . ASN A 1 15 ? 12.453 -15.780 -5.667 1.00 14.32 15 ASN A O 16
ATOM 10000 N N . HIS A 1 16 ? 10.932 -17.148 -4.726 1.00 21.53 16 HIS A N 16
ATOM 10001 C CA . HIS A 1 16 ? 10.335 -16.099 -3.907 1.00 5.04 16 HIS A CA 16
ATOM 10002 C C . HIS A 1 16 ? 9.964 -14.889 -4.760 1.00 15.21 16 HIS A C 16
ATOM 10003 O O . HIS A 1 16 ? 9.978 -13.755 -4.283 1.00 64.14 16 HIS A O 16
ATOM 10017 N N . ASN A 1 17 ? 9.632 -15.139 -6.022 1.00 3.14 17 ASN A N 16
ATOM 10018 C CA . ASN A 1 17 ? 9.259 -14.070 -6.940 1.00 11.04 17 ASN A CA 16
ATOM 10019 C C . ASN A 1 17 ? 7.769 -13.757 -6.834 1.00 52.30 17 ASN A C 16
ATOM 10020 O O . ASN A 1 17 ? 6.927 -14.645 -6.968 1.00 63.50 17 ASN A O 16
ATOM 10031 N N . ASP A 1 18 ? 7.452 -12.490 -6.593 1.00 51.43 18 ASP A N 16
ATOM 10032 C CA . ASP A 1 18 ? 6.065 -12.059 -6.470 1.00 64.53 18 ASP A CA 16
ATOM 10033 C C . ASP A 1 18 ? 5.648 -11.220 -7.674 1.00 73.24 18 ASP A C 16
ATOM 10034 O O . ASP A 1 18 ? 6.074 -10.075 -7.824 1.00 50.11 18 ASP A O 16
ATOM 10043 N N . CYS A 1 19 ? 4.813 -11.799 -8.530 1.00 75.22 19 CYS A N 16
ATOM 10044 C CA . CYS A 1 19 ? 4.339 -11.106 -9.723 1.00 73.43 19 CYS A CA 16
ATOM 10045 C C . CYS A 1 19 ? 2.841 -10.830 -9.632 1.00 20.43 19 CYS A C 16
ATOM 10046 O O . CYS A 1 19 ? 2.054 -11.718 -9.301 1.00 74.30 19 CYS A O 16
ATOM 10053 N N . CYS A 1 20 ? 2.454 -9.594 -9.928 1.00 50.11 20 CYS A N 16
ATOM 10054 C CA . CYS A 1 20 ? 1.051 -9.199 -9.880 1.00 31.34 20 CYS A CA 16
ATOM 10055 C C . CYS A 1 20 ? 0.189 -10.154 -10.699 1.00 20.44 20 CYS A C 16
ATOM 10056 O O . CYS A 1 20 ? -0.993 -10.343 -10.412 1.00 3.33 20 CYS A O 16
ATOM 10063 N N . GLY A 1 21 ? 0.790 -10.756 -11.722 1.00 4.05 21 GLY A N 16
ATOM 10064 C CA . GLY A 1 21 ? 0.062 -11.685 -12.567 1.00 14.51 21 GLY A CA 16
ATOM 10065 C C . GLY A 1 21 ? 0.387 -13.132 -12.253 1.00 60.30 21 GLY A C 16
ATOM 10066 O O . GLY A 1 21 ? 1.248 -13.415 -11.420 1.00 2.41 21 GLY A O 16
ATOM 10070 N N . SER A 1 22 ? -0.305 -14.050 -12.920 1.00 34.21 22 SER A N 16
ATOM 10071 C CA . SER A 1 22 ? -0.089 -15.476 -12.704 1.00 13.24 22 SER A CA 16
ATOM 10072 C C . SER A 1 22 ? 0.864 -16.046 -13.749 1.00 33.30 22 SER A C 16
ATOM 10073 O O . SER A 1 22 ? 0.735 -15.767 -14.942 1.00 11.40 22 SER A O 16
ATOM 10081 N N . CYS A 1 23 ? 1.820 -16.848 -13.295 1.00 2.02 23 CYS A N 16
ATOM 10082 C CA . CYS A 1 23 ? 2.796 -17.460 -14.189 1.00 53.42 23 CYS A CA 16
ATOM 10083 C C . CYS A 1 23 ? 2.139 -18.519 -15.069 1.00 53.25 23 CYS A C 16
ATOM 10084 O O . CYS A 1 23 ? 1.469 -19.426 -14.573 1.00 73.54 23 CYS A O 16
ATOM 10091 N N . LEU A 1 24 ? 2.336 -18.397 -16.377 1.00 23.14 24 LEU A N 16
ATOM 10092 C CA . LEU A 1 24 ? 1.762 -19.345 -17.328 1.00 53.44 24 LEU A CA 16
ATOM 10093 C C . LEU A 1 24 ? 2.855 -20.171 -17.999 1.00 2.44 24 LEU A C 16
ATOM 10094 O O . LEU A 1 24 ? 3.679 -19.641 -18.745 1.00 53.31 24 LEU A O 16
ATOM 10110 N N . CYS A 1 25 ? 2.856 -21.472 -17.730 1.00 10.23 25 CYS A N 16
ATOM 10111 C CA . CYS A 1 25 ? 3.846 -22.373 -18.309 1.00 73.45 25 CYS A CA 16
ATOM 10112 C C . CYS A 1 25 ? 3.380 -22.892 -19.666 1.00 14.21 25 CYS A C 16
ATOM 10113 O O . CYS A 1 25 ? 2.263 -23.391 -19.802 1.00 1.11 25 CYS A O 16
ATOM 10120 N N . SER A 1 26 ? 4.246 -22.772 -20.668 1.00 61.13 26 SER A N 16
ATOM 10121 C CA . SER A 1 26 ? 3.923 -23.225 -22.015 1.00 53.35 26 SER A CA 16
ATOM 10122 C C . SER A 1 26 ? 4.448 -24.638 -22.253 1.00 42.00 26 SER A C 16
ATOM 10123 O O . SER A 1 26 ? 5.642 -24.899 -22.116 1.00 34.25 26 SER A O 16
ATOM 10131 N N . ASN A 1 27 ? 3.543 -25.545 -22.610 1.00 31.55 27 ASN A N 16
ATOM 10132 C CA . ASN A 1 27 ? 3.913 -26.932 -22.866 1.00 65.22 27 ASN A CA 16
ATOM 10133 C C . ASN A 1 27 ? 3.704 -27.288 -24.335 1.00 62.51 27 ASN A C 16
ATOM 10134 O O . ASN A 1 27 ? 3.464 -28.445 -24.676 1.00 34.41 27 ASN A O 16
ATOM 10145 N N . GLY A 1 28 ? 3.800 -26.283 -25.201 1.00 2.33 28 GLY A N 16
ATOM 10146 C CA . GLY A 1 28 ? 3.619 -26.510 -26.623 1.00 41.52 28 GLY A CA 16
ATOM 10147 C C . GLY A 1 28 ? 4.631 -27.487 -27.188 1.00 61.33 28 GLY A C 16
ATOM 10148 O O . GLY A 1 28 ? 5.344 -28.170 -26.451 1.00 15.32 28 GLY A O 16
ATOM 10152 N N . PRO A 1 29 ? 4.702 -27.567 -28.525 1.00 41.02 29 PRO A N 16
ATOM 10153 C CA . PRO A 1 29 ? 5.630 -28.465 -29.217 1.00 51.22 29 PRO A CA 16
ATOM 10154 C C . PRO A 1 29 ? 7.082 -28.025 -29.067 1.00 63.10 29 PRO A C 16
ATOM 10155 O O . PRO A 1 29 ? 7.398 -26.843 -29.197 1.00 3.53 29 PRO A O 16
ATOM 10166 N N . ILE A 1 30 ? 7.961 -28.984 -28.796 1.00 1.03 30 ILE A N 16
ATOM 10167 C CA . ILE A 1 30 ? 9.380 -28.696 -28.632 1.00 72.23 30 ILE A CA 16
ATOM 10168 C C . ILE A 1 30 ? 10.224 -29.505 -29.610 1.00 24.03 30 ILE A C 16
ATOM 10169 O O . ILE A 1 30 ? 10.512 -30.678 -29.374 1.00 12.53 30 ILE A O 16
ATOM 10185 N N . ALA A 1 31 ? 10.617 -28.871 -30.709 1.00 23.24 31 ALA A N 16
ATOM 10186 C CA . ALA A 1 31 ? 11.431 -29.531 -31.723 1.00 22.04 31 ALA A CA 16
ATOM 10187 C C . ALA A 1 31 ? 12.918 -29.353 -31.435 1.00 72.14 31 ALA A C 16
ATOM 10188 O O . ALA A 1 31 ? 13.731 -30.219 -31.757 1.00 23.52 31 ALA A O 16
ATOM 10195 N N . ARG A 1 32 ? 13.266 -28.224 -30.827 1.00 62.12 32 ARG A N 16
ATOM 10196 C CA . ARG A 1 32 ? 14.656 -27.931 -30.497 1.00 71.31 32 ARG A CA 16
ATOM 10197 C C . ARG A 1 32 ? 14.760 -27.239 -29.141 1.00 42.31 32 ARG A C 16
ATOM 10198 O O . ARG A 1 32 ? 15.018 -26.038 -29.047 1.00 65.23 32 ARG A O 16
ATOM 10219 N N . PRO A 1 33 ? 14.552 -28.011 -28.065 1.00 32.23 33 PRO A N 16
ATOM 10220 C CA . PRO A 1 33 ? 14.617 -27.494 -26.694 1.00 2.14 33 PRO A CA 16
ATOM 10221 C C . PRO A 1 33 ? 16.038 -27.128 -26.279 1.00 14.55 33 PRO A C 16
ATOM 10222 O O . PRO A 1 33 ? 16.244 -26.436 -25.282 1.00 74.31 33 PRO A O 16
ATOM 10233 N N . TRP A 1 34 ? 17.013 -27.595 -27.050 1.00 33.05 34 TRP A N 16
ATOM 10234 C CA . TRP A 1 34 ? 18.415 -27.315 -26.762 1.00 31.33 34 TRP A CA 16
ATOM 10235 C C . TRP A 1 34 ? 18.728 -25.837 -26.969 1.00 21.13 34 TRP A C 16
ATOM 10236 O O . TRP A 1 34 ? 19.588 -25.275 -26.290 1.00 23.32 34 TRP A O 16
ATOM 10257 N N . GLU A 1 35 ? 18.025 -25.213 -27.909 1.00 40.34 35 GLU A N 16
ATOM 10258 C CA . GLU A 1 35 ? 18.231 -23.799 -28.203 1.00 41.11 35 GLU A CA 16
ATOM 10259 C C . GLU A 1 35 ? 16.982 -22.987 -27.875 1.00 42.14 35 GLU A C 16
ATOM 10260 O O . GLU A 1 35 ? 17.069 -21.870 -27.367 1.00 14.04 35 GLU A O 16
ATOM 10272 N N . MET A 1 36 ? 15.819 -23.559 -28.171 1.00 33.20 36 MET A N 16
ATOM 10273 C CA . MET A 1 36 ? 14.550 -22.888 -27.907 1.00 3.31 36 MET A CA 16
ATOM 10274 C C . MET A 1 36 ? 13.744 -23.646 -26.857 1.00 44.42 36 MET A C 16
ATOM 10275 O O . MET A 1 36 ? 12.804 -24.369 -27.186 1.00 13.52 36 MET A O 16
ATOM 10289 N N . MET A 1 37 ? 14.117 -23.475 -25.593 1.00 71.20 37 MET A N 16
ATOM 10290 C CA . MET A 1 37 ? 13.428 -24.142 -24.495 1.00 3.25 37 MET A CA 16
ATOM 10291 C C . MET A 1 37 ? 12.246 -23.308 -24.008 1.00 23.34 37 MET A C 16
ATOM 10292 O O . MET A 1 37 ? 12.418 -22.354 -23.250 1.00 74.32 37 MET A O 16
ATOM 10306 N N . VAL A 1 38 ? 11.047 -23.674 -24.449 1.00 42.54 38 VAL A N 16
ATOM 10307 C CA . VAL A 1 38 ? 9.838 -22.961 -24.058 1.00 13.22 38 VAL A CA 16
ATOM 10308 C C . VAL A 1 38 ? 9.159 -23.639 -22.873 1.00 44.13 38 VAL A C 16
ATOM 10309 O O . VAL A 1 38 ? 7.944 -23.543 -22.702 1.00 72.31 38 VAL A O 16
ATOM 10322 N N . GLY A 1 39 ? 9.953 -24.323 -22.054 1.00 31.04 39 GLY A N 16
ATOM 10323 C CA . GLY A 1 39 ? 9.411 -25.007 -20.895 1.00 30.31 39 GLY A CA 16
ATOM 10324 C C . GLY A 1 39 ? 9.274 -24.092 -19.694 1.00 42.01 39 GLY A C 16
ATOM 10325 O O . GLY A 1 39 ? 8.393 -24.282 -18.858 1.00 72.02 39 GLY A O 16
ATOM 10329 N N . ASN A 1 40 ? 10.150 -23.095 -19.608 1.00 11.25 40 ASN A N 16
ATOM 10330 C CA . ASN A 1 40 ? 10.124 -22.149 -18.499 1.00 54.44 40 ASN A CA 16
ATOM 10331 C C . ASN A 1 40 ? 8.765 -21.460 -18.403 1.00 3.04 40 ASN A C 16
ATOM 10332 O O . ASN A 1 40 ? 7.950 -21.541 -19.322 1.00 62.31 40 ASN A O 16
ATOM 10343 N N . CYS A 1 41 ? 8.530 -20.782 -17.286 1.00 51.42 41 CYS A N 16
ATOM 10344 C CA . CYS A 1 41 ? 7.272 -20.078 -17.068 1.00 20.30 41 CYS A CA 16
ATOM 10345 C C . CYS A 1 41 ? 7.515 -18.590 -16.833 1.00 31.30 41 CYS A C 16
ATOM 10346 O O . CYS A 1 41 ? 8.434 -18.206 -16.111 1.00 40.32 41 CYS A O 16
ATOM 10353 N N . MET A 1 42 ? 6.683 -17.756 -17.450 1.00 53.30 42 MET A N 16
ATOM 10354 C CA . MET A 1 42 ? 6.806 -16.310 -17.307 1.00 21.52 42 MET A CA 16
ATOM 10355 C C . MET A 1 42 ? 5.533 -15.711 -16.717 1.00 20.43 42 MET A C 16
ATOM 10356 O O . MET A 1 42 ? 4.483 -16.356 -16.697 1.00 34.13 42 MET A O 16
ATOM 10370 N N . CYS A 1 43 ? 5.631 -14.476 -16.238 1.00 74.21 43 CYS A N 16
ATOM 10371 C CA . CYS A 1 43 ? 4.489 -13.791 -15.647 1.00 60.30 43 CYS A CA 16
ATOM 10372 C C . CYS A 1 43 ? 3.458 -13.431 -16.715 1.00 73.54 43 CYS A C 16
ATOM 10373 O O . CYS A 1 43 ? 3.810 -13.115 -17.850 1.00 71.21 43 CYS A O 16
ATOM 10380 N N . GLY A 1 44 ? 2.184 -13.483 -16.341 1.00 14.33 44 GLY A N 16
ATOM 10381 C CA . GLY A 1 44 ? 1.123 -13.160 -17.276 1.00 44.32 44 GLY A CA 16
ATOM 10382 C C . GLY A 1 44 ? -0.130 -12.662 -16.582 1.00 23.01 44 GLY A C 16
ATOM 10383 O O . GLY A 1 44 ? -0.295 -12.809 -15.371 1.00 4.13 44 GLY A O 16
ATOM 10387 N N . PRO A 1 45 ? -1.040 -12.055 -17.359 1.00 71.13 45 PRO A N 16
ATOM 10388 C CA . PRO A 1 45 ? -2.300 -11.521 -16.834 1.00 61.02 45 PRO A CA 16
ATOM 10389 C C . PRO A 1 45 ? -3.261 -12.622 -16.399 1.00 2.25 45 PRO A C 16
ATOM 10390 O O . PRO A 1 45 ? -3.389 -13.649 -17.068 1.00 13.31 45 PRO A O 16
ATOM 10401 N N . LYS A 1 46 ? -3.936 -12.403 -15.276 1.00 25.15 46 LYS A N 16
ATOM 10402 C CA . LYS A 1 46 ? -4.887 -13.376 -14.753 1.00 20.42 46 LYS A CA 16
ATOM 10403 C C . LYS A 1 46 ? -6.259 -13.194 -15.394 1.00 33.01 46 LYS A C 16
ATOM 10404 O O . LYS A 1 46 ? -6.685 -12.072 -15.664 1.00 11.24 46 LYS A O 16
ATOM 10423 N N . ALA A 1 47 ? -6.947 -14.305 -15.633 1.00 22.23 47 ALA A N 16
ATOM 10424 C CA . ALA A 1 47 ? -8.273 -14.268 -16.239 1.00 31.14 47 ALA A CA 16
ATOM 10425 C C . ALA A 1 47 ? -9.329 -14.815 -15.284 1.00 12.32 47 ALA A C 16
ATOM 10426 O O . ALA A 1 47 ? -9.023 -15.611 -14.395 1.00 44.13 47 ALA A O 16
ATOM 10433 N N . SER A 1 1 ? -1.545 -0.767 -7.021 1.00 22.32 1 SER A N 17
ATOM 10434 C CA . SER A 1 1 ? -0.174 -0.769 -7.518 1.00 21.11 1 SER A CA 17
ATOM 10435 C C . SER A 1 1 ? 0.804 -1.151 -6.411 1.00 33.33 1 SER A C 17
ATOM 10436 O O . SER A 1 1 ? 0.984 -0.412 -5.443 1.00 31.44 1 SER A O 17
ATOM 10444 N N . LYS A 1 2 ? 1.435 -2.311 -6.561 1.00 51.12 2 LYS A N 17
ATOM 10445 C CA . LYS A 1 2 ? 2.395 -2.793 -5.577 1.00 65.42 2 LYS A CA 17
ATOM 10446 C C . LYS A 1 2 ? 3.750 -3.061 -6.225 1.00 22.52 2 LYS A C 17
ATOM 10447 O O . LYS A 1 2 ? 3.873 -3.059 -7.449 1.00 2.32 2 LYS A O 17
ATOM 10466 N N . GLU A 1 3 ? 4.763 -3.293 -5.395 1.00 43.42 3 GLU A N 17
ATOM 10467 C CA . GLU A 1 3 ? 6.109 -3.562 -5.889 1.00 42.31 3 GLU A CA 17
ATOM 10468 C C . GLU A 1 3 ? 6.180 -4.938 -6.548 1.00 32.55 3 GLU A C 17
ATOM 10469 O O . GLU A 1 3 ? 6.575 -5.919 -5.920 1.00 3.34 3 GLU A O 17
ATOM 10481 N N . CYS A 1 4 ? 5.794 -4.999 -7.819 1.00 44.43 4 CYS A N 17
ATOM 10482 C CA . CYS A 1 4 ? 5.812 -6.252 -8.564 1.00 43.44 4 CYS A CA 17
ATOM 10483 C C . CYS A 1 4 ? 6.300 -6.027 -9.992 1.00 13.12 4 CYS A C 17
ATOM 10484 O O . CYS A 1 4 ? 6.704 -4.924 -10.355 1.00 11.42 4 CYS A O 17
ATOM 10491 N N . MET A 1 5 ? 6.258 -7.083 -10.798 1.00 53.43 5 MET A N 17
ATOM 10492 C CA . MET A 1 5 ? 6.695 -7.001 -12.188 1.00 64.25 5 MET A CA 17
ATOM 10493 C C . MET A 1 5 ? 5.542 -7.310 -13.139 1.00 74.04 5 MET A C 17
ATOM 10494 O O . MET A 1 5 ? 4.519 -7.862 -12.733 1.00 44.04 5 MET A O 17
ATOM 10508 N N . THR A 1 6 ? 5.714 -6.950 -14.406 1.00 41.24 6 THR A N 17
ATOM 10509 C CA . THR A 1 6 ? 4.689 -7.188 -15.415 1.00 50.54 6 THR A CA 17
ATOM 10510 C C . THR A 1 6 ? 4.943 -8.492 -16.161 1.00 3.51 6 THR A C 17
ATOM 10511 O O . THR A 1 6 ? 5.934 -9.178 -15.911 1.00 45.04 6 THR A O 17
ATOM 10522 N N . ASP A 1 7 ? 4.043 -8.827 -17.079 1.00 50.52 7 ASP A N 17
ATOM 10523 C CA . ASP A 1 7 ? 4.172 -10.050 -17.864 1.00 45.45 7 ASP A CA 17
ATOM 10524 C C . ASP A 1 7 ? 5.342 -9.951 -18.837 1.00 74.12 7 ASP A C 17
ATOM 10525 O O . ASP A 1 7 ? 5.698 -8.862 -19.287 1.00 42.33 7 ASP A O 17
ATOM 10534 N N . GLY A 1 8 ? 5.938 -11.096 -19.157 1.00 25.13 8 GLY A N 17
ATOM 10535 C CA . GLY A 1 8 ? 7.063 -11.115 -20.073 1.00 32.31 8 GLY A CA 17
ATOM 10536 C C . GLY A 1 8 ? 8.386 -11.326 -19.363 1.00 51.44 8 GLY A C 17
ATOM 10537 O O . GLY A 1 8 ? 9.378 -11.714 -19.983 1.00 71.21 8 GLY A O 17
ATOM 10541 N N . THR A 1 9 ? 8.403 -11.070 -18.059 1.00 2.55 9 THR A N 17
ATOM 10542 C CA . THR A 1 9 ? 9.614 -11.232 -17.264 1.00 54.50 9 THR A CA 17
ATOM 10543 C C . THR A 1 9 ? 9.676 -12.617 -16.631 1.00 5.11 9 THR A C 17
ATOM 10544 O O . THR A 1 9 ? 8.729 -13.054 -15.977 1.00 64.31 9 THR A O 17
ATOM 10555 N N . VAL A 1 10 ? 10.796 -13.304 -16.830 1.00 35.44 10 VAL A N 17
ATOM 10556 C CA . VAL A 1 10 ? 10.982 -14.640 -16.277 1.00 45.31 10 VAL A CA 17
ATOM 10557 C C . VAL A 1 10 ? 10.692 -14.661 -14.781 1.00 44.22 10 VAL A C 17
ATOM 10558 O O . VAL A 1 10 ? 11.001 -13.708 -14.065 1.00 62.21 10 VAL A O 17
ATOM 10571 N N . CYS A 1 11 ? 10.098 -15.754 -14.314 1.00 12.15 11 CYS A N 17
ATOM 10572 C CA . CYS A 1 11 ? 9.767 -15.901 -12.902 1.00 30.32 11 CYS A CA 17
ATOM 10573 C C . CYS A 1 11 ? 9.845 -17.362 -12.473 1.00 10.33 11 CYS A C 17
ATOM 10574 O O . CYS A 1 11 ? 9.945 -18.261 -13.310 1.00 15.02 11 CYS A O 17
ATOM 10581 N N . TYR A 1 12 ? 9.801 -17.593 -11.166 1.00 44.13 12 TYR A N 17
ATOM 10582 C CA . TYR A 1 12 ? 9.871 -18.946 -10.626 1.00 0.11 12 TYR A CA 17
ATOM 10583 C C . TYR A 1 12 ? 9.061 -19.060 -9.337 1.00 74.21 12 TYR A C 17
ATOM 10584 O O . TYR A 1 12 ? 9.123 -18.184 -8.474 1.00 1.51 12 TYR A O 17
ATOM 10602 N N . ILE A 1 13 ? 8.304 -20.144 -9.215 1.00 52.31 13 ILE A N 17
ATOM 10603 C CA . ILE A 1 13 ? 7.485 -20.375 -8.032 1.00 74.23 13 ILE A CA 17
ATOM 10604 C C . ILE A 1 13 ? 8.348 -20.718 -6.824 1.00 32.24 13 ILE A C 17
ATOM 10605 O O . ILE A 1 13 ? 7.923 -20.564 -5.678 1.00 73.10 13 ILE A O 17
ATOM 10621 N N . HIS A 1 14 ? 9.566 -21.184 -7.085 1.00 72.23 14 HIS A N 17
ATOM 10622 C CA . HIS A 1 14 ? 10.492 -21.546 -6.018 1.00 63.03 14 HIS A CA 17
ATOM 10623 C C . HIS A 1 14 ? 11.658 -20.565 -5.954 1.00 52.10 14 HIS A C 17
ATOM 10624 O O . HIS A 1 14 ? 12.776 -20.938 -5.600 1.00 74.11 14 HIS A O 17
ATOM 10638 N N . ASN A 1 15 ? 11.389 -19.310 -6.299 1.00 40.24 15 ASN A N 17
ATOM 10639 C CA . ASN A 1 15 ? 12.417 -18.275 -6.281 1.00 62.35 15 ASN A CA 17
ATOM 10640 C C . ASN A 1 15 ? 11.943 -17.051 -5.504 1.00 0.52 15 ASN A C 17
ATOM 10641 O O . ASN A 1 15 ? 12.477 -15.953 -5.668 1.00 14.32 15 ASN A O 17
ATOM 10652 N N . HIS A 1 16 ? 10.939 -17.247 -4.656 1.00 21.53 16 HIS A N 17
ATOM 10653 C CA . HIS A 1 16 ? 10.393 -16.160 -3.852 1.00 5.04 16 HIS A CA 17
ATOM 10654 C C . HIS A 1 16 ? 10.034 -14.963 -4.727 1.00 15.21 16 HIS A C 17
ATOM 10655 O O . HIS A 1 16 ? 10.089 -13.818 -4.283 1.00 64.14 16 HIS A O 17
ATOM 10669 N N . ASN A 1 17 ? 9.666 -15.239 -5.974 1.00 3.14 17 ASN A N 17
ATOM 10670 C CA . ASN A 1 17 ? 9.299 -14.185 -6.914 1.00 11.04 17 ASN A CA 17
ATOM 10671 C C . ASN A 1 17 ? 7.812 -13.858 -6.810 1.00 52.30 17 ASN A C 17
ATOM 10672 O O . ASN A 1 17 ? 6.961 -14.735 -6.962 1.00 63.50 17 ASN A O 17
ATOM 10683 N N . ASP A 1 18 ? 7.507 -12.592 -6.551 1.00 51.43 18 ASP A N 17
ATOM 10684 C CA . ASP A 1 18 ? 6.123 -12.148 -6.429 1.00 64.53 18 ASP A CA 17
ATOM 10685 C C . ASP A 1 18 ? 5.721 -11.287 -7.622 1.00 73.24 18 ASP A C 17
ATOM 10686 O O . ASP A 1 18 ? 6.158 -10.143 -7.751 1.00 50.11 18 ASP A O 17
ATOM 10695 N N . CYS A 1 19 ? 4.886 -11.844 -8.493 1.00 75.22 19 CYS A N 17
ATOM 10696 C CA . CYS A 1 19 ? 4.426 -11.129 -9.677 1.00 73.43 19 CYS A CA 17
ATOM 10697 C C . CYS A 1 19 ? 2.930 -10.843 -9.593 1.00 20.43 19 CYS A C 17
ATOM 10698 O O . CYS A 1 19 ? 2.138 -11.721 -9.251 1.00 74.30 19 CYS A O 17
ATOM 10705 N N . CYS A 1 20 ? 2.550 -9.609 -9.907 1.00 50.11 20 CYS A N 17
ATOM 10706 C CA . CYS A 1 20 ? 1.150 -9.206 -9.866 1.00 31.34 20 CYS A CA 17
ATOM 10707 C C . CYS A 1 20 ? 0.285 -10.165 -10.678 1.00 20.44 20 CYS A C 17
ATOM 10708 O O . CYS A 1 20 ? -0.900 -10.341 -10.394 1.00 3.33 20 CYS A O 17
ATOM 10715 N N . GLY A 1 21 ? 0.885 -10.783 -11.691 1.00 4.05 21 GLY A N 17
ATOM 10716 C CA . GLY A 1 21 ? 0.154 -11.717 -12.528 1.00 14.51 21 GLY A CA 17
ATOM 10717 C C . GLY A 1 21 ? 0.475 -13.162 -12.201 1.00 60.30 21 GLY A C 17
ATOM 10718 O O . GLY A 1 21 ? 1.333 -13.440 -11.363 1.00 2.41 21 GLY A O 17
ATOM 10722 N N . SER A 1 22 ? -0.217 -14.084 -12.862 1.00 34.21 22 SER A N 17
ATOM 10723 C CA . SER A 1 22 ? -0.006 -15.508 -12.633 1.00 13.24 22 SER A CA 17
ATOM 10724 C C . SER A 1 22 ? 0.951 -16.089 -13.670 1.00 33.30 22 SER A C 17
ATOM 10725 O O . SER A 1 22 ? 0.833 -15.814 -14.864 1.00 11.40 22 SER A O 17
ATOM 10733 N N . CYS A 1 23 ? 1.901 -16.893 -13.204 1.00 2.02 23 CYS A N 17
ATOM 10734 C CA . CYS A 1 23 ? 2.880 -17.514 -14.088 1.00 53.42 23 CYS A CA 17
ATOM 10735 C C . CYS A 1 23 ? 2.223 -18.573 -14.969 1.00 53.25 23 CYS A C 17
ATOM 10736 O O . CYS A 1 23 ? 1.510 -19.450 -14.479 1.00 73.54 23 CYS A O 17
ATOM 10743 N N . LEU A 1 24 ? 2.468 -18.485 -16.272 1.00 23.14 24 LEU A N 17
ATOM 10744 C CA . LEU A 1 24 ? 1.901 -19.436 -17.223 1.00 53.44 24 LEU A CA 17
ATOM 10745 C C . LEU A 1 24 ? 3.003 -20.190 -17.960 1.00 2.44 24 LEU A C 17
ATOM 10746 O O . LEU A 1 24 ? 3.806 -19.594 -18.679 1.00 53.31 24 LEU A O 17
ATOM 10762 N N . CYS A 1 25 ? 3.034 -21.506 -17.780 1.00 10.23 25 CYS A N 17
ATOM 10763 C CA . CYS A 1 25 ? 4.034 -22.344 -18.428 1.00 73.45 25 CYS A CA 17
ATOM 10764 C C . CYS A 1 25 ? 3.567 -22.776 -19.815 1.00 14.21 25 CYS A C 17
ATOM 10765 O O . CYS A 1 25 ? 2.458 -23.285 -19.977 1.00 1.11 25 CYS A O 17
ATOM 10772 N N . SER A 1 26 ? 4.420 -22.567 -20.813 1.00 61.13 26 SER A N 17
ATOM 10773 C CA . SER A 1 26 ? 4.094 -22.930 -22.186 1.00 53.35 26 SER A CA 17
ATOM 10774 C C . SER A 1 26 ? 4.422 -24.397 -22.453 1.00 42.00 26 SER A C 17
ATOM 10775 O O . SER A 1 26 ? 5.527 -24.858 -22.169 1.00 34.25 26 SER A O 17
ATOM 10783 N N . ASN A 1 27 ? 3.454 -25.123 -23.002 1.00 31.55 27 ASN A N 17
ATOM 10784 C CA . ASN A 1 27 ? 3.639 -26.537 -23.307 1.00 65.22 27 ASN A CA 17
ATOM 10785 C C . ASN A 1 27 ? 3.463 -26.798 -24.800 1.00 62.51 27 ASN A C 17
ATOM 10786 O O . ASN A 1 27 ? 3.074 -27.892 -25.208 1.00 34.41 27 ASN A O 17
ATOM 10797 N N . GLY A 1 28 ? 3.755 -25.785 -25.612 1.00 2.33 28 GLY A N 17
ATOM 10798 C CA . GLY A 1 28 ? 3.624 -25.926 -27.050 1.00 41.52 28 GLY A CA 17
ATOM 10799 C C . GLY A 1 28 ? 4.446 -27.075 -27.597 1.00 61.33 28 GLY A C 17
ATOM 10800 O O . GLY A 1 28 ? 5.086 -27.819 -26.853 1.00 15.32 28 GLY A O 17
ATOM 10804 N N . PRO A 1 29 ? 4.435 -27.235 -28.929 1.00 41.02 29 PRO A N 17
ATOM 10805 C CA . PRO A 1 29 ? 5.181 -28.301 -29.605 1.00 51.22 29 PRO A CA 17
ATOM 10806 C C . PRO A 1 29 ? 6.688 -28.082 -29.546 1.00 63.10 29 PRO A C 17
ATOM 10807 O O . PRO A 1 29 ? 7.172 -26.968 -29.752 1.00 3.53 29 PRO A O 17
ATOM 10818 N N . ILE A 1 30 ? 7.426 -29.151 -29.263 1.00 1.03 30 ILE A N 17
ATOM 10819 C CA . ILE A 1 30 ? 8.879 -29.074 -29.178 1.00 72.23 30 ILE A CA 17
ATOM 10820 C C . ILE A 1 30 ? 9.538 -30.053 -30.143 1.00 24.03 30 ILE A C 17
ATOM 10821 O O . ILE A 1 30 ? 9.356 -31.265 -30.034 1.00 12.53 30 ILE A O 17
ATOM 10837 N N . ALA A 1 31 ? 10.305 -29.518 -31.088 1.00 23.24 31 ALA A N 17
ATOM 10838 C CA . ALA A 1 31 ? 10.995 -30.344 -32.071 1.00 22.04 31 ALA A CA 17
ATOM 10839 C C . ALA A 1 31 ? 12.507 -30.266 -31.890 1.00 72.14 31 ALA A C 17
ATOM 10840 O O . ALA A 1 31 ? 13.223 -31.236 -32.137 1.00 23.52 31 ALA A O 17
ATOM 10847 N N . ARG A 1 32 ? 12.987 -29.104 -31.458 1.00 62.12 32 ARG A N 17
ATOM 10848 C CA . ARG A 1 32 ? 14.414 -28.898 -31.247 1.00 71.31 32 ARG A CA 17
ATOM 10849 C C . ARG A 1 32 ? 14.667 -28.120 -29.959 1.00 42.31 32 ARG A C 17
ATOM 10850 O O . ARG A 1 32 ? 15.017 -26.939 -29.976 1.00 65.23 32 ARG A O 17
ATOM 10871 N N . PRO A 1 33 ? 14.485 -28.794 -28.814 1.00 32.23 33 PRO A N 17
ATOM 10872 C CA . PRO A 1 33 ? 14.687 -28.185 -27.496 1.00 2.14 33 PRO A CA 17
ATOM 10873 C C . PRO A 1 33 ? 16.156 -27.900 -27.208 1.00 14.55 33 PRO A C 17
ATOM 10874 O O . PRO A 1 33 ? 16.485 -27.157 -26.284 1.00 74.31 33 PRO A O 17
ATOM 10885 N N . TRP A 1 34 ? 17.036 -28.496 -28.005 1.00 33.05 34 TRP A N 17
ATOM 10886 C CA . TRP A 1 34 ? 18.473 -28.305 -27.835 1.00 31.33 34 TRP A CA 17
ATOM 10887 C C . TRP A 1 34 ? 18.899 -26.924 -28.322 1.00 21.13 34 TRP A C 17
ATOM 10888 O O . TRP A 1 34 ? 19.869 -26.353 -27.822 1.00 23.32 34 TRP A O 17
ATOM 10909 N N . GLU A 1 35 ? 18.169 -26.393 -29.299 1.00 40.34 35 GLU A N 17
ATOM 10910 C CA . GLU A 1 35 ? 18.475 -25.080 -29.851 1.00 41.11 35 GLU A CA 17
ATOM 10911 C C . GLU A 1 35 ? 17.551 -24.015 -29.266 1.00 42.14 35 GLU A C 17
ATOM 10912 O O . GLU A 1 35 ? 17.923 -22.848 -29.156 1.00 14.04 35 GLU A O 17
ATOM 10924 N N . MET A 1 36 ? 16.343 -24.428 -28.895 1.00 33.20 36 MET A N 17
ATOM 10925 C CA . MET A 1 36 ? 15.365 -23.510 -28.321 1.00 3.31 36 MET A CA 17
ATOM 10926 C C . MET A 1 36 ? 14.511 -24.213 -27.272 1.00 44.42 36 MET A C 17
ATOM 10927 O O . MET A 1 36 ? 13.654 -25.032 -27.602 1.00 13.52 36 MET A O 17
ATOM 10941 N N . MET A 1 37 ? 14.751 -23.888 -26.005 1.00 71.20 37 MET A N 17
ATOM 10942 C CA . MET A 1 37 ? 14.002 -24.488 -24.907 1.00 3.25 37 MET A CA 17
ATOM 10943 C C . MET A 1 37 ? 12.754 -23.672 -24.591 1.00 23.34 37 MET A C 17
ATOM 10944 O O . MET A 1 37 ? 12.836 -22.599 -23.992 1.00 74.32 37 MET A O 17
ATOM 10958 N N . VAL A 1 38 ? 11.598 -24.186 -24.997 1.00 42.54 38 VAL A N 17
ATOM 10959 C CA . VAL A 1 38 ? 10.330 -23.505 -24.756 1.00 13.22 38 VAL A CA 17
ATOM 10960 C C . VAL A 1 38 ? 9.617 -24.088 -23.541 1.00 44.13 38 VAL A C 17
ATOM 10961 O O . VAL A 1 38 ? 8.388 -24.141 -23.497 1.00 72.31 38 VAL A O 17
ATOM 10974 N N . GLY A 1 39 ? 10.395 -24.524 -22.556 1.00 31.04 39 GLY A N 17
ATOM 10975 C CA . GLY A 1 39 ? 9.819 -25.097 -21.353 1.00 30.31 39 GLY A CA 17
ATOM 10976 C C . GLY A 1 39 ? 9.985 -24.196 -20.145 1.00 42.01 39 GLY A C 17
ATOM 10977 O O . GLY A 1 39 ? 10.162 -24.675 -19.026 1.00 72.02 39 GLY A O 17
ATOM 10981 N N . ASN A 1 40 ? 9.927 -22.888 -20.372 1.00 11.25 40 ASN A N 17
ATOM 10982 C CA . ASN A 1 40 ? 10.075 -21.918 -19.292 1.00 54.44 40 ASN A CA 17
ATOM 10983 C C . ASN A 1 40 ? 8.736 -21.267 -18.960 1.00 3.04 40 ASN A C 17
ATOM 10984 O O . ASN A 1 40 ? 7.809 -21.277 -19.771 1.00 62.31 40 ASN A O 17
ATOM 10995 N N . CYS A 1 41 ? 8.641 -20.700 -17.762 1.00 51.42 41 CYS A N 17
ATOM 10996 C CA . CYS A 1 41 ? 7.416 -20.044 -17.321 1.00 20.30 41 CYS A CA 17
ATOM 10997 C C . CYS A 1 41 ? 7.674 -18.576 -16.994 1.00 31.30 41 CYS A C 17
ATOM 10998 O O . CYS A 1 41 ? 8.670 -18.237 -16.355 1.00 40.32 41 CYS A O 17
ATOM 11005 N N . MET A 1 42 ? 6.767 -17.709 -17.435 1.00 53.30 42 MET A N 17
ATOM 11006 C CA . MET A 1 42 ? 6.895 -16.278 -17.187 1.00 21.52 42 MET A CA 17
ATOM 11007 C C . MET A 1 42 ? 5.603 -15.708 -16.611 1.00 20.43 42 MET A C 17
ATOM 11008 O O . MET A 1 42 ? 4.572 -16.380 -16.592 1.00 34.13 42 MET A O 17
ATOM 11022 N N . CYS A 1 43 ? 5.667 -14.466 -16.143 1.00 74.21 43 CYS A N 17
ATOM 11023 C CA . CYS A 1 43 ? 4.502 -13.805 -15.565 1.00 60.30 43 CYS A CA 17
ATOM 11024 C C . CYS A 1 43 ? 3.469 -13.485 -16.642 1.00 73.54 43 CYS A C 17
ATOM 11025 O O . CYS A 1 43 ? 3.817 -13.212 -17.791 1.00 71.21 43 CYS A O 17
ATOM 11032 N N . GLY A 1 44 ? 2.196 -13.520 -16.262 1.00 14.33 44 GLY A N 17
ATOM 11033 C CA . GLY A 1 44 ? 1.132 -13.231 -17.206 1.00 44.32 44 GLY A CA 17
ATOM 11034 C C . GLY A 1 44 ? -0.125 -12.727 -16.525 1.00 23.01 44 GLY A C 17
ATOM 11035 O O . GLY A 1 44 ? -0.287 -12.841 -15.310 1.00 4.13 44 GLY A O 17
ATOM 11039 N N . PRO A 1 45 ? -1.043 -12.153 -17.318 1.00 71.13 45 PRO A N 17
ATOM 11040 C CA . PRO A 1 45 ? -2.307 -11.616 -16.806 1.00 61.02 45 PRO A CA 17
ATOM 11041 C C . PRO A 1 45 ? -3.256 -12.716 -16.339 1.00 2.25 45 PRO A C 17
ATOM 11042 O O . PRO A 1 45 ? -3.420 -13.735 -17.010 1.00 13.31 45 PRO A O 17
ATOM 11053 N N . LYS A 1 46 ? -3.880 -12.502 -15.186 1.00 25.15 46 LYS A N 17
ATOM 11054 C CA . LYS A 1 46 ? -4.814 -13.472 -14.629 1.00 20.42 46 LYS A CA 17
ATOM 11055 C C . LYS A 1 46 ? -6.086 -13.548 -15.469 1.00 33.01 46 LYS A C 17
ATOM 11056 O O . LYS A 1 46 ? -6.837 -12.578 -15.563 1.00 11.24 46 LYS A O 17
ATOM 11075 N N . ALA A 1 47 ? -6.321 -14.705 -16.078 1.00 22.23 47 ALA A N 17
ATOM 11076 C CA . ALA A 1 47 ? -7.502 -14.908 -16.907 1.00 31.14 47 ALA A CA 17
ATOM 11077 C C . ALA A 1 47 ? -8.641 -15.522 -16.099 1.00 12.32 47 ALA A C 17
ATOM 11078 O O . ALA A 1 47 ? -8.525 -16.640 -15.596 1.00 44.13 47 ALA A O 17
ATOM 11085 N N . SER A 1 1 ? 1.695 -5.460 -2.809 1.00 22.32 1 SER A N 18
ATOM 11086 C CA . SER A 1 1 ? 2.104 -4.256 -2.096 1.00 21.11 1 SER A CA 18
ATOM 11087 C C . SER A 1 1 ? 3.363 -3.657 -2.717 1.00 33.33 1 SER A C 18
ATOM 11088 O O . SER A 1 1 ? 3.360 -2.514 -3.172 1.00 31.44 1 SER A O 18
ATOM 11096 N N . LYS A 1 2 ? 4.437 -4.440 -2.731 1.00 51.12 2 LYS A N 18
ATOM 11097 C CA . LYS A 1 2 ? 5.703 -3.990 -3.296 1.00 65.42 2 LYS A CA 18
ATOM 11098 C C . LYS A 1 2 ? 5.585 -3.788 -4.803 1.00 22.52 2 LYS A C 18
ATOM 11099 O O . LYS A 1 2 ? 4.567 -4.128 -5.405 1.00 2.32 2 LYS A O 18
ATOM 11118 N N . GLU A 1 3 ? 6.633 -3.234 -5.406 1.00 43.42 3 GLU A N 18
ATOM 11119 C CA . GLU A 1 3 ? 6.646 -2.989 -6.843 1.00 42.31 3 GLU A CA 18
ATOM 11120 C C . GLU A 1 3 ? 6.829 -4.292 -7.616 1.00 32.55 3 GLU A C 18
ATOM 11121 O O . GLU A 1 3 ? 7.941 -4.639 -8.017 1.00 3.34 3 GLU A O 18
ATOM 11133 N N . CYS A 1 4 ? 5.731 -5.011 -7.820 1.00 44.43 4 CYS A N 18
ATOM 11134 C CA . CYS A 1 4 ? 5.768 -6.277 -8.543 1.00 43.44 4 CYS A CA 18
ATOM 11135 C C . CYS A 1 4 ? 6.248 -6.070 -9.978 1.00 13.12 4 CYS A C 18
ATOM 11136 O O . CYS A 1 4 ? 6.641 -4.967 -10.358 1.00 11.42 4 CYS A O 18
ATOM 11143 N N . MET A 1 5 ? 6.214 -7.138 -10.767 1.00 53.43 5 MET A N 18
ATOM 11144 C CA . MET A 1 5 ? 6.644 -7.073 -12.159 1.00 64.25 5 MET A CA 18
ATOM 11145 C C . MET A 1 5 ? 5.495 -7.424 -13.100 1.00 74.04 5 MET A C 18
ATOM 11146 O O . MET A 1 5 ? 4.486 -7.992 -12.680 1.00 44.04 5 MET A O 18
ATOM 11160 N N . THR A 1 6 ? 5.654 -7.080 -14.374 1.00 41.24 6 THR A N 18
ATOM 11161 C CA . THR A 1 6 ? 4.630 -7.356 -15.374 1.00 50.54 6 THR A CA 18
ATOM 11162 C C . THR A 1 6 ? 4.958 -8.618 -16.163 1.00 3.51 6 THR A C 18
ATOM 11163 O O . THR A 1 6 ? 5.997 -9.244 -15.948 1.00 45.04 6 THR A O 18
ATOM 11174 N N . ASP A 1 7 ? 4.068 -8.988 -17.077 1.00 50.52 7 ASP A N 18
ATOM 11175 C CA . ASP A 1 7 ? 4.265 -10.175 -17.900 1.00 45.45 7 ASP A CA 18
ATOM 11176 C C . ASP A 1 7 ? 5.445 -9.989 -18.849 1.00 74.12 7 ASP A C 18
ATOM 11177 O O . ASP A 1 7 ? 5.757 -8.871 -19.256 1.00 42.33 7 ASP A O 18
ATOM 11186 N N . GLY A 1 8 ? 6.098 -11.093 -19.197 1.00 25.13 8 GLY A N 18
ATOM 11187 C CA . GLY A 1 8 ? 7.237 -11.030 -20.094 1.00 32.31 8 GLY A CA 18
ATOM 11188 C C . GLY A 1 8 ? 8.555 -11.224 -19.372 1.00 51.44 8 GLY A C 18
ATOM 11189 O O . GLY A 1 8 ? 9.572 -11.539 -19.991 1.00 71.21 8 GLY A O 18
ATOM 11193 N N . THR A 1 9 ? 8.541 -11.033 -18.056 1.00 2.55 9 THR A N 18
ATOM 11194 C CA . THR A 1 9 ? 9.746 -11.185 -17.249 1.00 54.50 9 THR A CA 18
ATOM 11195 C C . THR A 1 9 ? 9.815 -12.574 -16.623 1.00 5.11 9 THR A C 18
ATOM 11196 O O . THR A 1 9 ? 8.863 -13.028 -15.989 1.00 64.31 9 THR A O 18
ATOM 11207 N N . VAL A 1 10 ? 10.950 -13.243 -16.805 1.00 35.44 10 VAL A N 18
ATOM 11208 C CA . VAL A 1 10 ? 11.144 -14.580 -16.256 1.00 45.31 10 VAL A CA 18
ATOM 11209 C C . VAL A 1 10 ? 10.827 -14.613 -14.765 1.00 44.22 10 VAL A C 18
ATOM 11210 O O . VAL A 1 10 ? 11.167 -13.689 -14.027 1.00 62.21 10 VAL A O 18
ATOM 11223 N N . CYS A 1 11 ? 10.174 -15.685 -14.330 1.00 12.15 11 CYS A N 18
ATOM 11224 C CA . CYS A 1 11 ? 9.809 -15.841 -12.926 1.00 30.32 11 CYS A CA 18
ATOM 11225 C C . CYS A 1 11 ? 9.895 -17.304 -12.502 1.00 10.33 11 CYS A C 18
ATOM 11226 O O . CYS A 1 11 ? 10.012 -18.199 -13.339 1.00 15.02 11 CYS A O 18
ATOM 11233 N N . TYR A 1 12 ? 9.836 -17.539 -11.196 1.00 44.13 12 TYR A N 18
ATOM 11234 C CA . TYR A 1 12 ? 9.909 -18.893 -10.658 1.00 0.11 12 TYR A CA 18
ATOM 11235 C C . TYR A 1 12 ? 9.098 -19.013 -9.372 1.00 74.21 12 TYR A C 18
ATOM 11236 O O . TYR A 1 12 ? 9.171 -18.151 -8.496 1.00 1.51 12 TYR A O 18
ATOM 11254 N N . ILE A 1 13 ? 8.325 -20.088 -9.266 1.00 52.31 13 ILE A N 18
ATOM 11255 C CA . ILE A 1 13 ? 7.501 -20.324 -8.088 1.00 74.23 13 ILE A CA 18
ATOM 11256 C C . ILE A 1 13 ? 8.359 -20.677 -6.877 1.00 32.24 13 ILE A C 18
ATOM 11257 O O . ILE A 1 13 ? 7.935 -20.518 -5.733 1.00 73.10 13 ILE A O 18
ATOM 11273 N N . HIS A 1 14 ? 9.572 -21.155 -7.139 1.00 72.23 14 HIS A N 18
ATOM 11274 C CA . HIS A 1 14 ? 10.493 -21.529 -6.071 1.00 63.03 14 HIS A CA 18
ATOM 11275 C C . HIS A 1 14 ? 11.663 -20.553 -5.997 1.00 52.10 14 HIS A C 18
ATOM 11276 O O . HIS A 1 14 ? 12.778 -20.931 -5.639 1.00 74.11 14 HIS A O 18
ATOM 11290 N N . ASN A 1 15 ? 11.401 -19.295 -6.339 1.00 40.24 15 ASN A N 18
ATOM 11291 C CA . ASN A 1 15 ? 12.434 -18.265 -6.312 1.00 62.35 15 ASN A CA 18
ATOM 11292 C C . ASN A 1 15 ? 11.961 -17.042 -5.534 1.00 0.52 15 ASN A C 18
ATOM 11293 O O . ASN A 1 15 ? 12.497 -15.945 -5.694 1.00 14.32 15 ASN A O 18
ATOM 11304 N N . HIS A 1 16 ? 10.955 -17.238 -4.687 1.00 21.53 16 HIS A N 18
ATOM 11305 C CA . HIS A 1 16 ? 10.410 -16.151 -3.881 1.00 5.04 16 HIS A CA 18
ATOM 11306 C C . HIS A 1 16 ? 10.037 -14.959 -4.758 1.00 15.21 16 HIS A C 18
ATOM 11307 O O . HIS A 1 16 ? 10.077 -13.813 -4.313 1.00 64.14 16 HIS A O 18
ATOM 11321 N N . ASN A 1 17 ? 9.676 -15.239 -6.005 1.00 3.14 17 ASN A N 18
ATOM 11322 C CA . ASN A 1 17 ? 9.296 -14.190 -6.945 1.00 11.04 17 ASN A CA 18
ATOM 11323 C C . ASN A 1 17 ? 7.810 -13.867 -6.829 1.00 52.30 17 ASN A C 18
ATOM 11324 O O . ASN A 1 17 ? 6.960 -14.747 -6.971 1.00 63.50 17 ASN A O 18
ATOM 11335 N N . ASP A 1 18 ? 7.503 -12.600 -6.571 1.00 51.43 18 ASP A N 18
ATOM 11336 C CA . ASP A 1 18 ? 6.119 -12.160 -6.437 1.00 64.53 18 ASP A CA 18
ATOM 11337 C C . ASP A 1 18 ? 5.704 -11.305 -7.630 1.00 73.24 18 ASP A C 18
ATOM 11338 O O . ASP A 1 18 ? 6.136 -10.160 -7.767 1.00 50.11 18 ASP A O 18
ATOM 11347 N N . CYS A 1 19 ? 4.863 -11.869 -8.491 1.00 75.22 19 CYS A N 18
ATOM 11348 C CA . CYS A 1 19 ? 4.389 -11.160 -9.674 1.00 73.43 19 CYS A CA 18
ATOM 11349 C C . CYS A 1 19 ? 2.893 -10.877 -9.576 1.00 20.43 19 CYS A C 18
ATOM 11350 O O . CYS A 1 19 ? 2.103 -11.763 -9.247 1.00 74.30 19 CYS A O 18
ATOM 11357 N N . CYS A 1 20 ? 2.509 -9.638 -9.864 1.00 50.11 20 CYS A N 18
ATOM 11358 C CA . CYS A 1 20 ? 1.109 -9.238 -9.809 1.00 31.34 20 CYS A CA 18
ATOM 11359 C C . CYS A 1 20 ? 0.238 -10.193 -10.621 1.00 20.44 20 CYS A C 18
ATOM 11360 O O . CYS A 1 20 ? -0.939 -10.384 -10.321 1.00 3.33 20 CYS A O 18
ATOM 11367 N N . GLY A 1 21 ? 0.827 -10.790 -11.654 1.00 4.05 21 GLY A N 18
ATOM 11368 C CA . GLY A 1 21 ? 0.091 -11.716 -12.493 1.00 14.51 21 GLY A CA 18
ATOM 11369 C C . GLY A 1 21 ? 0.424 -13.164 -12.188 1.00 60.30 21 GLY A C 18
ATOM 11370 O O . GLY A 1 21 ? 1.294 -13.447 -11.365 1.00 2.41 21 GLY A O 18
ATOM 11374 N N . SER A 1 22 ? -0.271 -14.082 -12.852 1.00 34.21 22 SER A N 18
ATOM 11375 C CA . SER A 1 22 ? -0.049 -15.508 -12.643 1.00 13.24 22 SER A CA 18
ATOM 11376 C C . SER A 1 22 ? 0.898 -16.070 -13.700 1.00 33.30 22 SER A C 18
ATOM 11377 O O . SER A 1 22 ? 0.746 -15.803 -14.892 1.00 11.40 22 SER A O 18
ATOM 11385 N N . CYS A 1 23 ? 1.877 -16.849 -13.253 1.00 2.02 23 CYS A N 18
ATOM 11386 C CA . CYS A 1 23 ? 2.851 -17.449 -14.156 1.00 53.42 23 CYS A CA 18
ATOM 11387 C C . CYS A 1 23 ? 2.200 -18.528 -15.018 1.00 53.25 23 CYS A C 18
ATOM 11388 O O . CYS A 1 23 ? 1.519 -19.419 -14.509 1.00 73.54 23 CYS A O 18
ATOM 11395 N N . LEU A 1 24 ? 2.414 -18.441 -16.326 1.00 23.14 24 LEU A N 18
ATOM 11396 C CA . LEU A 1 24 ? 1.849 -19.408 -17.260 1.00 53.44 24 LEU A CA 18
ATOM 11397 C C . LEU A 1 24 ? 2.951 -20.207 -17.949 1.00 2.44 24 LEU A C 18
ATOM 11398 O O . LEU A 1 24 ? 3.776 -19.651 -18.674 1.00 53.31 24 LEU A O 18
ATOM 11414 N N . CYS A 1 25 ? 2.957 -21.516 -17.719 1.00 10.23 25 CYS A N 18
ATOM 11415 C CA . CYS A 1 25 ? 3.955 -22.394 -18.318 1.00 73.45 25 CYS A CA 18
ATOM 11416 C C . CYS A 1 25 ? 3.479 -22.916 -19.670 1.00 14.21 25 CYS A C 18
ATOM 11417 O O . CYS A 1 25 ? 2.371 -23.438 -19.790 1.00 1.11 25 CYS A O 18
ATOM 11424 N N . SER A 1 26 ? 4.326 -22.773 -20.685 1.00 61.13 26 SER A N 18
ATOM 11425 C CA . SER A 1 26 ? 3.990 -23.227 -22.030 1.00 53.35 26 SER A CA 18
ATOM 11426 C C . SER A 1 26 ? 4.545 -24.625 -22.285 1.00 42.00 26 SER A C 18
ATOM 11427 O O . SER A 1 26 ? 5.755 -24.842 -22.243 1.00 34.25 26 SER A O 18
ATOM 11435 N N . ASN A 1 27 ? 3.650 -25.572 -22.548 1.00 31.55 27 ASN A N 18
ATOM 11436 C CA . ASN A 1 27 ? 4.048 -26.949 -22.810 1.00 65.22 27 ASN A CA 18
ATOM 11437 C C . ASN A 1 27 ? 3.835 -27.309 -24.278 1.00 62.51 27 ASN A C 18
ATOM 11438 O O . ASN A 1 27 ? 3.611 -28.469 -24.617 1.00 34.41 27 ASN A O 18
ATOM 11449 N N . GLY A 1 28 ? 3.909 -26.302 -25.143 1.00 2.33 28 GLY A N 18
ATOM 11450 C CA . GLY A 1 28 ? 3.723 -26.532 -26.564 1.00 41.52 28 GLY A CA 18
ATOM 11451 C C . GLY A 1 28 ? 4.615 -27.636 -27.095 1.00 61.33 28 GLY A C 18
ATOM 11452 O O . GLY A 1 28 ? 5.483 -28.153 -26.392 1.00 15.32 28 GLY A O 18
ATOM 11456 N N . PRO A 1 29 ? 4.403 -28.015 -28.365 1.00 41.02 29 PRO A N 18
ATOM 11457 C CA . PRO A 1 29 ? 5.186 -29.069 -29.017 1.00 51.22 29 PRO A CA 18
ATOM 11458 C C . PRO A 1 29 ? 6.626 -28.645 -29.280 1.00 63.10 29 PRO A C 18
ATOM 11459 O O . PRO A 1 29 ? 6.887 -27.503 -29.657 1.00 3.53 29 PRO A O 18
ATOM 11470 N N . ILE A 1 30 ? 7.557 -29.572 -29.079 1.00 1.03 30 ILE A N 18
ATOM 11471 C CA . ILE A 1 30 ? 8.970 -29.293 -29.297 1.00 72.23 30 ILE A CA 18
ATOM 11472 C C . ILE A 1 30 ? 9.574 -30.264 -30.307 1.00 24.03 30 ILE A C 18
ATOM 11473 O O . ILE A 1 30 ? 9.599 -31.473 -30.080 1.00 12.53 30 ILE A O 18
ATOM 11489 N N . ALA A 1 31 ? 10.060 -29.726 -31.420 1.00 23.24 31 ALA A N 18
ATOM 11490 C CA . ALA A 1 31 ? 10.667 -30.544 -32.462 1.00 22.04 31 ALA A CA 18
ATOM 11491 C C . ALA A 1 31 ? 12.188 -30.442 -32.425 1.00 72.14 31 ALA A C 18
ATOM 11492 O O . ALA A 1 31 ? 12.892 -31.394 -32.762 1.00 23.52 31 ALA A O 18
ATOM 11499 N N . ARG A 1 32 ? 12.688 -29.281 -32.015 1.00 62.12 32 ARG A N 18
ATOM 11500 C CA . ARG A 1 32 ? 14.127 -29.053 -31.936 1.00 71.31 32 ARG A CA 18
ATOM 11501 C C . ARG A 1 32 ? 14.501 -28.394 -30.612 1.00 42.31 32 ARG A C 18
ATOM 11502 O O . ARG A 1 32 ? 14.829 -27.209 -30.552 1.00 65.23 32 ARG A O 18
ATOM 11523 N N . PRO A 1 33 ? 14.450 -29.178 -29.525 1.00 32.23 33 PRO A N 18
ATOM 11524 C CA . PRO A 1 33 ? 14.780 -28.691 -28.182 1.00 2.14 33 PRO A CA 18
ATOM 11525 C C . PRO A 1 33 ? 16.268 -28.398 -28.021 1.00 14.55 33 PRO A C 18
ATOM 11526 O O . PRO A 1 33 ? 16.677 -27.706 -27.090 1.00 74.31 33 PRO A O 18
ATOM 11537 N N . TRP A 1 34 ? 17.073 -28.930 -28.935 1.00 33.05 34 TRP A N 18
ATOM 11538 C CA . TRP A 1 34 ? 18.516 -28.725 -28.894 1.00 31.33 34 TRP A CA 18
ATOM 11539 C C . TRP A 1 34 ? 18.867 -27.271 -29.192 1.00 21.13 34 TRP A C 18
ATOM 11540 O O . TRP A 1 34 ? 19.870 -26.754 -28.701 1.00 23.32 34 TRP A O 18
ATOM 11561 N N . GLU A 1 35 ? 18.036 -26.619 -29.998 1.00 40.34 35 GLU A N 18
ATOM 11562 C CA . GLU A 1 35 ? 18.261 -25.224 -30.361 1.00 41.11 35 GLU A CA 18
ATOM 11563 C C . GLU A 1 35 ? 17.406 -24.295 -29.505 1.00 42.14 35 GLU A C 18
ATOM 11564 O O . GLU A 1 35 ? 17.810 -23.175 -29.194 1.00 14.04 35 GLU A O 18
ATOM 11576 N N . MET A 1 36 ? 16.223 -24.769 -29.129 1.00 33.20 36 MET A N 18
ATOM 11577 C CA . MET A 1 36 ? 15.311 -23.980 -28.309 1.00 3.31 36 MET A CA 18
ATOM 11578 C C . MET A 1 36 ? 14.319 -24.881 -27.579 1.00 44.42 36 MET A C 18
ATOM 11579 O O . MET A 1 36 ? 13.434 -25.473 -28.196 1.00 13.52 36 MET A O 18
ATOM 11593 N N . MET A 1 37 ? 14.476 -24.980 -26.263 1.00 71.20 37 MET A N 18
ATOM 11594 C CA . MET A 1 37 ? 13.593 -25.808 -25.450 1.00 3.25 37 MET A CA 18
ATOM 11595 C C . MET A 1 37 ? 12.579 -24.949 -24.700 1.00 23.34 37 MET A C 18
ATOM 11596 O O . MET A 1 37 ? 12.911 -24.306 -23.704 1.00 74.32 37 MET A O 18
ATOM 11610 N N . VAL A 1 38 ? 11.341 -24.944 -25.186 1.00 42.54 38 VAL A N 18
ATOM 11611 C CA . VAL A 1 38 ? 10.279 -24.165 -24.561 1.00 13.22 38 VAL A CA 18
ATOM 11612 C C . VAL A 1 38 ? 9.771 -24.844 -23.294 1.00 44.13 38 VAL A C 18
ATOM 11613 O O . VAL A 1 38 ? 8.727 -25.496 -23.302 1.00 72.31 38 VAL A O 18
ATOM 11626 N N . GLY A 1 39 ? 10.517 -24.686 -22.205 1.00 31.04 39 GLY A N 18
ATOM 11627 C CA . GLY A 1 39 ? 10.126 -25.290 -20.944 1.00 30.31 39 GLY A CA 18
ATOM 11628 C C . GLY A 1 39 ? 10.298 -24.344 -19.772 1.00 42.01 39 GLY A C 18
ATOM 11629 O O . GLY A 1 39 ? 10.810 -24.733 -18.722 1.00 72.02 39 GLY A O 18
ATOM 11633 N N . ASN A 1 40 ? 9.870 -23.098 -19.949 1.00 11.25 40 ASN A N 18
ATOM 11634 C CA . ASN A 1 40 ? 9.981 -22.094 -18.897 1.00 54.44 40 ASN A CA 18
ATOM 11635 C C . ASN A 1 40 ? 8.626 -21.457 -18.609 1.00 3.04 40 ASN A C 18
ATOM 11636 O O . ASN A 1 40 ? 7.675 -21.619 -19.375 1.00 62.31 40 ASN A O 18
ATOM 11647 N N . CYS A 1 41 ? 8.545 -20.729 -17.501 1.00 51.42 41 CYS A N 18
ATOM 11648 C CA . CYS A 1 41 ? 7.306 -20.064 -17.111 1.00 20.30 41 CYS A CA 18
ATOM 11649 C C . CYS A 1 41 ? 7.543 -18.578 -16.857 1.00 31.30 41 CYS A C 18
ATOM 11650 O O . CYS A 1 41 ? 8.459 -18.200 -16.126 1.00 40.32 41 CYS A O 18
ATOM 11657 N N . MET A 1 42 ? 6.711 -17.740 -17.466 1.00 53.30 42 MET A N 18
ATOM 11658 C CA . MET A 1 42 ? 6.829 -16.295 -17.305 1.00 21.52 42 MET A CA 18
ATOM 11659 C C . MET A 1 42 ? 5.555 -15.710 -16.705 1.00 20.43 42 MET A C 18
ATOM 11660 O O . MET A 1 42 ? 4.511 -16.362 -16.682 1.00 34.13 42 MET A O 18
ATOM 11674 N N . CYS A 1 43 ? 5.647 -14.476 -16.219 1.00 74.21 43 CYS A N 18
ATOM 11675 C CA . CYS A 1 43 ? 4.503 -13.803 -15.618 1.00 60.30 43 CYS A CA 18
ATOM 11676 C C . CYS A 1 43 ? 3.463 -13.448 -16.676 1.00 73.54 43 CYS A C 18
ATOM 11677 O O . CYS A 1 43 ? 3.803 -13.129 -17.814 1.00 71.21 43 CYS A O 18
ATOM 11684 N N . GLY A 1 44 ? 2.192 -13.507 -16.291 1.00 14.33 44 GLY A N 18
ATOM 11685 C CA . GLY A 1 44 ? 1.120 -13.189 -17.217 1.00 44.32 44 GLY A CA 18
ATOM 11686 C C . GLY A 1 44 ? -0.127 -12.693 -16.514 1.00 23.01 44 GLY A C 18
ATOM 11687 O O . GLY A 1 44 ? -0.280 -12.835 -15.300 1.00 4.13 44 GLY A O 18
ATOM 11691 N N . PRO A 1 45 ? -1.047 -12.094 -17.284 1.00 71.13 45 PRO A N 18
ATOM 11692 C CA . PRO A 1 45 ? -2.304 -11.561 -16.748 1.00 61.02 45 PRO A CA 18
ATOM 11693 C C . PRO A 1 45 ? -3.256 -12.665 -16.299 1.00 2.25 45 PRO A C 18
ATOM 11694 O O . PRO A 1 45 ? -3.393 -13.690 -16.966 1.00 13.31 45 PRO A O 18
ATOM 11705 N N . LYS A 1 46 ? -3.912 -12.448 -15.165 1.00 25.15 46 LYS A N 18
ATOM 11706 C CA . LYS A 1 46 ? -4.854 -13.423 -14.627 1.00 20.42 46 LYS A CA 18
ATOM 11707 C C . LYS A 1 46 ? -6.181 -13.371 -15.378 1.00 33.01 46 LYS A C 18
ATOM 11708 O O . LYS A 1 46 ? -6.472 -12.398 -16.073 1.00 11.24 46 LYS A O 18
ATOM 11727 N N . ALA A 1 47 ? -6.979 -14.422 -15.233 1.00 22.23 47 ALA A N 18
ATOM 11728 C CA . ALA A 1 47 ? -8.276 -14.494 -15.895 1.00 31.14 47 ALA A CA 18
ATOM 11729 C C . ALA A 1 47 ? -9.415 -14.381 -14.887 1.00 12.32 47 ALA A C 18
ATOM 11730 O O . ALA A 1 47 ? -10.133 -13.382 -14.857 1.00 44.13 47 ALA A O 18
ATOM 11737 N N . SER A 1 1 ? -0.044 1.980 -5.361 1.00 22.32 1 SER A N 19
ATOM 11738 C CA . SER A 1 1 ? 1.228 1.626 -5.980 1.00 21.11 1 SER A CA 19
ATOM 11739 C C . SER A 1 1 ? 1.803 0.360 -5.352 1.00 33.33 1 SER A C 19
ATOM 11740 O O . SER A 1 1 ? 2.255 0.371 -4.206 1.00 31.44 1 SER A O 19
ATOM 11748 N N . LYS A 1 2 ? 1.783 -0.731 -6.110 1.00 51.12 2 LYS A N 19
ATOM 11749 C CA . LYS A 1 2 ? 2.304 -2.006 -5.631 1.00 65.42 2 LYS A CA 19
ATOM 11750 C C . LYS A 1 2 ? 3.708 -2.258 -6.171 1.00 22.52 2 LYS A C 19
ATOM 11751 O O . LYS A 1 2 ? 4.117 -1.658 -7.165 1.00 2.32 2 LYS A O 19
ATOM 11770 N N . GLU A 1 3 ? 4.439 -3.149 -5.510 1.00 43.42 3 GLU A N 19
ATOM 11771 C CA . GLU A 1 3 ? 5.798 -3.480 -5.925 1.00 42.31 3 GLU A CA 19
ATOM 11772 C C . GLU A 1 3 ? 5.853 -4.872 -6.549 1.00 32.55 3 GLU A C 19
ATOM 11773 O O . GLU A 1 3 ? 6.036 -5.870 -5.852 1.00 3.34 3 GLU A O 19
ATOM 11785 N N . CYS A 1 4 ? 5.691 -4.929 -7.866 1.00 44.43 4 CYS A N 19
ATOM 11786 C CA . CYS A 1 4 ? 5.720 -6.197 -8.586 1.00 43.44 4 CYS A CA 19
ATOM 11787 C C . CYS A 1 4 ? 6.218 -6.000 -10.016 1.00 13.12 4 CYS A C 19
ATOM 11788 O O . CYS A 1 4 ? 6.617 -4.901 -10.398 1.00 11.42 4 CYS A O 19
ATOM 11795 N N . MET A 1 5 ? 6.189 -7.073 -10.799 1.00 53.43 5 MET A N 19
ATOM 11796 C CA . MET A 1 5 ? 6.636 -7.018 -12.186 1.00 64.25 5 MET A CA 19
ATOM 11797 C C . MET A 1 5 ? 5.488 -7.339 -13.139 1.00 74.04 5 MET A C 19
ATOM 11798 O O . MET A 1 5 ? 4.459 -7.876 -12.730 1.00 44.04 5 MET A O 19
ATOM 11812 N N . THR A 1 6 ? 5.672 -7.005 -14.413 1.00 41.24 6 THR A N 19
ATOM 11813 C CA . THR A 1 6 ? 4.652 -7.256 -15.423 1.00 50.54 6 THR A CA 19
ATOM 11814 C C . THR A 1 6 ? 4.947 -8.537 -16.195 1.00 3.51 6 THR A C 19
ATOM 11815 O O . THR A 1 6 ? 5.959 -9.196 -15.959 1.00 45.04 6 THR A O 19
ATOM 11826 N N . ASP A 1 7 ? 4.056 -8.884 -17.118 1.00 50.52 7 ASP A N 19
ATOM 11827 C CA . ASP A 1 7 ? 4.221 -10.087 -17.925 1.00 45.45 7 ASP A CA 19
ATOM 11828 C C . ASP A 1 7 ? 5.411 -9.948 -18.870 1.00 74.12 7 ASP A C 19
ATOM 11829 O O . ASP A 1 7 ? 5.758 -8.845 -19.290 1.00 42.33 7 ASP A O 19
ATOM 11838 N N . GLY A 1 8 ? 6.034 -11.075 -19.200 1.00 25.13 8 GLY A N 19
ATOM 11839 C CA . GLY A 1 8 ? 7.180 -11.057 -20.091 1.00 32.31 8 GLY A CA 19
ATOM 11840 C C . GLY A 1 8 ? 8.488 -11.276 -19.358 1.00 51.44 8 GLY A C 19
ATOM 11841 O O . GLY A 1 8 ? 9.495 -11.641 -19.965 1.00 71.21 8 GLY A O 19
ATOM 11845 N N . THR A 1 9 ? 8.476 -11.052 -18.047 1.00 2.55 9 THR A N 19
ATOM 11846 C CA . THR A 1 9 ? 9.671 -11.224 -17.231 1.00 54.50 9 THR A CA 19
ATOM 11847 C C . THR A 1 9 ? 9.722 -12.620 -16.621 1.00 5.11 9 THR A C 19
ATOM 11848 O O . THR A 1 9 ? 8.774 -13.060 -15.971 1.00 64.31 9 THR A O 19
ATOM 11859 N N . VAL A 1 10 ? 10.838 -13.312 -16.833 1.00 35.44 10 VAL A N 19
ATOM 11860 C CA . VAL A 1 10 ? 11.013 -14.659 -16.302 1.00 45.31 10 VAL A CA 19
ATOM 11861 C C . VAL A 1 10 ? 10.727 -14.700 -14.805 1.00 44.22 10 VAL A C 19
ATOM 11862 O O . VAL A 1 10 ? 11.076 -13.778 -14.068 1.00 62.21 10 VAL A O 19
ATOM 11875 N N . CYS A 1 11 ? 10.088 -15.778 -14.360 1.00 12.15 11 CYS A N 19
ATOM 11876 C CA . CYS A 1 11 ? 9.753 -15.941 -12.951 1.00 30.32 11 CYS A CA 19
ATOM 11877 C C . CYS A 1 11 ? 9.822 -17.410 -12.543 1.00 10.33 11 CYS A C 19
ATOM 11878 O O . CYS A 1 11 ? 9.908 -18.298 -13.392 1.00 15.02 11 CYS A O 19
ATOM 11885 N N . TYR A 1 12 ? 9.783 -17.659 -11.239 1.00 44.13 12 TYR A N 19
ATOM 11886 C CA . TYR A 1 12 ? 9.843 -19.018 -10.717 1.00 0.11 12 TYR A CA 19
ATOM 11887 C C . TYR A 1 12 ? 9.042 -19.143 -9.425 1.00 74.21 12 TYR A C 19
ATOM 11888 O O . TYR A 1 12 ? 9.122 -18.284 -8.546 1.00 1.51 12 TYR A O 19
ATOM 11906 N N . ILE A 1 13 ? 8.268 -20.218 -9.317 1.00 52.31 13 ILE A N 19
ATOM 11907 C CA . ILE A 1 13 ? 7.453 -20.456 -8.134 1.00 74.23 13 ILE A CA 19
ATOM 11908 C C . ILE A 1 13 ? 8.322 -20.771 -6.921 1.00 32.24 13 ILE A C 19
ATOM 11909 O O . ILE A 1 13 ? 7.897 -20.602 -5.778 1.00 73.10 13 ILE A O 19
ATOM 11925 N N . HIS A 1 14 ? 9.544 -21.228 -7.178 1.00 72.23 14 HIS A N 19
ATOM 11926 C CA . HIS A 1 14 ? 10.475 -21.563 -6.108 1.00 63.03 14 HIS A CA 19
ATOM 11927 C C . HIS A 1 14 ? 11.653 -20.592 -6.087 1.00 52.10 14 HIS A C 19
ATOM 11928 O O . HIS A 1 14 ? 12.778 -20.971 -5.766 1.00 74.11 14 HIS A O 19
ATOM 11942 N N . ASN A 1 15 ? 11.384 -19.337 -6.434 1.00 40.24 15 ASN A N 19
ATOM 11943 C CA . ASN A 1 15 ? 12.421 -18.312 -6.457 1.00 62.35 15 ASN A CA 19
ATOM 11944 C C . ASN A 1 15 ? 12.009 -17.103 -5.622 1.00 0.52 15 ASN A C 19
ATOM 11945 O O . ASN A 1 15 ? 12.589 -16.023 -5.745 1.00 14.32 15 ASN A O 19
ATOM 11956 N N . HIS A 1 16 ? 11.004 -17.291 -4.773 1.00 21.53 16 HIS A N 19
ATOM 11957 C CA . HIS A 1 16 ? 10.515 -16.216 -3.918 1.00 5.04 16 HIS A CA 19
ATOM 11958 C C . HIS A 1 16 ? 10.209 -14.966 -4.737 1.00 15.21 16 HIS A C 19
ATOM 11959 O O . HIS A 1 16 ? 10.521 -13.849 -4.324 1.00 64.14 16 HIS A O 19
ATOM 11973 N N . ASN A 1 17 ? 9.596 -15.162 -5.900 1.00 3.14 17 ASN A N 19
ATOM 11974 C CA . ASN A 1 17 ? 9.249 -14.050 -6.778 1.00 11.04 17 ASN A CA 19
ATOM 11975 C C . ASN A 1 17 ? 7.760 -13.730 -6.687 1.00 52.30 17 ASN A C 19
ATOM 11976 O O . ASN A 1 17 ? 6.915 -14.615 -6.821 1.00 63.50 17 ASN A O 19
ATOM 11987 N N . ASP A 1 18 ? 7.446 -12.460 -6.460 1.00 51.43 18 ASP A N 19
ATOM 11988 C CA . ASP A 1 18 ? 6.060 -12.022 -6.353 1.00 64.53 18 ASP A CA 19
ATOM 11989 C C . ASP A 1 18 ? 5.656 -11.191 -7.568 1.00 73.24 18 ASP A C 19
ATOM 11990 O O . ASP A 1 18 ? 6.088 -10.049 -7.724 1.00 50.11 18 ASP A O 19
ATOM 11999 N N . CYS A 1 19 ? 4.828 -11.775 -8.428 1.00 75.22 19 CYS A N 19
ATOM 12000 C CA . CYS A 1 19 ? 4.367 -11.090 -9.631 1.00 73.43 19 CYS A CA 19
ATOM 12001 C C . CYS A 1 19 ? 2.869 -10.809 -9.557 1.00 20.43 19 CYS A C 19
ATOM 12002 O O . CYS A 1 19 ? 2.079 -11.683 -9.198 1.00 74.30 19 CYS A O 19
ATOM 12009 N N . CYS A 1 20 ? 2.486 -9.584 -9.899 1.00 50.11 20 CYS A N 19
ATOM 12010 C CA . CYS A 1 20 ? 1.084 -9.185 -9.872 1.00 31.34 20 CYS A CA 19
ATOM 12011 C C . CYS A 1 20 ? 0.228 -10.152 -10.684 1.00 20.44 20 CYS A C 19
ATOM 12012 O O . CYS A 1 20 ? -0.963 -10.319 -10.419 1.00 3.33 20 CYS A O 19
ATOM 12019 N N . GLY A 1 21 ? 0.844 -10.789 -11.676 1.00 4.05 21 GLY A N 19
ATOM 12020 C CA . GLY A 1 21 ? 0.124 -11.732 -12.512 1.00 14.51 21 GLY A CA 19
ATOM 12021 C C . GLY A 1 21 ? 0.457 -13.174 -12.181 1.00 60.30 21 GLY A C 19
ATOM 12022 O O . GLY A 1 21 ? 1.318 -13.441 -11.342 1.00 2.41 21 GLY A O 19
ATOM 12026 N N . SER A 1 22 ? -0.226 -14.104 -12.839 1.00 34.21 22 SER A N 19
ATOM 12027 C CA . SER A 1 22 ? -0.001 -15.525 -12.606 1.00 13.24 22 SER A CA 19
ATOM 12028 C C . SER A 1 22 ? 0.959 -16.101 -13.643 1.00 33.30 22 SER A C 19
ATOM 12029 O O . SER A 1 22 ? 0.855 -15.807 -14.834 1.00 11.40 22 SER A O 19
ATOM 12037 N N . CYS A 1 23 ? 1.896 -16.921 -13.180 1.00 2.02 23 CYS A N 19
ATOM 12038 C CA . CYS A 1 23 ? 2.878 -17.539 -14.064 1.00 53.42 23 CYS A CA 19
ATOM 12039 C C . CYS A 1 23 ? 2.220 -18.578 -14.967 1.00 53.25 23 CYS A C 19
ATOM 12040 O O . CYS A 1 23 ? 1.503 -19.462 -14.494 1.00 73.54 23 CYS A O 19
ATOM 12047 N N . LEU A 1 24 ? 2.467 -18.466 -16.266 1.00 23.14 24 LEU A N 19
ATOM 12048 C CA . LEU A 1 24 ? 1.898 -19.396 -17.237 1.00 53.44 24 LEU A CA 19
ATOM 12049 C C . LEU A 1 24 ? 2.997 -20.177 -17.950 1.00 2.44 24 LEU A C 19
ATOM 12050 O O . LEU A 1 24 ? 3.797 -19.608 -18.694 1.00 53.31 24 LEU A O 19
ATOM 12066 N N . CYS A 1 25 ? 3.031 -21.485 -17.720 1.00 10.23 25 CYS A N 19
ATOM 12067 C CA . CYS A 1 25 ? 4.030 -22.347 -18.341 1.00 73.45 25 CYS A CA 19
ATOM 12068 C C . CYS A 1 25 ? 3.570 -22.802 -19.723 1.00 14.21 25 CYS A C 19
ATOM 12069 O O . CYS A 1 25 ? 2.458 -23.304 -19.885 1.00 1.11 25 CYS A O 19
ATOM 12076 N N . SER A 1 26 ? 4.435 -22.623 -20.716 1.00 61.13 26 SER A N 19
ATOM 12077 C CA . SER A 1 26 ? 4.118 -23.012 -22.086 1.00 53.35 26 SER A CA 19
ATOM 12078 C C . SER A 1 26 ? 4.386 -24.498 -22.304 1.00 42.00 26 SER A C 19
ATOM 12079 O O . SER A 1 26 ? 5.520 -24.959 -22.188 1.00 34.25 26 SER A O 19
ATOM 12087 N N . ASN A 1 27 ? 3.330 -25.243 -22.619 1.00 31.55 27 ASN A N 19
ATOM 12088 C CA . ASN A 1 27 ? 3.450 -26.678 -22.853 1.00 65.22 27 ASN A CA 19
ATOM 12089 C C . ASN A 1 27 ? 3.168 -27.016 -24.313 1.00 62.51 27 ASN A C 19
ATOM 12090 O O . ASN A 1 27 ? 2.725 -28.119 -24.631 1.00 34.41 27 ASN A O 19
ATOM 12101 N N . GLY A 1 28 ? 3.428 -26.059 -25.197 1.00 2.33 28 GLY A N 19
ATOM 12102 C CA . GLY A 1 28 ? 3.196 -26.275 -26.614 1.00 41.52 28 GLY A CA 19
ATOM 12103 C C . GLY A 1 28 ? 3.865 -27.535 -27.125 1.00 61.33 28 GLY A C 19
ATOM 12104 O O . GLY A 1 28 ? 4.618 -28.197 -26.411 1.00 15.32 28 GLY A O 19
ATOM 12108 N N . PRO A 1 29 ? 3.587 -27.885 -28.390 1.00 41.02 29 PRO A N 19
ATOM 12109 C CA . PRO A 1 29 ? 4.157 -29.079 -29.024 1.00 51.22 29 PRO A CA 19
ATOM 12110 C C . PRO A 1 29 ? 5.652 -28.938 -29.287 1.00 63.10 29 PRO A C 19
ATOM 12111 O O . PRO A 1 29 ? 6.112 -27.901 -29.769 1.00 3.53 29 PRO A O 19
ATOM 12122 N N . ILE A 1 30 ? 6.405 -29.986 -28.970 1.00 1.03 30 ILE A N 19
ATOM 12123 C CA . ILE A 1 30 ? 7.848 -29.978 -29.174 1.00 72.23 30 ILE A CA 19
ATOM 12124 C C . ILE A 1 30 ? 8.271 -31.068 -30.152 1.00 24.03 30 ILE A C 19
ATOM 12125 O O . ILE A 1 30 ? 8.293 -32.250 -29.809 1.00 12.53 30 ILE A O 19
ATOM 12141 N N . ALA A 1 31 ? 8.606 -30.663 -31.373 1.00 23.24 31 ALA A N 19
ATOM 12142 C CA . ALA A 1 31 ? 9.032 -31.606 -32.400 1.00 22.04 31 ALA A CA 19
ATOM 12143 C C . ALA A 1 31 ? 10.515 -31.442 -32.715 1.00 72.14 31 ALA A C 19
ATOM 12144 O O . ALA A 1 31 ? 11.188 -32.400 -33.094 1.00 23.52 31 ALA A O 19
ATOM 12151 N N . ARG A 1 32 ? 11.018 -30.222 -32.556 1.00 62.12 32 ARG A N 19
ATOM 12152 C CA . ARG A 1 32 ? 12.421 -29.933 -32.825 1.00 71.31 32 ARG A CA 19
ATOM 12153 C C . ARG A 1 32 ? 13.065 -29.215 -31.642 1.00 42.31 32 ARG A C 19
ATOM 12154 O O . ARG A 1 32 ? 13.340 -28.017 -31.687 1.00 65.23 32 ARG A O 19
ATOM 12175 N N . PRO A 1 33 ? 13.311 -29.966 -30.557 1.00 32.23 33 PRO A N 19
ATOM 12176 C CA . PRO A 1 33 ? 13.925 -29.423 -29.342 1.00 2.14 33 PRO A CA 19
ATOM 12177 C C . PRO A 1 33 ? 15.392 -29.062 -29.545 1.00 14.55 33 PRO A C 19
ATOM 12178 O O . PRO A 1 33 ? 15.976 -28.326 -28.750 1.00 74.31 33 PRO A O 19
ATOM 12189 N N . TRP A 1 34 ? 15.982 -29.586 -30.614 1.00 33.05 34 TRP A N 19
ATOM 12190 C CA . TRP A 1 34 ? 17.382 -29.318 -30.921 1.00 31.33 34 TRP A CA 19
ATOM 12191 C C . TRP A 1 34 ? 17.584 -27.857 -31.314 1.00 21.13 34 TRP A C 19
ATOM 12192 O O . TRP A 1 34 ? 18.663 -27.297 -31.121 1.00 23.32 34 TRP A O 19
ATOM 12213 N N . GLU A 1 35 ? 16.540 -27.248 -31.866 1.00 40.34 35 GLU A N 19
ATOM 12214 C CA . GLU A 1 35 ? 16.604 -25.853 -32.285 1.00 41.11 35 GLU A CA 19
ATOM 12215 C C . GLU A 1 35 ? 15.666 -24.989 -31.448 1.00 42.14 35 GLU A C 19
ATOM 12216 O O . GLU A 1 35 ? 16.000 -23.859 -31.091 1.00 14.04 35 GLU A O 19
ATOM 12228 N N . MET A 1 36 ? 14.492 -25.529 -31.138 1.00 33.20 36 MET A N 19
ATOM 12229 C CA . MET A 1 36 ? 13.506 -24.807 -30.342 1.00 3.31 36 MET A CA 19
ATOM 12230 C C . MET A 1 36 ? 13.292 -25.488 -28.994 1.00 44.42 36 MET A C 19
ATOM 12231 O O . MET A 1 36 ? 12.283 -26.161 -28.781 1.00 13.52 36 MET A O 19
ATOM 12245 N N . MET A 1 37 ? 14.248 -25.310 -28.088 1.00 71.20 37 MET A N 19
ATOM 12246 C CA . MET A 1 37 ? 14.162 -25.907 -26.760 1.00 3.25 37 MET A CA 19
ATOM 12247 C C . MET A 1 37 ? 13.453 -24.970 -25.788 1.00 23.34 37 MET A C 19
ATOM 12248 O O . MET A 1 37 ? 14.081 -24.107 -25.173 1.00 74.32 37 MET A O 19
ATOM 12262 N N . VAL A 1 38 ? 12.142 -25.146 -25.651 1.00 42.54 38 VAL A N 19
ATOM 12263 C CA . VAL A 1 38 ? 11.349 -24.317 -24.753 1.00 13.22 38 VAL A CA 19
ATOM 12264 C C . VAL A 1 38 ? 10.900 -25.107 -23.529 1.00 44.13 38 VAL A C 19
ATOM 12265 O O . VAL A 1 38 ? 10.653 -26.310 -23.610 1.00 72.31 38 VAL A O 19
ATOM 12278 N N . GLY A 1 39 ? 10.794 -24.423 -22.394 1.00 31.04 39 GLY A N 19
ATOM 12279 C CA . GLY A 1 39 ? 10.374 -25.077 -21.169 1.00 30.31 39 GLY A CA 19
ATOM 12280 C C . GLY A 1 39 ? 10.531 -24.186 -19.952 1.00 42.01 39 GLY A C 19
ATOM 12281 O O . GLY A 1 39 ? 11.087 -24.604 -18.938 1.00 72.02 39 GLY A O 19
ATOM 12285 N N . ASN A 1 40 ? 10.040 -22.956 -20.055 1.00 11.25 40 ASN A N 19
ATOM 12286 C CA . ASN A 1 40 ? 10.130 -22.003 -18.955 1.00 54.44 40 ASN A CA 19
ATOM 12287 C C . ASN A 1 40 ? 8.779 -21.344 -18.692 1.00 3.04 40 ASN A C 19
ATOM 12288 O O . ASN A 1 40 ? 7.881 -21.387 -19.534 1.00 62.31 40 ASN A O 19
ATOM 12299 N N . CYS A 1 41 ? 8.642 -20.735 -17.519 1.00 51.42 41 CYS A N 19
ATOM 12300 C CA . CYS A 1 41 ? 7.402 -20.067 -17.144 1.00 20.30 41 CYS A CA 19
ATOM 12301 C C . CYS A 1 41 ? 7.650 -18.594 -16.834 1.00 31.30 41 CYS A C 19
ATOM 12302 O O . CYS A 1 41 ? 8.588 -18.249 -16.116 1.00 40.32 41 CYS A O 19
ATOM 12309 N N . MET A 1 42 ? 6.801 -17.729 -17.380 1.00 53.30 42 MET A N 19
ATOM 12310 C CA . MET A 1 42 ? 6.927 -16.292 -17.160 1.00 21.52 42 MET A CA 19
ATOM 12311 C C . MET A 1 42 ? 5.641 -15.717 -16.576 1.00 20.43 42 MET A C 19
ATOM 12312 O O . MET A 1 42 ? 4.611 -16.391 -16.532 1.00 34.13 42 MET A O 19
ATOM 12326 N N . CYS A 1 43 ? 5.706 -14.468 -16.130 1.00 74.21 43 CYS A N 19
ATOM 12327 C CA . CYS A 1 43 ? 4.547 -13.801 -15.547 1.00 60.30 43 CYS A CA 19
ATOM 12328 C C . CYS A 1 43 ? 3.523 -13.453 -16.624 1.00 73.54 43 CYS A C 19
ATOM 12329 O O . CYS A 1 43 ? 3.879 -13.179 -17.769 1.00 71.21 43 CYS A O 19
ATOM 12336 N N . GLY A 1 44 ? 2.248 -13.465 -16.246 1.00 14.33 44 GLY A N 19
ATOM 12337 C CA . GLY A 1 44 ? 1.191 -13.149 -17.189 1.00 44.32 44 GLY A CA 19
ATOM 12338 C C . GLY A 1 44 ? -0.084 -12.702 -16.502 1.00 23.01 44 GLY A C 19
ATOM 12339 O O . GLY A 1 44 ? -0.261 -12.881 -15.298 1.00 4.13 44 GLY A O 19
ATOM 12343 N N . PRO A 1 45 ? -1.000 -12.104 -17.279 1.00 71.13 45 PRO A N 19
ATOM 12344 C CA . PRO A 1 45 ? -2.281 -11.617 -16.759 1.00 61.02 45 PRO A CA 19
ATOM 12345 C C . PRO A 1 45 ? -3.217 -12.755 -16.364 1.00 2.25 45 PRO A C 19
ATOM 12346 O O . PRO A 1 45 ? -3.332 -13.753 -17.075 1.00 13.31 45 PRO A O 19
ATOM 12357 N N . LYS A 1 46 ? -3.882 -12.598 -15.224 1.00 25.15 46 LYS A N 19
ATOM 12358 C CA . LYS A 1 46 ? -4.809 -13.611 -14.734 1.00 20.42 46 LYS A CA 19
ATOM 12359 C C . LYS A 1 46 ? -6.035 -13.709 -15.636 1.00 33.01 46 LYS A C 19
ATOM 12360 O O . LYS A 1 46 ? -6.573 -12.696 -16.082 1.00 11.24 46 LYS A O 19
ATOM 12379 N N . ALA A 1 47 ? -6.472 -14.936 -15.901 1.00 22.23 47 ALA A N 19
ATOM 12380 C CA . ALA A 1 47 ? -7.636 -15.166 -16.747 1.00 31.14 47 ALA A CA 19
ATOM 12381 C C . ALA A 1 47 ? -8.819 -15.676 -15.929 1.00 12.32 47 ALA A C 19
ATOM 12382 O O . ALA A 1 47 ? -9.964 -15.628 -16.378 1.00 44.13 47 ALA A O 19
ATOM 12389 N N . SER A 1 1 ? 3.162 1.042 -2.074 1.00 22.32 1 SER A N 20
ATOM 12390 C CA . SER A 1 1 ? 2.471 -0.075 -1.441 1.00 21.11 1 SER A CA 20
ATOM 12391 C C . SER A 1 1 ? 3.170 -1.394 -1.756 1.00 33.33 1 SER A C 20
ATOM 12392 O O . SER A 1 1 ? 3.772 -2.016 -0.880 1.00 31.44 1 SER A O 20
ATOM 12400 N N . LYS A 1 2 ? 3.086 -1.816 -3.012 1.00 51.12 2 LYS A N 20
ATOM 12401 C CA . LYS A 1 2 ? 3.710 -3.060 -3.446 1.00 65.42 2 LYS A CA 20
ATOM 12402 C C . LYS A 1 2 ? 4.568 -2.835 -4.688 1.00 22.52 2 LYS A C 20
ATOM 12403 O O . LYS A 1 2 ? 4.302 -1.933 -5.480 1.00 2.32 2 LYS A O 20
ATOM 12422 N N . GLU A 1 3 ? 5.595 -3.663 -4.849 1.00 43.42 3 GLU A N 20
ATOM 12423 C CA . GLU A 1 3 ? 6.491 -3.553 -5.995 1.00 42.31 3 GLU A CA 20
ATOM 12424 C C . GLU A 1 3 ? 6.621 -4.892 -6.715 1.00 32.55 3 GLU A C 20
ATOM 12425 O O . GLU A 1 3 ? 7.454 -5.725 -6.355 1.00 3.34 3 GLU A O 20
ATOM 12437 N N . CYS A 1 4 ? 5.790 -5.095 -7.732 1.00 44.43 4 CYS A N 20
ATOM 12438 C CA . CYS A 1 4 ? 5.810 -6.332 -8.502 1.00 43.44 4 CYS A CA 20
ATOM 12439 C C . CYS A 1 4 ? 6.299 -6.079 -9.926 1.00 13.12 4 CYS A C 20
ATOM 12440 O O . CYS A 1 4 ? 6.705 -4.968 -10.265 1.00 11.42 4 CYS A O 20
ATOM 12447 N N . MET A 1 5 ? 6.254 -7.117 -10.754 1.00 53.43 5 MET A N 20
ATOM 12448 C CA . MET A 1 5 ? 6.689 -7.007 -12.141 1.00 64.25 5 MET A CA 20
ATOM 12449 C C . MET A 1 5 ? 5.542 -7.315 -13.097 1.00 74.04 5 MET A C 20
ATOM 12450 O O . MET A 1 5 ? 4.524 -7.885 -12.700 1.00 44.04 5 MET A O 20
ATOM 12464 N N . THR A 1 6 ? 5.710 -6.935 -14.360 1.00 41.24 6 THR A N 20
ATOM 12465 C CA . THR A 1 6 ? 4.688 -7.170 -15.372 1.00 50.54 6 THR A CA 20
ATOM 12466 C C . THR A 1 6 ? 4.949 -8.468 -16.128 1.00 3.51 6 THR A C 20
ATOM 12467 O O . THR A 1 6 ? 5.942 -9.151 -15.879 1.00 45.04 6 THR A O 20
ATOM 12478 N N . ASP A 1 7 ? 4.053 -8.801 -17.049 1.00 50.52 7 ASP A N 20
ATOM 12479 C CA . ASP A 1 7 ? 4.188 -10.017 -17.842 1.00 45.45 7 ASP A CA 20
ATOM 12480 C C . ASP A 1 7 ? 5.366 -9.909 -18.807 1.00 74.12 7 ASP A C 20
ATOM 12481 O O . ASP A 1 7 ? 5.723 -8.817 -19.246 1.00 42.33 7 ASP A O 20
ATOM 12490 N N . GLY A 1 8 ? 5.965 -11.051 -19.131 1.00 25.13 8 GLY A N 20
ATOM 12491 C CA . GLY A 1 8 ? 7.097 -11.062 -20.040 1.00 32.31 8 GLY A CA 20
ATOM 12492 C C . GLY A 1 8 ? 8.414 -11.284 -19.323 1.00 51.44 8 GLY A C 20
ATOM 12493 O O . GLY A 1 8 ? 9.409 -11.664 -19.941 1.00 71.21 8 GLY A O 20
ATOM 12497 N N . THR A 1 9 ? 8.422 -11.044 -18.016 1.00 2.55 9 THR A N 20
ATOM 12498 C CA . THR A 1 9 ? 9.628 -11.217 -17.215 1.00 54.50 9 THR A CA 20
ATOM 12499 C C . THR A 1 9 ? 9.686 -12.612 -16.605 1.00 5.11 9 THR A C 20
ATOM 12500 O O . THR A 1 9 ? 8.747 -13.050 -15.940 1.00 64.31 9 THR A O 20
ATOM 12511 N N . VAL A 1 10 ? 10.797 -13.306 -16.834 1.00 35.44 10 VAL A N 20
ATOM 12512 C CA . VAL A 1 10 ? 10.978 -14.653 -16.304 1.00 45.31 10 VAL A CA 20
ATOM 12513 C C . VAL A 1 10 ? 10.715 -14.694 -14.803 1.00 44.22 10 VAL A C 20
ATOM 12514 O O . VAL A 1 10 ? 11.096 -13.781 -14.070 1.00 62.21 10 VAL A O 20
ATOM 12527 N N . CYS A 1 11 ? 10.061 -15.758 -14.352 1.00 12.15 11 CYS A N 20
ATOM 12528 C CA . CYS A 1 11 ? 9.745 -15.919 -12.938 1.00 30.32 11 CYS A CA 20
ATOM 12529 C C . CYS A 1 11 ? 9.816 -17.388 -12.529 1.00 10.33 11 CYS A C 20
ATOM 12530 O O . CYS A 1 11 ? 9.897 -18.277 -13.378 1.00 15.02 11 CYS A O 20
ATOM 12537 N N . TYR A 1 12 ? 9.785 -17.635 -11.224 1.00 44.13 12 TYR A N 20
ATOM 12538 C CA . TYR A 1 12 ? 9.848 -18.995 -10.702 1.00 0.11 12 TYR A CA 20
ATOM 12539 C C . TYR A 1 12 ? 9.041 -19.122 -9.414 1.00 74.21 12 TYR A C 20
ATOM 12540 O O . TYR A 1 12 ? 9.123 -18.269 -8.530 1.00 1.51 12 TYR A O 20
ATOM 12558 N N . ILE A 1 13 ? 8.261 -20.193 -9.315 1.00 52.31 13 ILE A N 20
ATOM 12559 C CA . ILE A 1 13 ? 7.440 -20.433 -8.135 1.00 74.23 13 ILE A CA 20
ATOM 12560 C C . ILE A 1 13 ? 8.304 -20.735 -6.916 1.00 32.24 13 ILE A C 20
ATOM 12561 O O . ILE A 1 13 ? 7.872 -20.558 -5.776 1.00 73.10 13 ILE A O 20
ATOM 12577 N N . HIS A 1 14 ? 9.528 -21.189 -7.163 1.00 72.23 14 HIS A N 20
ATOM 12578 C CA . HIS A 1 14 ? 10.455 -21.513 -6.084 1.00 63.03 14 HIS A CA 20
ATOM 12579 C C . HIS A 1 14 ? 11.624 -20.533 -6.060 1.00 52.10 14 HIS A C 20
ATOM 12580 O O . HIS A 1 14 ? 12.750 -20.902 -5.730 1.00 74.11 14 HIS A O 20
ATOM 12594 N N . ASN A 1 15 ? 11.348 -19.281 -6.413 1.00 40.24 15 ASN A N 20
ATOM 12595 C CA . ASN A 1 15 ? 12.377 -18.248 -6.433 1.00 62.35 15 ASN A CA 20
ATOM 12596 C C . ASN A 1 15 ? 11.941 -17.031 -5.624 1.00 0.52 15 ASN A C 20
ATOM 12597 O O . ASN A 1 15 ? 12.487 -15.938 -5.783 1.00 14.32 15 ASN A O 20
ATOM 12608 N N . HIS A 1 16 ? 10.955 -17.226 -4.754 1.00 21.53 16 HIS A N 20
ATOM 12609 C CA . HIS A 1 16 ? 10.446 -16.145 -3.918 1.00 5.04 16 HIS A CA 20
ATOM 12610 C C . HIS A 1 16 ? 10.091 -14.927 -4.764 1.00 15.21 16 HIS A C 20
ATOM 12611 O O . HIS A 1 16 ? 10.183 -13.790 -4.301 1.00 64.14 16 HIS A O 20
ATOM 12625 N N . ASN A 1 17 ? 9.684 -15.172 -6.005 1.00 3.14 17 ASN A N 20
ATOM 12626 C CA . ASN A 1 17 ? 9.316 -14.094 -6.916 1.00 11.04 17 ASN A CA 20
ATOM 12627 C C . ASN A 1 17 ? 7.825 -13.783 -6.816 1.00 52.30 17 ASN A C 20
ATOM 12628 O O . ASN A 1 17 ? 6.984 -14.669 -6.965 1.00 63.50 17 ASN A O 20
ATOM 12639 N N . ASP A 1 18 ? 7.506 -12.519 -6.564 1.00 51.43 18 ASP A N 20
ATOM 12640 C CA . ASP A 1 18 ? 6.117 -12.089 -6.446 1.00 64.53 18 ASP A CA 20
ATOM 12641 C C . ASP A 1 18 ? 5.708 -11.239 -7.645 1.00 73.24 18 ASP A C 20
ATOM 12642 O O . ASP A 1 18 ? 6.133 -10.092 -7.781 1.00 50.11 18 ASP A O 20
ATOM 12651 N N . CYS A 1 19 ? 4.880 -11.810 -8.513 1.00 75.22 19 CYS A N 20
ATOM 12652 C CA . CYS A 1 19 ? 4.413 -11.106 -9.702 1.00 73.43 19 CYS A CA 20
ATOM 12653 C C . CYS A 1 19 ? 2.913 -10.834 -9.620 1.00 20.43 19 CYS A C 20
ATOM 12654 O O . CYS A 1 19 ? 2.128 -11.720 -9.284 1.00 74.30 19 CYS A O 20
ATOM 12661 N N . CYS A 1 20 ? 2.524 -9.601 -9.927 1.00 50.11 20 CYS A N 20
ATOM 12662 C CA . CYS A 1 20 ? 1.121 -9.210 -9.889 1.00 31.34 20 CYS A CA 20
ATOM 12663 C C . CYS A 1 20 ? 0.263 -10.177 -10.700 1.00 20.44 20 CYS A C 20
ATOM 12664 O O . CYS A 1 20 ? -0.918 -10.369 -10.412 1.00 3.33 20 CYS A O 20
ATOM 12671 N N . GLY A 1 21 ? 0.867 -10.785 -11.717 1.00 4.05 21 GLY A N 20
ATOM 12672 C CA . GLY A 1 21 ? 0.145 -11.725 -12.554 1.00 14.51 21 GLY A CA 20
ATOM 12673 C C . GLY A 1 21 ? 0.469 -13.167 -12.219 1.00 60.30 21 GLY A C 20
ATOM 12674 O O . GLY A 1 21 ? 1.324 -13.439 -11.376 1.00 2.41 21 GLY A O 20
ATOM 12678 N N . SER A 1 22 ? -0.216 -14.095 -12.879 1.00 34.21 22 SER A N 20
ATOM 12679 C CA . SER A 1 22 ? -0.001 -15.518 -12.643 1.00 13.24 22 SER A CA 20
ATOM 12680 C C . SER A 1 22 ? 0.962 -16.099 -13.674 1.00 33.30 22 SER A C 20
ATOM 12681 O O . SER A 1 22 ? 0.855 -15.821 -14.868 1.00 11.40 22 SER A O 20
ATOM 12689 N N . CYS A 1 23 ? 1.903 -16.911 -13.203 1.00 2.02 23 CYS A N 20
ATOM 12690 C CA . CYS A 1 23 ? 2.886 -17.533 -14.080 1.00 53.42 23 CYS A CA 20
ATOM 12691 C C . CYS A 1 23 ? 2.232 -18.585 -14.971 1.00 53.25 23 CYS A C 20
ATOM 12692 O O . CYS A 1 23 ? 1.510 -19.459 -14.490 1.00 73.54 23 CYS A O 20
ATOM 12699 N N . LEU A 1 24 ? 2.488 -18.494 -16.272 1.00 23.14 24 LEU A N 20
ATOM 12700 C CA . LEU A 1 24 ? 1.926 -19.439 -17.230 1.00 53.44 24 LEU A CA 20
ATOM 12701 C C . LEU A 1 24 ? 3.028 -20.220 -17.938 1.00 2.44 24 LEU A C 20
ATOM 12702 O O . LEU A 1 24 ? 3.838 -19.648 -18.669 1.00 53.31 24 LEU A O 20
ATOM 12718 N N . CYS A 1 25 ? 3.053 -21.530 -17.717 1.00 10.23 25 CYS A N 20
ATOM 12719 C CA . CYS A 1 25 ? 4.055 -22.390 -18.333 1.00 73.45 25 CYS A CA 20
ATOM 12720 C C . CYS A 1 25 ? 3.616 -22.823 -19.730 1.00 14.21 25 CYS A C 20
ATOM 12721 O O . CYS A 1 25 ? 2.501 -23.312 -19.918 1.00 1.11 25 CYS A O 20
ATOM 12728 N N . SER A 1 26 ? 4.498 -22.638 -20.705 1.00 61.13 26 SER A N 20
ATOM 12729 C CA . SER A 1 26 ? 4.202 -23.005 -22.085 1.00 53.35 26 SER A CA 20
ATOM 12730 C C . SER A 1 26 ? 4.357 -24.508 -22.293 1.00 42.00 26 SER A C 20
ATOM 12731 O O . SER A 1 26 ? 5.357 -25.101 -21.890 1.00 34.25 26 SER A O 20
ATOM 12739 N N . ASN A 1 27 ? 3.360 -25.117 -22.926 1.00 31.55 27 ASN A N 20
ATOM 12740 C CA . ASN A 1 27 ? 3.384 -26.552 -23.188 1.00 65.22 27 ASN A CA 20
ATOM 12741 C C . ASN A 1 27 ? 3.531 -26.830 -24.681 1.00 62.51 27 ASN A C 20
ATOM 12742 O O . ASN A 1 27 ? 3.084 -27.863 -25.177 1.00 34.41 27 ASN A O 20
ATOM 12753 N N . GLY A 1 28 ? 4.161 -25.901 -25.392 1.00 2.33 28 GLY A N 20
ATOM 12754 C CA . GLY A 1 28 ? 4.357 -26.064 -26.820 1.00 41.52 28 GLY A CA 20
ATOM 12755 C C . GLY A 1 28 ? 4.993 -27.394 -27.170 1.00 61.33 28 GLY A C 20
ATOM 12756 O O . GLY A 1 28 ? 5.506 -28.108 -26.307 1.00 15.32 28 GLY A O 20
ATOM 12760 N N . PRO A 1 29 ? 4.964 -27.747 -28.463 1.00 41.02 29 PRO A N 20
ATOM 12761 C CA . PRO A 1 29 ? 5.537 -29.004 -28.955 1.00 51.22 29 PRO A CA 20
ATOM 12762 C C . PRO A 1 29 ? 7.060 -29.012 -28.886 1.00 63.10 29 PRO A C 20
ATOM 12763 O O . PRO A 1 29 ? 7.717 -28.087 -29.364 1.00 3.53 29 PRO A O 20
ATOM 12774 N N . ILE A 1 30 ? 7.615 -30.062 -28.291 1.00 1.03 30 ILE A N 20
ATOM 12775 C CA . ILE A 1 30 ? 9.062 -30.190 -28.161 1.00 72.23 30 ILE A CA 20
ATOM 12776 C C . ILE A 1 30 ? 9.558 -31.482 -28.802 1.00 24.03 30 ILE A C 20
ATOM 12777 O O . ILE A 1 30 ? 9.480 -32.554 -28.203 1.00 12.53 30 ILE A O 20
ATOM 12793 N N . ALA A 1 31 ? 10.071 -31.371 -30.023 1.00 23.24 31 ALA A N 20
ATOM 12794 C CA . ALA A 1 31 ? 10.585 -32.529 -30.744 1.00 22.04 31 ALA A CA 20
ATOM 12795 C C . ALA A 1 31 ? 12.057 -32.766 -30.424 1.00 72.14 31 ALA A C 20
ATOM 12796 O O . ALA A 1 31 ? 12.512 -33.908 -30.359 1.00 23.52 31 ALA A O 20
ATOM 12803 N N . ARG A 1 32 ? 12.797 -31.680 -30.228 1.00 62.12 32 ARG A N 20
ATOM 12804 C CA . ARG A 1 32 ? 14.219 -31.769 -29.918 1.00 71.31 32 ARG A CA 20
ATOM 12805 C C . ARG A 1 32 ? 14.603 -30.769 -28.832 1.00 42.31 32 ARG A C 20
ATOM 12806 O O . ARG A 1 32 ? 15.247 -29.752 -29.090 1.00 65.23 32 ARG A O 20
ATOM 12827 N N . PRO A 1 33 ? 14.198 -31.061 -27.587 1.00 32.23 33 PRO A N 20
ATOM 12828 C CA . PRO A 1 33 ? 14.488 -30.199 -26.438 1.00 2.14 33 PRO A CA 20
ATOM 12829 C C . PRO A 1 33 ? 15.967 -30.210 -26.064 1.00 14.55 33 PRO A C 20
ATOM 12830 O O . PRO A 1 33 ? 16.441 -29.330 -25.344 1.00 74.31 33 PRO A O 20
ATOM 12841 N N . TRP A 1 34 ? 16.690 -31.207 -26.559 1.00 33.05 34 TRP A N 20
ATOM 12842 C CA . TRP A 1 34 ? 18.116 -31.330 -26.277 1.00 31.33 34 TRP A CA 20
ATOM 12843 C C . TRP A 1 34 ? 18.901 -30.206 -26.943 1.00 21.13 34 TRP A C 20
ATOM 12844 O O . TRP A 1 34 ? 19.943 -29.784 -26.441 1.00 23.32 34 TRP A O 20
ATOM 12865 N N . GLU A 1 35 ? 18.395 -29.726 -28.073 1.00 40.34 35 GLU A N 20
ATOM 12866 C CA . GLU A 1 35 ? 19.052 -28.651 -28.808 1.00 41.11 35 GLU A CA 20
ATOM 12867 C C . GLU A 1 35 ? 18.432 -27.299 -28.463 1.00 42.14 35 GLU A C 20
ATOM 12868 O O . GLU A 1 35 ? 19.117 -26.277 -28.448 1.00 14.04 35 GLU A O 20
ATOM 12880 N N . MET A 1 36 ? 17.133 -27.304 -28.188 1.00 33.20 36 MET A N 20
ATOM 12881 C CA . MET A 1 36 ? 16.420 -26.079 -27.844 1.00 3.31 36 MET A CA 20
ATOM 12882 C C . MET A 1 36 ? 15.577 -26.276 -26.587 1.00 44.42 36 MET A C 20
ATOM 12883 O O . MET A 1 36 ? 14.430 -26.714 -26.661 1.00 13.52 36 MET A O 20
ATOM 12897 N N . MET A 1 37 ? 16.156 -25.948 -25.436 1.00 71.20 37 MET A N 20
ATOM 12898 C CA . MET A 1 37 ? 15.456 -26.089 -24.164 1.00 3.25 37 MET A CA 20
ATOM 12899 C C . MET A 1 37 ? 14.496 -24.924 -23.941 1.00 23.34 37 MET A C 20
ATOM 12900 O O . MET A 1 37 ? 14.850 -23.927 -23.312 1.00 74.32 37 MET A O 20
ATOM 12914 N N . VAL A 1 38 ? 13.279 -25.059 -24.459 1.00 42.54 38 VAL A N 20
ATOM 12915 C CA . VAL A 1 38 ? 12.268 -24.019 -24.316 1.00 13.22 38 VAL A CA 20
ATOM 12916 C C . VAL A 1 38 ? 11.173 -24.447 -23.344 1.00 44.13 38 VAL A C 20
ATOM 12917 O O . VAL A 1 38 ? 10.029 -24.666 -23.740 1.00 72.31 38 VAL A O 20
ATOM 12930 N N . GLY A 1 39 ? 11.533 -24.564 -22.070 1.00 31.04 39 GLY A N 20
ATOM 12931 C CA . GLY A 1 39 ? 10.570 -24.966 -21.061 1.00 30.31 39 GLY A CA 20
ATOM 12932 C C . GLY A 1 39 ? 10.670 -24.133 -19.799 1.00 42.01 39 GLY A C 20
ATOM 12933 O O . GLY A 1 39 ? 11.237 -24.573 -18.800 1.00 72.02 39 GLY A O 20
ATOM 12937 N N . ASN A 1 40 ? 10.120 -22.924 -19.845 1.00 11.25 40 ASN A N 20
ATOM 12938 C CA . ASN A 1 40 ? 10.153 -22.025 -18.696 1.00 54.44 40 ASN A CA 20
ATOM 12939 C C . ASN A 1 40 ? 8.794 -21.365 -18.485 1.00 3.04 40 ASN A C 20
ATOM 12940 O O . ASN A 1 40 ? 7.921 -21.420 -19.351 1.00 62.31 40 ASN A O 20
ATOM 12951 N N . CYS A 1 41 ? 8.621 -20.739 -17.324 1.00 51.42 41 CYS A N 20
ATOM 12952 C CA . CYS A 1 41 ? 7.370 -20.067 -16.997 1.00 20.30 41 CYS A CA 20
ATOM 12953 C C . CYS A 1 41 ? 7.601 -18.581 -16.740 1.00 31.30 41 CYS A C 20
ATOM 12954 O O . CYS A 1 41 ? 8.501 -18.203 -15.990 1.00 40.32 41 CYS A O 20
ATOM 12961 N N . MET A 1 42 ? 6.782 -17.744 -17.367 1.00 53.30 42 MET A N 20
ATOM 12962 C CA . MET A 1 42 ? 6.896 -16.298 -17.206 1.00 21.52 42 MET A CA 20
ATOM 12963 C C . MET A 1 42 ? 5.613 -15.713 -16.624 1.00 20.43 42 MET A C 20
ATOM 12964 O O . MET A 1 42 ? 4.579 -16.380 -16.580 1.00 34.13 42 MET A O 20
ATOM 12978 N N . CYS A 1 43 ? 5.687 -14.463 -16.179 1.00 74.21 43 CYS A N 20
ATOM 12979 C CA . CYS A 1 43 ? 4.532 -13.788 -15.599 1.00 60.30 43 CYS A CA 20
ATOM 12980 C C . CYS A 1 43 ? 3.498 -13.461 -16.672 1.00 73.54 43 CYS A C 20
ATOM 12981 O O . CYS A 1 43 ? 3.845 -13.175 -17.817 1.00 71.21 43 CYS A O 20
ATOM 12988 N N . GLY A 1 44 ? 2.224 -13.507 -16.293 1.00 14.33 44 GLY A N 20
ATOM 12989 C CA . GLY A 1 44 ? 1.158 -13.213 -17.234 1.00 44.32 44 GL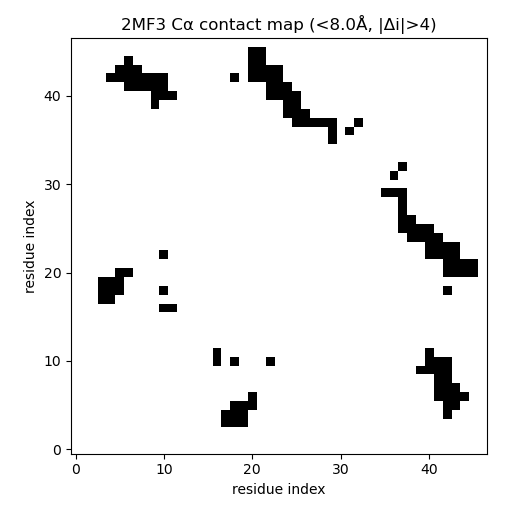Y A CA 20
ATOM 12990 C C . GLY A 1 44 ? -0.105 -12.733 -16.548 1.00 23.01 44 GLY A C 20
ATOM 12991 O O . GLY A 1 44 ? -0.268 -12.867 -15.335 1.00 4.13 44 GLY A O 20
ATOM 12995 N N . PRO A 1 45 ? -1.026 -12.155 -17.333 1.00 71.13 45 PRO A N 20
ATOM 12996 C CA . PRO A 1 45 ? -2.297 -11.640 -16.815 1.00 61.02 45 PRO A CA 20
ATOM 12997 C C . PRO A 1 45 ? -3.235 -12.756 -16.367 1.00 2.25 45 PRO A C 20
ATOM 12998 O O . PRO A 1 45 ? -3.380 -13.771 -17.049 1.00 13.31 45 PRO A O 20
ATOM 13009 N N . LYS A 1 46 ? -3.872 -12.561 -15.217 1.00 25.15 46 LYS A N 20
ATOM 13010 C CA . LYS A 1 46 ? -4.798 -13.549 -14.678 1.00 20.42 46 LYS A CA 20
ATOM 13011 C C . LYS A 1 46 ? -6.079 -13.602 -15.503 1.00 33.01 46 LYS A C 20
ATOM 13012 O O . LYS A 1 46 ? -6.665 -12.568 -15.823 1.00 11.24 46 LYS A O 20
ATOM 13031 N N . ALA A 1 47 ? -6.509 -14.812 -15.845 1.00 22.23 47 ALA A N 20
ATOM 13032 C CA . ALA A 1 47 ? -7.723 -14.998 -16.630 1.00 31.14 47 ALA A CA 20
ATOM 13033 C C . ALA A 1 47 ? -8.519 -16.200 -16.133 1.00 12.32 47 ALA A C 20
ATOM 13034 O O . ALA A 1 47 ? -8.034 -17.332 -16.157 1.00 44.13 47 ALA A O 20
#

Radius of gyration: 12.42 Å; Cα contacts (8 Å, |Δi|>4): 68; chains: 1; bounding box: 27×30×30 Å

InterPro domains:
  IPR012633 SFI toxin [PF08115] (1-35)
  IPR053718 Insecticidal knottin-like domain-containing protein [G3DSA:4.10.40.60] (1-46)

GO terms:
  GO:0005576 extracellular region (C, EXP)

Secondary structure (DSSP, 8-state):
------TTSB--TTTT---SS--EE-----S-TTT-----EE-----